Protein 4KTP (pdb70)

Organism: Bacillus selenitireducens (strain ATCC 700615 / DSM 15326 / MLS10) (NCBI:txid439292)

Solvent-accessible surface area: 53627 Å² total; per-residue (Å²): 159,92,113,16,16,94,77,7,32,0,66,89,1,68,18,1,19,5,57,116,53,48,58,106,45,29,44,30,12,1,4,5,2,5,0,3,0,0,0,0,0,6,1,0,8,11,2,33,27,22,99,142,22,82,9,7,2,0,0,6,3,0,13,0,85,37,69,59,67,26,20,2,2,0,6,1,3,12,0,0,20,0,56,6,59,1,87,64,38,57,9,122,19,43,94,147,22,83,66,18,34,17,26,0,34,0,22,19,4,9,5,29,1,106,2,20,16,173,10,182,50,17,0,34,0,38,1,81,4,27,6,0,2,0,15,113,44,39,29,0,0,4,0,52,3,27,0,55,0,92,64,100,13,94,3,50,0,24,0,0,2,25,22,65,22,28,21,50,36,34,97,5,15,78,62,66,112,69,22,76,26,143,71,13,9,0,1,18,2,92,0,54,47,119,112,26,24,2,0,1,0,0,18,23,68,30,100,26,157,34,92,84,131,93,61,78,74,130,86,6,0,0,14,40,16,77,12,96,5,88,52,49,114,67,15,26,0,48,5,4,0,0,0,18,0,44,52,37,42,138,82,9,58,93,54,0,47,94,29,11,158,112,32,98,53,5,84,96,1,42,57,12,0,104,113,43,1,66,80,17,17,51,47,6,24,0,35,10,58,124,29,50,43,0,12,0,0,0,16,2,4,0,0,4,2,3,4,6,5,13,62,62,54,45,11,5,5,3,2,16,3,8,1,2,3,8,40,3,4,0,0,16,6,10,1,2,10,6,5,4,12,2,5,1,5,0,38,31,98,28,0,43,64,11,0,74,2,0,33,98,0,2,77,0,0,64,123,4,0,138,149,48,43,38,58,10,0,0,3,1,9,0,1,0,75,68,2,49,31,24,5,16,67,57,14,12,87,35,30,38,23,46,46,48,7,39,0,22,5,9,18,31,1,0,0,0,0,1,0,0,2,32,0,0,68,50,6,56,54,4,24,35,28,84,36,0,11,109,78,55,0,0,6,0,4,0,6,0,0,26,0,0,2,7,9,2,6,51,6,32,65,82,37,73,10,1,0,23,40,0,0,1,0,1,21,2,8,13,28,11,18,0,1,0,0,0,0,10,1,0,25,52,4,0,84,5,0,22,87,21,20,130,92,35,76,136,172,18,22,48,65,10,50,147,136,18,52,14,48,108,120,21,14,70,20,2,100,60,0,55,80,55,19,64,42,4,155,30,57,187,120,13,13,0,42,1,12,65,30,0,75,126,41,80,70,10,77,80,3,106,98,0,48,139,108,34,93,98,145,49,10,14,21,1,26,20,21,12,12,0,25,72,4,6,0,1,26,8,1,1,1,0,2,0,2,21,7,24,53,161,52,52,88,75,120,14,5,17,51,0,12,99,42,1,28,50,25,6,9,19,40,16,4,14,0,4,1,2,0,1,7,1,0,1,45,14,35,66,2,68,44,0,30,106,0,0,81,87,1,2,10,8,13,10,66,84,82,38,84,49,73,4,0,49,26,53,14,5,9,5,15,2,2,1,1,2,1,0,2,11,2,0,0,20,0,1,0,13,6,27,2,89,37,117,38,2,71,2,26,0,21,6,0,103,38,5,81,0,0,30,3,33,2,34,4,112,52,0,26,3,66,5,55,0,43,119,145,79,1,20,1,36,4,115,41,123,42,124,120,81,13,34,0,43,10,56,73,118,127,13,76,1,71,66,129,149,28,53,74,96,12,137,73,48,42,75,175,166,77,105,11,17,94,65,7,45,0,105,86,1,62,14,1,25,2,68,113,32,36,54,98,45,19,65,29,10,0,8,5,2,3,0,3,0,0,0,0,0,7,3,1,8,11,2,34,27,19,102,138,32,78,8,7,3,0,0,5,4,0,12,0,88,36,70,59,71,28,21,2,1,0,6,1,4,12,0,0,22,0,64,6,59,1,94,64,38,59,9,118,23,44,94,155,18,82,61,18,44,9,23,1,34,0,34,25,4,10,4,30,2,104,1,19,18,175,9,179,54,24,0,37,0,33,1,70,3,30,4,0,2,0,16,155,52,35,29,0,0,3,0,42,3,20,1,62,1,85,69,101,16,94,5,54,1,24,1,0,2,22,21,57,28,33,21,48,38,34,101,4,16,77,61,67,110,68,23,75,28,136,70,11,6,0,1,21,2,85,0,52,46,120,101,26,34,2,0,0,0,0,18,20,71,29,101,33,153,36,95,79,120,87,69,89,74,130,88,6,0,0,18,26,22,65,9,86,4,102,48,41,118,71,15,28,1,44,4,4,0,0,0,14,0,43,53,31,45,132,94,9,57,89,67,0,53,95,32,6,146,108,25,88,54,4,91,98,5,43,38,35,0,113,113,49,1,83,78,14,15,68,57,3,31,1,50,10,79,114,28,46,14,0,12,0,0,0,19,2,4,0,0,2,1,3,4,4,4,13,64,60,56,46,11,4,5,3,4,18,0,7,0,7,3,8,38,3,4,0,0,16,6,10,2,1,7,7,4,0,1,2,3,0,4,4,33,33,101,24,0,52,61,12,0,66,2,0,33,99,0,2,76,0,0,62,119,3,0,149,150,50,43,39,80,9,0,0,2,0,8,0,1,0,78,70,2,51,32,25,6,17,63,58,14,12,90,36,26,38,22,47,47,47,6,38,0,24,8,11,18,23,1,0,0,0,0,1,0,0,2,25,0,0,51,44,6,56,41,1,28,35,35,77,38,0,9,105,92,54,0,0,6,0,3,0,6,0,0,25,0,0,1,7,10,0,3,52,15,37,60,93,36,72,10,8,0,22,36,0,0,1,0,1,23,9,8,13,25,13,25,0,1,0,0,0,0,11,1,0,24,45,4,1,66,6,0,27,78,19,21,129,98,25,76,147,169,21,24,62,60,12,53,150,135,18,56,15,50,108,119,23,14,69,21,3,105,60,0,57,80,57,16,64,42,5,148,43,57,198,130,12,13,0,43,1,10,61,30,0,73,128,40,78,73,4,82,79,2,119,114,0,38,149,107,39,91,98,166,55,9,14,20,1,24,19,22,14,14,0,24,72,4,4,0,0,33,9,1,1,1,0,3,0,7,22,10,24,63,122,76,41,94,164,104,18,10,34,59,0,3,79,44,1,38,43,22,9,2,27,38,17,6,13,0,8,1,1,0,1,18,7,0,0,44,14,98,46,23,78,49,0,29,139,7,0,71,100,1,2,10,7,13,6,63,71,98,48,94,50,68,23,0,53,28,84,21,9,23,3,13,0,2,1,1,1,1,0,2,11,1,0,0,29,0,1,0,9,5,17,18,131,31,113,51,2,39,1,21,8,50,40,0,116,39,1,48,0,1,35,3,53,0,33,0,69,55,8,32,1,54,1,42,3,47,137,113,76,6,38,0,31,2,88,46,182,108,100,128,93,19,39,0,23,0,61,65,99,137,38,86,2,88,29,90,184,33,66,51,52,177

InterPro domains:
  IPR005194 Glycoside hydrolase family 65, C-terminal [PF03633] (689-751)
  IPR005195 Glycoside hydrolase, family 65, central catalytic [PF03632] (299-680)
  IPR005196 Glycoside hydrolase, family 65, N-terminal [PF03636] (19-246)
  IPR008928 Six-hairpin glycosidase superfamily [SSF48208] (260-748)
  IPR011013 Galactose mutarotase-like domain superfamily [SSF74650] (10-248)
  IPR012341 Six-hairpin glycosidase-like superfamily [G3DSA:1.50.10.10] (293-682)
  IPR017045 Maltose phosphorylase/glycosyl hydrolase/vacuolar acid trehalase [PIRSF036289] (9-755)
  IPR037018 Glycoside hydrolase family 65, N-terminal domain [G3DSA:2.70.98.40] (1-250)

Nearest PDB structures (foldseek):
  4ktp-assembly1_B  TM=1.001E+00  e=0.000E+00  [Bacillus] selenitireducens MLS10
  4ktr-assembly1_A  TM=9.987E-01  e=0.000E+00  [Bacillus] selenitireducens MLS10
  6w0p-assembly2_C  TM=8.755E-01  e=6.938E-53  gut metagenome
  6w0p-assembly2_D  TM=8.639E-01  e=4.257E-47  gut metagenome
  7fe3-assembly1_A  TM=8.331E-01  e=1.708E-42  Flavobacterium johnsoniae UW101

Structure (mmCIF, N/CA/C/O backbone):
data_4KTP
#
_entry.id   4KTP
#
_cell.length_a   206.076
_cell.length_b   76.959
_cell.length_c   145.766
_cell.angle_alpha   90.00
_cell.angle_beta   128.39
_cell.angle_gamma   90.00
#
_symmetry.space_group_name_H-M   'C 1 2 1'
#
loop_
_entity.id
_entity.type
_entity.pdbx_description
1 polymer 'Glycoside hydrolase family 65 central catalytic'
2 non-polymer beta-D-glucopyranose
3 non-polymer 'PENTAETHYLENE GLYCOL'
4 non-polymer 'TETRAETHYLENE GLYCOL'
5 non-polymer 'CALCIUM ION'
6 water water
#
loop_
_atom_site.group_PDB
_atom_site.id
_atom_site.type_symbol
_atom_site.label_atom_id
_atom_site.label_alt_id
_atom_site.label_comp_id
_atom_site.label_asym_id
_atom_site.label_entity_id
_atom_site.label_seq_id
_atom_site.pdbx_PDB_ins_code
_atom_site.Cartn_x
_atom_site.Cartn_y
_atom_site.Cartn_z
_atom_site.occupancy
_atom_site.B_iso_or_equiv
_atom_site.auth_seq_id
_atom_site.auth_comp_id
_atom_site.auth_asym_id
_atom_site.auth_atom_id
_atom_site.pdbx_PDB_model_num
ATOM 1 N N . MET A 1 1 ? 99.621 65.532 28.867 1.00 71.80 1 MET A N 1
ATOM 2 C CA . MET A 1 1 ? 99.224 64.159 29.193 1.00 64.67 1 MET A CA 1
ATOM 3 C C . MET A 1 1 ? 98.574 64.145 30.555 1.00 68.81 1 MET A C 1
ATOM 4 O O . MET A 1 1 ? 99.028 63.394 31.419 1.00 82.85 1 MET A O 1
ATOM 9 N N . HIS A 1 2 ? 97.526 64.969 30.752 1.00 67.03 2 HIS A N 1
ATOM 10 C CA . HIS A 1 2 ? 96.907 65.183 32.083 1.00 47.93 2 HIS A CA 1
ATOM 11 C C . HIS A 1 2 ? 95.379 65.519 32.067 1.00 51.86 2 HIS A C 1
ATOM 12 O O . HIS A 1 2 ? 94.589 64.641 32.408 1.00 35.78 2 HIS A O 1
ATOM 19 N N . GLU A 1 3 ? 94.920 66.728 31.697 1.00 43.53 3 GLU A N 1
ATOM 20 C CA . GLU A 1 3 ? 93.559 67.207 32.118 1.00 43.21 3 GLU A CA 1
ATOM 21 C C . GLU A 1 3 ? 92.323 66.722 31.312 1.00 44.03 3 GLU A C 1
ATOM 22 O O . GLU A 1 3 ? 92.225 66.943 30.091 1.00 38.58 3 GLU A O 1
ATOM 28 N N . ILE A 1 4 ? 91.341 66.127 31.977 1.00 31.54 4 ILE A N 1
ATOM 29 C CA . ILE A 1 4 ? 90.132 65.618 31.287 1.00 34.27 4 ILE A CA 1
ATOM 30 C C . ILE A 1 4 ? 89.002 66.627 31.531 1.00 38.85 4 ILE A C 1
ATOM 31 O O . ILE A 1 4 ? 88.125 66.885 30.679 1.00 37.22 4 ILE A O 1
ATOM 36 N N . GLY A 1 5 ? 88.969 67.154 32.739 1.00 37.02 5 GLY A N 1
ATOM 37 C CA . GLY A 1 5 ? 87.907 68.060 33.089 1.00 43.94 5 GLY A CA 1
ATOM 38 C C . GLY A 1 5 ? 88.099 68.458 34.510 1.00 45.47 5 GLY A C 1
ATOM 39 O O . GLY A 1 5 ? 89.264 68.487 35.034 1.00 42.80 5 GLY A O 1
ATOM 40 N N . GLU A 1 6 ? 86.952 68.770 35.111 1.00 55.62 6 GLU A N 1
ATOM 41 C CA . GLU A 1 6 ? 86.877 69.205 36.482 1.00 63.06 6 GLU A CA 1
ATOM 42 C C . GLU A 1 6 ? 88.289 69.300 37.005 1.00 57.85 6 GLU A C 1
ATOM 43 O O . GLU A 1 6 ? 89.097 70.137 36.584 1.00 69.25 6 GLU A O 1
ATOM 49 N N . HIS A 1 7 ? 88.555 68.413 37.935 1.00 49.62 7 HIS A N 1
ATOM 50 C CA . HIS A 1 7 ? 89.873 68.279 38.565 1.00 46.17 7 HIS A CA 1
ATOM 51 C C . HIS A 1 7 ? 90.163 66.808 38.298 1.00 41.95 7 HIS A C 1
ATOM 52 O O . HIS A 1 7 ? 90.513 66.025 39.201 1.00 32.38 7 HIS A O 1
ATOM 59 N N . LEU A 1 8 ? 89.957 66.412 37.032 1.00 36.46 8 LEU A N 1
ATOM 60 C CA . LEU A 1 8 ? 90.166 65.020 36.640 1.00 34.93 8 LEU A CA 1
ATOM 61 C C . LEU A 1 8 ? 91.313 64.913 35.679 1.00 31.56 8 LEU A C 1
ATOM 62 O O . LEU A 1 8 ? 91.403 65.678 34.677 1.00 33.46 8 LEU A O 1
ATOM 67 N N . THR A 1 9 ? 92.214 63.989 35.926 1.00 29.59 9 THR A N 1
ATOM 68 C CA . THR A 1 9 ? 93.375 63.885 35.051 1.00 27.57 9 THR A CA 1
ATOM 69 C C . THR A 1 9 ? 93.681 62.427 34.757 1.00 28.51 9 THR A C 1
ATOM 70 O O . THR A 1 9 ? 93.065 61.501 35.360 1.00 24.91 9 THR A O 1
ATOM 74 N N . THR A 1 10 ? 94.604 62.190 33.827 1.00 24.02 10 THR A N 1
ATOM 75 C CA . THR A 1 10 ? 95.198 60.839 33.663 1.00 26.85 10 THR A CA 1
ATOM 76 C C . THR A 1 10 ? 96.673 61.087 33.622 1.00 29.41 10 THR A C 1
ATOM 77 O O . THR A 1 10 ? 97.093 62.149 33.128 1.00 26.91 10 THR A O 1
ATOM 81 N N . ASN A 1 11 ? 97.447 60.136 34.095 1.00 26.38 11 ASN A N 1
ATOM 82 C CA . ASN A 1 11 ? 98.918 60.171 34.044 1.00 36.13 11 ASN A CA 1
ATOM 83 C C . ASN A 1 11 ? 99.422 59.313 32.884 1.00 40.68 11 ASN A C 1
ATOM 84 O O . ASN A 1 11 ? 100.245 59.791 32.097 1.00 40.28 11 ASN A O 1
ATOM 89 N N . THR A 1 12 ? 98.887 58.087 32.746 1.00 38.80 12 THR A N 1
ATOM 90 C CA . THR A 1 12 ? 99.371 57.114 31.735 1.00 35.22 12 THR A CA 1
ATOM 91 C C . THR A 1 12 ? 98.390 56.669 30.630 1.00 32.24 12 THR A C 1
ATOM 92 O O . THR A 1 12 ? 98.738 55.781 29.854 1.00 37.95 12 THR A O 1
ATOM 96 N N . GLY A 1 13 ? 97.158 57.196 30.627 1.00 26.56 13 GLY A N 1
ATOM 97 C CA . GLY A 1 13 ? 96.077 56.747 29.734 1.00 24.53 13 GLY A CA 1
ATOM 98 C C . GLY A 1 13 ? 95.440 55.474 30.231 1.00 23.57 13 GLY A C 1
ATOM 99 O O . GLY A 1 13 ? 94.556 54.938 29.545 1.00 23.31 13 GLY A O 1
ATOM 100 N N . TRP A 1 14 ? 95.865 54.953 31.399 1.00 21.99 14 TRP A N 1
ATOM 101 C CA . TRP A 1 14 ? 95.230 53.733 31.962 1.00 23.93 14 TRP A CA 1
ATOM 102 C C . TRP A 1 14 ? 94.583 54.085 33.289 1.00 27.39 14 TRP A C 1
ATOM 103 O O . TRP A 1 14 ? 94.010 53.195 33.952 1.00 22.64 14 TRP A O 1
ATOM 114 N N . ASP A 1 15 ? 94.640 55.347 33.670 1.00 24.07 15 ASP A N 1
ATOM 115 C CA . ASP A 1 15 ? 94.131 55.696 35.031 1.00 25.88 15 ASP A CA 1
ATOM 116 C C . ASP A 1 15 ? 93.382 56.967 35.016 1.00 22.85 15 ASP A C 1
ATOM 117 O O . ASP A 1 15 ? 93.726 57.833 34.241 1.00 24.94 15 ASP A O 1
ATOM 122 N N . ILE A 1 16 ? 92.391 57.149 35.912 1.00 23.04 16 ILE A N 1
ATOM 123 C CA . ILE A 1 16 ? 91.693 58.420 35.934 1.00 22.74 16 ILE A CA 1
ATOM 124 C C . ILE A 1 16 ? 91.854 58.834 37.424 1.00 26.97 16 ILE A C 1
ATOM 125 O O . ILE A 1 16 ? 91.737 57.992 38.307 1.00 22.64 16 ILE A O 1
ATOM 130 N N . ILE A 1 17 ? 92.139 60.100 37.647 1.00 23.85 17 ILE A N 1
ATOM 131 C CA . ILE A 1 17 ? 92.502 60.586 39.037 1.00 26.31 17 ILE A CA 1
ATOM 132 C C . ILE A 1 17 ? 91.706 61.849 39.242 1.00 27.54 17 ILE A C 1
ATOM 133 O O . ILE A 1 17 ? 91.722 62.785 38.404 1.00 25.39 17 ILE A O 1
ATOM 138 N N . LYS A 1 18 ? 91.100 61.960 40.414 1.00 25.77 18 LYS A N 1
ATOM 139 C CA . LYS A 1 18 ? 90.411 63.187 40.777 1.00 30.91 18 LYS A CA 1
ATOM 140 C C . LYS A 1 18 ? 91.109 63.724 42.018 1.00 34.51 18 LYS A C 1
ATOM 141 O O . LYS A 1 18 ? 91.377 62.981 42.949 1.00 27.91 18 LYS A O 1
ATOM 147 N N . ASN A 1 19 ? 91.580 64.963 41.965 1.00 30.94 19 ASN A N 1
ATOM 148 C CA . ASN A 1 19 ? 92.391 65.358 43.085 1.00 35.49 19 ASN A CA 1
ATOM 149 C C . ASN A 1 19 ? 91.699 66.421 43.947 1.00 33.13 19 ASN A C 1
ATOM 150 O O . ASN A 1 19 ? 92.396 67.168 44.569 1.00 33.98 19 ASN A O 1
ATOM 155 N N . ARG A 1 20 ? 90.370 66.481 43.949 1.00 35.39 20 ARG A N 1
ATOM 156 C CA . ARG A 1 20 ? 89.625 67.273 44.886 1.00 34.32 20 ARG A CA 1
ATOM 157 C C . ARG A 1 20 ? 88.473 66.533 45.383 1.00 35.99 20 ARG A C 1
ATOM 158 O O . ARG A 1 20 ? 87.731 65.962 44.606 1.00 33.89 20 ARG A O 1
ATOM 166 N N . TYR A 1 21 ? 88.214 66.644 46.696 1.00 35.92 21 TYR A N 1
ATOM 167 C CA . TYR A 1 21 ? 87.084 65.968 47.248 1.00 35.32 21 TYR A CA 1
ATOM 168 C C . TYR A 1 21 ? 85.866 66.905 47.184 1.00 37.28 21 TYR A C 1
ATOM 169 O O . TYR A 1 21 ? 85.931 68.001 47.710 1.00 40.23 21 TYR A O 1
ATOM 178 N N . GLU A 1 22 ? 84.753 66.494 46.602 1.00 33.58 22 GLU A N 1
ATOM 179 C CA . GLU A 1 22 ? 83.568 67.339 46.576 1.00 42.87 22 GLU A CA 1
ATOM 180 C C . GLU A 1 22 ? 82.392 66.515 47.090 1.00 49.46 22 GLU A C 1
ATOM 181 O O . GLU A 1 22 ? 82.029 65.509 46.427 1.00 40.10 22 GLU A O 1
ATOM 187 N N . ALA A 1 23 ? 81.803 66.870 48.254 1.00 35.61 23 ALA A N 1
ATOM 188 C CA . ALA A 1 23 ? 80.775 65.971 48.771 1.00 40.67 23 ALA A CA 1
ATOM 189 C C . ALA A 1 23 ? 79.534 65.923 47.828 1.00 39.33 23 ALA A C 1
ATOM 190 O O . ALA A 1 23 ? 78.844 64.890 47.721 1.00 40.92 23 ALA A O 1
ATOM 192 N N . ALA A 1 24 ? 79.291 67.001 47.096 1.00 37.62 24 ALA A N 1
ATOM 193 C CA . ALA A 1 24 ? 78.115 67.036 46.195 1.00 48.88 24 ALA A CA 1
ATOM 194 C C . ALA A 1 24 ? 78.250 66.043 45.018 1.00 47.81 24 ALA A C 1
ATOM 195 O O . ALA A 1 24 ? 77.239 65.637 44.454 1.00 43.16 24 ALA A O 1
ATOM 197 N N . GLN A 1 25 ? 79.493 65.691 44.639 1.00 45.85 25 GLN A N 1
ATOM 198 C CA . GLN A 1 25 ? 79.726 64.755 43.484 1.00 48.98 25 GLN A CA 1
ATOM 199 C C . GLN A 1 25 ? 79.573 63.247 43.811 1.00 49.22 25 GLN A C 1
ATOM 200 O O . GLN A 1 25 ? 79.984 62.382 42.981 1.00 37.41 25 GLN A O 1
ATOM 206 N N . ALA A 1 26 ? 79.095 62.897 45.003 1.00 37.28 26 ALA A N 1
ATOM 207 C CA . ALA A 1 26 ? 79.191 61.505 45.425 1.00 35.33 26 ALA A CA 1
ATOM 208 C C . ALA A 1 26 ? 78.435 60.533 44.530 1.00 35.23 26 ALA A C 1
ATOM 209 O O . ALA A 1 26 ? 78.951 59.433 44.284 1.00 35.66 26 ALA A O 1
ATOM 211 N N . ILE A 1 27 ? 77.201 60.863 44.092 1.00 29.43 27 ILE A N 1
ATOM 212 C CA . ILE A 1 27 ? 76.537 59.892 43.272 1.00 30.22 27 ILE A CA 1
ATOM 213 C C . ILE A 1 27 ? 77.421 59.649 41.963 1.00 32.22 27 ILE A C 1
ATOM 214 O O . ILE A 1 27 ? 77.677 58.525 41.565 1.00 26.80 27 ILE A O 1
ATOM 219 N N . THR A 1 28 ? 77.891 60.714 41.336 1.00 31.09 28 THR A N 1
ATOM 220 C CA . THR A 1 28 ? 78.698 60.596 40.102 1.00 29.29 28 THR A CA 1
ATOM 221 C C . THR A 1 28 ? 80.007 59.922 40.371 1.00 27.25 28 THR A C 1
ATOM 222 O O . THR A 1 28 ? 80.376 58.994 39.645 1.00 23.70 28 THR A O 1
ATOM 226 N N . GLU A 1 29 ? 80.755 60.421 41.343 1.00 26.18 29 GLU A N 1
ATOM 227 C CA . GLU A 1 29 ? 82.035 59.773 41.697 1.00 27.68 29 GLU A CA 1
ATOM 228 C C . GLU A 1 29 ? 81.924 58.292 42.051 1.00 23.10 29 GLU A C 1
ATOM 229 O O . GLU A 1 29 ? 82.803 57.516 41.639 1.00 23.40 29 GLU A O 1
ATOM 235 N N . GLY A 1 30 ? 80.926 57.923 42.859 1.00 23.57 30 GLY A N 1
ATOM 236 C CA . GLY A 1 30 ? 80.799 56.486 43.243 1.00 21.82 30 GLY A CA 1
ATOM 237 C C . GLY A 1 30 ? 80.449 55.603 42.019 1.00 23.11 30 GLY A C 1
ATOM 238 O O . GLY A 1 30 ? 80.805 54.435 42.027 1.00 23.00 30 GLY A O 1
ATOM 239 N N . SER A 1 31 ? 79.769 56.149 40.986 1.00 20.76 31 SER A N 1
ATOM 240 C CA . SER A 1 31 ? 79.500 55.348 39.754 1.00 23.54 31 SER A CA 1
ATOM 241 C C . SER A 1 31 ? 80.804 55.287 38.965 1.00 21.77 31 SER A C 1
ATOM 242 O O . SER A 1 31 ? 81.221 54.220 38.549 1.00 20.84 31 SER A O 1
ATOM 245 N N . ASN A 1 32 ? 81.415 56.444 38.701 1.00 21.98 32 ASN A N 1
ATOM 246 C CA . ASN A 1 32 ? 82.566 56.469 37.792 1.00 20.23 32 ASN A CA 1
ATOM 247 C C . ASN A 1 32 ? 83.712 55.681 38.289 1.00 19.95 32 ASN A C 1
ATOM 248 O O . ASN A 1 32 ? 84.500 55.063 37.487 1.00 21.55 32 ASN A O 1
ATOM 253 N N . PHE A 1 33 ? 83.876 55.683 39.630 1.00 20.22 33 PHE A N 1
ATOM 254 C CA . PHE A 1 33 ? 85.109 55.072 40.200 1.00 17.35 33 PHE A CA 1
ATOM 255 C C . PHE A 1 33 ? 84.822 53.698 40.728 1.00 18.38 33 PHE A C 1
ATOM 256 O O . PHE A 1 33 ? 85.590 53.144 41.524 1.00 20.57 33 PHE A O 1
ATOM 264 N N . MET A 1 34 ? 83.692 53.131 40.300 1.00 18.80 34 MET A N 1
ATOM 265 C CA . MET A 1 34 ? 83.322 51.789 40.825 1.00 18.77 34 MET A CA 1
ATOM 266 C C . MET A 1 34 ? 84.236 50.640 40.338 1.00 20.52 34 MET A C 1
ATOM 267 O O . MET A 1 34 ? 85.003 50.793 39.338 1.00 19.80 34 MET A O 1
ATOM 272 N N . ILE A 1 35 ? 84.087 49.490 41.010 1.00 17.88 35 ILE A N 1
ATOM 273 C CA . ILE A 1 35 ? 84.690 48.200 40.649 1.00 18.38 35 ILE A CA 1
ATOM 274 C C . ILE A 1 35 ? 83.659 47.122 40.419 1.00 16.36 35 ILE A C 1
ATOM 275 O O . ILE A 1 35 ? 82.472 47.232 40.876 1.00 16.92 35 ILE A O 1
ATOM 280 N N . GLY A 1 36 ? 83.990 46.050 39.687 1.00 14.56 36 GLY A N 1
ATOM 281 C CA . GLY A 1 36 ? 82.931 45.068 39.489 1.00 15.42 36 GLY A CA 1
ATOM 282 C C . GLY A 1 36 ? 83.491 43.977 38.602 1.00 16.62 36 GLY A C 1
ATOM 283 O O . GLY A 1 36 ? 84.640 44.073 38.179 1.00 19.07 36 GLY A O 1
ATOM 284 N N . ASN A 1 37 ? 82.674 42.974 38.307 1.00 16.62 37 ASN A N 1
ATOM 285 C CA . ASN A 1 37 ? 83.199 41.791 37.639 1.00 19.54 37 ASN A CA 1
ATOM 286 C C . ASN A 1 37 ? 82.082 41.026 36.908 1.00 18.71 37 ASN A C 1
ATOM 287 O O . ASN A 1 37 ? 82.200 39.825 36.680 1.00 18.53 37 ASN A O 1
ATOM 292 N N . GLY A 1 38 ? 80.948 41.689 36.680 1.00 17.30 38 GLY A N 1
ATOM 293 C CA . GLY A 1 38 ? 79.776 41.054 35.967 1.00 20.54 38 GLY A CA 1
ATOM 294 C C . GLY A 1 38 ? 78.862 40.306 36.957 1.00 21.09 38 GLY A C 1
ATOM 295 O O . GLY A 1 38 ? 77.710 39.993 36.645 1.00 20.30 38 GLY A O 1
ATOM 296 N N . PHE A 1 39 ? 79.419 39.928 38.111 1.00 19.52 39 PHE A N 1
ATOM 297 C CA . PHE A 1 39 ? 78.613 39.285 39.165 1.00 18.36 39 PHE A CA 1
ATOM 298 C C . PHE A 1 39 ? 78.150 40.363 40.158 1.00 18.59 39 PHE A C 1
ATOM 299 O O . PHE A 1 39 ? 76.963 40.341 40.582 1.00 20.55 39 PHE A O 1
ATOM 307 N N . MET A 1 40 ? 79.014 41.311 40.529 1.00 15.85 40 MET A N 1
ATOM 308 C CA . MET A 1 40 ? 78.529 42.383 41.350 1.00 19.87 40 MET A CA 1
ATOM 309 C C . MET A 1 40 ? 79.111 43.664 40.889 1.00 20.64 40 MET A C 1
ATOM 310 O O . MET A 1 40 ? 80.008 43.680 40.021 1.00 21.02 40 MET A O 1
ATOM 315 N N . GLY A 1 41 ? 78.563 44.735 41.447 1.00 20.71 41 GLY A N 1
ATOM 316 C CA . GLY A 1 41 ? 79.100 46.102 41.275 1.00 18.77 41 GLY A CA 1
ATOM 317 C C . GLY A 1 41 ? 79.294 46.625 42.673 1.00 21.93 41 GLY A C 1
ATOM 318 O O . GLY A 1 41 ? 78.456 46.345 43.522 1.00 23.90 41 GLY A O 1
ATOM 319 N N . TYR A 1 42 ? 80.433 47.278 42.949 1.00 21.83 42 TYR A N 1
ATOM 320 C CA . TYR A 1 42 ? 80.672 47.809 44.289 1.00 20.19 42 TYR A CA 1
ATOM 321 C C . TYR A 1 42 ? 81.025 49.284 44.024 1.00 18.09 42 TYR A C 1
ATOM 322 O O . TYR A 1 42 ? 82.053 49.582 43.341 1.00 17.95 42 TYR A O 1
ATOM 331 N N . ARG A 1 43 ? 80.154 50.202 44.471 1.00 18.64 43 ARG A N 1
ATOM 332 C CA . ARG A 1 43 ? 80.393 51.629 44.190 1.00 19.58 43 ARG A CA 1
ATOM 333 C C . ARG A 1 43 ? 81.721 52.153 44.713 1.00 22.12 43 ARG A C 1
ATOM 334 O O . ARG A 1 43 ? 82.209 51.661 45.747 1.00 19.81 43 ARG A O 1
ATOM 342 N N . GLY A 1 44 ? 82.324 53.154 44.013 1.00 19.06 44 GLY A N 1
ATOM 343 C CA . GLY A 1 44 ? 83.679 53.586 44.392 1.00 18.89 44 GLY A CA 1
ATOM 344 C C . GLY A 1 44 ? 83.617 54.593 45.601 1.00 23.41 44 GLY A C 1
ATOM 345 O O . GLY A 1 44 ? 84.060 55.753 45.541 1.00 26.27 44 GLY A O 1
ATOM 346 N N . THR A 1 45 ? 83.014 54.168 46.686 1.00 23.39 45 THR A N 1
ATOM 347 C CA . THR A 1 45 ? 83.023 54.984 47.920 1.00 19.61 45 THR A CA 1
ATOM 348 C C . THR A 1 45 ? 84.291 54.658 48.703 1.00 23.76 45 THR A C 1
ATOM 349 O O . THR A 1 45 ? 85.105 53.792 48.308 1.00 24.11 45 THR A O 1
ATOM 353 N N . PHE A 1 46 ? 84.489 55.352 49.831 1.00 21.61 46 PHE A N 1
ATOM 354 C CA . PHE A 1 46 ? 85.645 55.098 50.685 1.00 23.18 46 PHE A CA 1
ATOM 355 C C . PHE A 1 46 ? 85.116 54.246 51.913 1.00 23.68 46 PHE A C 1
ATOM 356 O O . PHE A 1 46 ? 83.889 54.176 52.163 1.00 21.55 46 PHE A O 1
ATOM 364 N N . ALA A 1 47 ? 86.049 53.690 52.657 1.00 24.11 47 ALA A N 1
ATOM 365 C CA . ALA A 1 47 ? 85.768 52.524 53.526 1.00 19.33 47 ALA A CA 1
ATOM 366 C C . ALA A 1 47 ? 84.862 53.048 54.669 1.00 24.20 47 ALA A C 1
ATOM 367 O O . ALA A 1 47 ? 84.078 52.289 55.197 1.00 21.06 47 ALA A O 1
ATOM 369 N N . GLU A 1 48 ? 84.909 54.350 54.992 1.00 21.96 48 GLU A N 1
ATOM 370 C CA . GLU A 1 48 ? 83.981 54.858 56.078 1.00 23.38 48 GLU A CA 1
ATOM 371 C C . GLU A 1 48 ? 82.558 55.202 55.596 1.00 24.75 48 GLU A C 1
ATOM 372 O O . GLU A 1 48 ? 81.727 55.635 56.369 1.00 24.05 48 GLU A O 1
ATOM 378 N N . ASP A 1 49 ? 82.263 55.069 54.291 1.00 21.69 49 ASP A N 1
ATOM 379 C CA . ASP A 1 49 ? 80.991 55.555 53.757 1.00 24.33 49 ASP A CA 1
ATOM 380 C C . ASP A 1 49 ? 79.813 54.615 53.993 1.00 23.82 49 ASP A C 1
ATOM 381 O O . ASP A 1 49 ? 79.935 53.406 53.852 1.00 23.65 49 ASP A O 1
ATOM 386 N N . GLY A 1 50 ? 78.648 55.171 54.194 1.00 26.27 50 GLY A N 1
ATOM 387 C CA . GLY A 1 50 ? 77.455 54.302 54.177 1.00 26.74 50 GLY A CA 1
ATOM 388 C C . GLY A 1 50 ? 76.344 54.891 53.332 1.00 26.30 50 GLY A C 1
ATOM 389 O O . GLY A 1 50 ? 76.570 55.479 52.276 1.00 22.56 50 GLY A O 1
ATOM 390 N N . LYS A 1 51 ? 75.147 54.847 53.874 1.00 24.27 51 LYS A N 1
ATOM 391 C CA . LYS A 1 51 ? 73.908 55.157 53.183 1.00 28.62 51 LYS A CA 1
ATOM 392 C C . LYS A 1 51 ? 73.910 56.616 52.707 1.00 29.64 51 LYS A C 1
ATOM 393 O O . LYS A 1 51 ? 73.488 56.939 51.545 1.00 27.16 51 LYS A O 1
ATOM 399 N N . ASP A 1 52 ? 74.475 57.507 53.542 1.00 27.78 52 ASP A N 1
ATOM 400 C CA . ASP A 1 52 ? 74.462 58.959 53.244 1.00 28.25 52 ASP A CA 1
ATOM 401 C C . ASP A 1 52 ? 75.394 59.291 52.104 1.00 27.85 52 ASP A C 1
ATOM 402 O O . ASP A 1 52 ? 75.247 60.315 51.520 1.00 30.55 52 ASP A O 1
ATOM 407 N N . ALA A 1 53 ? 76.406 58.463 51.854 1.00 28.00 53 ALA A N 1
ATOM 408 C CA . ALA A 1 53 ? 77.307 58.678 50.697 1.00 24.79 53 ALA A CA 1
ATOM 409 C C . ALA A 1 53 ? 76.964 57.790 49.480 1.00 21.13 53 ALA A C 1
ATOM 410 O O . ALA A 1 53 ? 77.771 57.706 48.522 1.00 20.57 53 ALA A O 1
ATOM 412 N N . TYR A 1 54 ? 75.788 57.167 49.537 1.00 20.45 54 TYR A N 1
ATOM 413 C CA . TYR A 1 54 ? 75.299 56.276 48.471 1.00 23.38 54 TYR A CA 1
ATOM 414 C C . TYR A 1 54 ? 76.295 55.100 48.177 1.00 25.27 54 TYR A C 1
ATOM 415 O O . TYR A 1 54 ? 76.481 54.708 46.999 1.00 22.55 54 TYR A O 1
ATOM 424 N N . ALA A 1 55 ? 76.927 54.565 49.245 1.00 23.64 55 ALA A N 1
ATOM 425 C CA . ALA A 1 55 ? 77.689 53.279 49.120 1.00 23.34 55 ALA A CA 1
ATOM 426 C C . ALA A 1 55 ? 76.725 52.179 48.647 1.00 23.13 55 ALA A C 1
ATOM 427 O O . ALA A 1 55 ? 75.528 52.140 49.061 1.00 21.98 55 ALA A O 1
ATOM 429 N N . ALA A 1 56 ? 77.195 51.262 47.794 1.00 19.71 56 ALA A N 1
ATOM 430 C CA . ALA A 1 56 ? 76.366 50.079 47.511 1.00 20.16 56 ALA A CA 1
ATOM 431 C C . ALA A 1 56 ? 77.171 48.984 46.859 1.00 18.92 56 ALA A C 1
ATOM 432 O O . ALA A 1 56 ? 78.124 49.278 46.089 1.00 18.52 56 ALA A O 1
ATOM 434 N N . CYS A 1 57 ? 76.812 47.769 47.223 1.00 19.94 57 CYS A N 1
ATOM 435 C CA . CYS A 1 57 ? 77.198 46.559 46.526 1.00 22.57 57 CYS A CA 1
ATOM 436 C C . CYS A 1 57 ? 75.942 45.952 45.964 1.00 21.78 57 CYS A C 1
ATOM 437 O O . CYS A 1 57 ? 75.000 45.518 46.695 1.00 20.54 57 CYS A O 1
ATOM 440 N N . ILE A 1 58 ? 75.905 45.900 44.637 1.00 20.20 58 ILE A N 1
ATOM 441 C CA . ILE A 1 58 ? 74.690 45.449 43.883 1.00 19.81 58 ILE A CA 1
ATOM 442 C C . ILE A 1 58 ? 75.042 44.075 43.316 1.00 20.87 58 ILE A C 1
ATOM 443 O O . ILE A 1 58 ? 76.060 43.922 42.640 1.00 21.95 58 ILE A O 1
ATOM 448 N N . VAL A 1 59 ? 74.217 43.062 43.597 1.00 20.79 59 VAL A N 1
ATOM 449 C CA . VAL A 1 59 ? 74.533 41.677 43.263 1.00 20.11 59 VAL A CA 1
ATOM 450 C C . VAL A 1 59 ? 73.559 41.117 42.216 1.00 20.33 59 VAL A C 1
ATOM 451 O O . VAL A 1 59 ? 72.341 41.229 42.356 1.00 20.40 59 VAL A O 1
ATOM 455 N N . THR A 1 60 ? 74.098 40.563 41.150 1.00 19.24 60 THR A N 1
ATOM 456 C CA . THR A 1 60 ? 73.261 39.918 40.135 1.00 20.10 60 THR A CA 1
ATOM 457 C C . THR A 1 60 ? 72.354 38.789 40.666 1.00 20.22 60 THR A C 1
ATOM 458 O O . THR A 1 60 ? 72.678 38.098 41.647 1.00 21.27 60 THR A O 1
ATOM 462 N N . ASP A 1 61 ? 71.166 38.702 40.073 1.00 20.46 61 ASP A N 1
ATOM 463 C CA . ASP A 1 61 ? 70.253 37.569 40.323 1.00 22.80 61 ASP A CA 1
ATOM 464 C C . ASP A 1 61 ? 69.769 37.620 41.797 1.00 21.09 61 ASP A C 1
ATOM 465 O O . ASP A 1 61 ? 69.680 36.591 42.462 1.00 22.61 61 ASP A O 1
ATOM 470 N N . THR A 1 62 ? 69.530 38.827 42.308 1.00 19.02 62 THR A N 1
ATOM 471 C CA . THR A 1 62 ? 68.870 38.980 43.623 1.00 19.97 62 THR A CA 1
ATOM 472 C C . THR A 1 62 ? 67.655 39.933 43.403 1.00 22.21 62 THR A C 1
ATOM 473 O O . THR A 1 62 ? 67.300 40.809 44.256 1.00 20.95 62 THR A O 1
ATOM 477 N N . TRP A 1 63 ? 66.997 39.794 42.252 1.00 25.11 63 TRP A N 1
ATOM 478 C CA . TRP A 1 63 ? 65.806 40.641 41.991 1.00 22.57 63 TRP A CA 1
ATOM 479 C C . TRP A 1 63 ? 64.737 40.581 43.086 1.00 23.63 63 TRP A C 1
ATOM 480 O O . TRP A 1 63 ? 64.417 39.494 43.574 1.00 22.00 63 TRP A O 1
ATOM 491 N N . ASP A 1 64 ? 64.174 41.738 43.455 1.00 21.32 64 ASP A N 1
ATOM 492 C CA . ASP A 1 64 ? 63.170 41.725 44.491 1.00 25.64 64 ASP A CA 1
ATOM 493 C C . ASP A 1 64 ? 62.207 42.839 44.195 1.00 25.02 64 ASP A C 1
ATOM 494 O O . ASP A 1 64 ? 62.617 43.853 43.629 1.00 25.59 64 ASP A O 1
ATOM 499 N N . LYS A 1 65 ? 60.934 42.691 44.605 1.00 22.43 65 LYS A N 1
ATOM 500 C CA . LYS A 1 65 ? 59.951 43.745 44.334 1.00 23.68 65 LYS A CA 1
ATOM 501 C C . LYS A 1 65 ? 59.209 44.037 45.623 1.00 27.69 65 LYS A C 1
ATOM 502 O O . LYS A 1 65 ? 57.979 44.043 45.675 1.00 28.63 65 LYS A O 1
ATOM 508 N N . ALA A 1 66 ? 59.977 44.324 46.656 1.00 31.32 66 ALA A N 1
ATOM 509 C CA . ALA A 1 66 ? 59.474 44.751 47.976 1.00 30.09 66 ALA A CA 1
ATOM 510 C C . ALA A 1 66 ? 58.419 45.857 47.922 1.00 33.20 66 ALA A C 1
ATOM 511 O O . ALA A 1 66 ? 57.454 45.798 48.663 1.00 32.67 66 ALA A O 1
ATOM 513 N N . ASP A 1 67 ? 58.613 46.917 47.118 1.00 27.07 67 ASP A N 1
ATOM 514 C CA . ASP A 1 67 ? 57.621 47.968 47.098 1.00 28.20 67 ASP A CA 1
ATOM 515 C C . ASP A 1 67 ? 56.379 47.664 46.264 1.00 27.78 67 ASP A C 1
ATOM 516 O O . ASP A 1 67 ? 55.536 48.520 46.155 1.00 31.41 67 ASP A O 1
ATOM 521 N N . GLY A 1 68 ? 56.256 46.472 45.678 1.00 26.71 68 GLY A N 1
ATOM 522 C CA . GLY A 1 68 ? 55.099 46.111 44.853 1.00 30.28 68 GLY A CA 1
ATOM 523 C C . GLY A 1 68 ? 55.078 46.706 43.448 1.00 29.27 68 GLY A C 1
ATOM 524 O O . GLY A 1 68 ? 54.140 46.449 42.704 1.00 30.82 68 GLY A O 1
ATOM 525 N N . LYS A 1 69 ? 56.065 47.522 43.097 1.00 25.95 69 LYS A N 1
ATOM 526 C CA . LYS A 1 69 ? 56.187 48.107 41.766 1.00 25.14 69 LYS A CA 1
ATOM 527 C C . LYS A 1 69 ? 57.516 47.886 41.024 1.00 24.59 69 LYS A C 1
ATOM 528 O O . LYS A 1 69 ? 57.499 47.467 39.872 1.00 21.58 69 LYS A O 1
ATOM 534 N N . TRP A 1 70 ? 58.641 48.277 41.621 1.00 20.89 70 TRP A N 1
ATOM 535 C CA . TRP A 1 70 ? 59.929 48.174 40.930 1.00 22.45 70 TRP A CA 1
ATOM 536 C C . TRP A 1 70 ? 60.624 46.913 41.347 1.00 25.64 70 TRP A C 1
ATOM 537 O O . TRP A 1 70 ? 60.908 46.741 42.514 1.00 23.47 70 TRP A O 1
ATOM 548 N N . GLU A 1 71 ? 60.735 45.944 40.432 1.00 21.40 71 GLU A N 1
ATOM 549 C CA . GLU A 1 71 ? 61.529 44.802 40.656 1.00 20.91 71 GLU A CA 1
ATOM 550 C C . GLU A 1 71 ? 63.016 45.188 40.252 1.00 20.73 71 GLU A C 1
ATOM 551 O O . GLU A 1 71 ? 63.299 45.330 39.071 1.00 20.86 71 GLU A O 1
ATOM 557 N N . GLU A 1 72 ? 63.938 45.193 41.207 1.00 19.81 72 GLU A N 1
ATOM 558 C CA . GLU A 1 72 ? 65.362 45.661 41.029 1.00 21.29 72 GLU A CA 1
ATOM 559 C C . GLU A 1 72 ? 66.274 44.705 41.792 1.00 22.90 72 GLU A C 1
ATOM 560 O O . GLU A 1 72 ? 65.799 43.883 42.576 1.00 20.62 72 GLU A O 1
ATOM 566 N N . LEU A 1 73 ? 67.586 44.756 41.515 1.00 19.08 73 LEU A N 1
ATOM 567 C CA . LEU A 1 73 ? 68.514 43.918 42.207 1.00 18.44 73 LEU A CA 1
ATOM 568 C C . LEU A 1 73 ? 68.609 44.406 43.670 1.00 21.21 73 LEU A C 1
ATOM 569 O O . LEU A 1 73 ? 68.366 45.557 44.002 1.00 22.21 73 LEU A O 1
ATOM 574 N N . SER A 1 74 ? 69.057 43.528 44.522 1.00 22.83 74 SER A N 1
ATOM 575 C CA . SER A 1 74 ? 69.268 43.911 45.944 1.00 22.68 74 SER A CA 1
ATOM 576 C C . SER A 1 74 ? 70.647 44.539 46.146 1.00 22.04 74 SER A C 1
ATOM 577 O O . SER A 1 74 ? 71.657 44.198 45.445 1.00 19.71 74 SER A O 1
ATOM 580 N N . THR A 1 75 ? 70.689 45.496 47.074 1.00 21.42 75 THR A N 1
ATOM 581 C CA . THR A 1 75 ? 71.962 45.984 47.623 1.00 23.21 75 THR A CA 1
ATOM 582 C C . THR A 1 75 ? 72.162 45.204 48.908 1.00 23.71 75 THR A C 1
ATOM 583 O O . THR A 1 75 ? 71.192 44.936 49.665 1.00 25.54 75 THR A O 1
ATOM 587 N N . VAL A 1 76 ? 73.366 44.776 49.153 1.00 23.46 76 VAL A N 1
ATOM 588 C CA . VAL A 1 76 ? 73.598 43.773 50.197 1.00 20.39 76 VAL A CA 1
ATOM 589 C C . VAL A 1 76 ? 74.443 44.415 51.337 1.00 19.12 76 VAL A C 1
ATOM 590 O O . VAL A 1 76 ? 75.095 45.467 51.135 1.00 19.58 76 VAL A O 1
ATOM 594 N N . PRO A 1 77 ? 74.533 43.718 52.498 1.00 22.36 77 PRO A N 1
ATOM 595 C CA . PRO A 1 77 ? 75.315 44.262 53.626 1.00 20.89 77 PRO A CA 1
ATOM 596 C C . PRO A 1 77 ? 76.771 44.502 53.201 1.00 20.01 77 PRO A C 1
ATOM 597 O O . PRO A 1 77 ? 77.332 43.664 52.464 1.00 23.41 77 PRO A O 1
ATOM 601 N N . ASN A 1 78 ? 77.366 45.607 53.653 1.00 19.56 78 ASN A N 1
ATOM 602 C CA . ASN A 1 78 ? 78.723 45.998 53.260 1.00 17.11 78 ASN A CA 1
ATOM 603 C C . ASN A 1 78 ? 79.798 45.558 54.272 1.00 22.27 78 ASN A C 1
ATOM 604 O O . ASN A 1 78 ? 79.877 46.122 55.331 1.00 22.85 78 ASN A O 1
ATOM 609 N N . ALA A 1 79 ? 80.576 44.508 53.942 1.00 22.32 79 ALA A N 1
ATOM 610 C CA . ALA A 1 79 ? 81.552 43.868 54.810 1.00 21.18 79 ALA A CA 1
ATOM 611 C C . ALA A 1 79 ? 82.910 44.635 54.761 1.00 24.59 79 ALA A C 1
ATOM 612 O O . ALA A 1 79 ? 83.899 44.252 55.385 1.00 21.98 79 ALA A O 1
ATOM 614 N N . LEU A 1 80 ? 82.972 45.759 54.008 1.00 23.39 80 LEU A N 1
ATOM 615 C CA . LEU A 1 80 ? 84.163 46.582 53.974 1.00 21.26 80 LEU A CA 1
ATOM 616 C C . LEU A 1 80 ? 84.082 47.859 54.848 1.00 26.86 80 LEU A C 1
ATOM 617 O O . LEU A 1 80 ? 85.064 48.574 54.916 1.00 26.20 80 LEU A O 1
ATOM 622 N N . LEU A 1 81 ? 83.001 48.075 55.616 1.00 21.88 81 LEU A N 1
ATOM 623 C CA . LEU A 1 81 ? 82.865 49.299 56.401 1.00 24.51 81 LEU A CA 1
ATOM 624 C C . LEU A 1 81 ? 84.060 49.397 57.360 1.00 24.54 81 LEU A C 1
ATOM 625 O O . LEU A 1 81 ? 84.388 48.402 58.025 1.00 25.79 81 LEU A O 1
ATOM 630 N N . THR A 1 82 ? 84.750 50.547 57.378 1.00 24.30 82 THR A N 1
ATOM 631 C CA . THR A 1 82 ? 85.942 50.705 58.198 1.00 21.73 82 THR A CA 1
ATOM 632 C C . THR A 1 82 ? 85.951 52.173 58.628 1.00 28.29 82 THR A C 1
ATOM 633 O O . THR A 1 82 ? 86.016 53.030 57.778 1.00 23.86 82 THR A O 1
ATOM 637 N N . LEU A 1 83 ? 85.909 52.460 59.947 1.00 22.70 83 LEU A N 1
ATOM 638 C CA . LEU A 1 83 ? 85.790 53.844 60.461 1.00 25.71 83 LEU A CA 1
ATOM 639 C C . LEU A 1 83 ? 86.974 54.071 61.369 1.00 25.93 83 LEU A C 1
ATOM 640 O O . LEU A 1 83 ? 87.289 53.206 62.216 1.00 25.59 83 LEU A O 1
ATOM 645 N N . LEU A 1 84 ? 87.597 55.237 61.227 1.00 21.91 84 LEU A N 1
ATOM 646 C CA . LEU A 1 84 ? 88.803 55.589 61.997 1.00 23.54 84 LEU A CA 1
ATOM 647 C C . LEU A 1 84 ? 88.479 56.787 62.878 1.00 22.99 84 LEU A C 1
ATOM 648 O O . LEU A 1 84 ? 87.811 57.744 62.440 1.00 27.45 84 LEU A O 1
ATOM 653 N N . HIS A 1 85 ? 88.939 56.735 64.136 1.00 26.07 85 HIS A N 1
ATOM 654 C CA . HIS A 1 85 ? 88.936 57.908 65.021 1.00 25.20 85 HIS A CA 1
ATOM 655 C C . HIS A 1 85 ? 90.381 58.079 65.414 1.00 22.25 85 HIS A C 1
ATOM 656 O O . HIS A 1 85 ? 91.121 57.105 65.497 1.00 22.70 85 HIS A O 1
ATOM 663 N N . VAL A 1 86 ? 90.775 59.345 65.635 1.00 23.56 86 VAL A N 1
ATOM 664 C CA . VAL A 1 86 ? 92.140 59.650 66.039 1.00 25.87 86 VAL A CA 1
ATOM 665 C C . VAL A 1 86 ? 91.998 60.558 67.295 1.00 25.87 86 VAL A C 1
ATOM 666 O O . VAL A 1 86 ? 91.371 61.651 67.276 1.00 24.53 86 VAL A O 1
ATOM 670 N N . ASP A 1 87 ? 92.500 60.024 68.386 1.00 26.02 87 ASP A N 1
ATOM 671 C CA . ASP A 1 87 ? 92.248 60.639 69.747 1.00 32.00 87 ASP A CA 1
ATOM 672 C C . ASP A 1 87 ? 90.760 61.043 69.950 1.00 30.37 87 ASP A C 1
ATOM 673 O O . ASP A 1 87 ? 90.396 62.230 70.273 1.00 30.07 87 ASP A O 1
ATOM 678 N N . GLY A 1 88 ? 89.891 60.115 69.572 1.00 28.10 88 GLY A N 1
ATOM 679 C CA . GLY A 1 88 ? 88.441 60.256 69.715 1.00 23.20 88 GLY A CA 1
ATOM 680 C C . GLY A 1 88 ? 87.805 61.062 68.656 1.00 27.38 88 GLY A C 1
ATOM 681 O O . GLY A 1 88 ? 86.605 61.148 68.667 1.00 26.69 88 GLY A O 1
ATOM 682 N N . GLU A 1 89 ? 88.577 61.576 67.668 1.00 26.85 89 GLU A N 1
ATOM 683 C CA . GLU A 1 89 ? 87.968 62.432 66.644 1.00 26.29 89 GLU A CA 1
ATOM 684 C C . GLU A 1 89 ? 87.796 61.622 65.335 1.00 23.73 89 GLU A C 1
ATOM 685 O O . GLU A 1 89 ? 88.728 60.937 64.925 1.00 24.75 89 GLU A O 1
ATOM 691 N N . PRO A 1 90 ? 86.605 61.650 64.761 1.00 27.97 90 PRO A N 1
ATOM 692 C CA . PRO A 1 90 ? 86.353 60.790 63.613 1.00 27.85 90 PRO A CA 1
ATOM 693 C C . PRO A 1 90 ? 87.075 61.374 62.404 1.00 30.01 90 PRO A C 1
ATOM 694 O O . PRO A 1 90 ? 87.153 62.625 62.290 1.00 27.22 90 PRO A O 1
ATOM 698 N N . PHE A 1 91 ? 87.536 60.498 61.511 1.00 29.76 91 PHE A N 1
ATOM 699 C CA . PHE A 1 91 ? 88.218 60.935 60.271 1.00 30.84 91 PHE A CA 1
ATOM 700 C C . PHE A 1 91 ? 87.065 61.155 59.248 1.00 34.18 91 PHE A C 1
ATOM 701 O O . PHE A 1 91 ? 86.396 60.218 58.844 1.00 33.50 91 PHE A O 1
ATOM 709 N N . ILE A 1 92 ? 86.801 62.412 58.922 1.00 31.96 92 ILE A N 1
ATOM 710 C CA . ILE A 1 92 ? 85.747 62.745 57.976 1.00 33.70 92 ILE A CA 1
ATOM 711 C C . ILE A 1 92 ? 86.429 63.517 56.790 1.00 32.62 92 ILE A C 1
ATOM 712 O O . ILE A 1 92 ? 87.187 64.456 57.036 1.00 31.20 92 ILE A O 1
ATOM 717 N N . MET A 1 93 ? 86.175 63.106 55.545 1.00 30.17 93 MET A N 1
ATOM 718 C CA . MET A 1 93 ? 86.840 63.742 54.414 1.00 31.67 93 MET A CA 1
ATOM 719 C C . MET A 1 93 ? 86.560 65.232 54.508 1.00 35.25 93 MET A C 1
ATOM 720 O O . MET A 1 93 ? 85.433 65.603 54.753 1.00 31.20 93 MET A O 1
ATOM 725 N N . SER A 1 94 ? 87.562 66.086 54.341 1.00 36.53 94 SER A N 1
ATOM 726 C CA . SER A 1 94 ? 87.272 67.532 54.203 1.00 39.29 94 SER A CA 1
ATOM 727 C C . SER A 1 94 ? 87.510 67.978 52.746 1.00 33.96 94 SER A C 1
ATOM 728 O O . SER A 1 94 ? 88.494 67.538 52.088 1.00 42.89 94 SER A O 1
ATOM 731 N N . GLU A 1 95 ? 86.646 68.831 52.227 1.00 37.10 95 GLU A N 1
ATOM 732 C CA . GLU A 1 95 ? 86.904 69.419 50.889 1.00 41.74 95 GLU A CA 1
ATOM 733 C C . GLU A 1 95 ? 88.191 70.217 50.839 1.00 42.52 95 GLU A C 1
ATOM 734 O O . GLU A 1 95 ? 88.602 70.676 49.769 1.00 46.69 95 GLU A O 1
ATOM 740 N N . GLU A 1 96 ? 88.841 70.385 51.983 1.00 39.27 96 GLU A N 1
ATOM 741 C CA . GLU A 1 96 ? 90.088 71.110 52.004 1.00 43.54 96 GLU A CA 1
ATOM 742 C C . GLU A 1 96 ? 91.191 70.288 52.587 1.00 41.70 96 GLU A C 1
ATOM 743 O O . GLU A 1 96 ? 92.035 70.831 53.276 1.00 45.05 96 GLU A O 1
ATOM 749 N N . ALA A 1 97 ? 91.194 68.972 52.354 1.00 39.51 97 ALA A N 1
ATOM 750 C CA . ALA A 1 97 ? 92.203 68.079 52.937 1.00 37.35 97 ALA A CA 1
ATOM 751 C C . ALA A 1 97 ? 93.589 68.495 52.536 1.00 42.39 97 ALA A C 1
ATOM 752 O O . ALA A 1 97 ? 93.780 68.901 51.400 1.00 40.85 97 ALA A O 1
ATOM 754 N N . ALA A 1 98 ? 94.578 68.291 53.406 1.00 41.23 98 ALA A N 1
ATOM 755 C CA . ALA A 1 98 ? 95.993 68.581 53.090 1.00 37.87 98 ALA A CA 1
ATOM 756 C C . ALA A 1 98 ? 96.414 68.032 51.730 1.00 43.02 98 ALA A C 1
ATOM 757 O O . ALA A 1 98 ? 96.999 68.756 50.906 1.00 34.96 98 ALA A O 1
ATOM 759 N N . SER A 1 99 ? 96.057 66.765 51.495 1.00 36.77 99 SER A N 1
ATOM 760 C CA . SER A 1 99 ? 96.274 66.137 50.214 1.00 33.29 99 SER A CA 1
ATOM 761 C C . SER A 1 99 ? 95.147 65.101 49.946 1.00 34.00 99 SER A C 1
ATOM 762 O O . SER A 1 99 ? 94.767 64.362 50.853 1.00 30.12 99 SER A O 1
ATOM 765 N N . PHE A 1 100 ? 94.623 65.034 48.710 1.00 27.14 100 PHE A N 1
ATOM 766 C CA . PHE A 1 100 ? 93.596 64.014 48.413 1.00 27.38 100 PHE A CA 1
ATOM 767 C C . PHE A 1 100 ? 93.742 63.624 46.962 1.00 28.24 100 PHE A C 1
ATOM 768 O O . PHE A 1 100 ? 93.902 64.506 46.080 1.00 25.34 100 PHE A O 1
ATOM 776 N N . GLU A 1 101 ? 93.724 62.326 46.713 1.00 27.39 101 GLU A N 1
ATOM 777 C CA . GLU A 1 101 ? 93.324 61.924 45.364 1.00 29.79 101 GLU A CA 1
ATOM 778 C C . GLU A 1 101 ? 92.530 60.625 45.460 1.00 27.44 101 GLU A C 1
ATOM 779 O O . GLU A 1 101 ? 92.823 59.808 46.323 1.00 27.15 101 GLU A O 1
ATOM 785 N N . ARG A 1 102 ? 91.572 60.449 44.533 1.00 24.73 102 ARG A N 1
ATOM 786 C CA . ARG A 1 102 ? 91.005 59.084 44.258 1.00 22.89 102 ARG A CA 1
ATOM 787 C C . ARG A 1 102 ? 91.510 58.695 42.797 1.00 21.87 102 ARG A C 1
ATOM 788 O O . ARG A 1 102 ? 91.699 59.620 41.934 1.00 23.32 102 ARG A O 1
ATOM 796 N N . THR A 1 103 ? 91.748 57.405 42.578 1.00 20.69 103 THR A N 1
ATOM 797 C CA . THR A 1 103 ? 92.307 56.899 41.326 1.00 23.47 103 THR A CA 1
ATOM 798 C C . THR A 1 103 ? 91.510 55.645 40.956 1.00 24.47 103 THR A C 1
ATOM 799 O O . THR A 1 103 ? 91.214 54.828 41.837 1.00 22.24 103 THR A O 1
ATOM 803 N N . LEU A 1 104 ? 91.169 55.503 39.649 1.00 20.97 104 LEU A N 1
ATOM 804 C CA . LEU A 1 104 ? 90.662 54.223 39.147 1.00 20.00 104 LEU A CA 1
ATOM 805 C C . LEU A 1 104 ? 91.683 53.710 38.150 1.00 19.58 104 LEU A C 1
ATOM 806 O O . LEU A 1 104 ? 91.984 54.441 37.229 1.00 17.12 104 LEU A O 1
ATOM 811 N N . ASP A 1 105 ? 92.238 52.529 38.432 1.00 19.36 105 ASP A N 1
ATOM 812 C CA . ASP A 1 105 ? 93.277 52.023 37.622 1.00 23.82 105 ASP A CA 1
ATOM 813 C C . ASP A 1 105 ? 92.542 51.135 36.617 1.00 21.97 105 ASP A C 1
ATOM 814 O O . ASP A 1 105 ? 92.133 50.053 36.969 1.00 21.33 105 ASP A O 1
ATOM 819 N N . LEU A 1 106 ? 92.405 51.588 35.391 1.00 21.57 106 LEU A N 1
ATOM 820 C CA . LEU A 1 106 ? 91.543 50.811 34.452 1.00 20.78 106 LEU A CA 1
ATOM 821 C C . LEU A 1 106 ? 92.213 49.528 33.949 1.00 22.01 106 LEU A C 1
ATOM 822 O O . LEU A 1 106 ? 91.513 48.640 33.396 1.00 20.23 106 LEU A O 1
ATOM 827 N N . SER A 1 107 ? 93.524 49.422 34.142 1.00 22.65 107 SER A N 1
ATOM 828 C CA . SER A 1 107 ? 94.245 48.226 33.717 1.00 20.93 107 SER A CA 1
ATOM 829 C C . SER A 1 107 ? 93.843 46.971 34.534 1.00 23.64 107 SER A C 1
ATOM 830 O O . SER A 1 107 ? 93.975 45.806 34.080 1.00 19.35 107 SER A O 1
ATOM 833 N N . GLN A 1 108 ? 93.264 47.173 35.724 1.00 20.60 108 GLN A N 1
ATOM 834 C CA . GLN A 1 108 ? 92.956 46.010 36.501 1.00 20.63 108 GLN A CA 1
ATOM 835 C C . GLN A 1 108 ? 91.747 46.215 37.452 1.00 20.36 108 GLN A C 1
ATOM 836 O O . GLN A 1 108 ? 91.537 45.374 38.366 1.00 21.13 108 GLN A O 1
ATOM 842 N N . GLY A 1 109 ? 90.974 47.281 37.280 1.00 20.77 109 GLY A N 1
ATOM 843 C CA . GLY A 1 109 ? 89.714 47.406 38.081 1.00 18.49 109 GLY A CA 1
ATOM 844 C C . GLY A 1 109 ? 90.088 47.649 39.544 1.00 22.46 109 GLY A C 1
ATOM 845 O O . GLY A 1 109 ? 89.401 47.117 40.433 1.00 22.80 109 GLY A O 1
ATOM 846 N N . VAL A 1 110 ? 91.143 48.422 39.809 1.00 19.41 110 VAL A N 1
ATOM 847 C CA . VAL A 1 110 ? 91.449 48.721 41.231 1.00 19.41 110 VAL A CA 1
ATOM 848 C C . VAL A 1 110 ? 91.128 50.189 41.438 1.00 20.50 110 VAL A C 1
ATOM 849 O O . VAL A 1 110 ? 91.622 51.018 40.722 1.00 19.83 110 VAL A O 1
ATOM 853 N N . THR A 1 111 ? 90.295 50.509 42.469 1.00 17.37 111 THR A N 1
ATOM 854 C CA . THR A 1 111 ? 89.910 51.888 42.724 1.00 19.13 111 THR A CA 1
ATOM 855 C C . THR A 1 111 ? 90.547 52.204 44.106 1.00 20.49 111 THR A C 1
ATOM 856 O O . THR A 1 111 ? 90.616 51.281 44.982 1.00 18.59 111 THR A O 1
ATOM 860 N N . SER A 1 112 ? 91.034 53.424 44.293 1.00 22.65 112 SER A N 1
ATOM 861 C CA . SER A 1 112 ? 91.925 53.695 45.474 1.00 22.50 112 SER A CA 1
ATOM 862 C C . SER A 1 112 ? 91.689 55.157 45.902 1.00 23.18 112 SER A C 1
ATOM 863 O O . SER A 1 112 ? 91.086 55.979 45.164 1.00 22.70 112 SER A O 1
ATOM 866 N N . ARG A 1 113 ? 92.122 55.471 47.138 1.00 20.28 113 ARG A N 1
ATOM 867 C CA . ARG A 1 113 ? 92.145 56.835 47.606 1.00 20.80 113 ARG A CA 1
ATOM 868 C C . ARG A 1 113 ? 93.512 56.937 48.363 1.00 24.16 113 ARG A C 1
ATOM 869 O O . ARG A 1 113 ? 93.967 55.930 48.974 1.00 21.83 113 ARG A O 1
ATOM 877 N N . LYS A 1 114 ? 94.150 58.116 48.307 1.00 22.20 114 LYS A N 1
ATOM 878 C CA . LYS A 1 114 ? 95.255 58.463 49.268 1.00 22.86 114 LYS A CA 1
ATOM 879 C C . LYS A 1 114 ? 94.874 59.821 49.795 1.00 23.85 114 LYS A C 1
ATOM 880 O O . LYS A 1 114 ? 94.570 60.743 48.987 1.00 24.73 114 LYS A O 1
ATOM 886 N N . VAL A 1 115 ? 94.793 59.963 51.132 1.00 21.85 115 VAL A N 1
ATOM 887 C CA . VAL A 1 115 ? 94.316 61.201 51.652 1.00 25.88 115 VAL A CA 1
ATOM 888 C C . VAL A 1 115 ? 95.169 61.457 52.920 1.00 27.75 115 VAL A C 1
ATOM 889 O O . VAL A 1 115 ? 95.537 60.475 53.660 1.00 24.06 115 VAL A O 1
ATOM 893 N N . SER A 1 116 ? 95.492 62.748 53.116 1.00 27.96 116 SER A N 1
ATOM 894 C CA . SER A 1 116 ? 96.223 63.218 54.378 1.00 30.31 116 SER A CA 1
ATOM 895 C C . SER A 1 116 ? 95.406 64.367 54.960 1.00 31.30 116 SER A C 1
ATOM 896 O O . SER A 1 116 ? 95.002 65.264 54.208 1.00 28.90 116 SER A O 1
ATOM 899 N N . GLN A 1 117 ? 95.087 64.325 56.277 1.00 29.23 117 GLN A N 1
ATOM 900 C CA . GLN A 1 117 ? 94.263 65.365 56.873 1.00 28.41 117 GLN A CA 1
ATOM 901 C C . GLN A 1 117 ? 94.832 65.592 58.304 1.00 29.15 117 GLN A C 1
ATOM 902 O O . GLN A 1 117 ? 95.275 64.653 58.986 1.00 24.32 117 GLN A O 1
ATOM 908 N N . ARG A 1 118 ? 94.872 66.849 58.704 1.00 30.72 118 ARG A N 1
ATOM 909 C CA . ARG A 1 118 ? 95.494 67.139 60.019 1.00 34.07 118 ARG A CA 1
ATOM 910 C C . ARG A 1 118 ? 94.341 66.995 61.020 1.00 30.95 118 ARG A C 1
ATOM 911 O O . ARG A 1 118 ? 93.244 67.480 60.765 1.00 31.76 118 ARG A O 1
ATOM 919 N N . MET A 1 119 ? 94.586 66.316 62.119 1.00 31.69 119 MET A N 1
ATOM 920 C CA . MET A 1 119 ? 93.523 66.113 63.135 1.00 29.80 119 MET A CA 1
ATOM 921 C C . MET A 1 119 ? 93.623 67.199 64.278 1.00 35.96 119 MET A C 1
ATOM 922 O O . MET A 1 119 ? 94.624 67.915 64.357 1.00 32.71 119 MET A O 1
ATOM 927 N N . LYS A 1 120 ? 92.569 67.344 65.099 1.00 36.21 120 LYS A N 1
ATOM 928 C CA . LYS A 1 120 ? 92.572 68.257 66.275 1.00 33.21 120 LYS A CA 1
ATOM 929 C C . LYS A 1 120 ? 93.736 68.127 67.243 1.00 34.91 120 LYS A C 1
ATOM 930 O O . LYS A 1 120 ? 94.183 69.108 67.802 1.00 33.17 120 LYS A O 1
ATOM 936 N N . ASN A 1 121 ? 94.257 66.944 67.453 1.00 27.67 121 ASN A N 1
ATOM 937 C CA . ASN A 1 121 ? 95.446 66.793 68.259 1.00 28.78 121 ASN A CA 1
ATOM 938 C C . ASN A 1 121 ? 96.746 67.105 67.524 1.00 33.64 121 ASN A C 1
ATOM 939 O O . ASN A 1 121 ? 97.829 66.862 68.056 1.00 32.74 121 ASN A O 1
ATOM 944 N N . GLY A 1 122 ? 96.657 67.610 66.291 1.00 34.28 122 GLY A N 1
ATOM 945 C CA . GLY A 1 122 ? 97.880 67.974 65.551 1.00 36.56 122 GLY A CA 1
ATOM 946 C C . GLY A 1 122 ? 98.485 66.865 64.679 1.00 36.24 122 GLY A C 1
ATOM 947 O O . GLY A 1 122 ? 99.426 67.115 63.935 1.00 33.27 122 GLY A O 1
ATOM 948 N N . ALA A 1 123 ? 98.032 65.620 64.839 1.00 27.81 123 ALA A N 1
ATOM 949 C CA . ALA A 1 123 ? 98.593 64.552 64.045 1.00 30.40 123 ALA A CA 1
ATOM 950 C C . ALA A 1 123 ? 98.051 64.747 62.583 1.00 28.88 123 ALA A C 1
ATOM 951 O O . ALA A 1 123 ? 96.851 65.033 62.382 1.00 31.63 123 ALA A O 1
ATOM 953 N N . THR A 1 124 ? 98.940 64.570 61.614 1.00 28.64 124 THR A N 1
ATOM 954 C CA . THR A 1 124 ? 98.527 64.389 60.204 1.00 27.01 124 THR A CA 1
ATOM 955 C C . THR A 1 124 ? 98.448 62.884 59.886 1.00 23.45 124 THR A C 1
ATOM 956 O O . THR A 1 124 ? 99.435 62.149 59.902 1.00 27.11 124 THR A O 1
ATOM 960 N N . ILE A 1 125 ? 97.215 62.454 59.644 1.00 26.92 125 ILE A N 1
ATOM 961 C CA . ILE A 1 125 ? 96.908 61.065 59.361 1.00 25.76 125 ILE A CA 1
ATOM 962 C C . ILE A 1 125 ? 96.786 60.881 57.799 1.00 23.87 125 ILE A C 1
ATOM 963 O O . ILE A 1 125 ? 96.114 61.688 57.122 1.00 26.21 125 ILE A O 1
ATOM 968 N N . THR A 1 126 ? 97.423 59.839 57.325 1.00 26.66 126 THR A N 1
ATOM 969 C CA . THR A 1 126 ? 97.418 59.496 55.858 1.00 26.74 126 THR A CA 1
ATOM 970 C C . THR A 1 126 ? 96.703 58.147 55.765 1.00 28.34 126 THR A C 1
ATOM 971 O O . THR A 1 126 ? 97.142 57.132 56.442 1.00 25.63 126 THR A O 1
ATOM 975 N N . ILE A 1 127 ? 95.664 58.076 54.892 1.00 24.38 127 ILE A N 1
ATOM 976 C CA . ILE A 1 127 ? 95.028 56.747 54.664 1.00 22.35 127 ILE A CA 1
ATOM 977 C C . ILE A 1 127 ? 95.353 56.352 53.208 1.00 24.80 127 ILE A C 1
ATOM 978 O O . ILE A 1 127 ? 95.238 57.228 52.350 1.00 27.66 127 ILE A O 1
ATOM 983 N N . HIS A 1 128 ? 95.759 55.121 52.958 1.00 22.90 128 HIS A N 1
ATOM 984 C CA . HIS A 1 128 ? 95.878 54.620 51.578 1.00 28.44 128 HIS A CA 1
ATOM 985 C C . HIS A 1 128 ? 94.922 53.414 51.547 1.00 28.21 128 HIS A C 1
ATOM 986 O O . HIS A 1 128 ? 95.082 52.492 52.334 1.00 26.69 128 HIS A O 1
ATOM 993 N N . GLU A 1 129 ? 93.990 53.386 50.602 1.00 23.13 129 GLU A N 1
ATOM 994 C CA . GLU A 1 129 ? 93.004 52.321 50.578 1.00 22.33 129 GLU A CA 1
ATOM 995 C C . GLU A 1 129 ? 92.834 51.963 49.073 1.00 21.42 129 GLU A C 1
ATOM 996 O O . GLU A 1 129 ? 92.947 52.847 48.187 1.00 20.60 129 GLU A O 1
ATOM 1002 N N . GLU A 1 130 ? 92.698 50.674 48.812 1.00 20.01 130 GLU A N 1
ATOM 1003 C CA . GLU A 1 130 ? 92.413 50.247 47.419 1.00 20.35 130 GLU A CA 1
ATOM 1004 C C . GLU A 1 130 ? 91.464 49.075 47.569 1.00 22.35 130 GLU A C 1
ATOM 1005 O O . GLU A 1 130 ? 91.530 48.315 48.575 1.00 20.42 130 GLU A O 1
ATOM 1011 N N . LYS A 1 131 ? 90.623 48.904 46.534 1.00 20.48 131 LYS A N 1
ATOM 1012 C CA . LYS A 1 131 ? 89.705 47.752 46.490 1.00 19.78 131 LYS A CA 1
ATOM 1013 C C . LYS A 1 131 ? 89.589 47.307 45.040 1.00 20.15 131 LYS A C 1
ATOM 1014 O O . LYS A 1 131 ? 89.765 48.141 44.118 1.00 18.35 131 LYS A O 1
ATOM 1020 N N . PHE A 1 132 ? 89.256 46.051 44.879 1.00 19.85 132 PHE A N 1
ATOM 1021 C CA . PHE A 1 132 ? 88.954 45.481 43.558 1.00 20.70 132 PHE A CA 1
ATOM 1022 C C . PHE A 1 132 ? 87.927 44.370 43.735 1.00 21.12 132 PHE A C 1
ATOM 1023 O O . PHE A 1 132 ? 87.922 43.700 44.767 1.00 19.62 132 PHE A O 1
ATOM 1031 N N . ALA A 1 133 ? 87.055 44.171 42.739 1.00 20.64 133 ALA A N 1
ATOM 1032 C CA . ALA A 1 133 ? 86.192 42.979 42.749 1.00 20.72 133 ALA A CA 1
ATOM 1033 C C . ALA A 1 133 ? 86.922 41.922 41.949 1.00 23.53 133 ALA A C 1
ATOM 1034 O O . ALA A 1 133 ? 87.321 42.175 40.779 1.00 20.81 133 ALA A O 1
ATOM 1036 N N . SER A 1 134 ? 87.195 40.771 42.542 1.00 20.52 134 SER A N 1
ATOM 1037 C CA . SER A 1 134 ? 88.058 39.822 41.809 1.00 21.86 134 SER A CA 1
ATOM 1038 C C . SER A 1 134 ? 87.396 39.331 40.513 1.00 20.39 134 SER A C 1
ATOM 1039 O O . SER A 1 134 ? 86.242 38.856 40.533 1.00 18.86 134 SER A O 1
ATOM 1042 N N . TYR A 1 135 ? 88.130 39.388 39.401 1.00 17.10 135 TYR A N 1
ATOM 1043 C CA . TYR A 1 135 ? 87.590 38.764 38.165 1.00 21.09 135 TYR A CA 1
ATOM 1044 C C . TYR A 1 135 ? 87.890 37.244 38.205 1.00 18.59 135 TYR A C 1
ATOM 1045 O O . TYR A 1 135 ? 87.257 36.435 37.503 1.00 21.62 135 TYR A O 1
ATOM 1054 N N . ARG A 1 136 ? 88.854 36.846 39.027 1.00 20.69 136 ARG A N 1
ATOM 1055 C CA . ARG A 1 136 ? 89.155 35.402 39.160 1.00 21.49 136 ARG A CA 1
ATOM 1056 C C . ARG A 1 136 ? 88.090 34.691 40.053 1.00 25.44 136 ARG A C 1
ATOM 1057 O O . ARG A 1 136 ? 87.633 33.599 39.742 1.00 23.09 136 ARG A O 1
ATOM 1065 N N . LYS A 1 137 ? 87.834 35.245 41.240 1.00 22.32 137 LYS A N 1
ATOM 1066 C CA . LYS A 1 137 ? 86.828 34.681 42.174 1.00 19.79 137 LYS A CA 1
ATOM 1067 C C . LYS A 1 137 ? 85.700 35.714 42.203 1.00 22.36 137 LYS A C 1
ATOM 1068 O O . LYS A 1 137 ? 85.784 36.697 42.951 1.00 24.87 137 LYS A O 1
ATOM 1074 N N . LYS A 1 138 ? 84.678 35.525 41.340 1.00 21.53 138 LYS A N 1
ATOM 1075 C CA . LYS A 1 138 ? 83.703 36.590 41.057 1.00 21.55 138 LYS A CA 1
ATOM 1076 C C . LYS A 1 138 ? 82.836 36.902 42.321 1.00 20.93 138 LYS A C 1
ATOM 1077 O O . LYS A 1 138 ? 82.282 37.983 42.416 1.00 22.59 138 LYS A O 1
ATOM 1083 N N . HIS A 1 139 ? 82.807 35.986 43.288 1.00 21.42 139 HIS A N 1
ATOM 1084 C CA . HIS A 1 139 ? 82.037 36.276 44.515 1.00 23.04 139 HIS A CA 1
ATOM 1085 C C . HIS A 1 139 ? 82.739 37.095 45.571 1.00 23.53 139 HIS A C 1
ATOM 1086 O O . HIS A 1 139 ? 82.171 37.319 46.635 1.00 22.43 139 HIS A O 1
ATOM 1093 N N . ALA A 1 140 ? 83.946 37.557 45.297 1.00 22.26 140 ALA A N 1
ATOM 1094 C CA . ALA A 1 140 ? 84.782 38.272 46.275 1.00 20.54 140 ALA A CA 1
ATOM 1095 C C . ALA A 1 140 ? 85.150 39.690 45.880 1.00 24.34 140 ALA A C 1
ATOM 1096 O O . ALA A 1 140 ? 85.617 39.942 44.714 1.00 22.46 140 ALA A O 1
ATOM 1098 N N . VAL A 1 141 ? 85.025 40.609 46.829 1.00 19.77 141 VAL A N 1
ATOM 1099 C CA . VAL A 1 141 ? 85.557 41.952 46.628 1.00 20.18 141 VAL A CA 1
ATOM 1100 C C . VAL A 1 141 ? 86.574 42.222 47.748 1.00 23.86 141 VAL A C 1
ATOM 1101 O O . VAL A 1 141 ? 86.348 41.778 48.934 1.00 23.42 141 VAL A O 1
ATOM 1105 N N . LEU A 1 142 ? 87.767 42.741 47.424 1.00 20.06 142 LEU A N 1
ATOM 1106 C CA . LEU A 1 142 ? 88.868 42.795 48.438 1.00 21.98 142 LEU A CA 1
ATOM 1107 C C . LEU A 1 142 ? 89.293 44.202 48.724 1.00 25.12 142 LEU A C 1
ATOM 1108 O O . LEU A 1 142 ? 89.194 45.039 47.816 1.00 22.34 142 LEU A O 1
ATOM 1113 N N . MET A 1 143 ? 89.855 44.470 49.918 1.00 20.30 143 MET A N 1
ATOM 1114 C CA . MET A 1 143 ? 90.306 45.843 50.208 1.00 20.10 143 MET A CA 1
ATOM 1115 C C . MET A 1 143 ? 91.619 45.763 50.979 1.00 20.73 143 MET A C 1
ATOM 1116 O O . MET A 1 143 ? 91.729 44.903 51.823 1.00 22.70 143 MET A O 1
ATOM 1121 N N . LYS A 1 144 ? 92.521 46.705 50.766 1.00 21.63 144 LYS A N 1
ATOM 1122 C CA . LYS A 1 144 ? 93.701 46.881 51.609 1.00 20.64 144 LYS A CA 1
ATOM 1123 C C . LYS A 1 144 ? 93.622 48.318 52.054 1.00 23.48 144 LYS A C 1
ATOM 1124 O O . LYS A 1 144 ? 93.508 49.205 51.264 1.00 20.92 144 LYS A O 1
ATOM 1130 N N . TYR A 1 145 ? 93.742 48.556 53.357 1.00 21.18 145 TYR A N 1
ATOM 1131 C CA . TYR A 1 145 ? 93.501 49.887 53.919 1.00 21.27 145 TYR A CA 1
ATOM 1132 C C . TYR A 1 145 ? 94.670 50.103 54.912 1.00 22.20 145 TYR A C 1
ATOM 1133 O O . TYR A 1 145 ? 94.898 49.240 55.782 1.00 25.62 145 TYR A O 1
ATOM 1142 N N . THR A 1 146 ? 95.385 51.232 54.769 1.00 23.19 146 THR A N 1
ATOM 1143 C CA . THR A 1 146 ? 96.640 51.431 55.498 1.00 27.81 146 THR A CA 1
ATOM 1144 C C . THR A 1 146 ? 96.479 52.774 56.133 1.00 25.98 146 THR A C 1
ATOM 1145 O O . THR A 1 146 ? 96.052 53.718 55.458 1.00 28.49 146 THR A O 1
ATOM 1149 N N . VAL A 1 147 ? 96.847 52.893 57.424 1.00 26.12 147 VAL A N 1
ATOM 1150 C CA . VAL A 1 147 ? 96.751 54.177 58.084 1.00 23.55 147 VAL A CA 1
ATOM 1151 C C . VAL A 1 147 ? 98.138 54.463 58.695 1.00 22.48 147 VAL A C 1
ATOM 1152 O O . VAL A 1 147 ? 98.815 53.560 59.207 1.00 25.62 147 VAL A O 1
ATOM 1156 N N . GLU A 1 148 ? 98.523 55.720 58.657 1.00 25.16 148 GLU A N 1
ATOM 1157 C CA . GLU A 1 148 ? 99.768 56.079 59.281 1.00 25.95 148 GLU A CA 1
ATOM 1158 C C . GLU A 1 148 ? 99.633 57.495 59.814 1.00 28.08 148 GLU A C 1
ATOM 1159 O O . GLU A 1 148 ? 98.938 58.327 59.234 1.00 30.04 148 GLU A O 1
ATOM 1165 N N . SER A 1 149 ? 100.321 57.799 60.924 1.00 28.14 149 SER A N 1
ATOM 1166 C CA . SER A 1 149 ? 100.289 59.121 61.508 1.00 25.34 149 SER A CA 1
ATOM 1167 C C . SER A 1 149 ? 101.745 59.663 61.541 1.00 22.49 149 SER A C 1
ATOM 1168 O O . SER A 1 149 ? 102.654 58.862 61.672 1.00 27.75 149 SER A O 1
ATOM 1171 N N . ASP A 1 150 ? 101.944 60.986 61.391 1.00 24.91 150 ASP A N 1
ATOM 1172 C CA . ASP A 1 150 ? 103.301 61.551 61.508 1.00 29.03 150 ASP A CA 1
ATOM 1173 C C . ASP A 1 150 ? 103.540 61.822 63.016 1.00 34.63 150 ASP A C 1
ATOM 1174 O O . ASP A 1 150 ? 104.632 62.249 63.399 1.00 31.90 150 ASP A O 1
ATOM 1179 N N . GLN A 1 151 ? 102.550 61.493 63.875 1.00 33.43 151 GLN A N 1
ATOM 1180 C CA . GLN A 1 151 ? 102.601 61.853 65.336 1.00 36.94 151 GLN A CA 1
ATOM 1181 C C . GLN A 1 151 ? 102.023 60.698 66.161 1.00 37.89 151 GLN A C 1
ATOM 1182 O O . GLN A 1 151 ? 100.939 60.200 65.787 1.00 32.95 151 GLN A O 1
ATOM 1188 N N . ASP A 1 152 ? 102.720 60.261 67.221 1.00 28.00 152 ASP A N 1
ATOM 1189 C CA . ASP A 1 152 ? 102.199 59.173 68.066 1.00 33.55 152 ASP A CA 1
ATOM 1190 C C . ASP A 1 152 ? 100.842 59.555 68.496 1.00 28.00 152 ASP A C 1
ATOM 1191 O O . ASP A 1 152 ? 100.664 60.713 68.886 1.00 27.73 152 ASP A O 1
ATOM 1196 N N . THR A 1 153 ? 99.883 58.626 68.466 1.00 28.63 153 THR A N 1
ATOM 1197 C CA . THR A 1 153 ? 98.506 58.982 68.830 1.00 28.01 153 THR A CA 1
ATOM 1198 C C . THR A 1 153 ? 97.645 57.777 69.091 1.00 28.72 153 THR A C 1
ATOM 1199 O O . THR A 1 153 ? 97.954 56.705 68.604 1.00 24.13 153 THR A O 1
ATOM 1203 N N . ASP A 1 154 ? 96.659 57.898 70.017 1.00 27.58 154 ASP A N 1
ATOM 1204 C CA . ASP A 1 154 ? 95.581 56.873 70.096 1.00 28.07 154 ASP A CA 1
ATOM 1205 C C . ASP A 1 154 ? 94.763 56.927 68.795 1.00 25.12 154 ASP A C 1
ATOM 1206 O O . ASP A 1 154 ? 94.509 57.996 68.255 1.00 25.17 154 ASP A O 1
ATOM 1211 N N . ALA A 1 155 ? 94.285 55.773 68.373 1.00 24.12 155 ALA A N 1
ATOM 1212 C CA . ALA A 1 155 ? 93.310 55.719 67.299 1.00 25.87 155 ALA A CA 1
ATOM 1213 C C . ALA A 1 155 ? 92.399 54.530 67.599 1.00 22.74 155 ALA A C 1
ATOM 1214 O O . ALA A 1 155 ? 92.751 53.606 68.375 1.00 27.21 155 ALA A O 1
ATOM 1216 N N . VAL A 1 156 ? 91.210 54.568 67.044 1.00 22.25 156 VAL A N 1
ATOM 1217 C CA . VAL A 1 156 ? 90.366 53.337 67.017 1.00 20.09 156 VAL A CA 1
ATOM 1218 C C . VAL A 1 156 ? 89.982 53.076 65.533 1.00 21.11 156 VAL A C 1
ATOM 1219 O O . VAL A 1 156 ? 89.529 54.013 64.844 1.00 22.66 156 VAL A O 1
ATOM 1223 N N . LEU A 1 157 ? 90.036 51.798 65.169 1.00 23.66 157 LEU A N 1
ATOM 1224 C CA . LEU A 1 157 ? 89.596 51.308 63.844 1.00 27.40 157 LEU A CA 1
ATOM 1225 C C . LEU A 1 157 ? 88.420 50.423 64.162 1.00 27.30 157 LEU A C 1
ATOM 1226 O O . LEU A 1 157 ? 88.576 49.456 64.916 1.00 29.40 157 LEU A O 1
ATOM 1231 N N . ASP A 1 158 ? 87.239 50.788 63.672 1.00 23.61 158 ASP A N 1
ATOM 1232 C CA . ASP A 1 158 ? 86.020 49.990 63.831 1.00 24.72 158 ASP A CA 1
ATOM 1233 C C . ASP A 1 158 ? 85.804 49.412 62.424 1.00 26.23 158 ASP A C 1
ATOM 1234 O O . ASP A 1 158 ? 85.741 50.225 61.460 1.00 25.52 158 ASP A O 1
ATOM 1239 N N . THR A 1 159 ? 85.749 48.082 62.298 1.00 23.85 159 THR A N 1
ATOM 1240 C CA . THR A 1 159 ? 85.551 47.483 60.975 1.00 23.54 159 THR A CA 1
ATOM 1241 C C . THR A 1 159 ? 84.478 46.372 61.114 1.00 24.43 159 THR A C 1
ATOM 1242 O O . THR A 1 159 ? 84.327 45.775 62.148 1.00 23.61 159 THR A O 1
ATOM 1246 N N . GLY A 1 160 ? 83.692 46.089 60.088 1.00 20.91 160 GLY A N 1
ATOM 1247 C CA . GLY A 1 160 ? 82.621 45.131 60.235 1.00 20.57 160 GLY A CA 1
ATOM 1248 C C . GLY A 1 160 ? 81.733 45.109 59.020 1.00 22.50 160 GLY A C 1
ATOM 1249 O O . GLY A 1 160 ? 82.230 45.375 57.863 1.00 23.17 160 GLY A O 1
ATOM 1250 N N . ILE A 1 161 ? 80.470 44.814 59.262 1.00 21.20 161 ILE A N 1
ATOM 1251 C CA . ILE A 1 161 ? 79.450 44.584 58.210 1.00 21.59 161 ILE A CA 1
ATOM 1252 C C . ILE A 1 161 ? 78.386 45.557 58.591 1.00 25.67 161 ILE A C 1
ATOM 1253 O O . ILE A 1 161 ? 77.820 45.468 59.687 1.00 24.32 161 ILE A O 1
ATOM 1258 N N . ASP A 1 162 ? 78.105 46.520 57.662 1.00 23.12 162 ASP A N 1
ATOM 1259 C CA . ASP A 1 162 ? 77.009 47.409 57.787 1.00 22.16 162 ASP A CA 1
ATOM 1260 C C . ASP A 1 162 ? 75.772 46.773 57.118 1.00 24.82 162 ASP A C 1
ATOM 1261 O O . ASP A 1 162 ? 75.773 46.525 55.888 1.00 22.18 162 ASP A O 1
ATOM 1266 N N . TYR A 1 163 ? 74.661 46.670 57.842 1.00 19.15 163 TYR A N 1
ATOM 1267 C CA . TYR A 1 163 ? 73.473 46.165 57.194 1.00 23.50 163 TYR A CA 1
ATOM 1268 C C . TYR A 1 163 ? 72.592 47.304 56.692 1.00 21.91 163 TYR A C 1
ATOM 1269 O O . TYR A 1 163 ? 71.625 47.051 55.954 1.00 25.73 163 TYR A O 1
ATOM 1278 N N . ASP A 1 164 ? 72.828 48.543 57.145 1.00 23.55 164 ASP A N 1
ATOM 1279 C CA . ASP A 1 164 ? 71.841 49.575 56.984 1.00 25.75 164 ASP A CA 1
ATOM 1280 C C . ASP A 1 164 ? 72.150 50.279 55.627 1.00 26.18 164 ASP A C 1
ATOM 1281 O O . ASP A 1 164 ? 72.581 51.393 55.598 1.00 27.98 164 ASP A O 1
ATOM 1286 N N . VAL A 1 165 ? 71.994 49.570 54.531 1.00 27.36 165 VAL A N 1
ATOM 1287 C CA . VAL A 1 165 ? 72.545 50.047 53.245 1.00 24.22 165 VAL A CA 1
ATOM 1288 C C . VAL A 1 165 ? 71.494 50.800 52.397 1.00 25.78 165 VAL A C 1
ATOM 1289 O O . VAL A 1 165 ? 70.306 50.568 52.541 1.00 23.51 165 VAL A O 1
ATOM 1293 N N . TRP A 1 166 ? 71.946 51.737 51.551 1.00 23.24 166 TRP A N 1
ATOM 1294 C CA . TRP A 1 166 ? 71.066 52.491 50.666 1.00 22.30 166 TRP A CA 1
ATOM 1295 C C . TRP A 1 166 ? 70.364 51.515 49.728 1.00 23.81 166 TRP A C 1
ATOM 1296 O O . TRP A 1 166 ? 70.973 50.565 49.276 1.00 24.54 166 TRP A O 1
ATOM 1307 N N . SER A 1 167 ? 69.051 51.651 49.544 1.00 23.31 167 SER A N 1
ATOM 1308 C CA . SER A 1 167 ? 68.321 50.890 48.549 1.00 27.01 167 SER A CA 1
ATOM 1309 C C . SER A 1 167 ? 67.296 51.853 47.921 1.00 26.85 167 SER A C 1
ATOM 1310 O O . SER A 1 167 ? 66.616 52.602 48.603 1.00 27.94 167 SER A O 1
ATOM 1313 N N . ILE A 1 168 ? 67.159 51.857 46.616 1.00 24.36 168 ILE A N 1
ATOM 1314 C CA . ILE A 1 168 ? 66.301 52.867 46.016 1.00 26.03 168 ILE A CA 1
ATOM 1315 C C . ILE A 1 168 ? 64.807 52.647 46.266 1.00 21.71 168 ILE A C 1
ATOM 1316 O O . ILE A 1 168 ? 64.131 53.580 46.746 1.00 25.51 168 ILE A O 1
ATOM 1321 N N . ASN A 1 169 ? 64.297 51.472 45.944 1.00 24.14 169 ASN A N 1
ATOM 1322 C CA . ASN A 1 169 ? 62.829 51.244 45.993 1.00 26.97 169 ASN A CA 1
ATOM 1323 C C . ASN A 1 169 ? 62.465 50.294 47.124 1.00 26.24 169 ASN A C 1
ATOM 1324 O O . ASN A 1 169 ? 61.851 49.258 46.883 1.00 27.51 169 ASN A O 1
ATOM 1329 N N . GLY A 1 170 ? 62.956 50.623 48.342 1.00 28.22 170 GLY A N 1
ATOM 1330 C CA . GLY A 1 170 ? 62.574 49.865 49.546 1.00 30.40 170 GLY A CA 1
ATOM 1331 C C . GLY A 1 170 ? 63.659 48.874 49.938 1.00 39.75 170 GLY A C 1
ATOM 1332 O O . GLY A 1 170 ? 64.527 48.460 49.103 1.00 31.47 170 GLY A O 1
ATOM 1333 N N . ASP A 1 171 ? 63.639 48.428 51.188 1.00 29.96 171 ASP A N 1
ATOM 1334 C CA . ASP A 1 171 ? 64.699 47.466 51.551 1.00 31.79 171 ASP A CA 1
ATOM 1335 C C . ASP A 1 171 ? 64.407 46.108 50.989 1.00 29.73 171 ASP A C 1
ATOM 1336 O O . ASP A 1 171 ? 63.299 45.659 51.127 1.00 30.50 171 ASP A O 1
ATOM 1341 N N . HIS A 1 172 ? 65.407 45.412 50.421 1.00 23.64 172 HIS A N 1
ATOM 1342 C CA . HIS A 1 172 ? 65.105 44.139 49.745 1.00 25.97 172 HIS A CA 1
ATOM 1343 C C . HIS A 1 172 ? 65.413 42.912 50.551 1.00 25.78 172 HIS A C 1
ATOM 1344 O O . HIS A 1 172 ? 65.016 41.825 50.136 1.00 23.97 172 HIS A O 1
ATOM 1351 N N . LEU A 1 173 ? 66.099 43.065 51.688 1.00 22.24 173 LEU A N 1
ATOM 1352 C CA . LEU A 1 173 ? 66.573 41.877 52.497 1.00 23.10 173 LEU A CA 1
ATOM 1353 C C . LEU A 1 173 ? 65.949 42.001 53.883 1.00 29.00 173 LEU A C 1
ATOM 1354 O O . LEU A 1 173 ? 65.865 43.124 54.386 1.00 27.05 173 LEU A O 1
ATOM 1359 N N . GLN A 1 174 ? 65.561 40.883 54.475 1.00 26.95 174 GLN A N 1
ATOM 1360 C CA . GLN A 1 174 ? 64.951 40.947 55.803 1.00 29.83 174 GLN A CA 1
ATOM 1361 C C . GLN A 1 174 ? 65.444 39.695 56.539 1.00 28.36 174 GLN A C 1
ATOM 1362 O O . GLN A 1 174 ? 65.965 38.722 55.961 1.00 24.85 174 GLN A O 1
ATOM 1368 N N . GLY A 1 175 ? 65.304 39.709 57.861 1.00 28.48 175 GLY A N 1
ATOM 1369 C CA . GLY A 1 175 ? 65.598 38.426 58.548 1.00 27.84 175 GLY A CA 1
ATOM 1370 C C . GLY A 1 175 ? 67.063 38.261 58.841 1.00 26.53 175 GLY A C 1
ATOM 1371 O O . GLY A 1 175 ? 67.507 37.144 58.899 1.00 29.09 175 GLY A O 1
ATOM 1372 N N . HIS A 1 176 ? 67.821 39.358 58.987 1.00 27.55 176 HIS A N 1
ATOM 1373 C CA . HIS A 1 176 ? 69.294 39.271 58.996 1.00 25.36 176 HIS A CA 1
ATOM 1374 C C . HIS A 1 176 ? 69.712 38.513 60.171 1.00 28.81 176 HIS A C 1
ATOM 1375 O O . HIS A 1 176 ? 69.328 38.838 61.311 1.00 28.70 176 HIS A O 1
ATOM 1382 N N . HIS A 1 177 ? 70.527 37.525 59.910 1.00 23.26 177 HIS A N 1
ATOM 1383 C CA . HIS A 1 177 ? 71.069 36.615 60.917 1.00 27.21 177 HIS A CA 1
ATOM 1384 C C . HIS A 1 177 ? 72.599 36.642 60.927 1.00 28.11 177 HIS A C 1
ATOM 1385 O O . HIS A 1 177 ? 73.275 36.293 59.963 1.00 26.40 177 HIS A O 1
ATOM 1392 N N . TYR A 1 178 ? 73.156 37.023 62.073 1.00 24.75 178 TYR A N 1
ATOM 1393 C CA . TYR A 1 178 ? 74.568 37.147 62.330 1.00 24.98 178 TYR A CA 1
ATOM 1394 C C . TYR A 1 178 ? 75.225 35.791 62.544 1.00 27.70 178 TYR A C 1
ATOM 1395 O O . TYR A 1 178 ? 74.625 34.936 63.190 1.00 28.15 178 TYR A O 1
ATOM 1404 N N . PHE A 1 179 ? 76.430 35.547 62.023 1.00 27.59 179 PHE A N 1
ATOM 1405 C CA . PHE A 1 179 ? 77.185 34.330 62.452 1.00 26.19 179 PHE A CA 1
ATOM 1406 C C . PHE A 1 179 ? 78.676 34.638 62.405 1.00 30.67 179 PHE A C 1
ATOM 1407 O O . PHE A 1 179 ? 79.053 35.709 61.920 1.00 27.33 179 PHE A O 1
ATOM 1415 N N . SER A 1 180 ? 79.548 33.802 62.998 1.00 32.11 180 SER A N 1
ATOM 1416 C CA . SER A 1 180 ? 80.976 34.126 62.956 1.00 31.55 180 SER A CA 1
ATOM 1417 C C . SER A 1 180 ? 81.737 32.949 62.412 1.00 30.65 180 SER A C 1
ATOM 1418 O O . SER A 1 180 ? 81.183 31.875 62.341 1.00 32.15 180 SER A O 1
ATOM 1421 N N . HIS A 1 181 ? 82.982 33.157 61.998 1.00 29.51 181 HIS A N 1
ATOM 1422 C CA . HIS A 1 181 ? 83.789 32.119 61.370 1.00 28.54 181 HIS A CA 1
ATOM 1423 C C . HIS A 1 181 ? 85.217 32.452 61.721 1.00 28.61 181 HIS A C 1
ATOM 1424 O O . HIS A 1 181 ? 85.455 33.482 62.334 1.00 27.35 181 HIS A O 1
ATOM 1431 N N . PRO A 1 182 ? 86.201 31.594 61.393 1.00 32.22 182 PRO A N 1
ATOM 1432 C CA . PRO A 1 182 ? 87.518 31.910 61.999 1.00 33.34 182 PRO A CA 1
ATOM 1433 C C . PRO A 1 182 ? 88.163 33.250 61.609 1.00 34.48 182 PRO A C 1
ATOM 1434 O O . PRO A 1 182 ? 88.984 33.737 62.357 1.00 38.23 182 PRO A O 1
ATOM 1438 N N . THR A 1 183 ? 87.735 33.934 60.548 1.00 33.41 183 THR A N 1
ATOM 1439 C CA . THR A 1 183 ? 88.454 35.171 60.148 1.00 31.31 183 THR A CA 1
ATOM 1440 C C . THR A 1 183 ? 87.571 36.409 60.147 1.00 28.46 183 THR A C 1
ATOM 1441 O O . THR A 1 183 ? 87.984 37.496 59.700 1.00 28.75 183 THR A O 1
ATOM 1445 N N . GLY A 1 184 ? 86.397 36.310 60.755 1.00 24.67 184 GLY A N 1
ATOM 1446 C CA . GLY A 1 184 ? 85.566 37.468 60.920 1.00 26.47 184 GLY A CA 1
ATOM 1447 C C . GLY A 1 184 ? 84.090 37.071 61.066 1.00 27.81 184 GLY A C 1
ATOM 1448 O O . GLY A 1 184 ? 83.758 36.008 61.635 1.00 28.74 184 GLY A O 1
ATOM 1449 N N . ASP A 1 185 ? 83.205 37.934 60.556 1.00 24.52 185 ASP A N 1
ATOM 1450 C CA . ASP A 1 185 ? 81.761 37.814 60.732 1.00 23.96 185 ASP A CA 1
ATOM 1451 C C . ASP A 1 185 ? 81.044 37.449 59.439 1.00 22.91 185 ASP A C 1
ATOM 1452 O O . ASP A 1 185 ? 81.638 37.452 58.338 1.00 22.71 185 ASP A O 1
ATOM 1457 N N . GLY A 1 186 ? 79.770 37.169 59.548 1.00 20.60 186 GLY A N 1
ATOM 1458 C CA . GLY A 1 186 ? 78.947 36.979 58.342 1.00 23.97 186 GLY A CA 1
ATOM 1459 C C . GLY A 1 186 ? 77.518 37.336 58.672 1.00 24.74 186 GLY A C 1
ATOM 1460 O O . GLY A 1 186 ? 77.187 37.508 59.882 1.00 24.80 186 GLY A O 1
ATOM 1461 N N . VAL A 1 187 ? 76.667 37.476 57.652 1.00 21.89 187 VAL A N 1
ATOM 1462 C CA . VAL A 1 187 ? 75.212 37.655 57.829 1.00 21.07 187 VAL A CA 1
ATOM 1463 C C . VAL A 1 187 ? 74.519 36.976 56.708 1.00 27.33 187 VAL A C 1
ATOM 1464 O O . VAL A 1 187 ? 74.979 37.035 55.518 1.00 24.10 187 VAL A O 1
ATOM 1468 N N . THR A 1 188 ? 73.384 36.386 57.031 1.00 25.85 188 THR A N 1
ATOM 1469 C CA . THR A 1 188 ? 72.529 35.715 56.038 1.00 24.32 188 THR A CA 1
ATOM 1470 C C . THR A 1 188 ? 71.169 36.333 56.187 1.00 26.41 188 THR A C 1
ATOM 1471 O O . THR A 1 188 ? 70.707 36.614 57.323 1.00 25.65 188 THR A O 1
ATOM 1475 N N . ALA A 1 189 ? 70.526 36.606 55.060 1.00 24.70 189 ALA A N 1
ATOM 1476 C CA . ALA A 1 189 ? 69.251 37.276 55.046 1.00 24.14 189 ALA A CA 1
ATOM 1477 C C . ALA A 1 189 ? 68.403 36.688 53.942 1.00 24.23 189 ALA A C 1
ATOM 1478 O O . ALA A 1 189 ? 68.885 35.809 53.171 1.00 24.60 189 ALA A O 1
ATOM 1480 N N . LYS A 1 190 ? 67.133 37.079 53.907 1.00 24.11 190 LYS A N 1
ATOM 1481 C CA . LYS A 1 190 ? 66.276 36.583 52.856 1.00 28.19 190 LYS A CA 1
ATOM 1482 C C . LYS A 1 190 ? 65.647 37.755 52.108 1.00 24.25 190 LYS A C 1
ATOM 1483 O O . LYS A 1 190 ? 65.250 38.740 52.687 1.00 25.07 190 LYS A O 1
ATOM 1489 N N . THR A 1 191 ? 65.470 37.557 50.814 1.00 22.43 191 THR A N 1
ATOM 1490 C CA . THR A 1 191 ? 64.803 38.583 50.028 1.00 23.46 191 THR A CA 1
ATOM 1491 C C . THR A 1 191 ? 63.281 38.653 50.373 1.00 25.59 191 THR A C 1
ATOM 1492 O O . THR A 1 191 ? 62.660 37.654 50.775 1.00 28.75 191 THR A O 1
ATOM 1496 N N . VAL A 1 192 ? 62.689 39.842 50.210 1.00 26.54 192 VAL A N 1
ATOM 1497 C CA . VAL A 1 192 ? 61.248 40.070 50.560 1.00 29.24 192 VAL A CA 1
ATOM 1498 C C . VAL A 1 192 ? 60.223 39.315 49.666 1.00 33.11 192 VAL A C 1
ATOM 1499 O O . VAL A 1 192 ? 59.436 38.559 50.146 1.00 32.19 192 VAL A O 1
ATOM 1503 N N . SER A 1 193 ? 60.293 39.461 48.330 1.00 30.06 193 SER A N 1
ATOM 1504 C CA . SER A 1 193 ? 59.343 38.840 47.403 1.00 32.97 193 SER A CA 1
ATOM 1505 C C . SER A 1 193 ? 59.491 37.339 47.314 1.00 36.16 193 SER A C 1
ATOM 1506 O O . SER A 1 193 ? 58.505 36.614 47.396 1.00 30.03 193 SER A O 1
ATOM 1509 N N . TYR A 1 194 ? 60.711 36.858 47.094 1.00 32.75 194 TYR A N 1
ATOM 1510 C CA . TYR A 1 194 ? 60.875 35.472 46.642 1.00 31.33 194 TYR A CA 1
ATOM 1511 C C . TYR A 1 194 ? 61.492 34.599 47.724 1.00 29.30 194 TYR A C 1
ATOM 1512 O O . TYR A 1 194 ? 61.637 33.394 47.560 1.00 25.96 194 TYR A O 1
ATOM 1521 N N . GLU A 1 195 ? 61.879 35.246 48.836 1.00 26.43 195 GLU A N 1
ATOM 1522 C CA . GLU A 1 195 ? 62.547 34.578 49.939 1.00 29.00 195 GLU A CA 1
ATOM 1523 C C . GLU A 1 195 ? 63.795 33.788 49.540 1.00 28.61 195 GLU A C 1
ATOM 1524 O O . GLU A 1 195 ? 64.053 32.650 49.996 1.00 27.46 195 GLU A O 1
ATOM 1530 N N . ASP A 1 196 ? 64.610 34.409 48.684 1.00 25.36 196 ASP A N 1
ATOM 1531 C CA . ASP A 1 196 ? 65.836 33.819 48.279 1.00 25.06 196 ASP A CA 1
ATOM 1532 C C . ASP A 1 196 ? 66.870 34.129 49.389 1.00 24.55 196 ASP A C 1
ATOM 1533 O O . ASP A 1 196 ? 66.806 35.185 49.990 1.00 26.52 196 ASP A O 1
ATOM 1538 N N . THR A 1 197 ? 67.805 33.254 49.647 1.00 25.08 197 THR A N 1
ATOM 1539 C CA . THR A 1 197 ? 68.817 33.527 50.700 1.00 24.80 197 THR A CA 1
ATOM 1540 C C . THR A 1 197 ? 69.987 34.265 50.099 1.00 29.34 197 THR A C 1
ATOM 1541 O O . THR A 1 197 ? 70.420 33.924 49.001 1.00 27.39 197 THR A O 1
ATOM 1545 N N . VAL A 1 198 ? 70.460 35.299 50.783 1.00 23.92 198 VAL A N 1
ATOM 1546 C CA . VAL A 1 198 ? 71.750 35.981 50.394 1.00 23.70 198 VAL A CA 1
ATOM 1547 C C . VAL A 1 198 ? 72.623 35.980 51.660 1.00 23.66 198 VAL A C 1
ATOM 1548 O O . VAL A 1 198 ? 72.173 36.404 52.775 1.00 26.00 198 VAL A O 1
ATOM 1552 N N . THR A 1 199 ? 73.871 35.577 51.507 1.00 22.26 199 THR A N 1
ATOM 1553 C CA . THR A 1 199 ? 74.860 35.560 52.592 1.00 22.17 199 THR A CA 1
ATOM 1554 C C . THR A 1 199 ? 76.024 36.423 52.187 1.00 25.75 199 THR A C 1
ATOM 1555 O O . THR A 1 199 ? 76.562 36.294 51.019 1.00 25.19 199 THR A O 1
ATOM 1559 N N . VAL A 1 200 ? 76.430 37.280 53.119 1.00 23.13 200 VAL A N 1
ATOM 1560 C CA . VAL A 1 200 ? 77.698 38.004 52.950 1.00 22.35 200 VAL A CA 1
ATOM 1561 C C . VAL A 1 200 ? 78.680 37.562 54.025 1.00 24.07 200 VAL A C 1
ATOM 1562 O O . VAL A 1 200 ? 78.312 37.562 55.227 1.00 23.14 200 VAL A O 1
ATOM 1566 N N . VAL A 1 201 ? 79.899 37.211 53.631 1.00 19.77 201 VAL A N 1
ATOM 1567 C CA . VAL A 1 201 ? 80.935 36.825 54.587 1.00 21.63 201 VAL A CA 1
ATOM 1568 C C . VAL A 1 201 ? 82.059 37.825 54.590 1.00 25.12 201 VAL A C 1
ATOM 1569 O O . VAL A 1 201 ? 82.499 38.270 53.540 1.00 22.38 201 VAL A O 1
ATOM 1573 N N . GLU A 1 202 ? 82.581 38.152 55.782 1.00 22.49 202 GLU A N 1
ATOM 1574 C CA . GLU A 1 202 ? 83.578 39.169 55.914 1.00 23.07 202 GLU A CA 1
ATOM 1575 C C . GLU A 1 202 ? 84.816 38.452 56.342 1.00 25.46 202 GLU A C 1
ATOM 1576 O O . GLU A 1 202 ? 84.721 37.666 57.226 1.00 26.34 202 GLU A O 1
ATOM 1582 N N . THR A 1 203 ? 85.969 38.747 55.788 1.00 22.86 203 THR A N 1
ATOM 1583 C CA . THR A 1 203 ? 87.249 38.237 56.346 1.00 23.30 203 THR A CA 1
ATOM 1584 C C . THR A 1 203 ? 88.045 39.464 56.725 1.00 25.06 203 THR A C 1
ATOM 1585 O O . THR A 1 203 ? 87.878 40.550 56.159 1.00 27.42 203 THR A O 1
ATOM 1589 N N . CYS A 1 204 ? 88.910 39.364 57.746 1.00 25.88 204 CYS A N 1
ATOM 1590 C CA . CYS A 1 204 ? 89.452 40.631 58.329 1.00 29.37 204 CYS A CA 1
ATOM 1591 C C . CYS A 1 204 ? 90.813 40.250 58.908 1.00 33.07 204 CYS A C 1
ATOM 1592 O O . CYS A 1 204 ? 90.891 39.290 59.697 1.00 27.31 204 CYS A O 1
ATOM 1595 N N . SER A 1 205 ? 91.858 40.953 58.486 1.00 28.26 205 SER A N 1
ATOM 1596 C CA . SER A 1 205 ? 93.204 40.675 59.027 1.00 28.81 205 SER A CA 1
ATOM 1597 C C . SER A 1 205 ? 93.887 41.998 59.298 1.00 30.99 205 SER A C 1
ATOM 1598 O O . SER A 1 205 ? 94.031 42.790 58.368 1.00 28.03 205 SER A O 1
ATOM 1601 N N . LEU A 1 206 ? 94.322 42.268 60.543 1.00 28.37 206 LEU A N 1
ATOM 1602 C CA . LEU A 1 206 ? 94.980 43.515 60.899 1.00 27.26 206 LEU A CA 1
ATOM 1603 C C . LEU A 1 206 ? 96.424 43.188 61.320 1.00 32.31 206 LEU A C 1
ATOM 1604 O O . LEU A 1 206 ? 96.621 42.239 62.064 1.00 30.75 206 LEU A O 1
ATOM 1609 N N . ASP A 1 207 ? 97.420 43.884 60.782 1.00 31.66 207 ASP A N 1
ATOM 1610 C CA . ASP A 1 207 ? 98.824 43.472 61.019 1.00 40.49 207 ASP A CA 1
ATOM 1611 C C . ASP A 1 207 ? 99.410 44.207 62.233 1.00 43.38 207 ASP A C 1
ATOM 1612 O O . ASP A 1 207 ? 100.630 44.366 62.364 1.00 52.20 207 ASP A O 1
ATOM 1617 N N . ALA A 1 208 ? 98.556 44.702 63.097 1.00 35.48 208 ALA A N 1
ATOM 1618 C CA . ALA A 1 208 ? 99.030 45.351 64.335 1.00 42.20 208 ALA A CA 1
ATOM 1619 C C . ALA A 1 208 ? 98.587 44.428 65.421 1.00 46.84 208 ALA A C 1
ATOM 1620 O O . ALA A 1 208 ? 97.506 43.844 65.325 1.00 53.22 208 ALA A O 1
ATOM 1622 N N . ASP A 1 209 ? 99.383 44.313 66.473 1.00 56.78 209 ASP A N 1
ATOM 1623 C CA . ASP A 1 209 ? 99.172 43.272 67.462 1.00 68.09 209 ASP A CA 1
ATOM 1624 C C . ASP A 1 209 ? 98.113 43.710 68.518 1.00 68.72 209 ASP A C 1
ATOM 1625 O O . ASP A 1 209 ? 97.868 42.995 69.498 1.00 90.44 209 ASP A O 1
ATOM 1630 N N . ALA A 1 210 ? 97.447 44.844 68.271 1.00 61.45 210 ALA A N 1
ATOM 1631 C CA . ALA A 1 210 ? 96.376 45.394 69.128 1.00 49.90 210 ALA A CA 1
ATOM 1632 C C . ALA A 1 210 ? 95.153 44.476 69.374 1.00 55.62 210 ALA A C 1
ATOM 1633 O O . ALA A 1 210 ? 94.805 43.677 68.514 1.00 55.62 210 ALA A O 1
ATOM 1635 N N . SER A 1 211 ? 94.485 44.575 70.529 1.00 45.85 211 SER A N 1
ATOM 1636 C CA . SER A 1 211 ? 93.359 43.681 70.731 1.00 53.17 211 SER A CA 1
ATOM 1637 C C . SER A 1 211 ? 92.011 44.360 70.361 1.00 50.05 211 SER A C 1
ATOM 1638 O O . SER A 1 211 ? 91.989 45.500 69.895 1.00 44.08 211 SER A O 1
ATOM 1641 N N . GLU A 1 212 ? 90.905 43.667 70.583 1.00 38.83 212 GLU A N 1
ATOM 1642 C CA . GLU A 1 212 ? 89.680 43.901 69.804 1.00 34.62 212 GLU A CA 1
ATOM 1643 C C . GLU A 1 212 ? 88.478 43.677 70.706 1.00 33.18 212 GLU A C 1
ATOM 1644 O O . GLU A 1 212 ? 88.474 42.698 71.411 1.00 31.85 212 GLU A O 1
ATOM 1650 N N . GLU A 1 213 ? 87.430 44.498 70.659 1.00 26.91 213 GLU A N 1
ATOM 1651 C CA . GLU A 1 213 ? 86.132 44.041 71.187 1.00 29.93 213 GLU A CA 1
ATOM 1652 C C . GLU A 1 213 ? 85.080 43.979 70.052 1.00 30.34 213 GLU A C 1
ATOM 1653 O O . GLU A 1 213 ? 84.976 44.936 69.268 1.00 30.86 213 GLU A O 1
ATOM 1659 N N . ASP A 1 214 ? 84.313 42.893 70.027 1.00 26.22 214 ASP A N 1
ATOM 1660 C CA . ASP A 1 214 ? 83.262 42.640 69.024 1.00 28.56 214 ASP A CA 1
ATOM 1661 C C . ASP A 1 214 ? 81.869 43.254 69.344 1.00 31.21 214 ASP A C 1
ATOM 1662 O O . ASP A 1 214 ? 81.586 43.477 70.516 1.00 28.68 214 ASP A O 1
ATOM 1667 N N . TYR A 1 215 ? 81.001 43.532 68.368 1.00 26.77 215 TYR A N 1
ATOM 1668 C CA . TYR A 1 215 ? 79.604 44.007 68.622 1.00 26.31 215 TYR A CA 1
ATOM 1669 C C . TYR A 1 215 ? 78.720 43.454 67.549 1.00 30.56 215 TYR A C 1
ATOM 1670 O O . TYR A 1 215 ? 79.176 43.225 66.405 1.00 26.71 215 TYR A O 1
ATOM 1679 N N . GLN A 1 216 ? 77.487 43.162 67.896 1.00 25.83 216 GLN A N 1
ATOM 1680 C CA . GLN A 1 216 ? 76.484 42.634 66.948 1.00 32.99 216 GLN A CA 1
ATOM 1681 C C . GLN A 1 216 ? 75.234 43.397 67.279 1.00 39.07 216 GLN A C 1
ATOM 1682 O O . GLN A 1 216 ? 74.745 43.296 68.421 1.00 41.76 216 GLN A O 1
ATOM 1688 N N . ASN A 1 217 ? 74.756 44.249 66.374 1.00 31.53 217 ASN A N 1
ATOM 1689 C CA . ASN A 1 217 ? 73.527 44.981 66.618 1.00 31.86 217 ASN A CA 1
ATOM 1690 C C . ASN A 1 217 ? 72.550 44.682 65.461 1.00 34.33 217 ASN A C 1
ATOM 1691 O O . ASN A 1 217 ? 72.941 44.026 64.427 1.00 30.39 217 ASN A O 1
ATOM 1696 N N . PRO A 1 218 ? 71.307 45.199 65.588 1.00 34.38 218 PRO A N 1
ATOM 1697 C CA . PRO A 1 218 ? 70.405 44.975 64.459 1.00 35.22 218 PRO A CA 1
ATOM 1698 C C . PRO A 1 218 ? 70.811 45.675 63.143 1.00 35.59 218 PRO A C 1
ATOM 1699 O O . PRO A 1 218 ? 70.285 45.315 62.114 1.00 32.64 218 PRO A O 1
ATOM 1703 N N . ASP A 1 219 ? 71.685 46.664 63.193 1.00 28.46 219 ASP A N 1
ATOM 1704 C CA . ASP A 1 219 ? 72.158 47.384 61.978 1.00 34.65 219 ASP A CA 1
ATOM 1705 C C . ASP A 1 219 ? 73.545 46.969 61.471 1.00 31.18 219 ASP A C 1
ATOM 1706 O O . ASP A 1 219 ? 74.010 47.545 60.491 1.00 30.35 219 ASP A O 1
ATOM 1711 N N . GLY A 1 220 ? 74.184 45.989 62.103 1.00 27.12 220 GLY A N 1
ATOM 1712 C CA . GLY A 1 220 ? 75.505 45.574 61.716 1.00 27.78 220 GLY A CA 1
ATOM 1713 C C . GLY A 1 220 ? 76.237 44.874 62.843 1.00 29.71 220 GLY A C 1
ATOM 1714 O O . GLY A 1 220 ? 75.777 44.819 64.006 1.00 30.82 220 GLY A O 1
ATOM 1715 N N . SER A 1 221 ? 77.378 44.331 62.486 1.00 26.39 221 SER A N 1
ATOM 1716 C CA . SER A 1 221 ? 78.317 43.686 63.402 1.00 24.04 221 SER A CA 1
ATOM 1717 C C . SER A 1 221 ? 79.673 44.143 63.075 1.00 25.59 221 SER A C 1
ATOM 1718 O O . SER A 1 221 ? 79.932 44.646 61.934 1.00 27.52 221 SER A O 1
ATOM 1721 N N . GLY A 1 222 ? 80.602 43.962 63.987 1.00 23.01 222 GLY A N 1
ATOM 1722 C CA . GLY A 1 222 ? 82.010 44.139 63.653 1.00 24.46 222 GLY A CA 1
ATOM 1723 C C . GLY A 1 222 ? 82.854 44.121 64.949 1.00 27.77 222 GLY A C 1
ATOM 1724 O O . GLY A 1 222 ? 82.464 43.453 65.955 1.00 23.34 222 GLY A O 1
ATOM 1725 N N . ARG A 1 223 ? 83.934 44.871 64.930 1.00 24.95 223 ARG A N 1
ATOM 1726 C CA . ARG A 1 223 ? 84.838 44.894 66.090 1.00 26.18 223 ARG A CA 1
ATOM 1727 C C . ARG A 1 223 ? 85.584 46.237 66.101 1.00 27.59 223 ARG A C 1
ATOM 1728 O O . ARG A 1 223 ? 85.819 46.885 65.014 1.00 23.46 223 ARG A O 1
ATOM 1736 N N . THR A 1 224 ? 85.991 46.679 67.293 1.00 24.76 224 THR A N 1
ATOM 1737 C CA . THR A 1 224 ? 86.798 47.917 67.446 1.00 26.59 224 THR A CA 1
ATOM 1738 C C . THR A 1 224 ? 88.201 47.518 67.926 1.00 28.36 224 THR A C 1
ATOM 1739 O O . THR A 1 224 ? 88.341 46.676 68.848 1.00 28.29 224 THR A O 1
ATOM 1743 N N . PHE A 1 225 ? 89.234 48.063 67.265 1.00 25.47 225 PHE A N 1
ATOM 1744 C CA . PHE A 1 225 ? 90.660 47.900 67.626 1.00 27.71 225 PHE A CA 1
ATOM 1745 C C . PHE A 1 225 ? 91.189 49.254 68.165 1.00 29.50 225 PHE A C 1
ATOM 1746 O O . PHE A 1 225 ? 91.415 50.211 67.388 1.00 26.73 225 PHE A O 1
ATOM 1754 N N . PRO A 1 226 ? 91.360 49.363 69.498 1.00 30.05 226 PRO A N 1
ATOM 1755 C CA . PRO A 1 226 ? 91.941 50.597 70.024 1.00 29.66 226 PRO A CA 1
ATOM 1756 C C . PRO A 1 226 ? 93.439 50.490 69.735 1.00 31.68 226 PRO A C 1
ATOM 1757 O O . PRO A 1 226 ? 94.051 49.545 70.141 1.00 32.88 226 PRO A O 1
ATOM 1761 N N . LEU A 1 227 ? 93.993 51.420 68.956 1.00 26.33 227 LEU A N 1
ATOM 1762 C CA . LEU A 1 227 ? 95.415 51.352 68.618 1.00 28.10 227 LEU A CA 1
ATOM 1763 C C . LEU A 1 227 ? 96.243 52.498 69.275 1.00 26.49 227 LEU A C 1
ATOM 1764 O O . LEU A 1 227 ? 95.710 53.579 69.570 1.00 28.68 227 LEU A O 1
ATOM 1769 N N . SER A 1 228 ? 97.532 52.227 69.381 1.00 26.31 228 SER A N 1
ATOM 1770 C CA . SER A 1 228 ? 98.526 53.202 69.776 1.00 33.52 228 SER A CA 1
ATOM 1771 C C . SER A 1 228 ? 99.395 53.312 68.562 1.00 30.73 228 SER A C 1
ATOM 1772 O O . SER A 1 228 ? 100.222 52.476 68.375 1.00 33.71 228 SER A O 1
ATOM 1775 N N . LEU A 1 229 ? 99.156 54.323 67.741 1.00 32.00 229 LEU A N 1
ATOM 1776 C CA . LEU A 1 229 ? 99.924 54.524 66.475 1.00 33.93 229 LEU A CA 1
ATOM 1777 C C . LEU A 1 229 ? 101.247 55.214 66.870 1.00 33.54 229 LEU A C 1
ATOM 1778 O O . LEU A 1 229 ? 101.267 56.152 67.731 1.00 30.25 229 LEU A O 1
ATOM 1783 N N . GLU A 1 230 ? 102.284 54.764 66.183 1.00 33.67 230 GLU A N 1
ATOM 1784 C CA . GLU A 1 230 ? 103.677 55.203 66.293 1.00 34.90 230 GLU A CA 1
ATOM 1785 C C . GLU A 1 230 ? 103.954 56.092 65.090 1.00 35.94 230 GLU A C 1
ATOM 1786 O O . GLU A 1 230 ? 103.694 55.640 63.962 1.00 31.91 230 GLU A O 1
ATOM 1792 N N . ALA A 1 231 ? 104.473 57.312 65.302 1.00 31.85 231 ALA A N 1
ATOM 1793 C CA . ALA A 1 231 ? 104.779 58.250 64.201 1.00 32.43 231 ALA A CA 1
ATOM 1794 C C . ALA A 1 231 ? 105.551 57.511 63.105 1.00 33.60 231 ALA A C 1
ATOM 1795 O O . ALA A 1 231 ? 106.497 56.786 63.380 1.00 31.01 231 ALA A O 1
ATOM 1797 N N . GLY A 1 232 ? 105.084 57.609 61.854 1.00 35.90 232 GLY A N 1
ATOM 1798 C CA . GLY A 1 232 ? 105.829 56.958 60.740 1.00 31.83 232 GLY A CA 1
ATOM 1799 C C . GLY A 1 232 ? 105.660 55.448 60.562 1.00 37.36 232 GLY A C 1
ATOM 1800 O O . GLY A 1 232 ? 106.183 54.875 59.630 1.00 39.01 232 GLY A O 1
ATOM 1801 N N . LYS A 1 233 ? 104.934 54.778 61.447 1.00 34.45 233 LYS A N 1
ATOM 1802 C CA . LYS A 1 233 ? 104.764 53.319 61.372 1.00 29.34 233 LYS A CA 1
ATOM 1803 C C . LYS A 1 233 ? 103.335 52.952 60.891 1.00 32.87 233 LYS A C 1
ATOM 1804 O O . LYS A 1 233 ? 102.366 53.069 61.668 1.00 29.23 233 LYS A O 1
ATOM 1810 N N . PRO A 1 234 ? 103.169 52.542 59.596 1.00 34.83 234 PRO A N 1
ATOM 1811 C CA . PRO A 1 234 ? 101.763 52.241 59.187 1.00 31.75 234 PRO A CA 1
ATOM 1812 C C . PRO A 1 234 ? 101.184 50.932 59.766 1.00 28.53 234 PRO A C 1
ATOM 1813 O O . PRO A 1 234 ? 101.920 49.995 60.123 1.00 28.62 234 PRO A O 1
ATOM 1817 N N . VAL A 1 235 ? 99.847 50.904 59.835 1.00 26.43 235 VAL A N 1
ATOM 1818 C CA . VAL A 1 235 ? 99.053 49.769 60.202 1.00 27.81 235 VAL A CA 1
ATOM 1819 C C . VAL A 1 235 ? 98.163 49.397 58.977 1.00 26.79 235 VAL A C 1
ATOM 1820 O O . VAL A 1 235 ? 97.531 50.299 58.401 1.00 25.38 235 VAL A O 1
ATOM 1824 N N . THR A 1 236 ? 98.222 48.108 58.595 1.00 27.60 236 THR A N 1
ATOM 1825 C CA . THR A 1 236 ? 97.414 47.566 57.494 1.00 27.70 236 THR A CA 1
ATOM 1826 C C . THR A 1 236 ? 96.326 46.611 57.835 1.00 26.45 236 THR A C 1
ATOM 1827 O O . THR A 1 236 ? 96.552 45.616 58.552 1.00 31.15 236 THR A O 1
ATOM 1831 N N . LEU A 1 237 ? 95.137 46.881 57.268 1.00 25.59 237 LEU A N 1
ATOM 1832 C CA . LEU A 1 237 ? 93.995 46.100 57.404 1.00 23.03 237 LEU A CA 1
ATOM 1833 C C . LEU A 1 237 ? 93.711 45.494 55.991 1.00 25.19 237 LEU A C 1
ATOM 1834 O O . LEU A 1 237 ? 93.680 46.292 55.018 1.00 23.04 237 LEU A O 1
ATOM 1839 N N . GLU A 1 238 ? 93.583 44.146 55.872 1.00 20.74 238 GLU A N 1
ATOM 1840 C CA . GLU A 1 238 ? 93.139 43.505 54.623 1.00 24.26 238 GLU A CA 1
ATOM 1841 C C . GLU A 1 238 ? 91.788 42.855 54.891 1.00 27.99 238 GLU A C 1
ATOM 1842 O O . GLU A 1 238 ? 91.614 42.134 55.926 1.00 28.30 238 GLU A O 1
ATOM 1848 N N . LYS A 1 239 ? 90.830 43.063 53.973 1.00 22.67 239 LYS A N 1
ATOM 1849 C CA . LYS A 1 239 ? 89.541 42.421 54.071 1.00 22.36 239 LYS A CA 1
ATOM 1850 C C . LYS A 1 239 ? 89.090 41.779 52.752 1.00 25.28 239 LYS A C 1
ATOM 1851 O O . LYS A 1 239 ? 89.470 42.268 51.663 1.00 21.32 239 LYS A O 1
ATOM 1857 N N . ALA A 1 240 ? 88.274 40.736 52.879 1.00 21.96 240 ALA A N 1
ATOM 1858 C CA . ALA A 1 240 ? 87.509 40.268 51.758 1.00 26.60 240 ALA A CA 1
ATOM 1859 C C . ALA A 1 240 ? 86.027 40.358 52.113 1.00 25.36 240 ALA A C 1
ATOM 1860 O O . ALA A 1 240 ? 85.646 40.222 53.308 1.00 23.92 240 ALA A O 1
ATOM 1862 N N . MET A 1 241 ? 85.167 40.625 51.099 1.00 21.27 241 MET A N 1
ATOM 1863 C CA . MET A 1 241 ? 83.697 40.590 51.240 1.00 17.84 241 MET A CA 1
ATOM 1864 C C . MET A 1 241 ? 83.225 39.556 50.225 1.00 22.11 241 MET A C 1
ATOM 1865 O O . MET A 1 241 ? 83.515 39.715 48.986 1.00 20.61 241 MET A O 1
ATOM 1870 N N . ILE A 1 242 ? 82.572 38.493 50.681 1.00 19.52 242 ILE A N 1
ATOM 1871 C CA . ILE A 1 242 ? 82.214 37.369 49.791 1.00 19.73 242 ILE A CA 1
ATOM 1872 C C . ILE A 1 242 ? 80.708 37.263 49.810 1.00 20.22 242 ILE A C 1
ATOM 1873 O O . ILE A 1 242 ? 80.098 37.243 50.932 1.00 19.72 242 ILE A O 1
ATOM 1878 N N . ILE A 1 243 ? 80.091 37.145 48.644 1.00 19.40 243 ILE A N 1
ATOM 1879 C CA . ILE A 1 243 ? 78.665 37.103 48.561 1.00 20.60 243 ILE A CA 1
ATOM 1880 C C . ILE A 1 243 ? 78.145 35.877 47.734 1.00 21.36 243 ILE A C 1
ATOM 1881 O O . ILE A 1 243 ? 78.562 35.697 46.603 1.00 24.24 243 ILE A O 1
ATOM 1886 N N . TYR A 1 244 ? 77.156 35.153 48.251 1.00 20.14 244 TYR A N 1
ATOM 1887 C CA . TYR A 1 244 ? 76.477 34.039 47.553 1.00 22.19 244 TYR A CA 1
ATOM 1888 C C . TYR A 1 244 ? 75.001 34.161 47.781 1.00 27.21 244 TYR A C 1
ATOM 1889 O O . TYR A 1 244 ? 74.570 34.601 48.876 1.00 25.66 244 TYR A O 1
ATOM 1898 N N . SER A 1 245 ? 74.210 33.844 46.737 1.00 23.59 245 SER A N 1
ATOM 1899 C CA . SER A 1 245 ? 72.738 33.709 46.935 1.00 23.26 245 SER A CA 1
ATOM 1900 C C . SER A 1 245 ? 72.316 32.299 46.566 1.00 22.63 245 SER A C 1
ATOM 1901 O O . SER A 1 245 ? 73.094 31.495 45.895 1.00 26.17 245 SER A O 1
ATOM 1904 N N . SER A 1 246 ? 71.081 31.967 46.995 1.00 22.41 246 SER A N 1
ATOM 1905 C CA . SER A 1 246 ? 70.505 30.648 46.675 1.00 25.11 246 SER A CA 1
ATOM 1906 C C . SER A 1 246 ? 70.068 30.642 45.218 1.00 25.49 246 SER A C 1
ATOM 1907 O O . SER A 1 246 ? 69.693 29.609 44.711 1.00 26.43 246 SER A O 1
ATOM 1910 N N . ASN A 1 247 ? 70.161 31.751 44.483 1.00 25.29 247 ASN A N 1
ATOM 1911 C CA . ASN A 1 247 ? 70.067 31.642 42.993 1.00 26.83 247 ASN A CA 1
ATOM 1912 C C . ASN A 1 247 ? 71.378 31.290 42.320 1.00 27.35 247 ASN A C 1
ATOM 1913 O O . ASN A 1 247 ? 71.396 30.997 41.126 1.00 27.30 247 ASN A O 1
ATOM 1918 N N . ASP A 1 248 ? 72.468 31.309 43.054 1.00 24.72 248 ASP A N 1
ATOM 1919 C CA . ASP A 1 248 ? 73.766 30.909 42.499 1.00 29.03 248 ASP A CA 1
ATOM 1920 C C . ASP A 1 248 ? 74.092 29.454 42.867 1.00 32.16 248 ASP A C 1
ATOM 1921 O O . ASP A 1 248 ? 74.660 28.736 42.067 1.00 28.18 248 ASP A O 1
ATOM 1926 N N . VAL A 1 249 ? 73.833 29.081 44.120 1.00 28.88 249 VAL A N 1
ATOM 1927 C CA . VAL A 1 249 ? 74.217 27.741 44.638 1.00 30.10 249 VAL A CA 1
ATOM 1928 C C . VAL A 1 249 ? 73.092 27.252 45.563 1.00 32.17 249 VAL A C 1
ATOM 1929 O O . VAL A 1 249 ? 72.286 28.078 46.059 1.00 31.92 249 VAL A O 1
ATOM 1933 N N . ASP A 1 250 ? 73.081 25.952 45.875 1.00 33.33 250 ASP A N 1
ATOM 1934 C CA . ASP A 1 250 ? 72.041 25.445 46.800 1.00 35.30 250 ASP A CA 1
ATOM 1935 C C . ASP A 1 250 ? 72.263 25.874 48.270 1.00 35.72 250 ASP A C 1
ATOM 1936 O O . ASP A 1 250 ? 71.302 25.994 49.006 1.00 35.60 250 ASP A O 1
ATOM 1941 N N . ASN A 1 251 ? 73.513 25.967 48.718 1.00 36.33 251 ASN A N 1
ATOM 1942 C CA . ASN A 1 251 ? 73.849 26.305 50.126 1.00 31.36 251 ASN A CA 1
ATOM 1943 C C . ASN A 1 251 ? 74.749 27.576 50.180 1.00 27.21 251 ASN A C 1
ATOM 1944 O O . ASN A 1 251 ? 75.982 27.447 50.325 1.00 25.69 251 ASN A O 1
ATOM 1949 N N . PRO A 1 252 ? 74.137 28.811 50.024 1.00 28.76 252 PRO A N 1
ATOM 1950 C CA . PRO A 1 252 ? 75.004 29.986 49.907 1.00 26.46 252 PRO A CA 1
ATOM 1951 C C . PRO A 1 252 ? 75.811 30.220 51.178 1.00 27.24 252 PRO A C 1
ATOM 1952 O O . PRO A 1 252 ? 76.963 30.628 51.069 1.00 24.57 252 PRO A O 1
ATOM 1956 N N . GLN A 1 253 ? 75.271 29.925 52.371 1.00 26.17 253 GLN A N 1
ATOM 1957 C CA . GLN A 1 253 ? 76.104 30.197 53.551 1.00 25.98 253 GLN A CA 1
ATOM 1958 C C . GLN A 1 253 ? 77.316 29.280 53.587 1.00 27.60 253 GLN A C 1
ATOM 1959 O O . GLN A 1 253 ? 78.473 29.749 53.746 1.00 29.43 253 GLN A O 1
ATOM 1965 N N . ASP A 1 254 ? 77.091 27.963 53.433 1.00 26.10 254 ASP A N 1
ATOM 1966 C CA . ASP A 1 254 ? 78.267 27.052 53.335 1.00 29.74 254 ASP A CA 1
ATOM 1967 C C . ASP A 1 254 ? 79.251 27.495 52.222 1.00 28.36 254 ASP A C 1
ATOM 1968 O O . ASP A 1 254 ? 80.459 27.417 52.403 1.00 27.12 254 ASP A O 1
ATOM 1973 N N . GLU A 1 255 ? 78.743 27.841 51.035 1.00 26.92 255 GLU A N 1
ATOM 1974 C CA . GLU A 1 255 ? 79.702 28.126 49.930 1.00 27.16 255 GLU A CA 1
ATOM 1975 C C . GLU A 1 255 ? 80.510 29.398 50.229 1.00 23.93 255 GLU A C 1
ATOM 1976 O O . GLU A 1 255 ? 81.709 29.451 49.947 1.00 25.16 255 GLU A O 1
ATOM 1982 N N . ALA A 1 256 ? 79.826 30.429 50.740 1.00 26.28 256 ALA A N 1
ATOM 1983 C CA . ALA A 1 256 ? 80.542 31.651 51.174 1.00 25.97 256 ALA A CA 1
ATOM 1984 C C . ALA A 1 256 ? 81.622 31.352 52.207 1.00 26.52 256 ALA A C 1
ATOM 1985 O O . ALA A 1 256 ? 82.777 31.868 52.169 1.00 25.98 256 ALA A O 1
ATOM 1987 N N . LEU A 1 257 ? 81.300 30.448 53.155 1.00 26.66 257 LEU A N 1
ATOM 1988 C CA . LEU A 1 257 ? 82.349 30.111 54.144 1.00 28.47 257 LEU A CA 1
ATOM 1989 C C . LEU A 1 257 ? 83.466 29.273 53.535 1.00 24.34 257 LEU A C 1
ATOM 1990 O O . LEU A 1 257 ? 84.609 29.368 53.954 1.00 27.81 257 LEU A O 1
ATOM 1995 N N . LEU A 1 258 ? 83.150 28.392 52.566 1.00 28.28 258 LEU A N 1
ATOM 1996 C CA . LEU A 1 258 ? 84.197 27.595 51.857 1.00 27.28 258 LEU A CA 1
ATOM 1997 C C . LEU A 1 258 ? 85.096 28.555 51.036 1.00 28.01 258 LEU A C 1
ATOM 1998 O O . LEU A 1 258 ? 86.309 28.467 51.019 1.00 28.53 258 LEU A O 1
ATOM 2003 N N . GLU A 1 259 ? 84.479 29.519 50.372 1.00 28.60 259 GLU A N 1
ATOM 2004 C CA . GLU A 1 259 ? 85.243 30.544 49.660 1.00 27.04 259 GLU A CA 1
ATOM 2005 C C . GLU A 1 259 ? 86.163 31.271 50.637 1.00 22.79 259 GLU A C 1
ATOM 2006 O O . GLU A 1 259 ? 87.347 31.408 50.351 1.00 22.92 259 GLU A O 1
ATOM 2012 N N . ALA A 1 260 ? 85.608 31.749 51.758 1.00 24.55 260 ALA A N 1
ATOM 2013 C CA . ALA A 1 260 ? 86.422 32.432 52.799 1.00 27.01 260 ALA A CA 1
ATOM 2014 C C . ALA A 1 260 ? 87.636 31.615 53.213 1.00 28.93 260 ALA A C 1
ATOM 2015 O O . ALA A 1 260 ? 88.752 32.112 53.334 1.00 26.67 260 ALA A O 1
ATOM 2017 N N . LYS A 1 261 ? 87.386 30.332 53.451 1.00 32.65 261 LYS A N 1
ATOM 2018 C CA . LYS A 1 261 ? 88.428 29.423 53.907 1.00 33.99 261 LYS A CA 1
ATOM 2019 C C . LYS A 1 261 ? 89.586 29.328 52.894 1.00 34.72 261 LYS A C 1
ATOM 2020 O O . LYS A 1 261 ? 90.707 29.196 53.298 1.00 36.05 261 LYS A O 1
ATOM 2026 N N . HIS A 1 262 ? 89.309 29.395 51.581 1.00 31.57 262 HIS A N 1
ATOM 2027 C CA . HIS A 1 262 ? 90.349 29.220 50.573 1.00 29.58 262 HIS A CA 1
ATOM 2028 C C . HIS A 1 262 ? 90.865 30.472 49.958 1.00 31.25 262 HIS A C 1
ATOM 2029 O O . HIS A 1 262 ? 91.591 30.413 48.976 1.00 35.58 262 HIS A O 1
ATOM 2036 N N . MET A 1 263 ? 90.485 31.616 50.504 1.00 28.72 263 MET A N 1
ATOM 2037 C CA . MET A 1 263 ? 91.049 32.897 50.078 1.00 30.40 263 MET A CA 1
ATOM 2038 C C . MET A 1 263 ? 92.585 32.972 50.275 1.00 36.98 263 MET A C 1
ATOM 2039 O O . MET A 1 263 ? 93.105 32.493 51.260 1.00 31.62 263 MET A O 1
ATOM 2044 N N . GLN A 1 264 ? 93.341 33.593 49.354 1.00 31.94 264 GLN A N 1
ATOM 2045 C CA . GLN A 1 264 ? 94.753 33.826 49.628 1.00 29.77 264 GLN A CA 1
ATOM 2046 C C . GLN A 1 264 ? 94.960 35.234 50.098 1.00 28.08 264 GLN A C 1
ATOM 2047 O O . GLN A 1 264 ? 94.016 35.922 50.383 1.00 30.11 264 GLN A O 1
ATOM 2053 N N . SER A 1 265 ? 96.184 35.707 50.200 1.00 29.03 265 SER A N 1
ATOM 2054 C CA . SER A 1 265 ? 96.352 37.070 50.750 1.00 33.56 265 SER A CA 1
ATOM 2055 C C . SER A 1 265 ? 95.802 38.083 49.745 1.00 26.14 265 SER A C 1
ATOM 2056 O O . SER A 1 265 ? 95.610 37.738 48.513 1.00 26.64 265 SER A O 1
ATOM 2059 N N . TYR A 1 266 ? 95.640 39.311 50.220 1.00 24.90 266 TYR A N 1
ATOM 2060 C CA . TYR A 1 266 ? 95.221 40.434 49.389 1.00 29.30 266 TYR A CA 1
ATOM 2061 C C . TYR A 1 266 ? 96.135 40.521 48.163 1.00 28.26 266 TYR A C 1
ATOM 2062 O O . TYR A 1 266 ? 95.652 40.557 47.045 1.00 25.15 266 TYR A O 1
ATOM 2071 N N . GLU A 1 267 ? 97.450 40.486 48.380 1.00 27.80 267 GLU A N 1
ATOM 2072 C CA . GLU A 1 267 ? 98.400 40.619 47.270 1.00 30.34 267 GLU A CA 1
ATOM 2073 C C . GLU A 1 267 ? 98.382 39.444 46.296 1.00 25.27 267 GLU A C 1
ATOM 2074 O O . GLU A 1 267 ? 98.495 39.687 45.065 1.00 25.91 267 GLU A O 1
ATOM 2080 N N . GLU A 1 268 ? 98.206 38.203 46.771 1.00 22.55 268 GLU A N 1
ATOM 2081 C CA . GLU A 1 268 ? 98.066 37.075 45.879 1.00 23.33 268 GLU A CA 1
ATOM 2082 C C . GLU A 1 268 ? 96.746 37.193 45.091 1.00 25.83 268 GLU A C 1
ATOM 2083 O O . GLU A 1 268 ? 96.708 36.919 43.871 1.00 24.65 268 GLU A O 1
ATOM 2089 N N . GLU A 1 269 ? 95.650 37.562 45.778 1.00 22.12 269 GLU A N 1
ATOM 2090 C CA . GLU A 1 269 ? 94.353 37.707 45.055 1.00 23.49 269 GLU A CA 1
ATOM 2091 C C . GLU A 1 269 ? 94.420 38.802 43.957 1.00 21.73 269 GLU A C 1
ATOM 2092 O O . GLU A 1 269 ? 93.837 38.620 42.903 1.00 23.03 269 GLU A O 1
ATOM 2098 N N . LYS A 1 270 ? 95.055 39.920 44.283 1.00 21.04 270 LYS A N 1
ATOM 2099 C CA . LYS A 1 270 ? 95.278 41.052 43.389 1.00 24.08 270 LYS A CA 1
ATOM 2100 C C . LYS A 1 270 ? 96.088 40.591 42.181 1.00 25.30 270 LYS A C 1
ATOM 2101 O O . LYS A 1 270 ? 95.773 40.908 41.069 1.00 22.02 270 LYS A O 1
ATOM 2107 N N . ALA A 1 271 ? 97.132 39.808 42.400 1.00 25.30 271 ALA A N 1
ATOM 2108 C CA . ALA A 1 271 ? 97.931 39.330 41.262 1.00 26.60 271 ALA A CA 1
ATOM 2109 C C . ALA A 1 271 ? 97.116 38.426 40.322 1.00 25.28 271 ALA A C 1
ATOM 2110 O O . ALA A 1 271 ? 97.271 38.495 39.049 1.00 22.45 271 ALA A O 1
ATOM 2112 N N . ALA A 1 272 ? 96.274 37.537 40.882 1.00 23.06 272 ALA A N 1
ATOM 2113 C CA . ALA A 1 272 ? 95.359 36.715 40.047 1.00 22.09 272 ALA A CA 1
ATOM 2114 C C . ALA A 1 272 ? 94.346 37.598 39.285 1.00 24.06 272 ALA A C 1
ATOM 2115 O O . ALA A 1 272 ? 94.023 37.317 38.149 1.00 22.22 272 ALA A O 1
ATOM 2117 N N . ASN A 1 273 ? 93.801 38.600 39.953 1.00 22.01 273 ASN A N 1
ATOM 2118 C CA . ASN A 1 273 ? 92.930 39.594 39.247 1.00 22.18 273 ASN A CA 1
ATOM 2119 C C . ASN A 1 273 ? 93.637 40.294 38.070 1.00 23.41 273 ASN A C 1
ATOM 2120 O O . ASN A 1 273 ? 93.041 40.443 36.975 1.00 19.51 273 ASN A O 1
ATOM 2125 N N . ARG A 1 274 ? 94.899 40.671 38.307 1.00 21.34 274 ARG A N 1
ATOM 2126 C CA . ARG A 1 274 ? 95.737 41.324 37.299 1.00 22.04 274 ARG A CA 1
ATOM 2127 C C . ARG A 1 274 ? 95.803 40.429 36.062 1.00 23.13 274 ARG A C 1
ATOM 2128 O O . ARG A 1 274 ? 95.715 40.933 34.909 1.00 20.37 274 ARG A O 1
ATOM 2136 N N . LEU A 1 275 ? 95.967 39.129 36.253 1.00 22.32 275 LEU A N 1
ATOM 2137 C CA . LEU A 1 275 ? 96.126 38.228 35.112 1.00 26.71 275 LEU A CA 1
ATOM 2138 C C . LEU A 1 275 ? 94.866 38.132 34.282 1.00 25.35 275 LEU A C 1
ATOM 2139 O O . LEU A 1 275 ? 94.884 38.079 33.037 1.00 22.56 275 LEU A O 1
ATOM 2144 N N . GLU A 1 276 ? 93.766 38.068 34.973 1.00 21.54 276 GLU A N 1
ATOM 2145 C CA . GLU A 1 276 ? 92.437 38.060 34.285 1.00 21.32 276 GLU A CA 1
ATOM 2146 C C . GLU A 1 276 ? 92.243 39.342 33.525 1.00 19.68 276 GLU A C 1
ATOM 2147 O O . GLU A 1 276 ? 91.694 39.320 32.356 1.00 22.22 276 GLU A O 1
ATOM 2153 N N . TRP A 1 277 ? 92.607 40.446 34.123 1.00 17.53 277 TRP A N 1
ATOM 2154 C CA . TRP A 1 277 ? 92.429 41.762 33.403 1.00 18.86 277 TRP A CA 1
ATOM 2155 C C . TRP A 1 277 ? 93.369 41.886 32.215 1.00 19.47 277 TRP A C 1
ATOM 2156 O O . TRP A 1 277 ? 93.031 42.539 31.190 1.00 19.78 277 TRP A O 1
ATOM 2167 N N . ASP A 1 278 ? 94.576 41.335 32.318 1.00 20.91 278 ASP A N 1
ATOM 2168 C CA . ASP A 1 278 ? 95.477 41.355 31.108 1.00 22.99 278 ASP A CA 1
ATOM 2169 C C . ASP A 1 278 ? 94.812 40.589 29.988 1.00 22.95 278 ASP A C 1
ATOM 2170 O O . ASP A 1 278 ? 94.905 40.986 28.827 1.00 21.91 278 ASP A O 1
ATOM 2175 N N . ASN A 1 279 ? 94.160 39.482 30.324 1.00 21.82 279 ASN A N 1
ATOM 2176 C CA . ASN A 1 279 ? 93.495 38.733 29.287 1.00 24.10 279 ASN A CA 1
ATOM 2177 C C . ASN A 1 279 ? 92.307 39.555 28.686 1.00 24.89 279 ASN A C 1
ATOM 2178 O O . ASN A 1 279 ? 92.065 39.576 27.464 1.00 20.99 279 ASN A O 1
ATOM 2183 N N . LEU A 1 280 ? 91.519 40.187 29.553 1.00 19.16 280 LEU A N 1
ATOM 2184 C CA . LEU A 1 280 ? 90.422 40.965 29.063 1.00 18.26 280 LEU A CA 1
ATOM 2185 C C . LEU A 1 280 ? 90.890 42.102 28.144 1.00 18.96 280 LEU A C 1
ATOM 2186 O O . LEU A 1 280 ? 90.297 42.285 27.046 1.00 20.66 280 LEU A O 1
ATOM 2191 N N . TRP A 1 281 ? 91.924 42.850 28.561 1.00 17.72 281 TRP A N 1
ATOM 2192 C CA . TRP A 1 281 ? 92.423 43.967 27.695 1.00 18.66 281 TRP A CA 1
ATOM 2193 C C . TRP A 1 281 ? 93.069 43.406 26.439 1.00 20.90 281 TRP A C 1
ATOM 2194 O O . TRP A 1 281 ? 93.046 44.055 25.365 1.00 19.06 281 TRP A O 1
ATOM 2205 N N . SER A 1 282 ? 93.510 42.165 26.494 1.00 19.14 282 SER A N 1
ATOM 2206 C CA . SER A 1 282 ? 94.090 41.657 25.256 1.00 21.98 282 SER A CA 1
ATOM 2207 C C . SER A 1 282 ? 92.969 41.396 24.210 1.00 22.64 282 SER A C 1
ATOM 2208 O O . SER A 1 282 ? 93.280 41.365 22.985 1.00 20.14 282 SER A O 1
ATOM 2211 N N . HIS A 1 283 ? 91.713 41.153 24.633 1.00 18.03 283 HIS A N 1
ATOM 2212 C CA . HIS A 1 283 ? 90.590 41.079 23.665 1.00 23.55 283 HIS A CA 1
ATOM 2213 C C . HIS A 1 283 ? 90.028 42.414 23.227 1.00 23.60 283 HIS A C 1
ATOM 2214 O O . HIS A 1 283 ? 89.726 42.596 22.058 1.00 22.17 283 HIS A O 1
ATOM 2221 N N . TYR A 1 284 ? 89.920 43.359 24.160 1.00 19.64 284 TYR A N 1
ATOM 2222 C CA . TYR A 1 284 ? 89.075 44.541 23.950 1.00 18.92 284 TYR A CA 1
ATOM 2223 C C . TYR A 1 284 ? 89.787 45.858 23.818 1.00 18.51 284 TYR A C 1
ATOM 2224 O O . TYR A 1 284 ? 89.109 46.848 23.420 1.00 20.00 284 TYR A O 1
ATOM 2233 N N . ASP A 1 285 ? 91.074 45.928 24.122 1.00 18.70 285 ASP A N 1
ATOM 2234 C CA . ASP A 1 285 ? 91.740 47.271 24.178 1.00 20.04 285 ASP A CA 1
ATOM 2235 C C . ASP A 1 285 ? 91.759 47.867 22.802 1.00 21.80 285 ASP A C 1
ATOM 2236 O O . ASP A 1 285 ? 92.051 47.183 21.817 1.00 20.57 285 ASP A O 1
ATOM 2241 N N . VAL A 1 286 ? 91.474 49.174 22.724 1.00 20.37 286 VAL A N 1
ATOM 2242 C CA . VAL A 1 286 ? 91.576 49.914 21.452 1.00 20.08 286 VAL A CA 1
ATOM 2243 C C . VAL A 1 286 ? 92.491 51.079 21.807 1.00 21.45 286 VAL A C 1
ATOM 2244 O O . VAL A 1 286 ? 92.312 51.778 22.820 1.00 21.30 286 VAL A O 1
ATOM 2248 N N . THR A 1 287 ? 93.550 51.238 21.060 1.00 18.49 287 THR A N 1
ATOM 2249 C CA . THR A 1 287 ? 94.474 52.285 21.382 1.00 19.01 287 THR A CA 1
ATOM 2250 C C . THR A 1 287 ? 94.298 53.470 20.439 1.00 19.24 287 THR A C 1
ATOM 2251 O O . THR A 1 287 ? 93.885 53.310 19.294 1.00 22.10 287 THR A O 1
ATOM 2255 N N . ILE A 1 288 ? 94.612 54.651 20.926 1.00 19.45 288 ILE A N 1
ATOM 2256 C CA . ILE A 1 288 ? 94.595 55.903 20.152 1.00 19.53 288 ILE A CA 1
ATOM 2257 C C . ILE A 1 288 ? 95.973 56.586 20.353 1.00 20.88 288 ILE A C 1
ATOM 2258 O O . ILE A 1 288 ? 96.456 56.719 21.472 1.00 18.99 288 ILE A O 1
ATOM 2263 N N . GLN A 1 289 ? 96.645 56.922 19.237 1.00 19.55 289 GLN A N 1
ATOM 2264 C CA . GLN A 1 289 ? 97.994 57.529 19.241 1.00 21.22 289 GLN A CA 1
ATOM 2265 C C . GLN A 1 289 ? 97.891 59.065 19.340 1.00 22.68 289 GLN A C 1
ATOM 2266 O O . GLN A 1 289 ? 97.280 59.725 18.480 1.00 20.85 289 GLN A O 1
ATOM 2272 N N . ASN A 1 290 ? 98.495 59.616 20.389 1.00 20.24 290 ASN A N 1
ATOM 2273 C CA . ASN A 1 290 ? 98.683 61.038 20.575 1.00 21.42 290 ASN A CA 1
ATOM 2274 C C . ASN A 1 290 ? 97.373 61.753 20.847 1.00 22.85 290 ASN A C 1
ATOM 2275 O O . ASN A 1 290 ? 97.173 62.943 20.429 1.00 21.29 290 ASN A O 1
ATOM 2280 N N . ASN A 1 291 ? 96.495 61.096 21.637 1.00 19.23 291 ASN A N 1
ATOM 2281 C CA . ASN A 1 291 ? 95.419 61.832 22.203 1.00 18.64 291 ASN A CA 1
ATOM 2282 C C . ASN A 1 291 ? 95.048 61.127 23.505 1.00 20.87 291 ASN A C 1
ATOM 2283 O O . ASN A 1 291 ? 94.158 60.273 23.544 1.00 19.45 291 ASN A O 1
ATOM 2288 N N . ILE A 1 292 ? 95.781 61.458 24.541 1.00 20.45 292 ILE A N 1
ATOM 2289 C CA . ILE A 1 292 ? 95.727 60.578 25.748 1.00 22.14 292 ILE A CA 1
ATOM 2290 C C . ILE A 1 292 ? 94.395 60.835 26.431 1.00 22.36 292 ILE A C 1
ATOM 2291 O O . ILE A 1 292 ? 93.877 59.957 27.147 1.00 20.35 292 ILE A O 1
ATOM 2296 N N . ILE A 1 293 ? 93.810 62.032 26.294 1.00 17.99 293 ILE A N 1
ATOM 2297 C CA . ILE A 1 293 ? 92.395 62.165 26.813 1.00 20.44 293 ILE A CA 1
ATOM 2298 C C . ILE A 1 293 ? 91.375 61.252 26.115 1.00 19.51 293 ILE A C 1
ATOM 2299 O O . ILE A 1 293 ? 90.520 60.631 26.760 1.00 18.02 293 ILE A O 1
ATOM 2304 N N . ASP A 1 294 ? 91.418 61.147 24.779 1.00 17.68 294 ASP A N 1
ATOM 2305 C CA . ASP A 1 294 ? 90.458 60.263 24.123 1.00 19.17 294 ASP A CA 1
ATOM 2306 C C . ASP A 1 294 ? 90.813 58.878 24.430 1.00 17.47 294 ASP A C 1
ATOM 2307 O O . ASP A 1 294 ? 89.932 58.021 24.589 1.00 19.31 294 ASP A O 1
ATOM 2312 N N . GLN A 1 295 ? 92.108 58.570 24.546 1.00 17.41 295 GLN A N 1
ATOM 2313 C CA . GLN A 1 295 ? 92.492 57.174 24.842 1.00 15.68 295 GLN A CA 1
ATOM 2314 C C . GLN A 1 295 ? 91.947 56.716 26.217 1.00 17.55 295 GLN A C 1
ATOM 2315 O O . GLN A 1 295 ? 91.516 55.527 26.426 1.00 16.94 295 GLN A O 1
ATOM 2321 N N . VAL A 1 296 ? 92.124 57.562 27.217 1.00 17.06 296 VAL A N 1
ATOM 2322 C CA . VAL A 1 296 ? 91.651 57.162 28.588 1.00 16.19 296 VAL A CA 1
ATOM 2323 C C . VAL A 1 296 ? 90.098 57.121 28.675 1.00 16.63 296 VAL A C 1
ATOM 2324 O O . VAL A 1 296 ? 89.546 56.248 29.302 1.00 18.21 296 VAL A O 1
ATOM 2328 N N . ALA A 1 297 ? 89.413 58.027 27.955 1.00 17.32 297 ALA A N 1
ATOM 2329 C CA . ALA A 1 297 ? 87.941 58.096 28.049 1.00 18.38 297 ALA A CA 1
ATOM 2330 C C . ALA A 1 297 ? 87.468 56.825 27.358 1.00 17.87 297 ALA A C 1
ATOM 2331 O O . ALA A 1 297 ? 86.477 56.252 27.753 1.00 16.29 297 ALA A O 1
ATOM 2333 N N . LEU A 1 298 ? 88.144 56.394 26.278 1.00 17.07 298 LEU A N 1
ATOM 2334 C CA . LEU A 1 298 ? 87.762 55.137 25.580 1.00 15.99 298 LEU A CA 1
ATOM 2335 C C . LEU A 1 298 ? 87.942 53.915 26.471 1.00 18.30 298 LEU A C 1
ATOM 2336 O O . LEU A 1 298 ? 87.045 53.048 26.526 1.00 18.44 298 LEU A O 1
ATOM 2341 N N . ARG A 1 299 ? 89.095 53.792 27.141 1.00 17.08 299 ARG A N 1
ATOM 2342 C CA . ARG A 1 299 ? 89.288 52.683 28.060 1.00 17.32 299 ARG A CA 1
ATOM 2343 C C . ARG A 1 299 ? 88.323 52.767 29.245 1.00 17.95 299 ARG A C 1
ATOM 2344 O O . ARG A 1 299 ? 87.915 51.759 29.766 1.00 16.28 299 ARG A O 1
ATOM 2352 N N . PHE A 1 300 ? 88.029 53.982 29.688 1.00 15.95 300 PHE A N 1
ATOM 2353 C CA . PHE A 1 300 ? 87.099 54.121 30.899 1.00 14.39 300 PHE A CA 1
ATOM 2354 C C . PHE A 1 300 ? 85.742 53.497 30.459 1.00 17.81 300 PHE A C 1
ATOM 2355 O O . PHE A 1 300 ? 85.047 52.758 31.190 1.00 17.16 300 PHE A O 1
ATOM 2363 N N . ASN A 1 301 ? 85.327 53.848 29.220 1.00 16.91 301 ASN A N 1
ATOM 2364 C CA . ASN A 1 301 ? 84.029 53.317 28.729 1.00 18.47 301 ASN A CA 1
ATOM 2365 C C . ASN A 1 301 ? 84.037 51.818 28.578 1.00 18.34 301 ASN A C 1
ATOM 2366 O O . ASN A 1 301 ? 83.114 51.132 28.990 1.00 18.23 301 ASN A O 1
ATOM 2371 N N . ILE A 1 302 ? 85.058 51.285 27.907 1.00 17.47 302 ILE A N 1
ATOM 2372 C CA . ILE A 1 302 ? 85.183 49.840 27.763 1.00 16.51 302 ILE A CA 1
ATOM 2373 C C . ILE A 1 302 ? 85.241 49.114 29.059 1.00 17.91 302 ILE A C 1
ATOM 2374 O O . ILE A 1 302 ? 84.607 48.061 29.256 1.00 17.13 302 ILE A O 1
ATOM 2379 N N . TYR A 1 303 ? 86.053 49.632 29.951 1.00 17.77 303 TYR A N 1
ATOM 2380 C CA . TYR A 1 303 ? 86.063 49.091 31.299 1.00 18.49 303 TYR A CA 1
ATOM 2381 C C . TYR A 1 303 ? 84.650 48.932 31.928 1.00 17.26 303 TYR A C 1
ATOM 2382 O O . TYR A 1 303 ? 84.403 47.929 32.523 1.00 19.08 303 TYR A O 1
ATOM 2391 N N . HIS A 1 304 ? 83.841 49.983 31.926 1.00 17.06 304 HIS A N 1
ATOM 2392 C CA . HIS A 1 304 ? 82.476 49.941 32.489 1.00 17.16 304 HIS A CA 1
ATOM 2393 C C . HIS A 1 304 ? 81.628 48.938 31.806 1.00 16.92 304 HIS A C 1
ATOM 2394 O O . HIS A 1 304 ? 80.929 48.230 32.429 1.00 17.10 304 HIS A O 1
ATOM 2401 N N . ALA A 1 305 ? 81.745 48.797 30.477 1.00 16.17 305 ALA A N 1
ATOM 2402 C CA . ALA A 1 305 ? 81.018 47.798 29.697 1.00 18.65 305 ALA A CA 1
ATOM 2403 C C . ALA A 1 305 ? 81.396 46.392 30.153 1.00 19.81 305 ALA A C 1
ATOM 2404 O O . ALA A 1 305 ? 80.530 45.557 30.408 1.00 19.32 305 ALA A O 1
ATOM 2406 N N . ILE A 1 306 ? 82.682 46.188 30.388 1.00 17.99 306 ILE A N 1
ATOM 2407 C CA . ILE A 1 306 ? 83.183 44.844 30.791 1.00 17.27 306 ILE A CA 1
ATOM 2408 C C . ILE A 1 306 ? 82.613 44.564 32.175 1.00 18.25 306 ILE A C 1
ATOM 2409 O O . ILE A 1 306 ? 82.127 43.448 32.428 1.00 20.88 306 ILE A O 1
ATOM 2414 N N . ILE A 1 307 ? 82.755 45.490 33.125 1.00 16.92 307 ILE A N 1
ATOM 2415 C CA . ILE A 1 307 ? 82.344 45.040 34.487 1.00 17.49 307 ILE A CA 1
ATOM 2416 C C . ILE A 1 307 ? 80.807 44.966 34.644 1.00 19.19 307 ILE A C 1
ATOM 2417 O O . ILE A 1 307 ? 80.298 44.377 35.585 1.00 18.56 307 ILE A O 1
ATOM 2422 N N . ALA A 1 308 ? 80.061 45.561 33.714 1.00 16.40 308 ALA A N 1
ATOM 2423 C CA . ALA A 1 308 ? 78.610 45.380 33.720 1.00 16.50 308 ALA A CA 1
ATOM 2424 C C . ALA A 1 308 ? 78.164 44.044 33.132 1.00 19.12 308 ALA A C 1
ATOM 2425 O O . ALA A 1 308 ? 76.956 43.742 33.256 1.00 19.02 308 ALA A O 1
ATOM 2427 N N . THR A 1 309 ? 79.084 43.326 32.427 1.00 16.45 309 THR A N 1
ATOM 2428 C CA . THR A 1 309 ? 78.664 42.101 31.642 1.00 18.20 309 THR A CA 1
ATOM 2429 C C . THR A 1 309 ? 78.784 40.794 32.432 1.00 17.64 309 THR A C 1
ATOM 2430 O O . THR A 1 309 ? 79.919 40.377 32.726 1.00 19.48 309 THR A O 1
ATOM 2434 N N . PRO A 1 310 ? 77.656 40.161 32.823 1.00 20.43 310 PRO A N 1
ATOM 2435 C CA . PRO A 1 310 ? 77.724 38.842 33.518 1.00 20.50 310 PRO A CA 1
ATOM 2436 C C . PRO A 1 310 ? 78.218 37.769 32.577 1.00 25.04 310 PRO A C 1
ATOM 2437 O O . PRO A 1 310 ? 77.647 37.604 31.491 1.00 22.37 310 PRO A O 1
ATOM 2441 N N . VAL A 1 311 ? 79.323 37.130 32.922 1.00 21.13 311 VAL A N 1
ATOM 2442 C CA . VAL A 1 311 ? 79.866 36.041 32.118 1.00 23.76 311 VAL A CA 1
ATOM 2443 C C . VAL A 1 311 ? 79.711 34.712 32.950 1.00 27.21 311 VAL A C 1
ATOM 2444 O O . VAL A 1 311 ? 80.093 33.683 32.476 1.00 25.16 311 VAL A O 1
ATOM 2448 N N . HIS A 1 312 ? 79.234 34.780 34.200 1.00 25.60 312 HIS A N 1
ATOM 2449 C CA . HIS A 1 312 ? 79.256 33.583 35.067 1.00 29.14 312 HIS A CA 1
ATOM 2450 C C . HIS A 1 312 ? 77.962 32.797 34.915 1.00 28.31 312 HIS A C 1
ATOM 2451 O O . HIS A 1 312 ? 77.871 31.680 35.346 1.00 26.49 312 HIS A O 1
ATOM 2458 N N . LYS A 1 313 ? 76.926 33.362 34.310 1.00 23.82 313 LYS A N 1
ATOM 2459 C CA . LYS A 1 313 ? 75.627 32.708 34.283 1.00 27.25 313 LYS A CA 1
ATOM 2460 C C . LYS A 1 313 ? 74.826 33.478 33.256 1.00 28.53 313 LYS A C 1
ATOM 2461 O O . LYS A 1 313 ? 75.198 34.623 32.979 1.00 27.99 313 LYS A O 1
ATOM 2467 N N . SER A 1 314 ? 73.711 32.923 32.793 1.00 24.33 314 SER A N 1
ATOM 2468 C CA . SER A 1 314 ? 72.889 33.536 31.688 1.00 23.77 314 SER A CA 1
ATOM 2469 C C . SER A 1 314 ? 71.987 34.640 32.197 1.00 25.73 314 SER A C 1
ATOM 2470 O O . SER A 1 314 ? 70.909 34.397 32.782 1.00 24.05 314 SER A O 1
ATOM 2473 N N . LEU A 1 315 ? 72.470 35.872 32.061 1.00 21.41 315 LEU A N 1
ATOM 2474 C CA . LEU A 1 315 ? 71.871 37.028 32.782 1.00 23.24 315 LEU A CA 1
ATOM 2475 C C . LEU A 1 315 ? 72.006 38.261 31.924 1.00 23.74 315 LEU A C 1
ATOM 2476 O O . LEU A 1 315 ? 72.933 38.317 31.076 1.00 23.89 315 LEU A O 1
ATOM 2481 N N . PRO A 1 316 ? 71.128 39.245 32.130 1.00 23.43 316 PRO A N 1
ATOM 2482 C CA . PRO A 1 316 ? 71.252 40.389 31.223 1.00 22.04 316 PRO A CA 1
ATOM 2483 C C . PRO A 1 316 ? 72.351 41.321 31.639 1.00 21.16 316 PRO A C 1
ATOM 2484 O O . PRO A 1 316 ? 72.752 41.374 32.830 1.00 20.20 316 PRO A O 1
ATOM 2488 N N . ILE A 1 317 ? 72.812 42.151 30.682 1.00 20.23 317 ILE A N 1
ATOM 2489 C CA . ILE A 1 317 ? 73.629 43.319 30.994 1.00 18.40 317 ILE A CA 1
ATOM 2490 C C . ILE A 1 317 ? 72.636 44.423 31.327 1.00 20.79 317 ILE A C 1
ATOM 2491 O O . ILE A 1 317 ? 71.734 44.699 30.539 1.00 19.87 317 ILE A O 1
ATOM 2496 N N . GLY A 1 318 ? 72.781 45.103 32.461 1.00 19.63 318 GLY A N 1
ATOM 2497 C CA . GLY A 1 318 ? 71.788 46.096 32.858 1.00 19.58 318 GLY A CA 1
ATOM 2498 C C . GLY A 1 318 ? 72.068 47.415 32.164 1.00 20.18 318 GLY A C 1
ATOM 2499 O O . GLY A 1 318 ? 73.198 47.726 31.789 1.00 22.77 318 GLY A O 1
ATOM 2500 N N . ALA A 1 319 ? 71.044 48.220 31.980 1.00 19.49 319 ALA A N 1
ATOM 2501 C CA . ALA A 1 319 ? 71.228 49.517 31.320 1.00 18.08 319 ALA A CA 1
ATOM 2502 C C . ALA A 1 319 ? 71.959 50.586 32.147 1.00 18.49 319 ALA A C 1
ATOM 2503 O O . ALA A 1 319 ? 72.361 51.641 31.617 1.00 17.68 319 ALA A O 1
ATOM 2505 N N . ARG A 1 320 ? 72.093 50.317 33.455 1.00 19.33 320 ARG A N 1
ATOM 2506 C CA . ARG A 1 320 ? 73.039 51.081 34.277 1.00 19.31 320 ARG A CA 1
ATOM 2507 C C . ARG A 1 320 ? 74.001 50.119 34.945 1.00 19.71 320 ARG A C 1
ATOM 2508 O O . ARG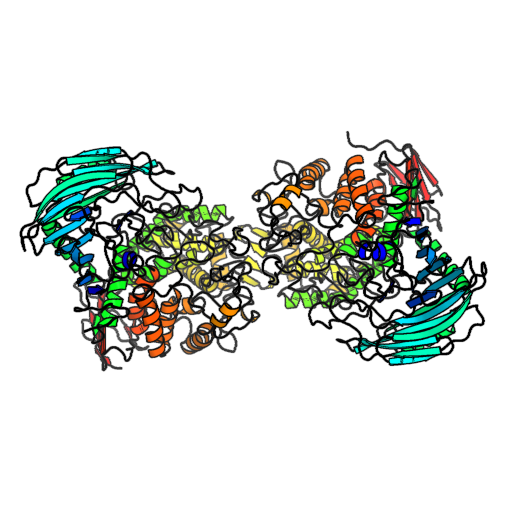 A 1 320 ? 74.575 50.384 35.997 1.00 20.23 320 ARG A O 1
ATOM 2516 N N . GLY A 1 321 ? 74.155 48.956 34.312 1.00 19.36 321 GLY A N 1
ATOM 2517 C CA . GLY A 1 321 ? 75.068 47.890 34.720 1.00 18.40 321 GLY A CA 1
ATOM 2518 C C . GLY A 1 321 ? 74.684 47.495 36.149 1.00 23.42 321 GLY A C 1
ATOM 2519 O O . GLY A 1 321 ? 73.483 47.362 36.463 1.00 21.25 321 GLY A O 1
ATOM 2520 N N . LEU A 1 322 ? 75.713 47.416 36.994 1.00 19.42 322 LEU A N 1
ATOM 2521 C CA . LEU A 1 322 ? 75.566 47.155 38.429 1.00 20.05 322 LEU A CA 1
ATOM 2522 C C . LEU A 1 322 ? 75.998 48.370 39.232 1.00 19.64 322 LEU A C 1
ATOM 2523 O O . LEU A 1 322 ? 76.460 48.228 40.391 1.00 18.43 322 LEU A O 1
ATOM 2528 N N . SER A 1 323 ? 75.906 49.585 38.626 1.00 18.44 323 SER A N 1
ATOM 2529 C CA . SER A 1 323 ? 76.445 50.824 39.286 1.00 19.10 323 SER A CA 1
ATOM 2530 C C . SER A 1 323 ? 75.497 51.311 40.381 1.00 20.57 323 SER A C 1
ATOM 2531 O O . SER A 1 323 ? 75.879 52.097 41.234 1.00 23.39 323 SER A O 1
ATOM 2534 N N . CYS A 1 324 ? 74.249 50.910 40.269 1.00 19.23 324 CYS A N 1
ATOM 2535 C CA . CYS A 1 324 ? 73.182 51.266 41.204 1.00 23.58 324 CYS A CA 1
ATOM 2536 C C . CYS A 1 324 ? 71.934 50.532 40.796 1.00 26.33 324 CYS A C 1
ATOM 2537 O O . CYS A 1 324 ? 71.958 49.706 39.858 1.00 22.91 324 CYS A O 1
ATOM 2540 N N . GLN A 1 325 ? 70.820 50.741 41.514 1.00 24.50 325 GLN A N 1
ATOM 2541 C CA . GLN A 1 325 ? 69.607 49.929 41.208 1.00 21.30 325 GLN A CA 1
ATOM 2542 C C . GLN A 1 325 ? 68.810 50.451 40.041 1.00 20.69 325 GLN A C 1
ATOM 2543 O O . GLN A 1 325 ? 67.913 49.731 39.544 1.00 20.48 325 GLN A O 1
ATOM 2549 N N . ALA A 1 326 ? 69.109 51.704 39.646 1.00 20.76 326 ALA A N 1
ATOM 2550 C CA . ALA A 1 326 ? 68.304 52.307 38.536 1.00 23.47 326 ALA A CA 1
ATOM 2551 C C . ALA A 1 326 ? 68.384 51.382 37.278 1.00 22.35 326 ALA A C 1
ATOM 2552 O O . ALA A 1 326 ? 69.437 50.778 37.024 1.00 21.99 326 ALA A O 1
ATOM 2554 N N . TYR A 1 327 ? 67.262 51.310 36.568 1.00 19.24 327 TYR A N 1
ATOM 2555 C CA . TYR A 1 327 ? 67.040 50.534 35.330 1.00 21.32 327 TYR A CA 1
ATOM 2556 C C . TYR A 1 327 ? 67.135 49.046 35.623 1.00 20.09 327 TYR A C 1
ATOM 2557 O O . TYR A 1 327 ? 67.244 48.230 34.705 1.00 21.50 327 TYR A O 1
ATOM 2566 N N . GLN A 1 328 ? 67.092 48.713 36.934 1.00 19.54 328 GLN A N 1
ATOM 2567 C CA . GLN A 1 328 ? 66.613 47.336 37.357 1.00 21.76 328 GLN A CA 1
ATOM 2568 C C . GLN A 1 328 ? 67.560 46.190 37.079 1.00 20.05 328 GLN A C 1
ATOM 2569 O O . GLN A 1 328 ? 67.208 44.994 37.172 1.00 22.00 328 GLN A O 1
ATOM 2575 N N . GLY A 1 329 ? 68.795 46.565 36.814 1.00 23.13 329 GLY A N 1
ATOM 2576 C CA . GLY A 1 329 ? 69.867 45.593 36.489 1.00 21.13 329 GLY A CA 1
ATOM 2577 C C . GLY A 1 329 ? 69.469 44.764 35.268 1.00 21.47 329 GLY A C 1
ATOM 2578 O O . GLY A 1 329 ? 69.906 43.625 35.143 1.00 19.85 329 GLY A O 1
ATOM 2579 N N . ALA A 1 330 ? 68.626 45.293 34.402 1.00 18.56 330 ALA A N 1
ATOM 2580 C CA . ALA A 1 330 ? 67.914 44.451 33.383 1.00 18.34 330 ALA A CA 1
ATOM 2581 C C . ALA A 1 330 ? 68.356 44.839 31.971 1.00 18.48 330 ALA A C 1
ATOM 2582 O O . ALA A 1 330 ? 68.794 45.982 31.750 1.00 20.20 330 ALA A O 1
ATOM 2584 N N . ALA A 1 331 ? 68.073 43.960 31.012 1.00 15.41 331 ALA A N 1
ATOM 2585 C CA . ALA A 1 331 ? 68.414 44.172 29.612 1.00 17.96 331 ALA A CA 1
ATOM 2586 C C . ALA A 1 331 ? 67.334 45.030 28.965 1.00 19.90 331 ALA A C 1
ATOM 2587 O O . ALA A 1 331 ? 66.160 44.682 29.085 1.00 21.08 331 ALA A O 1
ATOM 2589 N N . PHE A 1 332 ? 67.778 46.024 28.185 1.00 18.39 332 PHE A N 1
ATOM 2590 C CA . PHE A 1 332 ? 66.937 46.796 27.253 1.00 18.24 332 PHE A CA 1
ATOM 2591 C C . PHE A 1 332 ? 67.481 46.482 25.859 1.00 17.92 332 PHE A C 1
ATOM 2592 O O . PHE A 1 332 ? 68.438 45.718 25.776 1.00 17.91 332 PHE A O 1
ATOM 2600 N N . TRP A 1 333 ? 66.902 47.071 24.807 1.00 18.59 333 TRP A N 1
ATOM 2601 C CA . TRP A 1 333 ? 67.477 46.870 23.457 1.00 18.76 333 TRP A CA 1
ATOM 2602 C C . TRP A 1 333 ? 68.961 47.276 23.419 1.00 19.91 333 TRP A C 1
ATOM 2603 O O . TRP A 1 333 ? 69.738 46.859 22.513 1.00 21.52 333 TRP A O 1
ATOM 2614 N N . ASP A 1 334 ? 69.359 48.136 24.371 1.00 21.81 334 ASP A N 1
ATOM 2615 C CA . ASP A 1 334 ? 70.762 48.575 24.616 1.00 22.28 334 ASP A CA 1
ATOM 2616 C C . ASP A 1 334 ? 71.697 47.356 24.527 1.00 19.82 334 ASP A C 1
ATOM 2617 O O . ASP A 1 334 ? 72.761 47.393 23.948 1.00 20.43 334 ASP A O 1
ATOM 2622 N N . GLN A 1 335 ? 71.262 46.295 25.121 1.00 18.37 335 GLN A N 1
ATOM 2623 C CA . GLN A 1 335 ? 72.099 45.102 25.344 1.00 19.65 335 GLN A CA 1
ATOM 2624 C C . GLN A 1 335 ? 72.538 44.597 23.907 1.00 21.13 335 GLN A C 1
ATOM 2625 O O . GLN A 1 335 ? 73.748 44.378 23.683 1.00 20.01 335 GLN A O 1
ATOM 2631 N N . GLU A 1 336 ? 71.563 44.403 23.000 1.00 18.95 336 GLU A N 1
ATOM 2632 C CA . GLU A 1 336 ? 71.927 43.838 21.650 1.00 21.74 336 GLU A CA 1
ATOM 2633 C C . GLU A 1 336 ? 72.503 44.900 20.748 1.00 22.33 336 GLU A C 1
ATOM 2634 O O . GLU A 1 336 ? 73.419 44.662 19.918 1.00 21.58 336 GLU A O 1
ATOM 2640 N N . ILE A 1 337 ? 71.950 46.104 20.841 1.00 18.18 337 ILE A N 1
ATOM 2641 C CA . ILE A 1 337 ? 72.317 47.094 19.767 1.00 20.67 337 ILE A CA 1
ATOM 2642 C C . ILE A 1 337 ? 73.567 47.908 20.135 1.00 23.95 337 ILE A C 1
ATOM 2643 O O . ILE A 1 337 ? 74.366 48.325 19.251 1.00 24.22 337 ILE A O 1
ATOM 2648 N N . TYR A 1 338 ? 73.734 48.143 21.459 1.00 19.27 338 TYR A N 1
ATOM 2649 C CA . TYR A 1 338 ? 74.851 48.942 21.941 1.00 18.48 338 TYR A CA 1
ATOM 2650 C C . TYR A 1 338 ? 75.951 48.111 22.561 1.00 19.27 338 TYR A C 1
ATOM 2651 O O . TYR A 1 338 ? 77.154 48.380 22.285 1.00 18.70 338 TYR A O 1
ATOM 2660 N N . ASN A 1 339 ? 75.603 47.089 23.340 1.00 18.96 339 ASN A N 1
ATOM 2661 C CA . ASN A 1 339 ? 76.698 46.357 24.051 1.00 19.12 339 ASN A CA 1
ATOM 2662 C C . ASN A 1 339 ? 77.235 45.117 23.314 1.00 18.22 339 ASN A C 1
ATOM 2663 O O . ASN A 1 339 ? 78.408 44.749 23.394 1.00 20.69 339 ASN A O 1
ATOM 2668 N N . MET A 1 340 ? 76.373 44.482 22.550 1.00 17.29 340 MET A N 1
ATOM 2669 C CA . MET A 1 340 ? 76.775 43.282 21.852 1.00 20.23 340 MET A CA 1
ATOM 2670 C C . MET A 1 340 ? 77.927 43.440 20.813 1.00 20.06 340 MET A C 1
ATOM 2671 O O . MET A 1 340 ? 78.738 42.529 20.734 1.00 21.65 340 MET A O 1
ATOM 2676 N N . PRO A 1 341 ? 77.961 44.511 20.024 1.00 20.22 341 PRO A N 1
ATOM 2677 C CA . PRO A 1 341 ? 78.945 44.613 18.910 1.00 19.92 341 PRO A CA 1
ATOM 2678 C C . PRO A 1 341 ? 80.388 44.442 19.341 1.00 20.69 341 PRO A C 1
ATOM 2679 O O . PRO A 1 341 ? 81.073 43.615 18.741 1.00 21.07 341 PRO A O 1
ATOM 2683 N N . MET A 1 342 ? 80.845 45.046 20.468 1.00 17.96 342 MET A N 1
ATOM 2684 C CA . MET A 1 342 ? 82.257 44.816 20.809 1.00 18.69 342 MET A CA 1
ATOM 2685 C C . MET A 1 342 ? 82.506 43.316 20.992 1.00 17.55 342 MET A C 1
ATOM 2686 O O . MET A 1 342 ? 83.504 42.765 20.602 1.00 18.52 342 MET A O 1
ATOM 2691 N N . TYR A 1 343 ? 81.603 42.640 21.673 1.00 16.17 343 TYR A N 1
ATOM 2692 C CA . TYR A 1 343 ? 81.761 41.179 21.844 1.00 17.75 343 TYR A CA 1
ATOM 2693 C C . TYR A 1 343 ? 81.655 40.356 20.536 1.00 19.34 343 TYR A C 1
ATOM 2694 O O . TYR A 1 343 ? 82.476 39.480 20.312 1.00 21.44 343 TYR A O 1
ATOM 2703 N N . LEU A 1 344 ? 80.746 40.739 19.677 1.00 19.37 344 LEU A N 1
ATOM 2704 C CA . LEU A 1 344 ? 80.570 40.095 18.457 1.00 20.76 344 LEU A CA 1
ATOM 2705 C C . LEU A 1 344 ? 81.884 39.995 17.637 1.00 21.53 344 LEU A C 1
ATOM 2706 O O . LEU A 1 344 ? 82.196 38.919 17.045 1.00 23.83 344 LEU A O 1
ATOM 2711 N N . TYR A 1 345 ? 82.586 41.113 17.541 1.00 18.32 345 TYR A N 1
ATOM 2712 C CA . TYR A 1 345 ? 83.842 41.221 16.743 1.00 22.35 345 TYR A CA 1
ATOM 2713 C C . TYR A 1 345 ? 85.109 40.862 17.511 1.00 22.80 345 TYR A C 1
ATOM 2714 O O . TYR A 1 345 ? 86.085 40.502 16.903 1.00 22.94 345 TYR A O 1
ATOM 2723 N N . SER A 1 346 ? 85.077 40.921 18.836 1.00 21.37 346 SER A N 1
ATOM 2724 C CA . SER A 1 346 ? 86.264 40.740 19.680 1.00 25.12 346 SER A CA 1
ATOM 2725 C C . SER A 1 346 ? 86.296 39.447 20.441 1.00 26.68 346 SER A C 1
ATOM 2726 O O . SER A 1 346 ? 87.392 39.043 20.823 1.00 29.57 346 SER A O 1
ATOM 2729 N N . ASN A 1 347 ? 85.133 38.843 20.751 1.00 25.09 347 ASN A N 1
ATOM 2730 C CA . ASN A 1 347 ? 85.044 37.590 21.610 1.00 24.31 347 ASN A CA 1
ATOM 2731 C C . ASN A 1 347 ? 83.643 36.972 21.424 1.00 24.43 347 ASN A C 1
ATOM 2732 O O . ASN A 1 347 ? 82.787 37.062 22.263 1.00 22.45 347 ASN A O 1
ATOM 2737 N N . PRO A 1 348 ? 83.373 36.460 20.231 1.00 26.60 348 PRO A N 1
ATOM 2738 C CA . PRO A 1 348 ? 81.994 36.237 19.884 1.00 22.83 348 PRO A CA 1
ATOM 2739 C C . PRO A 1 348 ? 81.250 35.217 20.723 1.00 24.54 348 PRO A C 1
ATOM 2740 O O . PRO A 1 348 ? 80.009 35.175 20.672 1.00 23.79 348 PRO A O 1
ATOM 2744 N N . GLU A 1 349 ? 81.944 34.381 21.499 1.00 23.61 349 GLU A N 1
ATOM 2745 C CA . GLU A 1 349 ? 81.174 33.471 22.369 1.00 25.88 349 GLU A CA 1
ATOM 2746 C C . GLU A 1 349 ? 80.332 34.326 23.336 1.00 22.99 349 GLU A C 1
ATOM 2747 O O . GLU A 1 349 ? 79.281 33.888 23.820 1.00 22.65 349 GLU A O 1
ATOM 2753 N N . ILE A 1 350 ? 80.850 35.475 23.747 1.00 22.18 350 ILE A N 1
ATOM 2754 C CA . ILE A 1 350 ? 80.056 36.322 24.697 1.00 21.26 350 ILE A CA 1
ATOM 2755 C C . ILE A 1 350 ? 78.782 36.808 23.952 1.00 23.45 350 ILE A C 1
ATOM 2756 O O . ILE A 1 350 ? 77.684 36.901 24.536 1.00 20.83 350 ILE A O 1
ATOM 2761 N N . ALA A 1 351 ? 78.910 37.171 22.662 1.00 19.77 351 ALA A N 1
ATOM 2762 C CA . ALA A 1 351 ? 77.715 37.647 21.934 1.00 20.35 351 ALA A CA 1
ATOM 2763 C C . ALA A 1 351 ? 76.773 36.489 21.811 1.00 21.95 351 ALA A C 1
ATOM 2764 O O . ALA A 1 351 ? 75.542 36.638 21.893 1.00 20.60 351 ALA A O 1
ATOM 2766 N N . ARG A 1 352 ? 77.323 35.307 21.529 1.00 20.69 352 ARG A N 1
ATOM 2767 C CA . ARG A 1 352 ? 76.412 34.128 21.395 1.00 20.63 352 ARG A CA 1
ATOM 2768 C C . ARG A 1 352 ? 75.576 33.922 22.678 1.00 18.98 352 ARG A C 1
ATOM 2769 O O . ARG A 1 352 ? 74.377 33.611 22.632 1.00 18.99 352 ARG A O 1
ATOM 2777 N N . ASN A 1 353 ? 76.229 34.064 23.796 1.00 18.07 353 ASN A N 1
ATOM 2778 C CA . ASN A 1 353 ? 75.532 33.948 25.120 1.00 21.16 353 ASN A CA 1
ATOM 2779 C C . ASN A 1 353 ? 74.508 35.063 25.423 1.00 19.48 353 ASN A C 1
ATOM 2780 O O . ASN A 1 353 ? 73.539 34.837 26.120 1.00 22.15 353 ASN A O 1
ATOM 2785 N N . ILE A 1 354 ? 74.773 36.251 24.925 1.00 20.98 354 ILE A N 1
ATOM 2786 C CA . ILE A 1 354 ? 73.787 37.318 24.993 1.00 22.04 354 ILE A CA 1
ATOM 2787 C C . ILE A 1 354 ? 72.526 36.881 24.226 1.00 22.54 354 ILE A C 1
ATOM 2788 O O . ILE A 1 354 ? 71.359 36.951 24.741 1.00 19.50 354 ILE A O 1
ATOM 2793 N N . LEU A 1 355 ? 72.740 36.299 23.068 1.00 20.21 355 LEU A N 1
ATOM 2794 C CA . LEU A 1 355 ? 71.590 35.856 22.324 1.00 19.53 355 LEU A CA 1
ATOM 2795 C C . LEU A 1 355 ? 70.915 34.604 22.907 1.00 18.90 355 LEU A C 1
ATOM 2796 O O . LEU A 1 355 ? 69.664 34.411 22.783 1.00 19.46 355 LEU A O 1
ATOM 2801 N N . LYS A 1 356 ? 71.694 33.726 23.535 1.00 17.74 356 LYS A N 1
ATOM 2802 C CA . LYS A 1 356 ? 71.087 32.566 24.152 1.00 20.95 356 LYS A CA 1
ATOM 2803 C C . LYS A 1 356 ? 70.245 33.020 25.377 1.00 21.73 356 LYS A C 1
ATOM 2804 O O . LYS A 1 356 ? 69.346 32.314 25.780 1.00 21.65 356 LYS A O 1
ATOM 2810 N N . TYR A 1 357 ? 70.654 34.124 26.013 1.00 19.28 357 TYR A N 1
ATOM 2811 C CA . TYR A 1 357 ? 69.835 34.701 27.147 1.00 18.58 357 TYR A CA 1
ATOM 2812 C C . TYR A 1 357 ? 68.405 35.081 26.558 1.00 19.05 357 TYR A C 1
ATOM 2813 O O . TYR A 1 357 ? 67.321 34.839 27.166 1.00 18.73 357 TYR A O 1
ATOM 2822 N N . ARG A 1 358 ? 68.403 35.657 25.356 1.00 18.13 358 ARG A N 1
ATOM 2823 C CA . ARG A 1 358 ? 67.128 36.025 24.700 1.00 18.26 358 ARG A CA 1
ATOM 2824 C C . ARG A 1 358 ? 66.367 34.786 24.252 1.00 18.98 358 ARG A C 1
ATOM 2825 O O . ARG A 1 358 ? 65.130 34.724 24.304 1.00 20.17 358 ARG A O 1
ATOM 2833 N N . HIS A 1 359 ? 67.086 33.749 23.861 1.00 20.85 359 HIS A N 1
ATOM 2834 C CA . HIS A 1 359 ? 66.375 32.469 23.623 1.00 18.44 359 HIS A CA 1
ATOM 2835 C C . HIS A 1 359 ? 65.757 31.861 24.863 1.00 20.39 359 HIS A C 1
ATOM 2836 O O . HIS A 1 359 ? 64.585 31.395 24.810 1.00 20.34 359 HIS A O 1
ATOM 2843 N N . ARG A 1 360 ? 66.508 31.878 25.991 1.00 20.69 360 ARG A N 1
ATOM 2844 C CA . ARG A 1 360 ? 66.083 31.296 27.254 1.00 23.32 360 ARG A CA 1
ATOM 2845 C C . ARG A 1 360 ? 64.845 32.000 27.774 1.00 23.81 360 ARG A C 1
ATOM 2846 O O . ARG A 1 360 ? 64.044 31.408 28.496 1.00 24.30 360 ARG A O 1
ATOM 2854 N N . THR A 1 361 ? 64.708 33.270 27.441 1.00 21.09 361 THR A N 1
ATOM 2855 C CA . THR A 1 361 ? 63.633 34.133 27.925 1.00 21.44 361 THR A CA 1
ATOM 2856 C C . THR A 1 361 ? 62.529 34.310 26.895 1.00 20.89 361 THR A C 1
ATOM 2857 O O . THR A 1 361 ? 61.600 35.119 27.151 1.00 20.58 361 THR A O 1
ATOM 2861 N N . LEU A 1 362 ? 62.540 33.489 25.838 1.00 21.43 362 LEU A N 1
ATOM 2862 C CA . LEU A 1 362 ? 61.474 33.587 24.817 1.00 20.78 362 LEU A CA 1
ATOM 2863 C C . LEU A 1 362 ? 60.107 33.305 25.496 1.00 22.36 362 LEU A C 1
ATOM 2864 O O . LEU A 1 362 ? 59.146 33.858 25.088 1.00 20.63 362 LEU A O 1
ATOM 2869 N N . ASP A 1 363 ? 59.979 32.381 26.458 1.00 20.87 363 ASP A N 1
ATOM 2870 C CA . ASP A 1 363 ? 58.674 32.228 27.091 1.00 23.79 363 ASP A CA 1
ATOM 2871 C C . ASP A 1 363 ? 58.131 33.446 27.770 1.00 21.13 363 ASP A C 1
ATOM 2872 O O . ASP A 1 363 ? 56.919 33.612 27.823 1.00 20.26 363 ASP A O 1
ATOM 2877 N N . GLY A 1 364 ? 58.978 34.275 28.359 1.00 18.86 364 GLY A N 1
ATOM 2878 C CA . GLY A 1 364 ? 58.498 35.563 28.937 1.00 18.81 364 GLY A CA 1
ATOM 2879 C C . GLY A 1 364 ? 58.013 36.500 27.808 1.00 19.72 364 GLY A C 1
ATOM 2880 O O . GLY A 1 364 ? 56.954 37.121 27.922 1.00 17.87 364 GLY A O 1
ATOM 2881 N N . ALA A 1 365 ? 58.772 36.594 26.708 1.00 16.62 365 ALA A N 1
ATOM 2882 C CA . ALA A 1 365 ? 58.279 37.331 25.514 1.00 19.29 365 ALA A CA 1
ATOM 2883 C C . ALA A 1 365 ? 56.882 36.789 24.962 1.00 16.87 365 ALA A C 1
ATOM 2884 O O . ALA A 1 365 ? 55.997 37.548 24.526 1.00 17.42 365 ALA A O 1
ATOM 2886 N N . ARG A 1 366 ? 56.662 35.479 24.924 1.00 16.84 366 ARG A N 1
ATOM 2887 C CA . ARG A 1 366 ? 55.413 34.935 24.458 1.00 17.63 366 ARG A CA 1
ATOM 2888 C C . ARG A 1 366 ? 54.306 35.260 25.473 1.00 17.79 366 ARG A C 1
ATOM 2889 O O . ARG A 1 366 ? 53.172 35.475 25.046 1.00 19.23 366 ARG A O 1
ATOM 2897 N N . ARG A 1 367 ? 54.595 35.236 26.780 1.00 17.93 367 ARG A N 1
ATOM 2898 C CA . ARG A 1 367 ? 53.531 35.563 27.726 1.00 17.14 367 ARG A CA 1
ATOM 2899 C C . ARG A 1 367 ? 53.209 37.060 27.627 1.00 17.36 367 ARG A C 1
ATOM 2900 O O . ARG A 1 367 ? 52.016 37.423 27.669 1.00 19.63 367 ARG A O 1
ATOM 2908 N N . LYS A 1 368 ? 54.206 37.909 27.397 1.00 17.47 368 LYS A N 1
ATOM 2909 C CA . LYS A 1 368 ? 53.921 39.358 27.239 1.00 16.73 368 LYS A CA 1
ATOM 2910 C C . LYS A 1 368 ? 53.022 39.570 25.969 1.00 18.27 368 LYS A C 1
ATOM 2911 O O . LYS A 1 368 ? 52.017 40.327 26.021 1.00 18.23 368 LYS A O 1
ATOM 2917 N N . ALA A 1 369 ? 53.375 38.972 24.811 1.00 18.96 369 ALA A N 1
ATOM 2918 C CA . ALA A 1 369 ? 52.554 39.154 23.648 1.00 20.24 369 ALA A CA 1
ATOM 2919 C C . ALA A 1 369 ? 51.070 38.672 23.926 1.00 19.65 369 ALA A C 1
ATOM 2920 O O . ALA A 1 369 ? 50.110 39.392 23.597 1.00 17.46 369 ALA A O 1
ATOM 2922 N N . LYS A 1 370 ? 50.915 37.460 24.446 1.00 19.11 370 LYS A N 1
ATOM 2923 C CA . LYS A 1 370 ? 49.569 36.990 24.777 1.00 22.70 370 LYS A CA 1
ATOM 2924 C C . LYS A 1 370 ? 48.775 37.927 25.730 1.00 22.07 370 LYS A C 1
ATOM 2925 O O . LYS A 1 370 ? 47.601 38.213 25.488 1.00 20.20 370 LYS A O 1
ATOM 2931 N N . ARG A 1 371 ? 49.421 38.405 26.803 1.00 23.36 371 ARG A N 1
ATOM 2932 C CA . ARG A 1 371 ? 48.793 39.287 27.760 1.00 23.34 371 ARG A CA 1
ATOM 2933 C C . ARG A 1 371 ? 48.319 40.507 27.037 1.00 24.58 371 ARG A C 1
ATOM 2934 O O . ARG A 1 371 ? 47.278 41.057 27.381 1.00 24.13 371 ARG A O 1
ATOM 2942 N N . LEU A 1 372 ? 49.017 40.963 26.011 1.00 20.97 372 LEU A N 1
ATOM 2943 C CA . LEU A 1 372 ? 48.632 42.248 25.346 1.00 20.58 372 LEU A CA 1
ATOM 2944 C C . LEU A 1 372 ? 47.719 42.031 24.108 1.00 23.64 372 LEU A C 1
ATOM 2945 O O . LEU A 1 372 ? 47.395 42.985 23.458 1.00 22.91 372 LEU A O 1
ATOM 2950 N N . GLY A 1 373 ? 47.400 40.781 23.797 1.00 18.51 373 GLY A N 1
ATOM 2951 C CA . GLY A 1 373 ? 46.361 40.410 22.819 1.00 19.68 373 GLY A CA 1
ATOM 2952 C C . GLY A 1 373 ? 47.041 40.059 21.505 1.00 19.24 373 GLY A C 1
ATOM 2953 O O . GLY A 1 373 ? 46.395 40.021 20.444 1.00 21.26 373 GLY A O 1
ATOM 2954 N N . TYR A 1 374 ? 48.360 39.811 21.551 1.00 18.09 374 TYR A N 1
ATOM 2955 C CA . TYR A 1 374 ? 49.113 39.542 20.250 1.00 18.11 374 TYR A CA 1
ATOM 2956 C C . TYR A 1 374 ? 49.551 38.074 20.229 1.00 19.58 374 TYR A C 1
ATOM 2957 O O . TYR A 1 374 ? 49.124 37.261 21.059 1.00 21.53 374 TYR A O 1
ATOM 2966 N N . GLU A 1 375 ? 50.419 37.698 19.293 1.00 18.13 375 GLU A N 1
ATOM 2967 C CA . GLU A 1 375 ? 50.882 36.262 19.241 1.00 22.40 375 GLU A CA 1
ATOM 2968 C C . GLU A 1 375 ? 52.407 36.339 19.141 1.00 19.98 375 GLU A C 1
ATOM 2969 O O . GLU A 1 375 ? 52.953 37.425 19.004 1.00 19.20 375 GLU A O 1
ATOM 2975 N N . GLY A 1 376 ? 53.092 35.202 19.141 1.00 17.43 376 GLY A N 1
ATOM 2976 C CA . GLY A 1 376 ? 54.578 35.237 18.968 1.00 17.84 376 GLY A CA 1
ATOM 2977 C C . GLY A 1 376 ? 55.287 35.850 20.147 1.00 20.08 376 GLY A C 1
ATOM 2978 O O . GLY A 1 376 ? 54.847 35.788 21.283 1.00 18.50 376 GLY A O 1
ATOM 2979 N N . ALA A 1 377 ? 56.415 36.457 19.855 1.00 18.86 377 ALA A N 1
ATOM 2980 C CA . ALA A 1 377 ? 57.309 36.949 20.916 1.00 19.90 377 ALA A CA 1
ATOM 2981 C C . ALA A 1 377 ? 57.314 38.453 20.866 1.00 16.73 377 ALA A C 1
ATOM 2982 O O . ALA A 1 377 ? 57.900 39.056 19.962 1.00 18.52 377 ALA A O 1
ATOM 2984 N N . TYR A 1 378 ? 56.779 39.089 21.921 1.00 17.18 378 TYR A N 1
ATOM 2985 C CA . TYR A 1 378 ? 56.921 40.596 22.063 1.00 18.07 378 TYR A CA 1
ATOM 2986 C C . TYR A 1 378 ? 57.880 40.686 23.252 1.00 20.51 378 TYR A C 1
ATOM 2987 O O . TYR A 1 378 ? 57.434 40.557 24.393 1.00 18.85 378 TYR A O 1
ATOM 2996 N N . TYR A 1 379 ? 59.171 40.908 22.995 1.00 15.91 379 TYR A N 1
ATOM 2997 C CA . TYR A 1 379 ? 60.115 40.846 24.069 1.00 18.23 379 TYR A CA 1
ATOM 2998 C C . TYR A 1 379 ? 59.791 41.948 25.135 1.00 18.48 379 TYR A C 1
ATOM 2999 O O . TYR A 1 379 ? 59.262 43.062 24.808 1.00 18.82 379 TYR A O 1
ATOM 3008 N N . ALA A 1 380 ? 60.202 41.693 26.368 1.00 18.39 380 ALA A N 1
ATOM 3009 C CA . ALA A 1 380 ? 60.129 42.716 27.428 1.00 18.01 380 ALA A CA 1
ATOM 3010 C C . ALA A 1 380 ? 60.955 43.957 27.076 1.00 19.71 380 ALA A C 1
ATOM 3011 O O . ALA A 1 380 ? 62.078 43.854 26.540 1.00 16.54 380 ALA A O 1
ATOM 3013 N N . TRP A 1 381 ? 60.396 45.145 27.384 1.00 18.19 381 TRP A N 1
ATOM 3014 C CA . TRP A 1 381 ? 61.169 46.368 27.305 1.00 17.76 381 TRP A CA 1
ATOM 3015 C C . TRP A 1 381 ? 62.334 46.297 28.305 1.00 17.29 381 TRP A C 1
ATOM 3016 O O . TRP A 1 381 ? 63.487 46.689 28.008 1.00 18.84 381 TRP A O 1
ATOM 3027 N N . ILE A 1 382 ? 62.036 45.754 29.499 1.00 19.00 382 ILE A N 1
ATOM 3028 C CA . ILE A 1 382 ? 63.017 45.638 30.620 1.00 16.53 382 ILE A CA 1
ATOM 3029 C C . ILE A 1 382 ? 62.986 44.204 31.053 1.00 16.91 382 ILE A C 1
ATOM 3030 O O . ILE A 1 382 ? 62.010 43.733 31.712 1.00 19.30 382 ILE A O 1
ATOM 3035 N N . SER A 1 383 ? 64.053 43.489 30.723 1.00 16.10 383 SER A N 1
ATOM 3036 C CA . SER A 1 383 ? 64.056 42.044 30.922 1.00 17.23 383 SER A CA 1
ATOM 3037 C C . SER A 1 383 ? 65.019 41.625 32.049 1.00 18.77 383 SER A C 1
ATOM 3038 O O . SER A 1 383 ? 66.240 41.925 31.989 1.00 17.75 383 SER A O 1
ATOM 3041 N N . GLY A 1 384 ? 64.543 40.784 32.991 1.00 21.37 384 GLY A N 1
ATOM 3042 C CA . GLY A 1 384 ? 65.402 40.299 34.092 1.00 22.87 384 GLY A CA 1
ATOM 3043 C C . GLY A 1 384 ? 65.607 38.819 33.990 1.00 22.93 384 GLY A C 1
ATOM 3044 O O . GLY A 1 384 ? 66.122 38.349 33.037 1.00 20.02 384 GLY A O 1
ATOM 3045 N N . LYS A 1 385 ? 65.181 38.097 34.993 1.00 20.50 385 LYS A N 1
ATOM 3046 C CA . LYS A 1 385 ? 65.511 36.664 35.063 1.00 24.64 385 LYS A CA 1
ATOM 3047 C C . LYS A 1 385 ? 64.775 35.810 34.004 1.00 20.57 385 LYS A C 1
ATOM 3048 O O . LYS A 1 385 ? 65.355 34.918 33.373 1.00 23.49 385 LYS A O 1
ATOM 3054 N N . THR A 1 386 ? 63.461 36.026 33.909 1.00 22.59 386 THR A N 1
ATOM 3055 C CA . THR A 1 386 ? 62.583 35.211 33.088 1.00 23.15 386 THR A CA 1
ATOM 3056 C C . THR A 1 386 ? 62.183 35.753 31.697 1.00 22.47 386 THR A C 1
ATOM 3057 O O . THR A 1 386 ? 61.690 34.984 30.866 1.00 20.26 386 THR A O 1
ATOM 3061 N N . GLY A 1 387 ? 62.369 37.043 31.423 1.00 19.99 387 GLY A N 1
ATOM 3062 C CA . GLY A 1 387 ? 61.780 37.594 30.221 1.00 18.13 387 GLY A CA 1
ATOM 3063 C C . GLY A 1 387 ? 60.414 38.224 30.390 1.00 21.22 387 GLY A C 1
ATOM 3064 O O . GLY A 1 387 ? 59.934 38.851 29.454 1.00 20.66 387 GLY A O 1
ATOM 3065 N N . ASP A 1 388 ? 59.759 38.049 31.568 1.00 18.82 388 ASP A N 1
ATOM 3066 C CA . ASP A 1 388 ? 58.483 38.725 31.774 1.00 22.95 388 ASP A CA 1
ATOM 3067 C C . ASP A 1 388 ? 58.815 40.218 31.906 1.00 21.34 388 ASP A C 1
ATOM 3068 O O . ASP A 1 388 ? 59.938 40.595 32.288 1.00 21.74 388 ASP A O 1
ATOM 3073 N N . GLU A 1 389 ? 57.838 41.049 31.553 1.00 18.28 389 GLU A N 1
ATOM 3074 C CA . GLU A 1 389 ? 58.046 42.480 31.522 1.00 18.91 389 GLU A CA 1
ATOM 3075 C C . GLU A 1 389 ? 58.352 43.044 32.925 1.00 19.39 389 GLU A C 1
ATOM 3076 O O . GLU A 1 389 ? 57.537 42.845 33.791 1.00 20.03 389 GLU A O 1
ATOM 3082 N N . LEU A 1 390 ? 59.478 43.753 33.144 1.00 18.32 390 LEU A N 1
ATOM 3083 C CA . LEU A 1 390 ? 59.727 44.344 34.487 1.00 20.54 390 LEU A CA 1
ATOM 3084 C C . LEU A 1 390 ? 59.357 45.824 34.488 1.00 20.23 390 LEU A C 1
ATOM 3085 O O . LEU A 1 390 ? 59.281 46.461 35.574 1.00 19.86 390 LEU A O 1
ATOM 3090 N N . CYS A 1 391 ? 59.180 46.415 33.297 1.00 18.30 391 CYS A N 1
ATOM 3091 C CA . CYS A 1 391 ? 58.957 47.908 33.176 1.00 17.21 391 CYS A CA 1
ATOM 3092 C C . CYS A 1 391 ? 57.567 48.237 33.692 1.00 20.12 391 CYS A C 1
ATOM 3093 O O . CYS A 1 391 ? 56.620 47.680 33.174 1.00 18.82 391 CYS A O 1
ATOM 3096 N N . PRO A 1 392 ? 57.430 49.117 34.723 1.00 19.71 392 PRO A N 1
ATOM 3097 C CA . PRO A 1 392 ? 56.086 49.437 35.196 1.00 23.21 392 PRO A CA 1
ATOM 3098 C C . PRO A 1 392 ? 55.295 50.196 34.152 1.00 26.47 392 PRO A C 1
ATOM 3099 O O . PRO A 1 392 ? 55.874 50.877 33.275 1.00 22.30 392 PRO A O 1
ATOM 3103 N N . ASP A 1 393 ? 53.965 50.122 34.268 1.00 21.88 393 ASP A N 1
ATOM 3104 C CA . ASP A 1 393 ? 53.112 50.991 33.409 1.00 24.06 393 ASP A CA 1
ATOM 3105 C C . ASP A 1 393 ? 53.322 52.456 33.760 1.00 24.29 393 ASP A C 1
ATOM 3106 O O . ASP A 1 393 ? 53.286 53.380 32.867 1.00 25.55 393 ASP A O 1
ATOM 3111 N N . PHE A 1 394 ? 53.582 52.701 35.066 1.00 22.27 394 PHE A N 1
ATOM 3112 C CA . PHE A 1 394 ? 53.770 54.061 35.553 1.00 20.68 394 PHE A CA 1
ATOM 3113 C C . PHE A 1 394 ? 55.202 54.315 35.868 1.00 20.71 394 PHE A C 1
ATOM 3114 O O . PHE A 1 394 ? 55.661 54.147 37.024 1.00 23.63 394 PHE A O 1
ATOM 3122 N N . PHE A 1 395 ? 55.976 54.689 34.857 1.00 19.50 395 PHE A N 1
ATOM 3123 C CA . PHE A 1 395 ? 57.380 54.767 35.069 1.00 19.58 395 PHE A CA 1
ATOM 3124 C C . PHE A 1 395 ? 57.673 56.099 35.766 1.00 20.11 395 PHE A C 1
ATOM 3125 O O . PHE A 1 395 ? 58.602 56.193 36.632 1.00 23.07 395 PHE A O 1
ATOM 3133 N N . PHE A 1 396 ? 57.046 57.162 35.254 1.00 18.93 396 PHE A N 1
ATOM 3134 C CA . PHE A 1 396 ? 57.318 58.535 35.687 1.00 19.56 396 PHE A CA 1
ATOM 3135 C C . PHE A 1 396 ? 56.075 59.205 36.309 1.00 23.91 396 PHE A C 1
ATOM 3136 O O . PHE A 1 396 ? 54.960 58.648 36.233 1.00 22.03 396 PHE A O 1
ATOM 3144 N N . LYS A 1 397 ? 56.269 60.393 36.918 1.00 23.50 397 LYS A N 1
ATOM 3145 C CA . LYS A 1 397 ? 55.125 61.180 37.464 1.00 25.22 397 LYS A CA 1
ATOM 3146 C C . LYS A 1 397 ? 55.133 62.478 36.727 1.00 30.70 397 LYS A C 1
ATOM 3147 O O . LYS A 1 397 ? 56.188 62.884 36.196 1.00 28.53 397 LYS A O 1
ATOM 3153 N N . ASP A 1 398 ? 53.950 63.122 36.666 1.00 24.87 398 ASP A N 1
ATOM 3154 C CA . ASP A 1 398 ? 53.804 64.509 36.176 1.00 25.22 398 ASP A CA 1
ATOM 3155 C C . ASP A 1 398 ? 54.181 65.365 37.398 1.00 26.47 398 ASP A C 1
ATOM 3156 O O . ASP A 1 398 ? 53.432 65.372 38.418 1.00 31.43 398 ASP A O 1
ATOM 3161 N N . VAL A 1 399 ? 55.349 65.981 37.376 1.00 29.06 399 VAL A N 1
ATOM 3162 C CA . VAL A 1 399 ? 55.840 66.673 38.638 1.00 30.13 399 VAL A CA 1
ATOM 3163 C C . VAL A 1 399 ? 55.039 67.949 38.916 1.00 30.45 399 VAL A C 1
ATOM 3164 O O . VAL A 1 399 ? 55.147 68.561 39.993 1.00 29.78 399 VAL A O 1
ATOM 3168 N N . LEU A 1 400 ? 54.225 68.371 37.961 1.00 27.86 400 LEU A N 1
ATOM 3169 C CA . LEU A 1 400 ? 53.329 69.511 38.254 1.00 31.00 400 LEU A CA 1
ATOM 3170 C C . LEU A 1 400 ? 52.120 69.115 39.130 1.00 40.75 400 LEU A C 1
ATOM 3171 O O . LEU A 1 400 ? 51.553 69.953 39.771 1.00 42.91 400 LEU A O 1
ATOM 3176 N N . SER A 1 401 ? 51.721 67.852 39.162 1.00 33.34 401 SER A N 1
ATOM 3177 C CA . SER A 1 401 ? 50.455 67.500 39.756 1.00 34.98 401 SER A CA 1
ATOM 3178 C C . SER A 1 401 ? 50.721 66.438 40.824 1.00 38.06 401 SER A C 1
ATOM 3179 O O . SER A 1 401 ? 49.893 66.168 41.717 1.00 37.19 401 SER A O 1
ATOM 3182 N N . GLY A 1 402 ? 51.890 65.815 40.725 1.00 29.43 402 GLY A N 1
ATOM 3183 C CA . GLY A 1 402 ? 52.196 64.621 41.537 1.00 31.62 402 GLY A CA 1
ATOM 3184 C C . GLY A 1 402 ? 51.514 63.365 41.072 1.00 29.76 402 GLY A C 1
ATOM 3185 O O . GLY A 1 402 ? 51.714 62.342 41.652 1.00 30.51 402 GLY A O 1
ATOM 3186 N N . ARG A 1 403 ? 50.787 63.384 39.946 1.00 24.98 403 ARG A N 1
ATOM 3187 C CA . ARG A 1 403 ? 50.115 62.166 39.543 1.00 26.95 403 ARG A CA 1
ATOM 3188 C C . ARG A 1 403 ? 51.029 61.280 38.676 1.00 26.14 403 ARG A C 1
ATOM 3189 O O . ARG A 1 403 ? 51.861 61.821 37.948 1.00 27.44 403 ARG A O 1
ATOM 3197 N N . ASP A 1 404 ? 50.787 59.965 38.705 1.00 25.70 404 ASP A N 1
ATOM 3198 C CA . ASP A 1 404 ? 51.505 59.043 37.841 1.00 28.06 404 ASP A CA 1
ATOM 3199 C C . ASP A 1 404 ? 51.132 59.349 36.392 1.00 27.68 404 ASP A C 1
ATOM 3200 O O . ASP A 1 404 ? 49.987 59.748 36.106 1.00 25.55 404 ASP A O 1
ATOM 3205 N N . ILE A 1 405 ? 52.095 59.217 35.497 1.00 24.38 405 ILE A N 1
ATOM 3206 C CA . ILE A 1 405 ? 51.718 59.275 34.064 1.00 24.58 405 ILE A CA 1
ATOM 3207 C C . ILE A 1 405 ? 51.876 57.903 33.468 1.00 21.74 405 ILE A C 1
ATOM 3208 O O . ILE A 1 405 ? 52.734 57.143 33.879 1.00 22.35 405 ILE A O 1
ATOM 3213 N N . ARG A 1 406 ? 51.040 57.534 32.493 1.00 22.02 406 ARG A N 1
ATOM 3214 C CA . ARG A 1 406 ? 51.137 56.209 31.878 1.00 23.89 406 ARG A CA 1
ATOM 3215 C C . ARG A 1 406 ? 52.013 56.414 30.605 1.00 23.08 406 ARG A C 1
ATOM 3216 O O . ARG A 1 406 ? 51.562 57.056 29.661 1.00 27.16 406 ARG A O 1
ATOM 3224 N N . ASN A 1 407 ? 53.277 55.993 30.617 1.00 18.93 407 ASN A N 1
ATOM 3225 C CA . ASN A 1 407 ? 54.031 56.001 29.382 1.00 17.57 407 ASN A CA 1
ATOM 3226 C C . ASN A 1 407 ? 54.034 54.614 28.836 1.00 20.11 407 ASN A C 1
ATOM 3227 O O . ASN A 1 407 ? 54.071 53.650 29.616 1.00 23.09 407 ASN A O 1
ATOM 3232 N N . HIS A 1 408 ? 54.042 54.447 27.501 1.00 20.52 408 HIS A N 1
ATOM 3233 C CA . HIS A 1 408 ? 53.880 53.094 26.972 1.00 17.44 408 HIS A CA 1
ATOM 3234 C C . HIS A 1 408 ? 55.152 52.454 26.536 1.00 19.14 408 HIS A C 1
ATOM 3235 O O . HIS A 1 408 ? 55.179 51.738 25.539 1.00 18.53 408 HIS A O 1
ATOM 3242 N N . PHE A 1 409 ? 56.232 52.601 27.324 1.00 18.53 409 PHE A N 1
ATOM 3243 C CA . PHE A 1 409 ? 57.476 51.979 26.971 1.00 17.04 409 PHE A CA 1
ATOM 3244 C C . PHE A 1 409 ? 57.230 50.493 26.896 1.00 17.38 409 PHE A C 1
ATOM 3245 O O . PHE A 1 409 ? 57.814 49.809 26.093 1.00 18.18 409 PHE A O 1
ATOM 3253 N N . ASN A 1 410 ? 56.393 49.975 27.803 1.00 15.22 410 ASN A N 1
ATOM 3254 C CA . ASN A 1 410 ? 56.305 48.529 27.967 1.00 17.86 410 ASN A CA 1
ATOM 3255 C C . ASN A 1 410 ? 55.313 47.865 27.032 1.00 17.49 410 ASN A C 1
ATOM 3256 O O . ASN A 1 410 ? 55.248 46.643 26.960 1.00 19.77 410 ASN A O 1
ATOM 3261 N N . ASP A 1 411 ? 54.557 48.623 26.252 1.00 18.92 411 ASP A N 1
ATOM 3262 C CA . ASP A 1 411 ? 53.571 47.969 25.364 1.00 18.98 411 ASP A CA 1
ATOM 3263 C C . ASP A 1 411 ? 53.332 48.640 24.032 1.00 19.61 411 ASP A C 1
ATOM 3264 O O . ASP A 1 411 ? 52.626 48.073 23.236 1.00 20.35 411 ASP A O 1
ATOM 3269 N N . TRP A 1 412 ? 53.830 49.866 23.792 1.00 16.58 412 TRP A N 1
ATOM 3270 C CA . TRP A 1 412 ? 53.847 50.400 22.410 1.00 16.01 412 TRP A CA 1
ATOM 3271 C C . TRP A 1 412 ? 55.240 50.460 21.781 1.00 17.08 412 TRP A C 1
ATOM 3272 O O . TRP A 1 412 ? 55.309 50.678 20.551 1.00 16.71 412 TRP A O 1
ATOM 3283 N N . GLN A 1 413 ? 56.320 50.233 22.552 1.00 16.81 413 GLN A N 1
ATOM 3284 C CA . GLN A 1 413 ? 57.691 50.404 21.978 1.00 15.55 413 GLN A CA 1
ATOM 3285 C C . GLN A 1 413 ? 58.069 49.041 21.486 1.00 15.72 413 GLN A C 1
ATOM 3286 O O . GLN A 1 413 ? 58.831 48.298 22.092 1.00 17.90 413 GLN A O 1
ATOM 3292 N N . ILE A 1 414 ? 57.483 48.702 20.320 1.00 14.40 414 ILE A N 1
ATOM 3293 C CA . ILE A 1 414 ? 57.552 47.318 19.858 1.00 16.83 414 ILE A CA 1
ATOM 3294 C C . ILE A 1 414 ? 58.898 46.949 19.180 1.00 16.31 414 ILE A C 1
ATOM 3295 O O . ILE A 1 414 ? 59.162 45.714 19.031 1.00 18.96 414 ILE A O 1
ATOM 3300 N N . HIS A 1 415 ? 59.747 47.932 18.861 1.00 18.90 415 HIS A N 1
ATOM 3301 C CA . HIS A 1 415 ? 60.980 47.632 18.048 1.00 16.98 415 HIS A CA 1
ATOM 3302 C C . HIS A 1 415 ? 61.913 46.705 18.759 1.00 17.63 415 HIS A C 1
ATOM 3303 O O . HIS A 1 415 ? 62.761 46.149 18.144 1.00 17.76 415 HIS A O 1
ATOM 3310 N N . ILE A 1 416 ? 61.836 46.632 20.096 1.00 16.11 416 ILE A N 1
ATOM 3311 C CA . ILE A 1 416 ? 62.619 45.685 20.824 1.00 17.05 416 ILE A CA 1
ATOM 3312 C C . ILE A 1 416 ? 62.586 44.278 20.167 1.00 17.81 416 ILE A C 1
ATOM 3313 O O . ILE A 1 416 ? 63.674 43.622 20.088 1.00 16.54 416 ILE A O 1
ATOM 3318 N N . SER A 1 417 ? 61.400 43.768 19.726 1.00 16.14 417 SER A N 1
ATOM 3319 C CA . SER A 1 417 ? 61.374 42.408 19.153 1.00 16.29 417 SER A CA 1
ATOM 3320 C C . SER A 1 417 ? 62.181 42.335 17.792 1.00 15.57 417 SER A C 1
ATOM 3321 O O . SER A 1 417 ? 63.163 41.610 17.746 1.00 16.75 417 SER A O 1
ATOM 3324 N N . PRO A 1 418 ? 61.871 43.181 16.788 1.00 15.18 418 PRO A N 1
ATOM 3325 C CA . PRO A 1 418 ? 62.756 43.084 15.618 1.00 17.54 418 PRO A CA 1
ATOM 3326 C C . PRO A 1 418 ? 64.256 43.522 15.832 1.00 18.96 418 PRO A C 1
ATOM 3327 O O . PRO A 1 418 ? 65.083 43.144 14.993 1.00 18.48 418 PRO A O 1
ATOM 3331 N N . ASP A 1 419 ? 64.575 44.352 16.876 1.00 17.77 419 ASP A N 1
ATOM 3332 C CA . ASP A 1 419 ? 65.987 44.636 17.228 1.00 18.21 419 ASP A CA 1
ATOM 3333 C C . ASP A 1 419 ? 66.677 43.316 17.570 1.00 18.14 419 ASP A C 1
ATOM 3334 O O . ASP A 1 419 ? 67.841 43.140 17.257 1.00 20.86 419 ASP A O 1
ATOM 3339 N N . ILE A 1 420 ? 66.019 42.464 18.324 1.00 18.40 420 ILE A N 1
ATOM 3340 C CA . ILE A 1 420 ? 66.636 41.148 18.747 1.00 16.46 420 ILE A CA 1
ATOM 3341 C C . ILE A 1 420 ? 66.773 40.249 17.488 1.00 16.90 420 ILE A C 1
ATOM 3342 O O . ILE A 1 420 ? 67.838 39.592 17.354 1.00 16.75 420 ILE A O 1
ATOM 3347 N N . ALA A 1 421 ? 65.722 40.216 16.611 1.00 17.47 421 ALA A N 1
ATOM 3348 C CA . ALA A 1 421 ? 65.843 39.448 15.313 1.00 18.88 421 ALA A CA 1
ATOM 3349 C C . ALA A 1 421 ? 67.095 39.974 14.486 1.00 18.69 421 ALA A C 1
ATOM 3350 O O . ALA A 1 421 ? 67.870 39.181 13.916 1.00 16.73 421 ALA A O 1
ATOM 3352 N N . TYR A 1 422 ? 67.234 41.321 14.413 1.00 19.62 422 TYR A N 1
ATOM 3353 C CA . TYR A 1 422 ? 68.381 41.951 13.782 1.00 18.87 422 TYR A CA 1
ATOM 3354 C C . TYR A 1 422 ? 69.737 41.467 14.365 1.00 17.31 422 TYR A C 1
ATOM 3355 O O . TYR A 1 422 ? 70.640 41.183 13.605 1.00 18.75 422 TYR A O 1
ATOM 3364 N N . ALA A 1 423 ? 69.852 41.404 15.679 1.00 15.94 423 ALA A N 1
ATOM 3365 C CA . ALA A 1 423 ? 71.097 41.024 16.361 1.00 18.41 423 ALA A CA 1
ATOM 3366 C C . ALA A 1 423 ? 71.380 39.518 16.087 1.00 19.46 423 ALA A C 1
ATOM 3367 O O . ALA A 1 423 ? 72.537 39.129 15.945 1.00 17.10 423 ALA A O 1
ATOM 3369 N N . VAL A 1 424 ? 70.308 38.705 15.990 1.00 17.40 424 VAL A N 1
ATOM 3370 C CA . VAL A 1 424 ? 70.464 37.264 15.665 1.00 18.27 424 VAL A CA 1
ATOM 3371 C C . VAL A 1 424 ? 71.070 37.123 14.199 1.00 19.91 424 VAL A C 1
ATOM 3372 O O . VAL A 1 424 ? 72.106 36.407 13.943 1.00 16.50 424 VAL A O 1
ATOM 3376 N N . LYS A 1 425 ? 70.539 37.913 13.312 1.00 17.85 425 LYS A N 1
ATOM 3377 C CA . LYS A 1 425 ? 71.003 37.838 11.892 1.00 22.74 425 LYS A CA 1
ATOM 3378 C C . LYS A 1 425 ? 72.459 38.378 11.781 1.00 25.16 425 LYS A C 1
ATOM 3379 O O . LYS A 1 425 ? 73.293 37.767 11.079 1.00 21.65 425 LYS A O 1
ATOM 3385 N N . LYS A 1 426 ? 72.731 39.504 12.465 1.00 23.58 426 LYS A N 1
ATOM 3386 C CA . LYS A 1 426 ? 74.077 40.126 12.515 1.00 22.95 426 LYS A CA 1
ATOM 3387 C C . LYS A 1 426 ? 75.107 39.118 13.079 1.00 21.55 426 LYS A C 1
ATOM 3388 O O . LYS A 1 426 ? 76.225 38.903 12.520 1.00 21.47 426 LYS A O 1
ATOM 3394 N N . TYR A 1 427 ? 74.726 38.468 14.180 1.00 19.86 427 TYR A N 1
ATOM 3395 C CA . TYR A 1 427 ? 75.596 37.459 14.823 1.00 21.20 427 TYR A CA 1
ATOM 3396 C C . TYR A 1 427 ? 75.932 36.337 13.830 1.00 22.88 427 TYR A C 1
ATOM 3397 O O . TYR A 1 427 ? 77.098 35.955 13.653 1.00 21.01 427 TYR A O 1
ATOM 3406 N N . HIS A 1 428 ? 74.902 35.880 13.142 1.00 19.55 428 HIS A N 1
ATOM 3407 C CA . HIS A 1 428 ? 75.129 34.883 12.129 1.00 24.47 428 HIS A CA 1
ATOM 3408 C C . HIS A 1 428 ? 75.985 35.320 10.932 1.00 24.64 428 HIS A C 1
ATOM 3409 O O . HIS A 1 428 ? 76.854 34.555 10.428 1.00 22.47 428 HIS A O 1
ATOM 3416 N N . GLN A 1 429 ? 75.804 36.560 10.471 1.00 21.48 429 GLN A N 1
ATOM 3417 C CA . GLN A 1 429 ? 76.635 37.083 9.363 1.00 24.36 429 GLN A CA 1
ATOM 3418 C C . GLN A 1 429 ? 78.055 37.193 9.741 1.00 23.97 429 GLN A C 1
ATOM 3419 O O . GLN A 1 429 ? 78.932 36.912 8.922 1.00 26.90 429 GLN A O 1
ATOM 3425 N N . VAL A 1 430 ? 78.327 37.650 10.969 1.00 20.75 430 VAL A N 1
ATOM 3426 C CA . VAL A 1 430 ? 79.698 37.854 11.358 1.00 20.54 430 VAL A CA 1
ATOM 3427 C C . VAL A 1 430 ? 80.397 36.518 11.629 1.00 26.22 430 VAL A C 1
ATOM 3428 O O . VAL A 1 430 ? 81.594 36.312 11.251 1.00 23.58 430 VAL A O 1
ATOM 3432 N N . THR A 1 431 ? 79.671 35.610 12.270 1.00 22.41 431 THR A N 1
ATOM 3433 C CA . THR A 1 431 ? 80.336 34.360 12.734 1.00 24.73 431 THR A CA 1
ATOM 3434 C C . THR A 1 431 ? 80.161 33.110 11.839 1.00 26.18 431 THR A C 1
ATOM 3435 O O . THR A 1 431 ? 80.984 32.172 11.912 1.00 23.77 431 THR A O 1
ATOM 3439 N N . GLY A 1 432 ? 79.189 33.120 10.948 1.00 24.66 432 GLY A N 1
ATOM 3440 C CA . GLY A 1 432 ? 78.823 31.888 10.180 1.00 27.62 432 GLY A CA 1
ATOM 3441 C C . GLY A 1 432 ? 78.356 30.741 11.125 1.00 28.34 432 GLY A C 1
ATOM 3442 O O . GLY A 1 432 ? 78.436 29.572 10.770 1.00 28.11 432 GLY A O 1
ATOM 3443 N N . ASP A 1 433 ? 77.881 31.071 12.347 1.00 25.57 433 ASP A N 1
ATOM 3444 C CA . ASP A 1 433 ? 77.423 30.059 13.304 1.00 28.25 433 ASP A CA 1
ATOM 3445 C C . ASP A 1 433 ? 76.044 29.476 12.942 1.00 30.57 433 ASP A C 1
ATOM 3446 O O . ASP A 1 433 ? 75.017 29.806 13.576 1.00 27.05 433 ASP A O 1
ATOM 3451 N N . ASP A 1 434 ? 76.020 28.578 11.940 1.00 28.34 434 ASP A N 1
ATOM 3452 C CA . ASP A 1 434 ? 74.773 27.866 11.553 1.00 30.69 434 ASP A CA 1
ATOM 3453 C C . ASP A 1 434 ? 74.104 27.092 12.643 1.00 29.20 434 ASP A C 1
ATOM 3454 O O . ASP A 1 434 ? 72.858 26.980 12.641 1.00 26.22 434 ASP A O 1
ATOM 3459 N N . ALA A 1 435 ? 74.917 26.442 13.475 1.00 23.94 435 ALA A N 1
ATOM 3460 C CA . ALA A 1 435 ? 74.398 25.728 14.613 1.00 25.51 435 ALA A CA 1
ATOM 3461 C C . ALA A 1 435 ? 73.482 26.654 15.523 1.00 24.81 435 ALA A C 1
ATOM 3462 O O . ALA A 1 435 ? 72.434 26.213 16.003 1.00 21.04 435 ALA A O 1
ATOM 3464 N N . PHE A 1 436 ? 73.937 27.881 15.822 1.00 20.96 436 PHE A N 1
ATOM 3465 C CA . PHE A 1 436 ? 73.094 28.812 16.604 1.00 20.67 436 PHE A CA 1
ATOM 3466 C C . PHE A 1 436 ? 71.753 29.039 15.892 1.00 20.30 436 PHE A C 1
ATOM 3467 O O . PHE A 1 436 ? 70.667 28.961 16.525 1.00 21.13 436 PHE A O 1
ATOM 3475 N N . ILE A 1 437 ? 71.781 29.236 14.552 1.00 18.58 437 ILE A N 1
ATOM 3476 C CA . ILE A 1 437 ? 70.513 29.437 13.855 1.00 20.72 437 ILE A CA 1
ATOM 3477 C C . ILE A 1 437 ? 69.582 28.178 13.897 1.00 24.20 437 ILE A C 1
ATOM 3478 O O . ILE A 1 437 ? 68.381 28.257 14.141 1.00 21.38 437 ILE A O 1
ATOM 3483 N N . ARG A 1 438 ? 70.174 26.996 13.707 1.00 21.38 438 ARG A N 1
ATOM 3484 C CA . ARG A 1 438 ? 69.421 25.759 13.867 1.00 23.51 438 ARG A CA 1
ATOM 3485 C C . ARG A 1 438 ? 68.814 25.580 15.241 1.00 20.58 438 ARG A C 1
ATOM 3486 O O . ARG A 1 438 ? 67.608 25.236 15.346 1.00 23.61 438 ARG A O 1
ATOM 3494 N N . ASP A 1 439 ? 69.592 25.745 16.276 1.00 20.33 439 ASP A N 1
ATOM 3495 C CA . ASP A 1 439 ? 69.164 25.387 17.577 1.00 25.23 439 ASP A CA 1
ATOM 3496 C C . ASP A 1 439 ? 68.339 26.442 18.291 1.00 29.34 439 ASP A C 1
ATOM 3497 O O . ASP A 1 439 ? 67.514 26.111 19.168 1.00 23.35 439 ASP A O 1
ATOM 3502 N N . TYR A 1 440 ? 68.523 27.704 17.904 1.00 23.82 440 TYR A N 1
ATOM 3503 C CA . TYR A 1 440 ? 67.947 28.819 18.716 1.00 20.88 440 TYR A CA 1
ATOM 3504 C C . TYR A 1 440 ? 67.430 29.924 17.814 1.00 20.94 440 TYR A C 1
ATOM 3505 O O . TYR A 1 440 ? 66.284 30.410 18.026 1.00 19.94 440 TYR A O 1
ATOM 3514 N N . GLY A 1 441 ? 68.239 30.339 16.814 1.00 18.15 441 GLY A N 1
ATOM 3515 C CA . GLY A 1 441 ? 67.970 31.691 16.259 1.00 18.55 441 GLY A CA 1
ATOM 3516 C C . GLY A 1 441 ? 66.763 31.604 15.303 1.00 22.79 441 GLY A C 1
ATOM 3517 O O . GLY A 1 441 ? 66.010 32.577 15.145 1.00 18.39 441 GLY A O 1
ATOM 3518 N N . ALA A 1 442 ? 66.560 30.469 14.587 1.00 20.22 442 ALA A N 1
ATOM 3519 C CA . ALA A 1 442 ? 65.431 30.523 13.645 1.00 20.17 442 ALA A CA 1
ATOM 3520 C C . ALA A 1 442 ? 64.079 30.578 14.465 1.00 22.73 442 ALA A C 1
ATOM 3521 O O . ALA A 1 442 ? 63.094 31.212 14.054 1.00 21.83 442 ALA A O 1
ATOM 3523 N N . GLU A 1 443 ? 64.053 29.865 15.562 1.00 19.86 443 GLU A N 1
ATOM 3524 C CA . GLU A 1 443 ? 62.864 29.917 16.423 1.00 21.64 443 GLU A CA 1
ATOM 3525 C C . GLU A 1 443 ? 62.596 31.345 16.875 1.00 20.23 443 GLU A C 1
ATOM 3526 O O . GLU A 1 443 ? 61.439 31.750 16.877 1.00 20.11 443 GLU A O 1
ATOM 3532 N N . MET A 1 444 ? 63.635 32.090 17.268 1.00 19.20 444 MET A N 1
ATOM 3533 C CA . MET A 1 444 ? 63.476 33.468 17.732 1.00 19.64 444 MET A CA 1
ATOM 3534 C C . MET A 1 444 ? 62.988 34.318 16.624 1.00 21.86 444 MET A C 1
ATOM 3535 O O . MET A 1 444 ? 62.039 35.064 16.785 1.00 19.04 444 MET A O 1
ATOM 3540 N N . ILE A 1 445 ? 63.591 34.168 15.448 1.00 16.87 445 ILE A N 1
ATOM 3541 C CA . ILE A 1 445 ? 63.198 35.066 14.332 1.00 17.60 445 ILE A CA 1
ATOM 3542 C C . ILE A 1 445 ? 61.768 34.760 13.952 1.00 16.99 445 ILE A C 1
ATOM 3543 O O . ILE A 1 445 ? 60.961 35.669 13.686 1.00 15.77 445 ILE A O 1
ATOM 3548 N N . PHE A 1 446 ? 61.391 33.485 13.859 1.00 17.06 446 PHE A N 1
ATOM 3549 C CA . PHE A 1 446 ? 59.983 33.217 13.471 1.00 16.06 446 PHE A CA 1
ATOM 3550 C C . PHE A 1 446 ? 58.947 33.704 14.543 1.00 18.00 446 PHE A C 1
ATOM 3551 O O . PHE A 1 446 ? 57.849 34.107 14.183 1.00 17.48 446 PHE A O 1
ATOM 3559 N N . GLU A 1 447 ? 59.265 33.598 15.811 1.00 16.68 447 GLU A N 1
ATOM 3560 C CA . GLU A 1 447 ? 58.295 34.076 16.829 1.00 17.32 447 GLU A CA 1
ATOM 3561 C C . GLU A 1 447 ? 58.179 35.590 16.802 1.00 17.33 447 GLU A C 1
ATOM 3562 O O . GLU A 1 447 ? 57.110 36.167 17.072 1.00 15.69 447 GLU A O 1
ATOM 3568 N N . ILE A 1 448 ? 59.290 36.202 16.500 1.00 16.52 448 ILE A N 1
ATOM 3569 C CA . ILE A 1 448 ? 59.279 37.695 16.359 1.00 16.08 448 ILE A CA 1
ATOM 3570 C C . ILE A 1 448 ? 58.520 38.098 15.095 1.00 18.02 448 ILE A C 1
ATOM 3571 O O . ILE A 1 448 ? 57.717 39.004 15.166 1.00 16.56 448 ILE A O 1
ATOM 3576 N N . ALA A 1 449 ? 58.719 37.387 13.963 1.00 16.07 449 ALA A N 1
ATOM 3577 C CA . ALA A 1 449 ? 57.899 37.654 12.756 1.00 18.21 449 ALA A CA 1
ATOM 3578 C C . ALA A 1 449 ? 56.398 37.412 13.056 1.00 18.75 449 ALA A C 1
ATOM 3579 O O . ALA A 1 449 ? 55.502 38.219 12.615 1.00 16.64 449 ALA A O 1
ATOM 3581 N N . ARG A 1 450 ? 56.113 36.365 13.854 1.00 18.47 450 ARG A N 1
ATOM 3582 C CA . ARG A 1 450 ? 54.701 36.075 14.183 1.00 18.92 450 ARG A CA 1
ATOM 3583 C C . ARG A 1 450 ? 54.108 37.233 15.010 1.00 21.02 450 ARG A C 1
ATOM 3584 O O . ARG A 1 450 ? 52.949 37.682 14.800 1.00 19.51 450 ARG A O 1
ATOM 3592 N N . PHE A 1 451 ? 54.896 37.746 15.953 1.00 17.62 451 PHE A N 1
ATOM 3593 C CA . PHE A 1 451 ? 54.441 38.889 16.696 1.00 16.80 451 PHE A CA 1
ATOM 3594 C C . PHE A 1 451 ? 54.193 40.079 15.814 1.00 16.47 451 PHE A C 1
ATOM 3595 O O . PHE A 1 451 ? 53.120 40.735 15.915 1.00 18.90 451 PHE A O 1
ATOM 3603 N N . LEU A 1 452 ? 55.128 40.388 14.927 1.00 16.41 452 LEU A N 1
ATOM 3604 C CA . LEU A 1 452 ? 54.927 41.571 14.054 1.00 16.99 452 LEU A CA 1
ATOM 3605 C C . LEU A 1 452 ? 53.652 41.425 13.176 1.00 20.58 452 LEU A C 1
ATOM 3606 O O . LEU A 1 452 ? 52.908 42.395 12.944 1.00 16.58 452 LEU A O 1
ATOM 3611 N N . ALA A 1 453 ? 53.421 40.222 12.668 1.00 16.57 453 ALA A N 1
ATOM 3612 C CA . ALA A 1 453 ? 52.237 39.971 11.852 1.00 19.17 453 ALA A CA 1
ATOM 3613 C C . ALA A 1 453 ? 50.975 40.137 12.689 1.00 20.69 453 ALA A C 1
ATOM 3614 O O . ALA A 1 453 ? 49.924 40.425 12.093 1.00 19.72 453 ALA A O 1
ATOM 3616 N N . SER A 1 454 ? 51.071 39.897 13.995 1.00 16.85 454 SER A N 1
ATOM 3617 C CA . SER A 1 454 ? 49.930 39.986 14.849 1.00 18.33 454 SER A CA 1
ATOM 3618 C C . SER A 1 454 ? 49.681 41.474 15.197 1.00 20.12 454 SER A C 1
ATOM 3619 O O . SER A 1 454 ? 48.549 41.867 15.494 1.00 19.62 454 SER A O 1
ATOM 3622 N N . HIS A 1 455 ? 50.722 42.267 15.221 1.00 16.70 455 HIS A N 1
ATOM 3623 C CA . HIS A 1 455 ? 50.575 43.679 15.570 1.00 19.26 455 HIS A CA 1
ATOM 3624 C C . HIS A 1 455 ? 50.085 44.565 14.462 1.00 19.50 455 HIS A C 1
ATOM 3625 O O . HIS A 1 455 ? 49.309 45.509 14.681 1.00 19.55 455 HIS A O 1
ATOM 3632 N N . ALA A 1 456 ? 50.544 44.294 13.226 1.00 19.13 456 ALA A N 1
ATOM 3633 C CA . ALA A 1 456 ? 50.222 45.080 12.104 1.00 17.04 456 ALA A CA 1
ATOM 3634 C C . ALA A 1 456 ? 48.731 45.149 11.876 1.00 17.65 456 ALA A C 1
ATOM 3635 O O . ALA A 1 456 ? 47.971 44.221 12.256 1.00 19.22 456 ALA A O 1
ATOM 3637 N N . VAL A 1 457 ? 48.313 46.201 11.168 1.00 16.43 457 VAL A N 1
ATOM 3638 C CA . VAL A 1 457 ? 46.909 46.286 10.721 1.00 16.85 457 VAL A CA 1
ATOM 3639 C C . VAL A 1 457 ? 46.955 46.316 9.198 1.00 20.30 457 VAL A C 1
ATOM 3640 O O . VAL A 1 457 ? 47.892 46.911 8.584 1.00 20.56 457 VAL A O 1
ATOM 3644 N N . TYR A 1 458 ? 45.896 45.794 8.613 1.00 16.15 458 TYR A N 1
ATOM 3645 C CA . TYR A 1 458 ? 45.765 45.889 7.146 1.00 17.73 458 TYR A CA 1
ATOM 3646 C C . TYR A 1 458 ? 44.695 46.958 6.902 1.00 17.06 458 TYR A C 1
ATOM 3647 O O . TYR A 1 458 ? 43.617 46.927 7.563 1.00 19.81 458 TYR A O 1
ATOM 3656 N N . LYS A 1 459 ? 45.003 47.866 5.999 1.00 20.43 459 LYS A N 1
ATOM 3657 C CA . LYS A 1 459 ? 44.117 48.967 5.493 1.00 20.93 459 LYS A CA 1
ATOM 3658 C C . LYS A 1 459 ? 43.578 48.623 4.062 1.00 22.22 459 LYS A C 1
ATOM 3659 O O . LYS A 1 459 ? 44.285 48.795 3.073 1.00 20.16 459 LYS A O 1
ATOM 3665 N N . PRO A 1 460 ? 42.357 48.024 3.979 1.00 22.64 460 PRO A N 1
ATOM 3666 C CA . PRO A 1 460 ? 41.994 47.421 2.710 1.00 24.52 460 PRO A CA 1
ATOM 3667 C C . PRO A 1 460 ? 41.792 48.474 1.631 1.00 24.74 460 PRO A C 1
ATOM 3668 O O . PRO A 1 460 ? 42.155 48.206 0.496 1.00 25.48 460 PRO A O 1
ATOM 3672 N N . MET A 1 461 ? 41.401 49.698 1.998 1.00 23.34 461 MET A N 1
ATOM 3673 C CA . MET A 1 461 ? 41.224 50.722 0.934 1.00 25.57 461 MET A CA 1
ATOM 3674 C C . MET A 1 461 ? 42.535 51.336 0.489 1.00 27.89 461 MET A C 1
ATOM 3675 O O . MET A 1 461 ? 42.609 52.020 -0.518 1.00 23.54 461 MET A O 1
ATOM 3680 N N . ARG A 1 462 ? 43.563 51.127 1.285 1.00 23.88 462 ARG A N 1
ATOM 3681 C CA . ARG A 1 462 ? 44.895 51.581 0.916 1.00 22.91 462 ARG A CA 1
ATOM 3682 C C . ARG A 1 462 ? 45.670 50.441 0.316 1.00 23.52 462 ARG A C 1
ATOM 3683 O O . ARG A 1 462 ? 46.802 50.692 -0.218 1.00 26.63 462 ARG A O 1
ATOM 3691 N N . GLY A 1 463 ? 45.125 49.234 0.373 1.00 24.03 463 GLY A N 1
ATOM 3692 C CA . GLY A 1 463 ? 45.845 48.008 -0.095 1.00 25.20 463 GLY A CA 1
ATOM 3693 C C . GLY A 1 463 ? 47.203 47.745 0.578 1.00 23.45 463 GLY A C 1
ATOM 3694 O O . GLY A 1 463 ? 48.149 47.232 -0.055 1.00 22.17 463 GLY A O 1
ATOM 3695 N N . ARG A 1 464 ? 47.357 48.069 1.873 1.00 19.11 464 ARG A N 1
ATOM 3696 C CA . ARG A 1 464 ? 48.709 47.917 2.478 1.00 20.21 464 ARG A CA 1
ATOM 3697 C C . ARG A 1 464 ? 48.604 47.710 3.971 1.00 19.09 464 ARG A C 1
ATOM 3698 O O . ARG A 1 464 ? 47.570 48.016 4.566 1.00 18.05 464 ARG A O 1
ATOM 3706 N N . TYR A 1 465 ? 49.633 47.107 4.552 1.00 18.64 465 TYR A N 1
ATOM 3707 C CA . TYR A 1 465 ? 49.769 46.966 6.013 1.00 17.36 465 TYR A CA 1
ATOM 3708 C C . TYR A 1 465 ? 50.465 48.180 6.621 1.00 18.58 465 TYR A C 1
ATOM 3709 O O . TYR A 1 465 ? 51.328 48.790 6.008 1.00 17.56 465 TYR A O 1
ATOM 3718 N N . GLU A 1 466 ? 50.205 48.441 7.902 1.00 17.16 466 GLU A N 1
ATOM 3719 C CA . GLU A 1 466 ? 50.813 49.620 8.531 1.00 20.03 466 GLU A CA 1
ATOM 3720 C C . GLU A 1 466 ? 51.033 49.205 9.977 1.00 18.69 466 GLU A C 1
ATOM 3721 O O . GLU A 1 466 ? 50.421 48.247 10.424 1.00 19.08 466 GLU A O 1
ATOM 3727 N N . PHE A 1 467 ? 51.918 49.936 10.676 1.00 19.01 467 PHE A N 1
ATOM 3728 C CA . PHE A 1 467 ? 52.158 49.644 12.098 1.00 17.99 467 PHE A CA 1
ATOM 3729 C C . PHE A 1 467 ? 51.698 50.870 12.864 1.00 20.38 467 PHE A C 1
ATOM 3730 O O . PHE A 1 467 ? 52.339 51.893 12.786 1.00 21.61 467 PHE A O 1
ATOM 3738 N N . MET A 1 468 ? 50.541 50.771 13.553 1.00 19.27 468 MET A N 1
ATOM 3739 C CA . MET A 1 468 ? 49.958 52.002 14.104 1.00 18.96 468 MET A CA 1
ATOM 3740 C C . MET A 1 468 ? 50.104 52.000 15.615 1.00 17.42 468 MET A C 1
ATOM 3741 O O . MET A 1 468 ? 50.274 50.950 16.171 1.00 18.71 468 MET A O 1
ATOM 3746 N N . ARG A 1 469 ? 50.062 53.176 16.203 1.00 15.61 469 ARG A N 1
ATOM 3747 C CA . ARG A 1 469 ? 50.077 53.406 17.703 1.00 17.90 469 ARG A CA 1
ATOM 3748 C C . ARG A 1 469 ? 51.318 52.712 18.300 1.00 17.71 469 ARG A C 1
ATOM 3749 O O . ARG A 1 469 ? 51.224 51.759 19.097 1.00 19.95 469 ARG A O 1
ATOM 3757 N N . VAL A 1 470 ? 52.506 53.163 17.871 1.00 15.62 470 VAL A N 1
ATOM 3758 C CA . VAL A 1 470 ? 53.757 52.671 18.446 1.00 15.78 470 VAL A CA 1
ATOM 3759 C C . VAL A 1 470 ? 54.513 53.838 19.100 1.00 18.46 470 VAL A C 1
ATOM 3760 O O . VAL A 1 470 ? 54.013 54.992 19.144 1.00 18.71 470 VAL A O 1
ATOM 3764 N N . GLN A 1 471 ? 55.684 53.549 19.687 1.00 18.20 471 GLN A N 1
ATOM 3765 C CA . GLN A 1 471 ? 56.596 54.586 20.139 1.00 19.22 471 GLN A CA 1
ATOM 3766 C C . GLN A 1 471 ? 57.941 54.060 19.543 1.00 20.60 471 GLN A C 1
ATOM 3767 O O . GLN A 1 471 ? 58.207 52.821 19.643 1.00 17.26 471 GLN A O 1
ATOM 3773 N N . GLY A 1 472 ? 58.650 54.919 18.806 1.00 18.61 472 GLY A N 1
ATOM 3774 C CA . GLY A 1 472 ? 60.009 54.633 18.255 1.00 18.51 472 GLY A CA 1
ATOM 3775 C C . GLY A 1 472 ? 61.103 54.864 19.279 1.00 17.87 472 GLY A C 1
ATOM 3776 O O . GLY A 1 472 ? 60.831 55.244 20.477 1.00 16.78 472 GLY A O 1
ATOM 3777 N N . PRO A 1 473 ? 62.367 54.709 18.843 1.00 19.18 473 PRO A N 1
ATOM 3778 C CA . PRO A 1 473 ? 63.485 55.038 19.705 1.00 17.95 473 PRO A CA 1
ATOM 3779 C C . PRO A 1 473 ? 63.390 56.471 20.344 1.00 18.65 473 PRO A C 1
ATOM 3780 O O . PRO A 1 473 ? 63.805 56.648 21.492 1.00 16.98 473 PRO A O 1
ATOM 3784 N N . ASP A 1 474 ? 62.947 57.487 19.585 1.00 16.00 474 ASP A N 1
ATOM 3785 C CA . ASP A 1 474 ? 62.623 58.786 20.203 1.00 18.35 474 ASP A CA 1
ATOM 3786 C C . ASP A 1 474 ? 61.403 58.588 21.156 1.00 16.41 474 ASP A C 1
ATOM 3787 O O . ASP A 1 474 ? 60.234 58.695 20.724 1.00 19.01 474 ASP A O 1
ATOM 3792 N N . GLU A 1 475 ? 61.661 58.397 22.447 1.00 19.54 475 GLU A N 1
ATOM 3793 C CA . GLU A 1 475 ? 60.601 57.950 23.336 1.00 20.39 475 GLU A CA 1
ATOM 3794 C C . GLU A 1 475 ? 59.606 59.084 23.556 1.00 20.42 475 GLU A C 1
ATOM 3795 O O . GLU A 1 475 ? 58.518 58.836 24.044 1.00 20.10 475 GLU A O 1
ATOM 3801 N N . TYR A 1 476 ? 59.996 60.322 23.301 1.00 18.08 476 TYR A N 1
ATOM 3802 C CA . TYR A 1 476 ? 59.115 61.446 23.676 1.00 17.90 476 TYR A CA 1
ATOM 3803 C C . TYR A 1 476 ? 57.764 61.453 22.902 1.00 21.99 476 TYR A C 1
ATOM 3804 O O . TYR A 1 476 ? 56.800 62.070 23.384 1.00 22.69 476 TYR A O 1
ATOM 3813 N N . HIS A 1 477 ? 57.717 60.855 21.696 1.00 18.68 477 HIS A N 1
ATOM 3814 C CA . HIS A 1 477 ? 56.518 60.848 20.868 1.00 19.25 477 HIS A CA 1
ATOM 3815 C C . HIS A 1 477 ? 55.883 59.485 20.863 1.00 22.16 477 HIS A C 1
ATOM 3816 O O . HIS A 1 477 ? 56.420 58.478 20.274 1.00 23.24 477 HIS A O 1
ATOM 3823 N N . GLU A 1 478 ? 54.733 59.415 21.534 1.00 19.40 478 GLU A N 1
ATOM 3824 C CA . GLU A 1 478 ? 54.027 58.108 21.736 1.00 18.35 478 GLU A CA 1
ATOM 3825 C C . GLU A 1 478 ? 52.742 58.170 20.927 1.00 19.38 478 GLU A C 1
ATOM 3826 O O . GLU A 1 478 ? 52.321 59.237 20.531 1.00 20.38 478 GLU A O 1
ATOM 3832 N N . ASN A 1 479 ? 52.162 57.020 20.623 1.00 16.94 479 ASN A N 1
ATOM 3833 C CA . ASN A 1 479 ? 50.961 56.935 19.806 1.00 19.93 479 ASN A CA 1
ATOM 3834 C C . ASN A 1 479 ? 51.229 57.488 18.416 1.00 20.91 479 ASN A C 1
ATOM 3835 O O . ASN A 1 479 ? 50.506 58.375 17.940 1.00 21.36 479 ASN A O 1
ATOM 3840 N N . VAL A 1 480 ? 52.314 57.055 17.798 1.00 17.76 480 VAL A N 1
ATOM 3841 C CA . VAL A 1 480 ? 52.657 57.533 16.443 1.00 18.96 480 VAL A CA 1
ATOM 3842 C C . VAL A 1 480 ? 52.444 56.339 15.486 1.00 17.30 480 VAL A C 1
ATOM 3843 O O . VAL A 1 480 ? 52.434 55.176 15.934 1.00 19.30 480 VAL A O 1
ATOM 3847 N N . ASP A 1 481 ? 52.267 56.628 14.208 1.00 19.70 481 ASP A N 1
ATOM 3848 C CA . ASP A 1 481 ? 52.015 55.552 13.306 1.00 20.54 481 ASP A CA 1
ATOM 3849 C C . ASP A 1 481 ? 53.193 55.527 12.307 1.00 19.33 481 ASP A C 1
ATOM 3850 O O . ASP A 1 481 ? 53.660 56.574 11.857 1.00 15.06 481 ASP A O 1
ATOM 3855 N N . ASN A 1 482 ? 53.482 54.307 11.831 1.00 16.58 482 ASN A N 1
ATOM 3856 C CA . ASN A 1 482 ? 54.542 54.109 10.808 1.00 17.10 482 ASN A CA 1
ATOM 3857 C C . ASN A 1 482 ? 55.816 54.814 11.155 1.00 18.44 482 ASN A C 1
ATOM 3858 O O . ASN A 1 482 ? 56.372 55.565 10.312 1.00 18.28 482 ASN A O 1
ATOM 3863 N N . ASN A 1 483 ? 56.252 54.635 12.410 1.00 17.26 483 ASN A N 1
ATOM 3864 C CA . ASN A 1 483 ? 57.589 55.096 12.737 1.00 18.15 483 ASN A CA 1
ATOM 3865 C C . ASN A 1 483 ? 58.598 54.456 11.719 1.00 17.48 483 ASN A C 1
ATOM 3866 O O . ASN A 1 483 ? 58.578 53.250 11.523 1.00 18.20 483 ASN A O 1
ATOM 3871 N N . ALA A 1 484 ? 59.475 55.236 11.065 1.00 16.77 484 ALA A N 1
ATOM 3872 C CA . ALA A 1 484 ? 60.283 54.687 10.018 1.00 18.29 484 ALA A CA 1
ATOM 3873 C C . ALA A 1 484 ? 61.242 53.608 10.528 1.00 19.25 484 ALA A C 1
ATOM 3874 O O . ALA A 1 484 ? 61.452 52.598 9.816 1.00 16.88 484 ALA A O 1
ATOM 3876 N N . PHE A 1 485 ? 61.846 53.830 11.714 1.00 16.54 485 PHE A N 1
ATOM 3877 C CA . PHE A 1 485 ? 62.778 52.881 12.235 1.00 16.14 485 PHE A CA 1
ATOM 3878 C C . PHE A 1 485 ? 61.993 51.557 12.394 1.00 19.20 485 PHE A C 1
ATOM 3879 O O . PHE A 1 485 ? 62.449 50.465 11.950 1.00 18.74 485 PHE A O 1
ATOM 3887 N N . THR A 1 486 ? 60.818 51.608 13.073 1.00 17.51 486 THR A N 1
ATOM 3888 C CA . THR A 1 486 ? 60.035 50.375 13.330 1.00 17.37 486 THR A CA 1
ATOM 3889 C C . THR A 1 486 ? 59.587 49.638 12.071 1.00 19.38 486 THR A C 1
ATOM 3890 O O . THR A 1 486 ? 59.738 48.378 12.001 1.00 18.18 486 THR A O 1
ATOM 3894 N N . ASN A 1 487 ? 59.012 50.383 11.125 1.00 17.25 487 ASN A N 1
ATOM 3895 C CA . ASN A 1 487 ? 58.515 49.784 9.882 1.00 18.03 487 ASN A CA 1
ATOM 3896 C C . ASN A 1 487 ? 59.659 49.137 9.061 1.00 17.43 487 ASN A C 1
ATOM 3897 O O . ASN A 1 487 ? 59.496 47.951 8.647 1.00 17.37 487 ASN A O 1
ATOM 3902 N N . HIS A 1 488 ? 60.791 49.840 8.938 1.00 17.56 488 HIS A N 1
ATOM 3903 C CA . HIS A 1 488 ? 61.948 49.130 8.268 1.00 18.94 488 HIS A CA 1
ATOM 3904 C C . HIS A 1 488 ? 62.442 47.930 9.012 1.00 20.49 488 HIS A C 1
ATOM 3905 O O . HIS A 1 488 ? 62.696 46.865 8.444 1.00 18.41 488 HIS A O 1
ATOM 3912 N N . GLN A 1 489 ? 62.591 48.048 10.342 1.00 18.63 489 GLN A N 1
ATOM 3913 C CA . GLN A 1 489 ? 63.080 46.883 11.114 1.00 20.02 489 GLN A CA 1
ATOM 3914 C C . GLN A 1 489 ? 62.081 45.727 10.987 1.00 18.91 489 GLN A C 1
ATOM 3915 O O . GLN A 1 489 ? 62.509 44.549 10.957 1.00 18.56 489 GLN A O 1
ATOM 3921 N N . ALA A 1 490 ? 60.746 46.004 11.033 1.00 19.77 490 ALA A N 1
ATOM 3922 C CA . ALA A 1 490 ? 59.773 44.903 10.872 1.00 18.96 490 ALA A CA 1
ATOM 3923 C C . ALA A 1 490 ? 59.984 44.187 9.510 1.00 19.37 490 ALA A C 1
ATOM 3924 O O . ALA A 1 490 ? 59.895 42.984 9.462 1.00 18.84 490 ALA A O 1
ATOM 3926 N N . MET A 1 491 ? 60.201 44.953 8.455 1.00 17.93 491 MET A N 1
ATOM 3927 C CA . MET A 1 491 ? 60.393 44.370 7.111 1.00 21.15 491 MET A CA 1
ATOM 3928 C C . MET A 1 491 ? 61.717 43.636 7.010 1.00 20.27 491 MET A C 1
ATOM 3929 O O . MET A 1 491 ? 61.748 42.529 6.446 1.00 17.74 491 MET A O 1
ATOM 3934 N N . PHE A 1 492 ? 62.785 44.136 7.651 1.00 20.76 492 PHE A N 1
ATOM 3935 C CA . PHE A 1 492 ? 63.994 43.284 7.727 1.00 20.54 492 PHE A CA 1
ATOM 3936 C C . PHE A 1 492 ? 63.778 41.966 8.416 1.00 23.95 492 PHE A C 1
ATOM 3937 O O . PHE A 1 492 ? 64.284 40.920 7.922 1.00 19.18 492 PHE A O 1
ATOM 3945 N N . THR A 1 493 ? 63.004 41.947 9.531 1.00 16.92 493 THR A N 1
ATOM 3946 C CA . THR A 1 493 ? 62.759 40.673 10.214 1.00 18.66 493 THR A CA 1
ATOM 3947 C C . THR A 1 493 ? 61.939 39.731 9.340 1.00 18.42 493 THR A C 1
ATOM 3948 O O . THR A 1 493 ? 62.209 38.497 9.333 1.00 19.30 493 THR A O 1
ATOM 3952 N N . LEU A 1 494 ? 60.904 40.255 8.723 1.00 17.04 494 LEU A N 1
ATOM 3953 C CA . LEU A 1 494 ? 60.060 39.317 7.901 1.00 21.83 494 LEU A CA 1
ATOM 3954 C C . LEU A 1 494 ? 60.918 38.833 6.717 1.00 20.08 494 LEU A C 1
ATOM 3955 O O . LEU A 1 494 ? 60.789 37.669 6.256 1.00 19.61 494 LEU A O 1
ATOM 3960 N N . GLN A 1 495 ? 61.708 39.748 6.152 1.00 16.66 495 GLN A N 1
ATOM 3961 C CA . GLN A 1 495 ? 62.654 39.305 5.112 1.00 21.31 495 GLN A CA 1
ATOM 3962 C C . GLN A 1 495 ? 63.617 38.185 5.574 1.00 23.44 495 GLN A C 1
ATOM 3963 O O . GLN A 1 495 ? 63.886 37.215 4.819 1.00 20.31 495 GLN A O 1
ATOM 3969 N N . ALA A 1 496 ? 64.138 38.292 6.801 1.00 21.17 496 ALA A N 1
ATOM 3970 C CA . ALA A 1 496 ? 65.019 37.283 7.340 1.00 21.30 496 ALA A CA 1
ATOM 3971 C C . ALA A 1 496 ? 64.248 35.972 7.549 1.00 23.50 496 ALA A C 1
ATOM 3972 O O . ALA A 1 496 ? 64.800 34.882 7.332 1.00 18.65 496 ALA A O 1
ATOM 3974 N N . ALA A 1 497 ? 63.000 36.040 8.014 1.00 20.16 497 ALA A N 1
ATOM 3975 C CA . ALA A 1 497 ? 62.252 34.829 8.295 1.00 17.99 497 ALA A CA 1
ATOM 3976 C C . ALA A 1 497 ? 61.980 34.148 6.949 1.00 20.53 497 ALA A C 1
ATOM 3977 O O . ALA A 1 497 ? 62.001 32.919 6.845 1.00 20.25 497 ALA A O 1
ATOM 3979 N N . ASP A 1 498 ? 61.591 34.949 5.989 1.00 20.85 498 ASP A N 1
ATOM 3980 C CA . ASP A 1 498 ? 61.293 34.455 4.622 1.00 22.23 498 ASP A CA 1
ATOM 3981 C C . ASP A 1 498 ? 62.561 33.766 4.029 1.00 22.45 498 ASP A C 1
ATOM 3982 O O . ASP A 1 498 ? 62.473 32.643 3.437 1.00 26.59 498 ASP A O 1
ATOM 3987 N N . GLU A 1 499 ? 63.686 34.438 4.156 1.00 22.70 499 GLU A N 1
ATOM 3988 C CA . GLU A 1 499 ? 64.988 33.822 3.711 1.00 28.85 499 GLU A CA 1
ATOM 3989 C C . GLU A 1 499 ? 65.226 32.463 4.392 1.00 25.54 499 GLU A C 1
ATOM 3990 O O . GLU A 1 499 ? 65.630 31.470 3.712 1.00 25.37 499 GLU A O 1
ATOM 3996 N N . LEU A 1 500 ? 65.034 32.357 5.732 1.00 19.42 500 LEU A N 1
ATOM 3997 C CA . LEU A 1 500 ? 65.151 31.061 6.420 1.00 21.03 500 LEU A CA 1
ATOM 3998 C C . LEU A 1 500 ? 64.145 30.013 5.888 1.00 25.65 500 LEU A C 1
ATOM 3999 O O . LEU A 1 500 ? 64.500 28.840 5.802 1.00 25.05 500 LEU A O 1
ATOM 4004 N N . LEU A 1 501 ? 62.886 30.396 5.659 1.00 19.50 501 LEU A N 1
ATOM 4005 C CA . LEU A 1 501 ? 61.922 29.424 5.176 1.00 20.56 501 LEU A CA 1
ATOM 4006 C C . LEU A 1 501 ? 62.321 28.929 3.784 1.00 27.10 501 LEU A C 1
ATOM 4007 O O . LEU A 1 501 ? 62.107 27.727 3.464 1.00 24.93 501 LEU A O 1
ATOM 4012 N N . GLN A 1 502 ? 62.812 29.851 2.960 1.00 22.53 502 GLN A N 1
ATOM 4013 C CA . GLN A 1 502 ? 63.236 29.422 1.550 1.00 25.70 502 GLN A CA 1
ATOM 4014 C C . GLN A 1 502 ? 64.586 28.682 1.426 1.00 32.21 502 GLN A C 1
ATOM 4015 O O . GLN A 1 502 ? 64.843 28.070 0.352 1.00 34.94 502 GLN A O 1
ATOM 4021 N N . THR A 1 503 ? 65.422 28.775 2.469 1.00 28.91 503 THR A N 1
ATOM 4022 C CA . THR A 1 503 ? 66.806 28.351 2.482 1.00 32.64 503 THR A CA 1
ATOM 4023 C C . THR A 1 503 ? 67.206 27.182 3.440 1.00 35.18 503 THR A C 1
ATOM 4024 O O . THR A 1 503 ? 68.056 26.360 3.104 1.00 35.96 503 THR A O 1
ATOM 4028 N N . LEU A 1 504 ? 66.621 27.081 4.627 1.00 26.99 504 LEU A N 1
ATOM 4029 C CA . LEU A 1 504 ? 67.090 26.173 5.629 1.00 30.46 504 LEU A CA 1
ATOM 4030 C C . LEU A 1 504 ? 66.750 24.749 5.127 1.00 29.30 504 LEU A C 1
ATOM 4031 O O . LEU A 1 504 ? 65.827 24.579 4.298 1.00 28.54 504 LEU A O 1
ATOM 4036 N N . ASP A 1 505 ? 67.477 23.747 5.612 1.00 38.19 505 ASP A N 1
ATOM 4037 C CA . ASP A 1 505 ? 67.247 22.377 5.093 1.00 40.69 505 ASP A CA 1
ATOM 4038 C C . ASP A 1 505 ? 65.941 21.842 5.691 1.00 36.88 505 ASP A C 1
ATOM 4039 O O . ASP A 1 505 ? 65.552 22.271 6.805 1.00 33.72 505 ASP A O 1
ATOM 4044 N N . GLU A 1 506 ? 65.308 20.917 4.985 1.00 32.39 506 GLU A N 1
ATOM 4045 C CA . GLU A 1 506 ? 63.989 20.449 5.398 1.00 38.41 506 GLU A CA 1
ATOM 4046 C C . GLU A 1 506 ? 63.970 19.891 6.843 1.00 35.00 506 GLU A C 1
ATOM 4047 O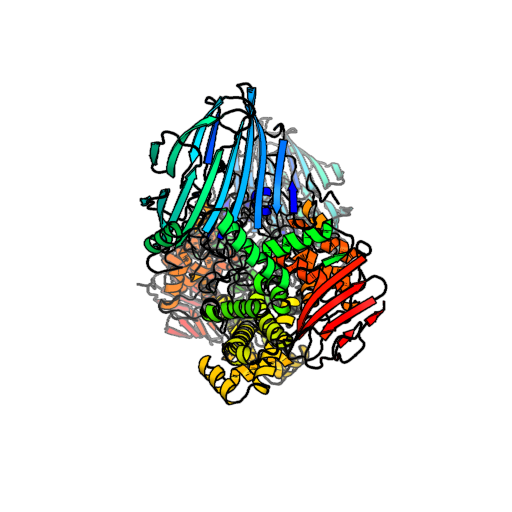 O . GLU A 1 506 ? 63.010 20.110 7.591 1.00 31.35 506 GLU A O 1
ATOM 4053 N N . LYS A 1 507 ? 65.027 19.223 7.266 1.00 35.69 507 LYS A N 1
ATOM 4054 C CA . LYS A 1 507 ? 65.090 18.675 8.607 1.00 36.60 507 LYS A CA 1
ATOM 4055 C C . LYS A 1 507 ? 65.062 19.740 9.726 1.00 38.73 507 LYS A C 1
ATOM 4056 O O . LYS A 1 507 ? 64.291 19.646 10.695 1.00 32.85 507 LYS A O 1
ATOM 4062 N N . THR A 1 508 ? 65.907 20.763 9.593 1.00 36.81 508 THR A N 1
ATOM 4063 C CA . THR A 1 508 ? 66.001 21.810 10.621 1.00 33.54 508 THR A CA 1
ATOM 4064 C C . THR A 1 508 ? 64.630 22.570 10.600 1.00 28.13 508 THR A C 1
ATOM 4065 O O . THR A 1 508 ? 64.060 22.886 11.626 1.00 27.65 508 THR A O 1
ATOM 4069 N N . LEU A 1 509 ? 64.120 22.838 9.390 1.00 28.06 509 LEU A N 1
ATOM 4070 C CA . LEU A 1 509 ? 62.938 23.714 9.168 1.00 26.37 509 LEU A CA 1
ATOM 4071 C C . LEU A 1 509 ? 61.704 23.020 9.704 1.00 30.30 509 LEU A C 1
ATOM 4072 O O . LEU A 1 509 ? 61.013 23.624 10.501 1.00 23.92 509 LEU A O 1
ATOM 4077 N N . SER A 1 510 ? 61.496 21.710 9.430 1.00 24.43 510 SER A N 1
ATOM 4078 C CA . SER A 1 510 ? 60.390 20.967 10.030 1.00 29.47 510 SER A CA 1
ATOM 4079 C C . SER A 1 510 ? 60.446 20.952 11.536 1.00 25.99 510 SER A C 1
ATOM 4080 O O . SER A 1 510 ? 59.399 21.058 12.147 1.00 27.28 510 SER A O 1
ATOM 4083 N N . ALA A 1 511 ? 61.622 20.765 12.144 1.00 26.02 511 ALA A N 1
ATOM 4084 C CA . ALA A 1 511 ? 61.691 20.713 13.623 1.00 26.80 511 ALA A CA 1
ATOM 4085 C C . ALA A 1 511 ? 61.304 22.034 14.283 1.00 26.25 511 ALA A C 1
ATOM 4086 O O . ALA A 1 511 ? 60.543 22.051 15.256 1.00 27.43 511 ALA A O 1
ATOM 4088 N N . VAL A 1 512 ? 61.811 23.133 13.737 1.00 25.93 512 VAL A N 1
ATOM 4089 C CA . VAL A 1 512 ? 61.367 24.439 14.218 1.00 27.24 512 VAL A CA 1
ATOM 4090 C C . VAL A 1 512 ? 59.871 24.719 13.996 1.00 25.33 512 VAL A C 1
ATOM 4091 O O . VAL A 1 512 ? 59.191 25.126 14.920 1.00 27.02 512 VAL A O 1
ATOM 4095 N N . LYS A 1 513 ? 59.359 24.538 12.794 1.00 22.11 513 LYS A N 1
ATOM 4096 C CA . LYS A 1 513 ? 57.923 24.788 12.554 1.00 24.95 513 LYS A CA 1
ATOM 4097 C C . LYS A 1 513 ? 57.029 23.989 13.460 1.00 27.08 513 LYS A C 1
ATOM 4098 O O . LYS A 1 513 ? 55.958 24.471 13.879 1.00 26.02 513 LYS A O 1
ATOM 4104 N N . GLU A 1 514 ? 57.414 22.733 13.707 1.00 26.16 514 GLU A N 1
ATOM 4105 C CA . GLU A 1 514 ? 56.648 21.888 14.564 1.00 28.19 514 GLU A CA 1
ATOM 4106 C C . GLU A 1 514 ? 56.711 22.359 16.033 1.00 26.96 514 GLU A C 1
ATOM 4107 O O . GLU A 1 514 ? 55.680 22.372 16.716 1.00 25.51 514 GLU A O 1
ATOM 4113 N N . LYS A 1 515 ? 57.893 22.768 16.493 1.00 23.79 515 LYS A N 1
ATOM 4114 C CA . LYS A 1 515 ? 58.059 23.219 17.903 1.00 25.94 515 LYS A CA 1
ATOM 4115 C C . LYS A 1 515 ? 57.121 24.455 18.181 1.00 27.70 515 LYS A C 1
ATOM 4116 O O . LYS A 1 515 ? 56.520 24.583 19.266 1.00 24.26 515 LYS A O 1
ATOM 4122 N N . ILE A 1 516 ? 56.967 25.331 17.201 1.00 21.67 516 ILE A N 1
ATOM 4123 C CA . ILE A 1 516 ? 56.219 26.574 17.460 1.00 21.67 516 ILE A CA 1
ATOM 4124 C C . ILE A 1 516 ? 54.851 26.589 16.786 1.00 26.14 516 ILE A C 1
ATOM 4125 O O . ILE A 1 516 ? 54.130 27.590 16.939 1.00 25.46 516 ILE A O 1
ATOM 4130 N N . GLY A 1 517 ? 54.492 25.495 16.054 1.00 25.76 517 GLY A N 1
ATOM 4131 C CA . GLY A 1 517 ? 53.211 25.388 15.369 1.00 24.49 517 GLY A CA 1
ATOM 4132 C C . GLY A 1 517 ? 53.101 26.445 14.267 1.00 24.69 517 GLY A C 1
ATOM 4133 O O . GLY A 1 517 ? 52.068 27.100 14.136 1.00 22.57 517 GLY A O 1
ATOM 4134 N N . LEU A 1 518 ? 54.149 26.645 13.462 1.00 24.29 518 LEU A N 1
ATOM 4135 C CA . LEU A 1 518 ? 54.086 27.647 12.402 1.00 20.93 518 LEU A CA 1
ATOM 4136 C C . LEU A 1 518 ? 53.280 27.084 11.200 1.00 26.78 518 LEU A C 1
ATOM 4137 O O . LEU A 1 518 ? 53.710 26.080 10.609 1.00 26.80 518 LEU A O 1
ATOM 4142 N N . SER A 1 519 ? 52.167 27.744 10.843 1.00 25.70 519 SER A N 1
ATOM 4143 C CA . SER A 1 519 ? 51.224 27.257 9.866 1.00 26.00 519 SER A CA 1
ATOM 4144 C C . SER A 1 519 ? 51.517 27.831 8.514 1.00 25.09 519 SER A C 1
ATOM 4145 O O . SER A 1 519 ? 52.181 28.908 8.351 1.00 22.08 519 SER A O 1
ATOM 4148 N N . ASP A 1 520 ? 51.021 27.138 7.484 1.00 24.55 520 ASP A N 1
ATOM 4149 C CA . ASP A 1 520 ? 51.134 27.705 6.145 1.00 26.23 520 ASP A CA 1
ATOM 4150 C C . ASP A 1 520 ? 50.376 29.010 6.022 1.00 25.57 520 ASP A C 1
ATOM 4151 O O . ASP A 1 520 ? 50.765 29.874 5.259 1.00 26.03 520 ASP A O 1
ATOM 4156 N N . ASP A 1 521 ? 49.254 29.121 6.710 1.00 24.89 521 ASP A N 1
ATOM 4157 C CA . ASP A 1 521 ? 48.487 30.368 6.582 1.00 25.88 521 ASP A CA 1
ATOM 4158 C C . ASP A 1 521 ? 49.356 31.524 7.155 1.00 25.13 521 ASP A C 1
ATOM 4159 O O . ASP A 1 521 ? 49.274 32.636 6.691 1.00 22.29 521 ASP A O 1
ATOM 4164 N N . GLU A 1 522 ? 50.029 31.282 8.255 1.00 21.90 522 GLU A N 1
ATOM 4165 C CA . GLU A 1 522 ? 50.939 32.314 8.770 1.00 25.19 522 GLU A CA 1
ATOM 4166 C C . GLU A 1 522 ? 51.973 32.721 7.799 1.00 23.24 522 GLU A C 1
ATOM 4167 O O . GLU A 1 522 ? 52.210 33.894 7.661 1.00 19.45 522 GLU A O 1
ATOM 4173 N N . ILE A 1 523 ? 52.650 31.755 7.186 1.00 20.59 523 ILE A N 1
ATOM 4174 C CA . ILE A 1 523 ? 53.709 32.023 6.172 1.00 20.48 523 ILE A CA 1
ATOM 4175 C C . ILE A 1 523 ? 53.159 32.856 5.002 1.00 21.20 523 ILE A C 1
ATOM 4176 O O . ILE A 1 523 ? 53.804 33.839 4.523 1.00 20.51 523 ILE A O 1
ATOM 4181 N N . SER A 1 524 ? 51.897 32.584 4.612 1.00 24.76 524 SER A N 1
ATOM 4182 C CA . SER A 1 524 ? 51.333 33.303 3.445 1.00 23.26 524 SER A CA 1
ATOM 4183 C C . SER A 1 524 ? 51.101 34.741 3.881 1.00 22.50 524 SER A C 1
ATOM 4184 O O . SER A 1 524 ? 51.233 35.596 3.055 1.00 20.90 524 SER A O 1
ATOM 4187 N N . LEU A 1 525 ? 50.696 34.958 5.164 1.00 20.50 525 LEU A N 1
ATOM 4188 C CA . LEU A 1 525 ? 50.534 36.382 5.638 1.00 20.78 525 LEU A CA 1
ATOM 4189 C C . LEU A 1 525 ? 51.866 37.089 5.619 1.00 17.75 525 LEU A C 1
ATOM 4190 O O . LEU A 1 525 ? 51.915 38.244 5.205 1.00 18.51 525 LEU A O 1
ATOM 4195 N N . TRP A 1 526 ? 52.937 36.434 6.094 1.00 18.87 526 TRP A N 1
ATOM 4196 C CA . TRP A 1 526 ? 54.253 37.139 6.093 1.00 20.57 526 TRP A CA 1
ATOM 4197 C C . TRP A 1 526 ? 54.655 37.544 4.694 1.00 22.29 526 TRP A C 1
ATOM 4198 O O . TRP A 1 526 ? 55.159 38.648 4.433 1.00 21.36 526 TRP A O 1
ATOM 4209 N N . ARG A 1 527 ? 54.386 36.661 3.759 1.00 20.44 527 ARG A N 1
ATOM 4210 C CA . ARG A 1 527 ? 54.791 36.958 2.361 1.00 22.12 527 ARG A CA 1
ATOM 4211 C C . ARG A 1 527 ? 53.912 38.071 1.729 1.00 23.02 527 ARG A C 1
ATOM 4212 O O . ARG A 1 527 ? 54.457 38.967 1.049 1.00 22.60 527 ARG A O 1
ATOM 4220 N N . ASP A 1 528 ? 52.605 38.065 2.071 1.00 22.06 528 ASP A N 1
ATOM 4221 C CA . ASP A 1 528 ? 51.735 39.199 1.706 1.00 24.58 528 ASP A CA 1
ATOM 4222 C C . ASP A 1 528 ? 52.213 40.530 2.354 1.00 24.22 528 ASP A C 1
ATOM 4223 O O . ASP A 1 528 ? 52.261 41.555 1.672 1.00 21.17 528 ASP A O 1
ATOM 4228 N N . MET A 1 529 ? 52.570 40.498 3.680 1.00 20.26 529 MET A N 1
ATOM 4229 C CA . MET A 1 529 ? 53.177 41.666 4.344 1.00 22.29 529 MET A CA 1
ATOM 4230 C C . MET A 1 529 ? 54.444 42.126 3.606 1.00 20.79 529 MET A C 1
ATOM 4231 O O . MET A 1 529 ? 54.678 43.341 3.365 1.00 22.75 529 MET A O 1
ATOM 4236 N N . LEU A 1 530 ? 55.280 41.161 3.228 1.00 21.65 530 LEU A N 1
ATOM 4237 C CA . LEU A 1 530 ? 56.539 41.594 2.554 1.00 23.98 530 LEU A CA 1
ATOM 4238 C C . LEU A 1 530 ? 56.285 42.326 1.286 1.00 24.12 530 LEU A C 1
ATOM 4239 O O . LEU A 1 530 ? 56.945 43.258 0.992 1.00 27.68 530 LEU A O 1
ATOM 4244 N N . ALA A 1 531 ? 55.264 41.934 0.563 1.00 23.26 531 ALA A N 1
ATOM 4245 C CA . ALA A 1 531 ? 54.941 42.613 -0.667 1.00 26.37 531 ALA A CA 1
ATOM 4246 C C . ALA A 1 531 ? 54.119 43.889 -0.506 1.00 25.22 531 ALA A C 1
ATOM 4247 O O . ALA A 1 531 ? 54.037 44.630 -1.414 1.00 25.04 531 ALA A O 1
ATOM 4249 N N . ASN A 1 532 ? 53.467 44.098 0.634 1.00 21.90 532 ASN A N 1
ATOM 4250 C CA . ASN A 1 532 ? 52.448 45.177 0.682 1.00 21.15 532 ASN A CA 1
ATOM 4251 C C . ASN A 1 532 ? 52.475 45.944 2.035 1.00 22.56 532 ASN A C 1
ATOM 4252 O O . ASN A 1 532 ? 51.444 46.395 2.440 1.00 23.61 532 ASN A O 1
ATOM 4257 N N . THR A 1 533 ? 53.611 46.120 2.686 1.00 21.22 533 THR A N 1
ATOM 4258 C CA . THR A 1 533 ? 53.643 46.928 3.944 1.00 21.00 533 THR A CA 1
ATOM 4259 C C . THR A 1 533 ? 54.177 48.256 3.584 1.00 22.22 533 THR A C 1
ATOM 4260 O O . THR A 1 533 ? 55.154 48.392 2.868 1.00 20.20 533 THR A O 1
ATOM 4264 N N . TYR A 1 534 ? 53.513 49.273 4.097 1.00 19.20 534 TYR A N 1
ATOM 4265 C CA . TYR A 1 534 ? 53.990 50.653 4.008 1.00 20.70 534 TYR A CA 1
ATOM 4266 C C . TYR A 1 534 ? 55.336 50.856 4.718 1.00 21.86 534 TYR A C 1
ATOM 4267 O O . TYR A 1 534 ? 55.496 50.557 5.923 1.00 19.62 534 TYR A O 1
ATOM 4276 N N . VAL A 1 535 ? 56.334 51.353 3.953 1.00 18.40 535 VAL A N 1
ATOM 4277 C CA . VAL A 1 535 ? 57.594 51.647 4.594 1.00 22.53 535 VAL A CA 1
ATOM 4278 C C . VAL A 1 535 ? 57.922 53.148 4.221 1.00 21.73 535 VAL A C 1
ATOM 4279 O O . VAL A 1 535 ? 58.012 53.489 3.049 1.00 28.29 535 VAL A O 1
ATOM 4283 N N . PRO A 1 536 ? 58.123 54.012 5.210 1.00 26.70 536 PRO A N 1
ATOM 4284 C CA . PRO A 1 536 ? 58.337 55.440 4.912 1.00 21.24 536 PRO A CA 1
ATOM 4285 C C . PRO A 1 536 ? 59.620 55.547 4.056 1.00 21.31 536 PRO A C 1
ATOM 4286 O O . PRO A 1 536 ? 60.657 54.892 4.366 1.00 27.39 536 PRO A O 1
ATOM 4290 N N . LYS A 1 537 ? 59.539 56.326 2.988 1.00 22.65 537 LYS A N 1
ATOM 4291 C CA . LYS A 1 537 ? 60.655 56.430 2.048 1.00 22.32 537 LYS A CA 1
ATOM 4292 C C . LYS A 1 537 ? 61.082 57.929 1.984 1.00 20.88 537 LYS A C 1
ATOM 4293 O O . LYS A 1 537 ? 60.339 58.836 2.373 1.00 20.98 537 LYS A O 1
ATOM 4299 N N . PRO A 1 538 ? 62.276 58.186 1.475 1.00 25.17 538 PRO A N 1
ATOM 4300 C CA . PRO A 1 538 ? 62.706 59.614 1.346 1.00 23.10 538 PRO A CA 1
ATOM 4301 C C . PRO A 1 538 ? 61.743 60.379 0.508 1.00 23.76 538 PRO A C 1
ATOM 4302 O O . PRO A 1 538 ? 61.282 59.867 -0.531 1.00 24.77 538 PRO A O 1
ATOM 4306 N N . ASP A 1 539 ? 61.517 61.634 0.844 1.00 25.47 539 ASP A N 1
ATOM 4307 C CA . ASP A 1 539 ? 60.612 62.482 0.071 1.00 28.98 539 ASP A CA 1
ATOM 4308 C C . ASP A 1 539 ? 61.391 63.260 -1.023 1.00 32.21 539 ASP A C 1
ATOM 4309 O O . ASP A 1 539 ? 62.559 62.953 -1.260 1.00 22.73 539 ASP A O 1
ATOM 4314 N N . LYS A 1 540 ? 60.748 64.216 -1.713 1.00 36.26 540 LYS A N 1
ATOM 4315 C CA . LYS A 1 540 ? 61.427 64.992 -2.766 1.00 40.82 540 LYS A CA 1
ATOM 4316 C C . LYS A 1 540 ? 62.684 65.715 -2.242 1.00 36.46 540 LYS A C 1
ATOM 4317 O O . LYS A 1 540 ? 63.513 66.058 -2.987 1.00 36.86 540 LYS A O 1
ATOM 4323 N N . HIS A 1 541 ? 62.851 65.910 -0.941 1.00 30.83 541 HIS A N 1
ATOM 4324 C CA . HIS A 1 541 ? 64.082 66.522 -0.481 1.00 28.94 541 HIS A CA 1
ATOM 4325 C C . HIS A 1 541 ? 65.039 65.513 0.129 1.00 28.48 541 HIS A C 1
ATOM 4326 O O . HIS A 1 541 ? 66.025 65.905 0.743 1.00 25.52 541 HIS A O 1
ATOM 4333 N N . GLY A 1 542 ? 64.728 64.220 0.008 1.00 25.05 542 GLY A N 1
ATOM 4334 C CA . GLY A 1 542 ? 65.655 63.217 0.447 1.00 22.48 542 GLY A CA 1
ATOM 4335 C C . GLY A 1 542 ? 65.339 62.787 1.914 1.00 20.68 542 GLY A C 1
ATOM 4336 O O . GLY A 1 542 ? 65.888 61.825 2.365 1.00 21.33 542 GLY A O 1
ATOM 4337 N N . ILE A 1 543 ? 64.345 63.407 2.558 1.00 19.86 543 ILE A N 1
ATOM 4338 C CA . ILE A 1 543 ? 64.155 63.239 4.045 1.00 19.72 543 ILE A CA 1
ATOM 4339 C C . ILE A 1 543 ? 63.116 62.134 4.269 1.00 21.14 543 ILE A C 1
ATOM 4340 O O . ILE A 1 543 ? 62.095 62.051 3.567 1.00 21.78 543 ILE A O 1
ATOM 4345 N N . ILE A 1 544 ? 63.425 61.241 5.200 1.00 21.20 544 ILE A N 1
ATOM 4346 C CA . ILE A 1 544 ? 62.498 60.190 5.619 1.00 19.63 544 ILE A CA 1
ATOM 4347 C C . ILE A 1 544 ? 61.771 60.730 6.852 1.00 15.13 544 ILE A C 1
ATOM 4348 O O . ILE A 1 544 ? 62.377 61.041 7.833 1.00 17.89 544 ILE A O 1
ATOM 4353 N N . GLU A 1 545 ? 60.442 60.731 6.802 1.00 17.36 545 GLU A N 1
ATOM 4354 C CA . GLU A 1 545 ? 59.636 61.281 7.918 1.00 17.79 545 GLU A CA 1
ATOM 4355 C C . GLU A 1 545 ? 59.704 60.369 9.111 1.00 18.50 545 GLU A C 1
ATOM 4356 O O . GLU A 1 545 ? 59.472 59.162 8.952 1.00 19.91 545 GLU A O 1
ATOM 4362 N N . GLN A 1 546 ? 59.977 60.877 10.322 1.00 17.46 546 GLN A N 1
ATOM 4363 C CA . GLN A 1 546 ? 60.210 59.969 11.445 1.00 18.30 546 GLN A CA 1
ATOM 4364 C C . GLN A 1 546 ? 58.977 59.111 11.792 1.00 18.01 546 GLN A C 1
ATOM 4365 O O . GLN A 1 546 ? 59.155 57.919 12.168 1.00 16.81 546 GLN A O 1
ATOM 4371 N N . PHE A 1 547 ? 57.761 59.686 11.650 1.00 16.51 547 PHE A N 1
ATOM 4372 C CA . PHE A 1 547 ? 56.472 58.967 11.779 1.00 17.10 547 PHE A CA 1
ATOM 4373 C C . PHE A 1 547 ? 55.398 59.807 11.120 1.00 18.19 547 PHE A C 1
ATOM 4374 O O . PHE A 1 547 ? 55.652 60.998 10.781 1.00 17.88 547 PHE A O 1
ATOM 4382 N N . ASP A 1 548 ? 54.190 59.287 10.983 1.00 18.46 548 ASP A N 1
ATOM 4383 C CA . ASP A 1 548 ? 53.165 60.021 10.181 1.00 18.06 548 ASP A CA 1
ATOM 4384 C C . ASP A 1 548 ? 52.826 61.298 10.901 1.00 20.46 548 ASP A C 1
ATOM 4385 O O . ASP A 1 548 ? 52.558 61.291 12.127 1.00 18.88 548 ASP A O 1
ATOM 4390 N N . GLY A 1 549 ? 52.904 62.404 10.190 1.00 20.94 549 GLY A N 1
ATOM 4391 C CA . GLY A 1 549 ? 52.550 63.721 10.809 1.00 21.60 549 GLY A CA 1
ATOM 4392 C C . GLY A 1 549 ? 53.665 64.428 11.571 1.00 22.01 549 GLY A C 1
ATOM 4393 O O . GLY A 1 549 ? 53.467 65.601 12.052 1.00 21.65 549 GLY A O 1
ATOM 4394 N N . TYR A 1 550 ? 54.866 63.811 11.601 1.00 20.57 550 TYR A N 1
ATOM 4395 C CA . TYR A 1 550 ? 55.997 64.465 12.236 1.00 19.53 550 TYR A CA 1
ATOM 4396 C C . TYR A 1 550 ? 56.230 65.814 11.561 1.00 19.85 550 TYR A C 1
ATOM 4397 O O . TYR A 1 550 ? 56.575 66.755 12.273 1.00 20.95 550 TYR A O 1
ATOM 4406 N N . TYR A 1 551 ? 56.158 65.906 10.220 1.00 18.08 551 TYR A N 1
ATOM 4407 C CA . TYR A 1 551 ? 56.486 67.200 9.583 1.00 18.27 551 TYR A CA 1
ATOM 4408 C C . TYR A 1 551 ? 55.490 68.307 9.952 1.00 23.94 551 TYR A C 1
ATOM 4409 O O . TYR A 1 551 ? 55.778 69.450 9.762 1.00 24.10 551 TYR A O 1
ATOM 4418 N N . ASP A 1 552 ? 54.339 67.969 10.449 1.00 25.13 552 ASP A N 1
ATOM 4419 C CA . ASP A 1 552 ? 53.383 69.007 10.849 1.00 24.30 552 ASP A CA 1
ATOM 4420 C C . ASP A 1 552 ? 53.574 69.476 12.259 1.00 25.94 552 ASP A C 1
ATOM 4421 O O . ASP A 1 552 ? 52.855 70.406 12.647 1.00 22.34 552 ASP A O 1
ATOM 4426 N N . LEU A 1 553 ? 54.482 68.889 13.056 1.00 21.50 553 LEU A N 1
ATOM 4427 C CA . LEU A 1 553 ? 54.726 69.371 14.398 1.00 19.98 553 LEU A CA 1
ATOM 4428 C C . LEU A 1 553 ? 55.628 70.655 14.336 1.00 20.55 553 LEU A C 1
ATOM 4429 O O . LEU A 1 553 ? 56.279 70.927 13.348 1.00 20.94 553 LEU A O 1
ATOM 4434 N N . GLU A 1 554 ? 55.683 71.401 15.399 1.00 19.00 554 GLU A N 1
ATOM 4435 C CA . GLU A 1 554 ? 56.484 72.659 15.462 1.00 22.44 554 GLU A CA 1
ATOM 4436 C C . GLU A 1 554 ? 58.020 72.494 15.389 1.00 24.11 554 GLU A C 1
ATOM 4437 O O . GLU A 1 554 ? 58.612 71.760 16.200 1.00 22.50 554 GLU A O 1
ATOM 4443 N N . THR A 1 555 ? 58.674 73.164 14.417 1.00 24.72 555 THR A N 1
ATOM 4444 C CA . THR A 1 555 ? 60.119 73.153 14.281 1.00 24.05 555 THR A CA 1
ATOM 4445 C C . THR A 1 555 ? 60.720 74.098 15.335 1.00 29.38 555 THR A C 1
ATOM 4446 O O . THR A 1 555 ? 60.371 75.310 15.386 1.00 26.41 555 THR A O 1
ATOM 4450 N N . ILE A 1 556 ? 61.636 73.551 16.152 1.00 23.94 556 ILE A N 1
ATOM 4451 C CA . ILE A 1 556 ? 62.411 74.402 17.076 1.00 24.22 556 ILE A CA 1
ATOM 4452 C C . ILE A 1 556 ? 63.856 74.059 16.882 1.00 24.79 556 ILE A C 1
ATOM 4453 O O . ILE A 1 556 ? 64.292 72.897 17.104 1.00 27.82 556 ILE A O 1
ATOM 4458 N N . ILE A 1 557 ? 64.582 75.022 16.361 1.00 30.25 557 ILE A N 1
ATOM 4459 C CA . ILE A 1 557 ? 66.022 74.815 16.093 1.00 32.95 557 ILE A CA 1
ATOM 4460 C C . ILE A 1 557 ? 66.780 76.048 16.605 1.00 33.98 557 ILE A C 1
ATOM 4461 O O . ILE A 1 557 ? 66.357 77.149 16.311 1.00 32.35 557 ILE A O 1
ATOM 4466 N N . PRO A 1 558 ? 67.805 75.869 17.473 1.00 33.62 558 PRO A N 1
ATOM 4467 C CA . PRO A 1 558 ? 68.311 74.592 18.039 1.00 31.93 558 PRO A CA 1
ATOM 4468 C C . PRO A 1 558 ? 67.230 74.021 18.905 1.00 29.82 558 PRO A C 1
ATOM 4469 O O . PRO A 1 558 ? 66.406 74.824 19.430 1.00 31.18 558 PRO A O 1
ATOM 4473 N N . ALA A 1 559 ? 67.215 72.689 19.053 1.00 28.20 559 ALA A N 1
ATOM 4474 C CA . ALA A 1 559 ? 66.125 72.013 19.747 1.00 26.72 559 ALA A CA 1
ATOM 4475 C C . ALA A 1 559 ? 66.106 72.440 21.226 1.00 28.30 559 ALA A C 1
ATOM 4476 O O . ALA A 1 559 ? 65.034 72.423 21.839 1.00 27.35 559 ALA A O 1
ATOM 4478 N N . LYS A 1 560 ? 67.269 72.682 21.823 1.00 28.38 560 LYS A N 1
ATOM 4479 C CA . LYS A 1 560 ? 67.338 73.064 23.288 1.00 31.10 560 LYS A CA 1
ATOM 4480 C C . LYS A 1 560 ? 66.462 74.245 23.672 1.00 29.78 560 LYS A C 1
ATOM 4481 O O . LYS A 1 560 ? 66.089 74.375 24.846 1.00 31.59 560 LYS A O 1
ATOM 4487 N N . LYS A 1 561 ? 66.115 75.113 22.719 1.00 28.62 561 LYS A N 1
ATOM 4488 C CA . LYS A 1 561 ? 65.221 76.242 23.035 1.00 32.36 561 LYS A CA 1
ATOM 4489 C C . LYS A 1 561 ? 63.895 75.789 23.628 1.00 34.31 561 LYS A C 1
ATOM 4490 O O . LYS A 1 561 ? 63.257 76.527 24.351 1.00 34.08 561 LYS A O 1
ATOM 4496 N N . VAL A 1 562 ? 63.508 74.549 23.331 1.00 30.15 562 VAL A N 1
ATOM 4497 C CA . VAL A 1 562 ? 62.291 74.022 23.863 1.00 25.72 562 VAL A CA 1
ATOM 4498 C C . VAL A 1 562 ? 62.289 73.959 25.434 1.00 23.61 562 VAL A C 1
ATOM 4499 O O . VAL A 1 562 ? 61.219 74.050 26.044 1.00 28.67 562 VAL A O 1
ATOM 4503 N N . THR A 1 563 ? 63.454 73.867 26.063 1.00 21.57 563 THR A N 1
ATOM 4504 C CA . THR A 1 563 ? 63.529 73.713 27.539 1.00 25.68 563 THR A CA 1
ATOM 4505 C C . THR A 1 563 ? 63.173 75.049 28.188 1.00 29.67 563 THR A C 1
ATOM 4506 O O . THR A 1 563 ? 62.938 75.104 29.395 1.00 25.33 563 THR A O 1
ATOM 4510 N N . GLU A 1 564 ? 63.086 76.099 27.394 1.00 30.52 564 GLU A N 1
ATOM 4511 C CA . GLU A 1 564 ? 62.612 77.379 27.959 1.00 35.09 564 GLU A CA 1
ATOM 4512 C C . GLU A 1 564 ? 61.151 77.282 28.304 1.00 34.14 564 GLU A C 1
ATOM 4513 O O . GLU A 1 564 ? 60.708 78.115 29.016 1.00 29.33 564 GLU A O 1
ATOM 4519 N N . ARG A 1 565 ? 60.410 76.255 27.851 1.00 28.12 565 ARG A N 1
ATOM 4520 C CA . ARG A 1 565 ? 58.996 76.133 28.154 1.00 28.64 565 ARG A CA 1
ATOM 4521 C C . ARG A 1 565 ? 58.736 75.366 29.457 1.00 26.44 565 ARG A C 1
ATOM 4522 O O . ARG A 1 565 ? 57.608 75.189 29.880 1.00 28.68 565 ARG A O 1
ATOM 4530 N N . LEU A 1 566 ? 59.768 74.854 30.075 1.00 23.81 566 LEU A N 1
ATOM 4531 C CA . LEU A 1 566 ? 59.604 74.020 31.201 1.00 26.01 566 LEU A CA 1
ATOM 4532 C C . LEU A 1 566 ? 59.073 74.904 32.341 1.00 31.81 566 LEU A C 1
ATOM 4533 O O . LEU A 1 566 ? 59.436 76.031 32.422 1.00 27.38 566 LEU A O 1
ATOM 4538 N N . ILE A 1 567 ? 58.223 74.342 33.180 1.00 26.61 567 ILE A N 1
ATOM 4539 C CA . ILE A 1 567 ? 57.714 75.013 34.398 1.00 31.54 567 ILE A CA 1
ATOM 4540 C C . ILE A 1 567 ? 58.498 74.526 35.597 1.00 32.64 567 ILE A C 1
ATOM 4541 O O . ILE A 1 567 ? 58.872 75.345 36.393 1.00 33.18 567 ILE A O 1
ATOM 4546 N N . LYS A 1 568 ? 58.827 73.234 35.711 1.00 30.28 568 LYS A N 1
ATOM 4547 C CA . LYS A 1 568 ? 59.863 72.760 36.688 1.00 28.23 568 LYS A CA 1
ATOM 4548 C C . LYS A 1 568 ? 61.037 72.136 35.940 1.00 37.52 568 LYS A C 1
ATOM 4549 O O . LYS A 1 568 ? 60.845 71.560 34.864 1.00 31.03 568 LYS A O 1
ATOM 4555 N N . GLU A 1 569 ? 62.261 72.233 36.465 1.00 36.31 569 GLU A N 1
ATOM 4556 C CA . GLU A 1 569 ? 63.421 71.843 35.650 1.00 36.81 569 GLU A CA 1
ATOM 4557 C C . GLU A 1 569 ? 63.440 70.319 35.448 1.00 37.62 569 GLU A C 1
ATOM 4558 O O . GLU A 1 569 ? 63.978 69.837 34.447 1.00 40.54 569 GLU A O 1
ATOM 4564 N N . ASP A 1 570 ? 62.819 69.589 36.368 1.00 33.68 570 ASP A N 1
ATOM 4565 C CA . ASP A 1 570 ? 62.828 68.078 36.284 1.00 40.86 570 ASP A CA 1
ATOM 4566 C C . ASP A 1 570 ? 61.541 67.432 35.728 1.00 33.34 570 ASP A C 1
ATOM 4567 O O . ASP A 1 570 ? 61.238 66.248 36.027 1.00 32.72 570 ASP A O 1
ATOM 4572 N N . GLU A 1 571 ? 60.768 68.200 34.954 1.00 27.81 571 GLU A N 1
ATOM 4573 C CA . GLU A 1 571 ? 59.597 67.620 34.341 1.00 29.00 571 GLU A CA 1
ATOM 4574 C C . GLU A 1 571 ? 60.046 66.570 33.349 1.00 22.13 571 GLU A C 1
ATOM 4575 O O . GLU A 1 571 ? 61.008 66.789 32.601 1.00 23.81 571 GLU A O 1
ATOM 4581 N N . TYR A 1 572 ? 59.279 65.505 33.238 1.00 25.33 572 TYR A N 1
ATOM 4582 C CA . TYR A 1 572 ? 59.395 64.646 32.026 1.00 23.22 572 TYR A CA 1
ATOM 4583 C C . TYR A 1 572 ? 59.070 65.417 30.709 1.00 22.98 572 TYR A C 1
ATOM 4584 O O . TYR A 1 572 ? 58.048 66.104 30.661 1.00 21.63 572 TYR A O 1
ATOM 4593 N N . TYR A 1 573 ? 59.956 65.391 29.654 1.00 20.48 573 TYR A N 1
ATOM 4594 C CA . TYR A 1 573 ? 59.759 66.193 28.484 1.00 21.64 573 TYR A CA 1
ATOM 4595 C C . TYR A 1 573 ? 58.698 65.599 27.556 1.00 20.30 573 TYR A C 1
ATOM 4596 O O . TYR A 1 573 ? 58.330 66.246 26.588 1.00 20.40 573 TYR A O 1
ATOM 4605 N N . GLY A 1 574 ? 58.336 64.326 27.752 1.00 18.16 574 GLY A N 1
ATOM 4606 C CA . GLY A 1 574 ? 57.537 63.655 26.692 1.00 17.64 574 GLY A CA 1
ATOM 4607 C C . GLY A 1 574 ? 56.057 63.483 26.973 1.00 23.48 574 GLY A C 1
ATOM 4608 O O . GLY A 1 574 ? 55.444 64.303 27.680 1.00 20.17 574 GLY A O 1
ATOM 4609 N N . TYR A 1 575 ? 55.513 62.375 26.497 1.00 21.20 575 TYR A N 1
ATOM 4610 C CA . TYR A 1 575 ? 54.049 62.125 26.574 1.00 19.98 575 TYR A CA 1
ATOM 4611 C C . TYR A 1 575 ? 53.573 62.085 28.025 1.00 22.83 575 TYR A C 1
ATOM 4612 O O . TYR A 1 575 ? 54.315 61.599 28.909 1.00 22.33 575 TYR A O 1
ATOM 4621 N N . PRO A 1 576 ? 52.325 62.541 28.283 1.00 20.70 576 PRO A N 1
ATOM 4622 C CA . PRO A 1 576 ? 51.300 62.885 27.282 1.00 25.39 576 PRO A CA 1
ATOM 4623 C C . PRO A 1 576 ? 51.217 64.409 26.930 1.00 24.86 576 PRO A C 1
ATOM 4624 O O . PRO A 1 576 ? 50.703 64.765 25.878 1.00 28.73 576 PRO A O 1
ATOM 4628 N N . ASN A 1 577 ? 51.778 65.259 27.741 1.00 24.66 577 ASN A N 1
ATOM 4629 C CA . ASN A 1 577 ? 51.668 66.718 27.470 1.00 29.25 577 ASN A CA 1
ATOM 4630 C C . ASN A 1 577 ? 52.972 67.434 27.869 1.00 30.46 577 ASN A C 1
ATOM 4631 O O . ASN A 1 577 ? 52.963 68.674 28.063 1.00 31.17 577 ASN A O 1
ATOM 4636 N N . GLY A 1 578 ? 54.107 66.700 27.857 1.00 24.68 578 GLY A N 1
ATOM 4637 C CA . GLY A 1 578 ? 55.434 67.379 28.006 1.00 20.90 578 GLY A CA 1
ATOM 4638 C C . GLY A 1 578 ? 55.706 68.427 26.920 1.00 20.27 578 GLY A C 1
ATOM 4639 O O . GLY A 1 578 ? 55.046 68.464 25.883 1.00 24.65 578 GLY A O 1
ATOM 4640 N N . VAL A 1 579 ? 56.736 69.256 27.132 1.00 21.84 579 VAL A N 1
ATOM 4641 C CA . VAL A 1 579 ? 57.014 70.367 26.219 1.00 21.90 579 VAL A CA 1
ATOM 4642 C C . VAL A 1 579 ? 57.429 69.945 24.813 1.00 20.82 579 VAL A C 1
ATOM 4643 O O . VAL A 1 579 ? 57.382 70.765 23.910 1.00 21.01 579 VAL A O 1
ATOM 4647 N N . THR A 1 580 ? 57.910 68.707 24.639 1.00 21.64 580 THR A N 1
ATOM 4648 C CA . THR A 1 580 ? 58.342 68.299 23.270 1.00 18.56 580 THR A CA 1
ATOM 4649 C C . THR A 1 580 ? 57.210 67.638 22.477 1.00 19.26 580 THR A C 1
ATOM 4650 O O . THR A 1 580 ? 57.391 67.400 21.222 1.00 22.27 580 THR A O 1
ATOM 4654 N N . VAL A 1 581 ? 56.052 67.332 23.125 1.00 18.36 581 VAL A N 1
ATOM 4655 C CA . VAL A 1 581 ? 55.035 66.438 22.466 1.00 19.94 581 VAL A CA 1
ATOM 4656 C C . VAL A 1 581 ? 54.556 66.925 21.123 1.00 23.66 581 VAL A C 1
ATOM 4657 O O . VAL A 1 581 ? 54.401 66.145 20.122 1.00 24.55 581 VAL A O 1
ATOM 4661 N N . ARG A 1 582 ? 54.271 68.225 21.043 1.00 22.99 582 ARG A N 1
ATOM 4662 C CA . ARG A 1 582 ? 53.828 68.681 19.708 1.00 22.00 582 ARG A CA 1
ATOM 4663 C C . ARG A 1 582 ? 54.900 69.418 18.933 1.00 23.45 582 ARG A C 1
ATOM 4664 O O . ARG A 1 582 ? 54.586 70.318 18.160 1.00 22.49 582 ARG A O 1
ATOM 4672 N N . THR A 1 583 ? 56.169 69.066 19.155 1.00 21.78 583 THR A N 1
ATOM 4673 C CA . THR A 1 583 ? 57.282 69.718 18.444 1.00 19.67 583 THR A CA 1
ATOM 4674 C C . THR A 1 583 ? 58.087 68.642 17.743 1.00 18.79 583 THR A C 1
ATOM 4675 O O . THR A 1 583 ? 57.876 67.460 18.014 1.00 17.58 583 THR A O 1
ATOM 4679 N N . GLN A 1 584 ? 58.988 69.086 16.886 1.00 21.07 584 GLN A N 1
ATOM 4680 C CA . GLN A 1 584 ? 59.938 68.179 16.193 1.00 20.07 584 GLN A CA 1
ATOM 4681 C C . GLN A 1 584 ? 61.160 67.830 17.010 1.00 20.19 584 GLN A C 1
ATOM 4682 O O . GLN A 1 584 ? 61.976 67.050 16.516 1.00 21.10 584 GLN A O 1
ATOM 4688 N N . CYS A 1 585 ? 61.274 68.340 18.251 1.00 19.10 585 CYS A N 1
ATOM 4689 C CA . CYS A 1 585 ? 62.434 67.993 19.109 1.00 18.06 585 CYS A CA 1
ATOM 4690 C C . CYS A 1 585 ? 62.344 66.496 19.454 1.00 22.98 585 CYS A C 1
ATOM 4691 O O . CYS A 1 585 ? 61.298 66.010 19.901 1.00 20.81 585 CYS A O 1
ATOM 4694 N N . ILE A 1 586 ? 63.466 65.809 19.310 1.00 18.45 586 ILE A N 1
ATOM 4695 C CA . ILE A 1 586 ? 63.465 64.314 19.504 1.00 19.02 586 ILE A CA 1
ATOM 4696 C C . ILE A 1 586 ? 64.498 64.009 20.587 1.00 16.95 586 ILE A C 1
ATOM 4697 O O . ILE A 1 586 ? 65.527 64.705 20.744 1.00 18.95 586 ILE A O 1
ATOM 4702 N N . LYS A 1 587 ? 64.185 62.996 21.374 1.00 17.60 587 LYS A N 1
ATOM 4703 C CA . LYS A 1 587 ? 65.029 62.586 22.521 1.00 17.47 587 LYS A CA 1
ATOM 4704 C C . LYS A 1 587 ? 66.410 62.056 22.063 1.00 17.47 587 LYS A C 1
ATOM 4705 O O . LYS A 1 587 ? 67.457 62.318 22.716 1.00 16.90 587 LYS A O 1
ATOM 4711 N N . GLN A 1 588 ? 66.401 61.339 20.923 1.00 18.53 588 GLN A N 1
ATOM 4712 C CA . GLN A 1 588 ? 67.601 60.530 20.517 1.00 16.51 588 GLN A CA 1
ATOM 4713 C C . GLN A 1 588 ? 67.431 60.042 19.098 1.00 20.80 588 GLN A C 1
ATOM 4714 O O . GLN A 1 588 ? 66.320 60.124 18.526 1.00 18.89 588 GLN A O 1
ATOM 4720 N N . ALA A 1 589 ? 68.511 59.523 18.514 1.00 20.00 589 ALA A N 1
ATOM 4721 C CA . ALA A 1 589 ? 68.504 59.113 17.111 1.00 20.59 589 ALA A CA 1
ATOM 4722 C C . ALA A 1 589 ? 67.316 58.151 16.872 1.00 18.97 589 ALA A C 1
ATOM 4723 O O . ALA A 1 589 ? 67.045 57.253 17.673 1.00 18.02 589 ALA A O 1
ATOM 4725 N N . ASP A 1 590 ? 66.668 58.260 15.722 1.00 18.49 590 ASP A N 1
ATOM 4726 C CA . ASP A 1 590 ? 65.468 57.486 15.476 1.00 17.60 590 ASP A CA 1
ATOM 4727 C C . ASP A 1 590 ? 65.603 57.183 13.989 1.00 18.60 590 ASP A C 1
ATOM 4728 O O . ASP A 1 590 ? 66.006 56.082 13.642 1.00 19.18 590 ASP A O 1
ATOM 4733 N N . VAL A 1 591 ? 65.283 58.093 13.101 1.00 14.99 591 VAL A N 1
ATOM 4734 C CA . VAL A 1 591 ? 65.658 57.780 11.625 1.00 17.64 591 VAL A CA 1
ATOM 4735 C C . VAL A 1 591 ? 67.193 57.494 11.504 1.00 16.95 591 VAL A C 1
ATOM 4736 O O . VAL A 1 591 ? 67.590 56.502 10.883 1.00 18.87 591 VAL A O 1
ATOM 4740 N N . ILE A 1 592 ? 68.032 58.274 12.181 1.00 16.31 592 ILE A N 1
ATOM 4741 C CA . ILE A 1 592 ? 69.525 58.086 12.143 1.00 18.35 592 ILE A CA 1
ATOM 4742 C C . ILE A 1 592 ? 69.873 56.725 12.739 1.00 18.57 592 ILE A C 1
ATOM 4743 O O . ILE A 1 592 ? 70.795 56.118 12.294 1.00 18.57 592 ILE A O 1
ATOM 4748 N N . GLN A 1 593 ? 69.134 56.250 13.740 1.00 16.75 593 GLN A N 1
ATOM 4749 C CA . GLN A 1 593 ? 69.353 54.853 14.246 1.00 17.48 593 GLN A CA 1
ATOM 4750 C C . GLN A 1 593 ? 69.185 53.794 13.198 1.00 17.03 593 GLN A C 1
ATOM 4751 O O . GLN A 1 593 ? 69.901 52.765 13.191 1.00 17.46 593 GLN A O 1
ATOM 4757 N N . LEU A 1 594 ? 68.267 53.983 12.266 1.00 16.49 594 LEU A N 1
ATOM 4758 C CA . LEU A 1 594 ? 68.156 52.983 11.200 1.00 20.59 594 LEU A CA 1
ATOM 4759 C C . LEU A 1 594 ? 69.460 52.833 10.378 1.00 21.43 594 LEU A C 1
ATOM 4760 O O . LEU A 1 594 ? 69.849 51.745 9.983 1.00 21.46 594 LEU A O 1
ATOM 4765 N N . PHE A 1 595 ? 70.120 53.961 10.078 1.00 21.22 595 PHE A N 1
ATOM 4766 C CA . PHE A 1 595 ? 71.383 53.897 9.320 1.00 19.59 595 PHE A CA 1
ATOM 4767 C C . PHE A 1 595 ? 72.532 53.326 10.152 1.00 20.41 595 PHE A C 1
ATOM 4768 O O . PHE A 1 595 ? 73.492 52.821 9.588 1.00 19.76 595 PHE A O 1
ATOM 4776 N N . VAL A 1 596 ? 72.482 53.411 11.487 1.00 19.76 596 VAL A N 1
ATOM 4777 C CA . VAL A 1 596 ? 73.492 52.715 12.333 1.00 20.34 596 VAL A CA 1
ATOM 4778 C C . VAL A 1 596 ? 73.361 51.210 12.133 1.00 22.08 596 VAL A C 1
ATOM 4779 O O . VAL A 1 596 ? 74.353 50.507 11.911 1.00 19.91 596 VAL A O 1
ATOM 4783 N N . LEU A 1 597 ? 72.114 50.715 12.147 1.00 20.03 597 LEU A N 1
ATOM 4784 C CA . LEU A 1 597 ? 71.910 49.253 12.008 1.00 20.97 597 LEU A CA 1
ATOM 4785 C C . LEU A 1 597 ? 72.103 48.831 10.559 1.00 20.23 597 LEU A C 1
ATOM 4786 O O . LEU A 1 597 ? 72.422 47.676 10.316 1.00 20.03 597 LEU A O 1
ATOM 4791 N N . HIS A 1 598 ? 71.802 49.720 9.618 1.00 19.35 598 HIS A N 1
ATOM 4792 C CA . HIS A 1 598 ? 71.765 49.338 8.165 1.00 20.71 598 HIS A CA 1
ATOM 4793 C C . HIS A 1 598 ? 72.522 50.411 7.365 1.00 20.06 598 HIS A C 1
ATOM 4794 O O . HIS A 1 598 ? 71.900 51.263 6.736 1.00 22.88 598 HIS A O 1
ATOM 4801 N N . PRO A 1 599 ? 73.849 50.381 7.434 1.00 20.90 599 PRO A N 1
ATOM 4802 C CA . PRO A 1 599 ? 74.629 51.521 6.877 1.00 27.78 599 PRO A CA 1
ATOM 4803 C C . PRO A 1 599 ? 74.460 51.670 5.351 1.00 30.47 599 PRO A C 1
ATOM 4804 O O . PRO A 1 599 ? 74.569 52.774 4.839 1.00 27.89 599 PRO A O 1
ATOM 4808 N N . HIS A 1 600 ? 74.146 50.592 4.632 1.00 34.59 600 HIS A N 1
ATOM 4809 C CA . HIS A 1 600 ? 73.868 50.791 3.189 1.00 37.75 600 HIS A CA 1
ATOM 4810 C C . HIS A 1 600 ? 72.424 50.868 2.780 1.00 35.58 600 HIS A C 1
ATOM 4811 O O . HIS A 1 600 ? 72.136 50.772 1.615 1.00 36.19 600 HIS A O 1
ATOM 4818 N N . LEU A 1 601 ? 71.491 51.003 3.716 1.00 32.35 601 LEU A N 1
ATOM 4819 C CA . LEU A 1 601 ? 70.127 51.023 3.356 1.00 32.15 601 LEU A CA 1
ATOM 4820 C C . LEU A 1 601 ? 69.936 52.179 2.349 1.00 38.78 601 LEU A C 1
ATOM 4821 O O . LEU A 1 601 ? 69.234 52.043 1.365 1.00 37.45 601 LEU A O 1
ATOM 4826 N N . TYR A 1 602 ? 70.531 53.323 2.537 1.00 29.62 602 TYR A N 1
ATOM 4827 C CA . TYR A 1 602 ? 70.216 54.297 1.441 1.00 36.64 602 TYR A CA 1
ATOM 4828 C C . TYR A 1 602 ? 71.538 54.918 1.055 1.00 34.31 602 TYR A C 1
ATOM 4829 O O . TYR A 1 602 ? 72.576 54.784 1.797 1.00 33.54 602 TYR A O 1
ATOM 4838 N N . ASP A 1 603 ? 71.523 55.582 -0.088 1.00 25.90 603 ASP A N 1
ATOM 4839 C CA . ASP A 1 603 ? 72.761 56.058 -0.676 1.00 29.44 603 ASP A CA 1
ATOM 4840 C C . ASP A 1 603 ? 73.278 57.229 0.239 1.00 26.15 603 ASP A C 1
ATOM 4841 O O . ASP A 1 603 ? 72.508 57.734 1.123 1.00 26.20 603 ASP A O 1
ATOM 4846 N N . ARG A 1 604 ? 74.548 57.621 0.050 1.00 23.70 604 ARG A N 1
ATOM 4847 C CA . ARG A 1 604 ? 75.195 58.522 0.955 1.00 23.48 604 ARG A CA 1
ATOM 4848 C C . ARG A 1 604 ? 74.507 59.912 0.984 1.00 25.88 604 ARG A C 1
ATOM 4849 O O . ARG A 1 604 ? 74.337 60.551 2.066 1.00 21.77 604 ARG A O 1
ATOM 4857 N N . LYS A 1 605 ? 74.084 60.370 -0.185 1.00 23.72 605 LYS A N 1
ATOM 4858 C CA . LYS A 1 605 ? 73.400 61.681 -0.226 1.00 28.79 605 LYS A CA 1
ATOM 4859 C C . LYS A 1 605 ? 72.103 61.667 0.631 1.00 21.05 605 LYS A C 1
ATOM 4860 O O . LYS A 1 605 ? 71.780 62.686 1.318 1.00 22.27 60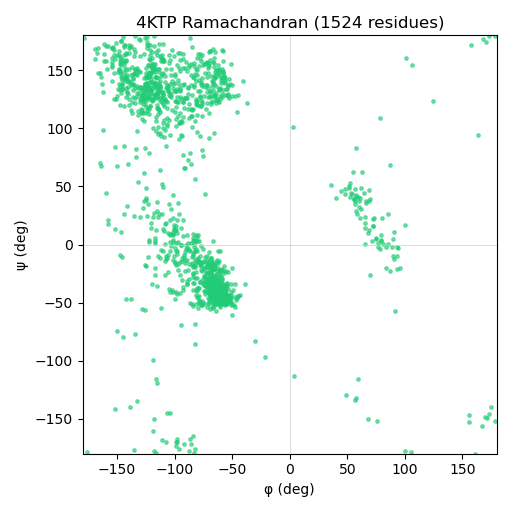5 LYS A O 1
ATOM 4866 N N . THR A 1 606 ? 71.359 60.564 0.579 1.00 20.95 606 THR A N 1
ATOM 4867 C CA . THR A 1 606 ? 70.123 60.487 1.352 1.00 20.77 606 THR A CA 1
ATOM 4868 C C . THR A 1 606 ? 70.441 60.423 2.842 1.00 19.97 606 THR A C 1
ATOM 4869 O O . THR A 1 606 ? 69.860 61.170 3.637 1.00 20.73 606 THR A O 1
ATOM 4873 N N . VAL A 1 607 ? 71.476 59.680 3.189 1.00 18.33 607 VAL A N 1
ATOM 4874 C CA . VAL A 1 607 ? 71.837 59.612 4.624 1.00 16.19 607 VAL A CA 1
ATOM 4875 C C . VAL A 1 607 ? 72.292 60.999 5.073 1.00 18.48 607 VAL A C 1
ATOM 4876 O O . VAL A 1 607 ? 71.928 61.496 6.177 1.00 19.23 607 VAL A O 1
ATOM 4880 N N . GLU A 1 608 ? 73.146 61.657 4.279 1.00 19.76 608 GLU A N 1
ATOM 4881 C CA . GLU A 1 608 ? 73.607 62.976 4.642 1.00 22.62 608 GLU A CA 1
ATOM 4882 C C . GLU A 1 608 ? 72.447 64.004 4.833 1.00 17.51 608 GLU A C 1
ATOM 4883 O O . GLU A 1 608 ? 72.493 64.851 5.749 1.00 19.60 608 GLU A O 1
ATOM 4889 N N . LEU A 1 609 ? 71.521 64.058 3.874 1.00 20.38 609 LEU A N 1
ATOM 4890 C CA . LEU A 1 609 ? 70.312 64.967 3.993 1.00 18.98 609 LEU A CA 1
ATOM 4891 C C . LEU A 1 609 ? 69.507 64.662 5.271 1.00 17.92 609 LEU A C 1
ATOM 4892 O O . LEU A 1 609 ? 69.140 65.593 6.015 1.00 17.38 609 LEU A O 1
ATOM 4897 N N . ASN A 1 610 ? 69.393 63.395 5.640 1.00 17.09 610 ASN A N 1
ATOM 4898 C CA . ASN A 1 610 ? 68.638 63.126 6.882 1.00 16.17 610 ASN A CA 1
ATOM 4899 C C . ASN A 1 610 ? 69.428 63.490 8.142 1.00 16.36 610 ASN A C 1
ATOM 4900 O O . ASN A 1 610 ? 68.864 63.892 9.201 1.00 17.39 610 ASN A O 1
ATOM 4905 N N . TYR A 1 611 ? 70.749 63.284 8.077 1.00 16.14 611 TYR A N 1
ATOM 4906 C CA . TYR A 1 611 ? 71.601 63.599 9.195 1.00 16.88 611 TYR A CA 1
ATOM 4907 C C . TYR A 1 611 ? 71.453 65.109 9.448 1.00 19.50 611 TYR A C 1
ATOM 4908 O O . TYR A 1 611 ? 71.285 65.577 10.617 1.00 19.40 611 TYR A O 1
ATOM 4917 N N . GLU A 1 612 ? 71.578 65.865 8.375 1.00 17.43 612 GLU A N 1
ATOM 4918 C CA . GLU A 1 612 ? 71.542 67.349 8.467 1.00 19.56 612 GLU A CA 1
ATOM 4919 C C . GLU A 1 612 ? 70.176 67.877 8.915 1.00 20.94 612 GLU A C 1
ATOM 4920 O O . GLU A 1 612 ? 70.102 68.902 9.575 1.00 21.65 612 GLU A O 1
ATOM 4926 N N . PHE A 1 613 ? 69.117 67.181 8.566 1.00 17.16 613 PHE A N 1
ATOM 4927 C CA . PHE A 1 613 ? 67.753 67.544 8.957 1.00 20.13 613 PHE A CA 1
ATOM 4928 C C . PHE A 1 613 ? 67.520 67.218 10.439 1.00 19.52 613 PHE A C 1
ATOM 4929 O O . PHE A 1 613 ? 66.998 68.069 11.226 1.00 18.11 613 PHE A O 1
ATOM 4937 N N . TYR A 1 614 ? 67.849 65.980 10.832 1.00 18.22 614 TYR A N 1
ATOM 4938 C CA . TYR A 1 614 ? 67.541 65.526 12.203 1.00 18.08 614 TYR A CA 1
ATOM 4939 C C . TYR A 1 614 ? 68.512 65.884 13.274 1.00 19.62 614 TYR A C 1
ATOM 4940 O O . TYR A 1 614 ? 68.076 66.077 14.463 1.00 20.61 614 TYR A O 1
ATOM 4949 N N . GLU A 1 615 ? 69.837 65.953 12.979 1.00 19.24 615 GLU A N 1
ATOM 4950 C CA . GLU A 1 615 ? 70.775 66.215 14.098 1.00 21.76 615 GLU A CA 1
ATOM 4951 C C . GLU A 1 615 ? 70.419 67.568 14.865 1.00 20.51 615 GLU A C 1
ATOM 4952 O O . GLU A 1 615 ? 70.369 67.587 16.058 1.00 20.72 615 GLU A O 1
ATOM 4958 N N . PRO A 1 616 ? 70.087 68.658 14.147 1.00 20.83 616 PRO A N 1
ATOM 4959 C CA . PRO A 1 616 ? 69.751 69.905 14.850 1.00 25.65 616 PRO A CA 1
ATOM 4960 C C . PRO A 1 616 ? 68.403 69.852 15.607 1.00 23.27 616 PRO A C 1
ATOM 4961 O O . PRO A 1 616 ? 68.182 70.635 16.493 1.00 21.90 616 PRO A O 1
ATOM 4965 N N . ARG A 1 617 ? 67.563 68.881 15.278 1.00 19.39 617 ARG A N 1
ATOM 4966 C CA . ARG A 1 617 ? 66.302 68.651 15.986 1.00 20.63 617 ARG A CA 1
ATOM 4967 C C . ARG A 1 617 ? 66.454 67.682 17.178 1.00 19.89 617 ARG A C 1
ATOM 4968 O O . ARG A 1 617 ? 65.490 67.465 17.958 1.00 21.27 617 ARG A O 1
ATOM 4976 N N . THR A 1 618 ? 67.654 67.125 17.354 1.00 19.06 618 THR A N 1
ATOM 4977 C CA . THR A 1 618 ? 67.880 66.195 18.457 1.00 20.07 618 THR A CA 1
ATOM 4978 C C . THR A 1 618 ? 68.396 66.838 19.737 1.00 21.19 618 THR A C 1
ATOM 4979 O O . THR A 1 618 ? 69.414 67.581 19.762 1.00 20.11 618 THR A O 1
ATOM 4983 N N . LEU A 1 619 ? 67.694 66.572 20.819 1.00 19.65 619 LEU A N 1
ATOM 4984 C CA . LEU A 1 619 ? 68.118 67.080 22.148 1.00 22.51 619 LEU A CA 1
ATOM 4985 C C . LEU A 1 619 ? 69.345 66.290 22.734 1.00 24.25 619 LEU A C 1
ATOM 4986 O O . LEU A 1 619 ? 70.112 66.831 23.504 1.00 29.36 619 LEU A O 1
ATOM 4991 N N . HIS A 1 620 ? 69.503 65.016 22.342 1.00 23.20 620 HIS A N 1
ATOM 4992 C CA . HIS A 1 620 ? 70.434 63.969 22.875 1.00 27.28 620 HIS A CA 1
ATOM 4993 C C . HIS A 1 620 ? 70.177 63.839 24.370 1.00 33.53 620 HIS A C 1
ATOM 4994 O O . HIS A 1 620 ? 71.161 63.676 25.151 1.00 30.64 620 HIS A O 1
ATOM 5001 N N . PHE A 1 621 ? 68.886 63.901 24.812 1.00 33.87 621 PHE A N 1
ATOM 5002 C CA . PHE A 1 621 ? 68.659 63.821 26.240 1.00 39.14 621 PHE A CA 1
ATOM 5003 C C . PHE A 1 621 ? 69.147 62.433 26.687 1.00 46.00 621 PHE A C 1
ATOM 5004 O O . PHE A 1 621 ? 69.708 62.312 27.819 1.00 47.43 621 PHE A O 1
ATOM 5012 N N . SER A 1 622 ? 69.041 61.427 25.783 1.00 30.99 622 SER A N 1
ATOM 5013 C CA . SER A 1 622 ? 69.483 60.060 26.075 1.00 29.19 622 SER A CA 1
ATOM 5014 C C . SER A 1 622 ? 71.005 59.882 25.765 1.00 32.59 622 SER A C 1
ATOM 5015 O O . SER A 1 622 ? 71.508 60.319 24.719 1.00 32.60 622 SER A O 1
ATOM 5018 N N . SER A 1 623 ? 71.707 59.200 26.664 1.00 26.71 623 SER A N 1
ATOM 5019 C CA . SER A 1 623 ? 73.113 58.830 26.402 1.00 23.64 623 SER A CA 1
ATOM 5020 C C . SER A 1 623 ? 73.272 57.883 25.170 1.00 20.53 623 SER A C 1
ATOM 5021 O O . SER A 1 623 ? 74.397 57.626 24.746 1.00 23.78 623 SER A O 1
ATOM 5024 N N . LEU A 1 624 ? 72.172 57.409 24.555 1.00 20.49 624 LEU A N 1
ATOM 5025 C CA . LEU A 1 624 ? 72.293 56.460 23.456 1.00 20.75 624 LEU A CA 1
ATOM 5026 C C . LEU A 1 624 ? 72.517 57.291 22.187 1.00 21.80 624 LEU A C 1
ATOM 5027 O O . LEU A 1 624 ? 72.812 56.744 21.092 1.00 23.51 624 LEU A O 1
ATOM 5032 N N . SER A 1 625 ? 72.217 58.586 22.293 1.00 19.57 625 SER A N 1
ATOM 5033 C CA . SER A 1 625 ? 72.081 59.322 21.016 1.00 20.21 625 SER A CA 1
ATOM 5034 C C . SER A 1 625 ? 73.407 59.748 20.348 1.00 20.77 625 SER A C 1
ATOM 5035 O O . SER A 1 625 ? 73.496 59.626 19.146 1.00 20.62 625 SER A O 1
ATOM 5038 N N . PRO A 1 626 ? 74.394 60.321 21.083 1.00 20.14 626 PRO A N 1
ATOM 5039 C CA . PRO A 1 626 ? 75.518 60.928 20.314 1.00 20.58 626 PRO A CA 1
ATOM 5040 C C . PRO A 1 626 ? 76.332 59.896 19.563 1.00 20.04 626 PRO A C 1
ATOM 5041 O O . PRO A 1 626 ? 76.779 60.141 18.394 1.00 20.18 626 PRO A O 1
ATOM 5045 N N . SER A 1 627 ? 76.451 58.746 20.145 1.00 19.45 627 SER A N 1
ATOM 5046 C CA . SER A 1 627 ? 77.229 57.707 19.414 1.00 19.66 627 SER A CA 1
ATOM 5047 C C . SER A 1 627 ? 76.584 57.286 18.089 1.00 19.36 627 SER A C 1
ATOM 5048 O O . SER A 1 627 ? 77.317 56.908 17.152 1.00 18.15 627 SER A O 1
ATOM 5051 N N . SER A 1 628 ? 75.236 57.276 18.005 1.00 15.97 628 SER A N 1
ATOM 5052 C CA . SER A 1 628 ? 74.551 56.932 16.763 1.00 18.44 628 SER A CA 1
ATOM 5053 C C . SER A 1 628 ? 74.831 57.961 1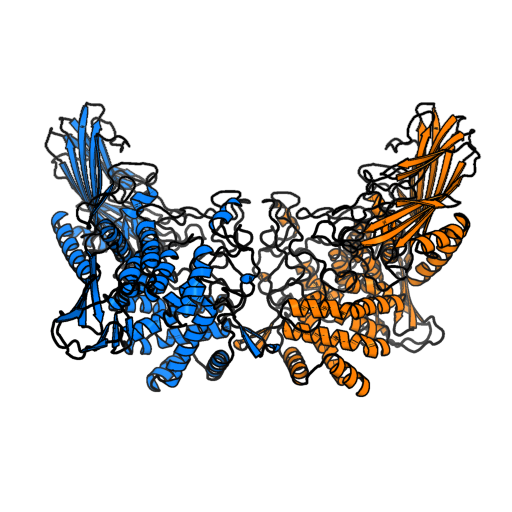5.703 1.00 16.55 628 SER A C 1
ATOM 5054 O O . SER A 1 628 ? 75.134 57.618 14.542 1.00 17.98 628 SER A O 1
ATOM 5057 N N . TYR A 1 629 ? 74.804 59.252 16.079 1.00 17.97 629 TYR A N 1
ATOM 5058 C CA . TYR A 1 629 ? 75.150 60.257 15.102 1.00 17.95 629 TYR A CA 1
ATOM 5059 C C . TYR A 1 629 ? 76.650 60.173 14.729 1.00 19.23 629 TYR A C 1
ATOM 5060 O O . TYR A 1 629 ? 76.978 60.366 13.559 1.00 16.67 629 TYR A O 1
ATOM 5069 N N . ALA A 1 630 ? 77.521 59.928 15.701 1.00 17.37 630 ALA A N 1
ATOM 5070 C CA . ALA A 1 630 ? 78.931 59.787 15.334 1.00 17.81 630 ALA A CA 1
ATOM 5071 C C . ALA A 1 630 ? 79.180 58.642 14.304 1.00 17.87 630 ALA A C 1
ATOM 5072 O O . ALA A 1 630 ? 79.986 58.800 13.361 1.00 20.04 630 ALA A O 1
ATOM 5074 N N . ILE A 1 631 ? 78.590 57.468 14.584 1.00 15.65 631 ILE A N 1
ATOM 5075 C CA . ILE A 1 631 ? 78.738 56.320 13.662 1.00 18.79 631 ILE A CA 1
ATOM 5076 C C . ILE A 1 631 ? 78.211 56.606 12.282 1.00 19.76 631 ILE A C 1
ATOM 5077 O O . ILE A 1 631 ? 78.916 56.353 11.262 1.00 18.21 631 ILE A O 1
ATOM 5082 N N . VAL A 1 632 ? 77.001 57.206 12.220 1.00 17.88 632 VAL A N 1
ATOM 5083 C CA . VAL A 1 632 ? 76.390 57.482 10.846 1.00 19.11 632 VAL A CA 1
ATOM 5084 C C . VAL A 1 632 ? 77.317 58.492 10.136 1.00 19.67 632 VAL A C 1
ATOM 5085 O O . VAL A 1 632 ? 77.610 58.329 8.938 1.00 17.88 632 VAL A O 1
ATOM 5089 N N . ALA A 1 633 ? 77.754 59.526 10.866 1.00 15.92 633 ALA A N 1
ATOM 5090 C CA . ALA A 1 633 ? 78.581 60.600 10.271 1.00 17.83 633 ALA A CA 1
ATOM 5091 C C . ALA A 1 633 ? 79.890 59.969 9.810 1.00 17.55 633 ALA A C 1
ATOM 5092 O O . ALA A 1 633 ? 80.326 60.261 8.696 1.00 18.36 633 ALA A O 1
ATOM 5094 N N . ALA A 1 634 ? 80.503 59.123 10.627 1.00 18.15 634 ALA A N 1
ATOM 5095 C CA . ALA A 1 634 ? 81.814 58.547 10.176 1.00 17.50 634 ALA A CA 1
ATOM 5096 C C . ALA A 1 634 ? 81.625 57.663 8.878 1.00 18.73 634 ALA A C 1
ATOM 5097 O O . ALA A 1 634 ? 82.492 57.631 7.992 1.00 19.99 634 ALA A O 1
ATOM 5099 N N . GLN A 1 635 ? 80.498 56.953 8.811 1.00 18.55 635 GLN A N 1
ATOM 5100 C CA . GLN A 1 635 ? 80.207 56.022 7.688 1.00 20.64 635 GLN A CA 1
ATOM 5101 C C . GLN A 1 635 ? 79.961 56.748 6.394 1.00 20.56 635 GLN A C 1
ATOM 5102 O O . GLN A 1 635 ? 80.052 56.142 5.307 1.00 19.89 635 GLN A O 1
ATOM 5108 N N . ILE A 1 636 ? 79.690 58.053 6.453 1.00 17.68 636 ILE A N 1
ATOM 5109 C CA . ILE A 1 636 ? 79.530 58.817 5.239 1.00 18.61 636 ILE A CA 1
ATOM 5110 C C . ILE A 1 636 ? 80.661 59.875 5.099 1.00 19.06 636 ILE A C 1
ATOM 5111 O O . ILE A 1 636 ? 80.480 60.869 4.381 1.00 19.59 636 ILE A O 1
ATOM 5116 N N . ASP A 1 637 ? 81.783 59.593 5.777 1.00 17.56 637 ASP A N 1
ATOM 5117 C CA . ASP A 1 637 ? 83.062 60.321 5.616 1.00 20.86 637 ASP A CA 1
ATOM 5118 C C . ASP A 1 637 ? 82.906 61.773 6.097 1.00 17.76 637 ASP A C 1
ATOM 5119 O O . ASP A 1 637 ? 83.767 62.629 5.796 1.00 19.07 637 ASP A O 1
ATOM 5124 N N . LYS A 1 638 ? 81.913 62.005 6.980 1.00 18.63 638 LYS A N 1
ATOM 5125 C CA . LYS A 1 638 ? 81.879 63.289 7.715 1.00 20.05 638 LYS A CA 1
ATOM 5126 C C . LYS A 1 638 ? 82.712 63.068 8.964 1.00 21.69 638 LYS A C 1
ATOM 5127 O O . LYS A 1 638 ? 82.165 62.920 10.097 1.00 16.40 638 LYS A O 1
ATOM 5133 N N . VAL A 1 639 ? 84.028 62.998 8.770 1.00 17.77 639 VAL A N 1
ATOM 5134 C CA . VAL A 1 639 ? 84.887 62.555 9.880 1.00 17.60 639 VAL A CA 1
ATOM 5135 C C . VAL A 1 639 ? 84.963 63.487 11.065 1.00 16.94 639 VAL A C 1
ATOM 5136 O O . VAL A 1 639 ? 84.868 63.055 12.266 1.00 17.30 639 VAL A O 1
ATOM 5140 N N . GLU A 1 640 ? 85.140 64.761 10.794 1.00 18.25 640 GLU A N 1
ATOM 5141 C CA . GLU A 1 640 ? 85.258 65.703 11.885 1.00 17.75 640 GLU A CA 1
ATOM 5142 C C . GLU A 1 640 ? 83.929 65.880 12.642 1.00 20.00 640 GLU A C 1
ATOM 5143 O O . GLU A 1 640 ? 83.919 66.044 13.881 1.00 19.16 640 GLU A O 1
ATOM 5149 N N . GLU A 1 641 ? 82.787 65.865 11.915 1.00 17.18 641 GLU A N 1
ATOM 5150 C CA . GLU A 1 641 ? 81.484 65.865 12.619 1.00 19.21 641 GLU A CA 1
ATOM 5151 C C . GLU A 1 641 ? 81.309 64.584 13.464 1.00 17.59 641 GLU A C 1
ATOM 5152 O O . GLU A 1 641 ? 80.739 64.635 14.630 1.00 18.97 641 GLU A O 1
ATOM 5158 N N . ALA A 1 642 ? 81.773 63.428 12.940 1.00 16.72 642 ALA A N 1
ATOM 5159 C CA . ALA A 1 642 ? 81.704 62.192 13.686 1.00 16.97 642 ALA A CA 1
ATOM 5160 C C . ALA A 1 642 ? 82.548 62.407 14.939 1.00 19.29 642 ALA A C 1
ATOM 5161 O O . ALA A 1 642 ? 82.132 61.999 16.056 1.00 17.25 642 ALA A O 1
ATOM 5163 N N . TYR A 1 643 ? 83.754 62.979 14.792 1.00 17.77 643 TYR A N 1
ATOM 5164 C CA . TYR A 1 643 ? 84.598 63.197 15.999 1.00 17.37 643 TYR A CA 1
ATOM 5165 C C . TYR A 1 643 ? 83.928 64.118 17.070 1.00 18.40 643 TYR A C 1
ATOM 5166 O O . TYR A 1 643 ? 84.062 63.886 18.322 1.00 18.98 643 TYR A O 1
ATOM 5175 N N . ARG A 1 644 ? 83.225 65.143 16.636 1.00 20.67 644 ARG A N 1
ATOM 5176 C CA . ARG A 1 644 ? 82.482 66.053 17.609 1.00 21.90 644 ARG A CA 1
ATOM 5177 C C . ARG A 1 644 ? 81.491 65.219 18.471 1.00 24.58 644 ARG A C 1
ATOM 5178 O O . ARG A 1 644 ? 81.455 65.338 19.720 1.00 21.91 644 ARG A O 1
ATOM 5186 N N . ASN A 1 645 ? 80.696 64.334 17.846 1.00 22.05 645 ASN A N 1
ATOM 5187 C CA . ASN A 1 645 ? 79.812 63.459 18.583 1.00 22.60 645 ASN A CA 1
ATOM 5188 C C . ASN A 1 645 ? 80.518 62.374 19.322 1.00 23.00 645 ASN A C 1
ATOM 5189 O O . ASN A 1 645 ? 80.054 61.985 20.384 1.00 22.47 645 ASN A O 1
ATOM 5194 N N . PHE A 1 646 ? 81.641 61.861 18.809 1.00 20.43 646 PHE A N 1
ATOM 5195 C CA . PHE A 1 646 ? 82.400 60.905 19.604 1.00 17.29 646 PHE A CA 1
ATOM 5196 C C . PHE A 1 646 ? 82.828 61.557 20.956 1.00 19.86 646 PHE A C 1
ATOM 5197 O O . PHE A 1 646 ? 82.686 60.930 22.043 1.00 17.79 646 PHE A O 1
ATOM 5205 N N . ARG A 1 647 ? 83.280 62.809 20.884 1.00 17.74 647 ARG A N 1
ATOM 5206 C CA . ARG A 1 647 ? 83.785 63.465 22.121 1.00 21.77 647 ARG A CA 1
ATOM 5207 C C . ARG A 1 647 ? 82.623 63.646 23.130 1.00 22.85 647 ARG A C 1
ATOM 5208 O O . ARG A 1 647 ? 82.810 63.515 24.311 1.00 26.25 647 ARG A O 1
ATOM 5216 N N . LYS A 1 648 ? 81.462 64.069 22.664 1.00 22.56 648 LYS A N 1
ATOM 5217 C CA . LYS A 1 648 ? 80.288 64.145 23.515 1.00 24.27 648 LYS A CA 1
ATOM 5218 C C . LYS A 1 648 ? 79.982 62.765 24.151 1.00 26.24 648 LYS A C 1
ATOM 5219 O O . LYS A 1 648 ? 79.769 62.677 25.357 1.00 25.22 648 LYS A O 1
ATOM 5225 N N . SER A 1 649 ? 79.938 61.704 23.359 1.00 19.94 649 SER A N 1
ATOM 5226 C CA . SER A 1 649 ? 79.523 60.408 23.852 1.00 20.95 649 SER A CA 1
ATOM 5227 C C . SER A 1 649 ? 80.495 59.827 24.861 1.00 21.28 649 SER A C 1
ATOM 5228 O O . SER A 1 649 ? 80.027 59.328 25.921 1.00 21.89 649 SER A O 1
ATOM 5231 N N . VAL A 1 650 ? 81.785 59.833 24.570 1.00 20.94 650 VAL A N 1
ATOM 5232 C CA . VAL A 1 650 ? 82.697 59.187 25.502 1.00 20.07 650 VAL A CA 1
ATOM 5233 C C . VAL A 1 650 ? 82.790 59.894 26.831 1.00 22.30 650 VAL A C 1
ATOM 5234 O O . VAL A 1 650 ? 83.203 59.262 27.783 1.00 21.39 650 VAL A O 1
ATOM 5238 N N . MET A 1 651 ? 82.411 61.176 26.911 1.00 21.15 651 MET A N 1
ATOM 5239 C CA . MET A 1 651 ? 82.558 61.966 28.187 1.00 20.63 651 MET A CA 1
ATOM 5240 C C . MET A 1 651 ? 81.286 62.017 29.019 1.00 23.20 651 MET A C 1
ATOM 5241 O O . MET A 1 651 ? 81.263 62.724 30.035 1.00 23.51 651 MET A O 1
ATOM 5246 N N . ILE A 1 652 ? 80.211 61.352 28.610 1.00 20.35 652 ILE A N 1
ATOM 5247 C CA . ILE A 1 652 ? 78.914 61.513 29.282 1.00 21.26 652 ILE A CA 1
ATOM 5248 C C . ILE A 1 652 ? 79.013 61.266 30.808 1.00 24.80 652 ILE A C 1
ATOM 5249 O O . ILE A 1 652 ? 78.605 62.082 31.578 1.00 23.13 652 ILE A O 1
ATOM 5254 N N . ASP A 1 653 ? 79.621 60.156 31.205 1.00 20.40 653 ASP A N 1
ATOM 5255 C CA . ASP A 1 653 ? 79.795 59.894 32.670 1.00 24.54 653 ASP A CA 1
ATOM 5256 C C . ASP A 1 653 ? 80.947 60.697 33.309 1.00 23.03 653 ASP A C 1
ATOM 5257 O O . ASP A 1 653 ? 80.774 61.259 34.365 1.00 21.73 653 ASP A O 1
ATOM 5262 N N . LEU A 1 654 ? 82.127 60.683 32.677 1.00 21.92 654 LEU A N 1
ATOM 5263 C CA . LEU A 1 654 ? 83.325 61.372 33.218 1.00 24.17 654 LEU A CA 1
ATOM 5264 C C . LEU A 1 654 ? 83.044 62.841 33.511 1.00 30.37 654 LEU A C 1
ATOM 5265 O O . LEU A 1 654 ? 83.463 63.370 34.561 1.00 26.74 654 LEU A O 1
ATOM 5270 N N . LEU A 1 655 ? 82.232 63.479 32.692 1.00 26.25 655 LEU A N 1
ATOM 5271 C CA . LEU A 1 655 ? 82.000 64.946 32.878 1.00 29.58 655 LEU A CA 1
ATOM 5272 C C . LEU A 1 655 ? 80.564 65.153 33.374 1.00 35.86 655 LEU A C 1
ATOM 5273 O O . LEU A 1 655 ? 79.996 66.269 33.307 1.00 32.86 655 LEU A O 1
ATOM 5278 N N . ASN A 1 656 ? 79.928 64.069 33.791 1.00 29.88 656 ASN A N 1
ATOM 5279 C CA . ASN A 1 656 ? 78.625 64.197 34.375 1.00 37.19 656 ASN A CA 1
ATOM 5280 C C . ASN A 1 656 ? 77.618 65.012 33.506 1.00 41.55 656 ASN A C 1
ATOM 5281 O O . ASN A 1 656 ? 76.997 65.946 34.039 1.00 37.93 656 ASN A O 1
ATOM 5286 N N . THR A 1 657 ? 77.468 64.741 32.187 1.00 35.30 657 THR A N 1
ATOM 5287 C CA . THR A 1 657 ? 76.785 65.735 31.320 1.00 39.28 657 THR A CA 1
ATOM 5288 C C . THR A 1 657 ? 75.216 65.560 31.269 1.00 47.75 657 THR A C 1
ATOM 5289 O O . THR A 1 657 ? 74.489 66.471 30.821 1.00 43.49 657 THR A O 1
ATOM 5293 N N . ASN A 1 658 ? 74.713 64.388 31.695 1.00 42.04 658 ASN A N 1
ATOM 5294 C CA . ASN A 1 658 ? 73.275 64.018 31.536 1.00 42.65 658 ASN A CA 1
ATOM 5295 C C . ASN A 1 658 ? 72.463 64.119 32.873 1.00 48.22 658 ASN A C 1
ATOM 5296 O O . ASN A 1 658 ? 73.043 64.044 33.964 1.00 42.27 658 ASN A O 1
ATOM 5301 N N . GLU A 1 659 ? 71.146 64.291 32.766 1.00 49.72 659 GLU A N 1
ATOM 5302 C CA . GLU A 1 659 ? 70.267 64.527 33.933 1.00 55.57 659 GLU A CA 1
ATOM 5303 C C . GLU A 1 659 ? 70.118 63.224 34.772 1.00 53.45 659 GLU A C 1
ATOM 5304 O O . GLU A 1 659 ? 69.973 62.157 34.180 1.00 53.49 659 GLU A O 1
ATOM 5310 N N . ALA A 1 660 ? 70.180 63.323 36.113 1.00 40.71 660 ALA A N 1
ATOM 5311 C CA . ALA A 1 660 ? 70.107 62.169 37.067 1.00 43.11 660 ALA A CA 1
ATOM 5312 C C . ALA A 1 660 ? 68.643 61.844 37.537 1.00 40.38 660 ALA A C 1
ATOM 5313 O O . ALA A 1 660 ? 68.353 60.734 38.027 1.00 36.52 660 ALA A O 1
ATOM 5315 N N . VAL A 1 661 ? 67.763 62.851 37.452 1.00 39.49 661 VAL A N 1
ATOM 5316 C CA . VAL A 1 661 ? 66.323 62.730 37.896 1.00 39.97 661 VAL A CA 1
ATOM 5317 C C . VAL A 1 661 ? 65.387 63.268 36.802 1.00 41.80 661 VAL A C 1
ATOM 5318 O O . VAL A 1 661 ? 65.653 64.372 36.196 1.00 38.26 661 VAL A O 1
ATOM 5322 N N . SER A 1 662 ? 64.322 62.502 36.532 1.00 32.62 662 SER A N 1
ATOM 5323 C CA . SER A 1 662 ? 63.323 62.959 35.576 1.00 33.74 662 SER A CA 1
ATOM 5324 C C . SER A 1 662 ? 61.984 62.415 36.028 1.00 32.45 662 SER A C 1
ATOM 5325 O O . SER A 1 662 ? 61.877 61.233 36.457 1.00 27.21 662 SER A O 1
ATOM 5328 N N . GLY A 1 663 ? 60.980 63.298 36.036 1.00 27.65 663 GLY A N 1
ATOM 5329 C CA . GLY A 1 663 ? 59.618 62.830 36.227 1.00 29.97 663 GLY A CA 1
ATOM 5330 C C . GLY A 1 663 ? 59.518 62.139 37.577 1.00 30.60 663 GLY A C 1
ATOM 5331 O O . GLY A 1 663 ? 58.797 61.153 37.746 1.00 27.30 663 GLY A O 1
ATOM 5332 N N . GLY A 1 664 ? 60.309 62.612 38.525 1.00 31.84 664 GLY A N 1
ATOM 5333 C CA . GLY A 1 664 ? 60.295 62.026 39.874 1.00 30.67 664 GLY A CA 1
ATOM 5334 C C . GLY A 1 664 ? 61.000 60.668 40.003 1.00 35.44 664 GLY A C 1
ATOM 5335 O O . GLY A 1 664 ? 60.948 60.100 41.072 1.00 35.13 664 GLY A O 1
ATOM 5336 N N . THR A 1 665 ? 61.670 60.131 38.963 1.00 28.66 665 THR A N 1
ATOM 5337 C CA . THR A 1 665 ? 62.298 58.739 39.040 1.00 27.18 665 THR A CA 1
ATOM 5338 C C . THR A 1 665 ? 63.832 58.939 38.867 1.00 27.59 665 THR A C 1
ATOM 5339 O O . THR A 1 665 ? 64.293 59.743 38.000 1.00 29.70 665 THR A O 1
ATOM 5343 N N . PHE A 1 666 ? 64.629 58.240 39.675 1.00 25.59 666 PHE A N 1
ATOM 5344 C CA . PHE A 1 666 ? 66.103 58.344 39.517 1.00 28.60 666 PHE A CA 1
ATOM 5345 C C . PHE A 1 666 ? 66.543 57.527 38.276 1.00 27.99 666 PHE A C 1
ATOM 5346 O O . PHE A 1 666 ? 66.243 56.335 38.178 1.00 29.48 666 PHE A O 1
ATOM 5354 N N . ILE A 1 667 ? 67.204 58.203 37.334 1.00 27.32 667 ILE A N 1
ATOM 5355 C CA . ILE A 1 667 ? 67.706 57.576 36.065 1.00 28.05 667 ILE A CA 1
ATOM 5356 C C . ILE A 1 667 ? 69.243 57.694 35.918 1.00 30.04 667 ILE A C 1
ATOM 5357 O O . ILE A 1 667 ? 69.774 57.539 34.779 1.00 31.48 667 ILE A O 1
ATOM 5362 N N . GLY A 1 668 ? 69.951 57.952 37.050 1.00 28.70 668 GLY A N 1
ATOM 5363 C CA . GLY A 1 668 ? 71.422 58.179 37.073 1.00 29.39 668 GLY A CA 1
ATOM 5364 C C . GLY A 1 668 ? 72.162 56.842 37.111 1.00 28.30 668 GLY A C 1
ATOM 5365 O O . GLY A 1 668 ? 71.523 55.808 36.803 1.00 29.12 668 GLY A O 1
ATOM 5366 N N . GLY A 1 669 ? 73.476 56.825 37.442 1.00 24.18 669 GLY A N 1
ATOM 5367 C CA . GLY A 1 669 ? 74.244 55.529 37.368 1.00 20.86 669 GLY A CA 1
ATOM 5368 C C . GLY A 1 669 ? 75.130 55.653 36.084 1.00 24.23 669 GLY A C 1
ATOM 5369 O O . GLY A 1 669 ? 75.053 56.676 35.356 1.00 23.63 669 GLY A O 1
ATOM 5370 N N . ILE A 1 670 ? 75.885 54.613 35.785 1.00 17.47 670 ILE A N 1
ATOM 5371 C CA . ILE A 1 670 ? 76.801 54.632 34.678 1.00 20.89 670 ILE A CA 1
ATOM 5372 C C . ILE A 1 670 ? 75.933 54.263 33.431 1.00 19.57 670 ILE A C 1
ATOM 5373 O O . ILE A 1 670 ? 75.092 53.384 33.491 1.00 19.97 670 ILE A O 1
ATOM 5378 N N . HIS A 1 671 ? 76.215 54.846 32.283 1.00 22.32 671 HIS A N 1
ATOM 5379 C CA . HIS A 1 671 ? 75.385 54.702 31.110 1.00 19.74 671 HIS A CA 1
ATOM 5380 C C . HIS A 1 671 ? 75.963 53.614 30.270 1.00 19.94 671 HIS A C 1
ATOM 5381 O O . HIS A 1 671 ? 76.828 53.856 29.375 1.00 18.32 671 HIS A O 1
ATOM 5388 N N . THR A 1 672 ? 75.495 52.411 30.507 1.00 16.94 672 THR A N 1
ATOM 5389 C CA . THR A 1 672 ? 76.136 51.211 29.959 1.00 17.34 672 THR A CA 1
ATOM 5390 C C . THR A 1 672 ? 76.121 51.146 28.411 1.00 18.24 672 THR A C 1
ATOM 5391 O O . THR A 1 672 ? 77.056 50.721 27.808 1.00 17.53 672 THR A O 1
ATOM 5395 N N . ALA A 1 673 ? 74.998 51.493 27.813 1.00 17.98 673 ALA A N 1
ATOM 5396 C CA . ALA A 1 673 ? 74.914 51.536 26.312 1.00 16.62 673 ALA A CA 1
ATOM 5397 C C . ALA A 1 673 ? 75.933 52.472 25.696 1.00 16.77 673 ALA A C 1
ATOM 5398 O O . ALA A 1 673 ? 76.669 52.065 24.791 1.00 18.31 673 ALA A O 1
ATOM 5400 N N . ALA A 1 674 ? 76.109 53.669 26.278 1.00 17.57 674 ALA A N 1
ATOM 5401 C CA . ALA A 1 674 ? 77.112 54.576 25.802 1.00 19.91 674 ALA A CA 1
ATOM 5402 C C . ALA A 1 674 ? 78.496 54.004 26.030 1.00 21.43 674 ALA A C 1
ATOM 5403 O O . ALA A 1 674 ? 79.410 54.148 25.153 1.00 19.96 674 ALA A O 1
ATOM 5405 N N . ASN A 1 675 ? 78.710 53.353 27.185 1.00 22.00 675 ASN A N 1
ATOM 5406 C CA . ASN A 1 675 ? 80.014 52.687 27.380 1.00 24.15 675 ASN A CA 1
ATOM 5407 C C . ASN A 1 675 ? 80.287 51.667 26.307 1.00 21.55 675 ASN A C 1
ATOM 5408 O O . ASN A 1 675 ? 81.408 51.579 25.844 1.00 23.74 675 ASN A O 1
ATOM 5413 N N . GLY A 1 676 ? 79.279 50.863 25.906 1.00 21.66 676 GLY A N 1
ATOM 5414 C CA . GLY A 1 676 ? 79.472 49.855 24.873 1.00 23.62 676 GLY A CA 1
ATOM 5415 C C . GLY A 1 676 ? 79.683 50.507 23.535 1.00 27.02 676 GLY A C 1
ATOM 5416 O O . GLY A 1 676 ? 80.537 50.058 22.704 1.00 25.69 676 GLY A O 1
ATOM 5417 N N . ALA A 1 677 ? 78.976 51.616 23.318 1.00 20.48 677 ALA A N 1
ATOM 5418 C CA . ALA A 1 677 ? 79.115 52.277 22.033 1.00 22.37 677 ALA A CA 1
ATOM 5419 C C . ALA A 1 677 ? 80.442 52.922 21.751 1.00 20.82 677 ALA A C 1
ATOM 5420 O O . ALA A 1 677 ? 80.800 53.083 20.566 1.00 17.49 677 ALA A O 1
ATOM 5422 N N . SER A 1 678 ? 81.237 53.223 22.776 1.00 19.51 678 SER A N 1
ATOM 5423 C CA . SER A 1 678 ? 82.592 53.815 22.552 1.00 21.91 678 SER A CA 1
ATOM 5424 C C . SER A 1 678 ? 83.434 52.979 21.596 1.00 21.39 678 SER A C 1
ATOM 5425 O O . SER A 1 678 ? 84.103 53.491 20.688 1.00 20.35 678 SER A O 1
ATOM 5428 N N . TRP A 1 679 ? 83.391 51.660 21.796 1.00 19.72 679 TRP A N 1
ATOM 5429 C CA . TRP A 1 679 ? 84.178 50.739 20.989 1.00 18.70 679 TRP A CA 1
ATOM 5430 C C . TRP A 1 679 ? 83.671 50.720 19.554 1.00 19.24 679 TRP A C 1
ATOM 5431 O O . TRP A 1 679 ? 84.492 50.793 18.571 1.00 17.41 679 TRP A O 1
ATOM 5442 N N . GLN A 1 680 ? 82.342 50.675 19.376 1.00 17.14 680 GLN A N 1
ATOM 5443 C CA . GLN A 1 680 ? 81.813 50.688 17.952 1.00 19.37 680 GLN A CA 1
ATOM 5444 C C . GLN A 1 680 ? 82.147 51.957 17.205 1.00 19.39 680 GLN A C 1
ATOM 5445 O O . GLN A 1 680 ? 82.326 51.890 16.006 1.00 18.79 680 GLN A O 1
ATOM 5451 N N . MET A 1 681 ? 82.088 53.125 17.859 1.00 17.25 681 MET A N 1
ATOM 5452 C CA . MET A 1 681 ? 82.339 54.363 17.164 1.00 18.66 681 MET A CA 1
ATOM 5453 C C . MET A 1 681 ? 83.760 54.304 16.548 1.00 18.95 681 MET A C 1
ATOM 5454 O O . MET A 1 681 ? 83.985 54.824 15.448 1.00 19.21 681 MET A O 1
ATOM 5459 N N . VAL A 1 682 ? 84.732 53.761 17.306 1.00 17.08 682 VAL A N 1
ATOM 5460 C CA . VAL A 1 682 ? 86.102 53.695 16.726 1.00 16.55 682 VAL A CA 1
ATOM 5461 C C . VAL A 1 682 ? 86.180 52.605 15.708 1.00 18.54 682 VAL A C 1
ATOM 5462 O O . VAL A 1 682 ? 86.717 52.826 14.635 1.00 18.45 682 VAL A O 1
ATOM 5466 N N . VAL A 1 683 ? 85.744 51.402 16.064 1.00 16.90 683 VAL A N 1
ATOM 5467 C CA . VAL A 1 683 ? 86.046 50.228 15.214 1.00 18.92 683 VAL A CA 1
ATOM 5468 C C . VAL A 1 683 ? 85.067 50.102 14.003 1.00 20.75 683 VAL A C 1
ATOM 5469 O O . VAL A 1 683 ? 85.492 49.880 12.875 1.00 19.65 683 VAL A O 1
ATOM 5473 N N . ASN A 1 684 ? 83.776 50.148 14.267 1.00 19.39 684 ASN A N 1
ATOM 5474 C CA . ASN A 1 684 ? 82.784 50.077 13.161 1.00 19.67 684 ASN A CA 1
ATOM 5475 C C . ASN A 1 684 ? 82.600 51.430 12.556 1.00 21.61 684 ASN A C 1
ATOM 5476 O O . ASN A 1 684 ? 82.298 51.500 11.371 1.00 22.52 684 ASN A O 1
ATOM 5481 N N . GLY A 1 685 ? 82.704 52.516 13.330 1.00 19.69 685 GLY A N 1
ATOM 5482 C CA . GLY A 1 685 ? 82.463 53.882 12.707 1.00 18.03 685 GLY A CA 1
ATOM 5483 C C . GLY A 1 685 ? 83.704 54.390 11.999 1.00 20.84 685 GLY A C 1
ATOM 5484 O O . GLY A 1 685 ? 83.733 54.436 10.751 1.00 18.79 685 GLY A O 1
ATOM 5485 N N . PHE A 1 686 ? 84.773 54.731 12.752 1.00 19.07 686 PHE A N 1
ATOM 5486 C CA . PHE A 1 686 ? 86.001 55.239 12.072 1.00 19.10 686 PHE A CA 1
ATOM 5487 C C . PHE A 1 686 ? 86.688 54.118 11.231 1.00 19.04 686 PHE A C 1
ATOM 5488 O O . PHE A 1 686 ? 87.063 54.347 10.114 1.00 19.36 686 PHE A O 1
ATOM 5496 N N . GLY A 1 687 ? 86.761 52.901 11.773 1.00 17.73 687 GLY A N 1
ATOM 5497 C CA . GLY A 1 687 ? 87.453 51.788 11.145 1.00 17.94 687 GLY A CA 1
ATOM 5498 C C . GLY A 1 687 ? 86.709 51.273 9.952 1.00 19.62 687 GLY A C 1
ATOM 5499 O O . GLY A 1 687 ? 87.301 50.759 9.001 1.00 19.28 687 GLY A O 1
ATOM 5500 N N . GLY A 1 688 ? 85.380 51.405 10.000 1.00 18.43 688 GLY A N 1
ATOM 5501 C CA . GLY A 1 688 ? 84.523 50.921 8.991 1.00 20.69 688 GLY A CA 1
ATOM 5502 C C . GLY A 1 688 ? 84.482 49.390 9.106 1.00 24.53 688 GLY A C 1
ATOM 5503 O O . GLY A 1 688 ? 84.223 48.750 8.146 1.00 23.14 688 GLY A O 1
ATOM 5504 N N . LEU A 1 689 ? 84.769 48.769 10.225 1.00 20.32 689 LEU A N 1
ATOM 5505 C CA . LEU A 1 689 ? 84.909 47.254 10.152 1.00 19.42 689 LEU A CA 1
ATOM 5506 C C . LEU A 1 689 ? 83.541 46.656 9.888 1.00 24.02 689 LEU A C 1
ATOM 5507 O O . LEU A 1 689 ? 82.542 46.972 10.624 1.00 24.47 689 LEU A O 1
ATOM 5512 N N . SER A 1 690 ? 83.409 45.813 8.852 1.00 23.12 690 SER A N 1
ATOM 5513 C CA . SER A 1 690 ? 82.229 44.884 8.892 1.00 24.57 690 SER A CA 1
ATOM 5514 C C . SER A 1 690 ? 82.617 43.524 8.343 1.00 30.28 690 SER A C 1
ATOM 5515 O O . SER A 1 690 ? 83.587 43.411 7.627 1.00 27.10 690 SER A O 1
ATOM 5518 N N . VAL A 1 691 ? 81.859 42.498 8.711 1.00 31.36 691 VAL A N 1
ATOM 5519 C CA . VAL A 1 691 ? 82.228 41.067 8.381 1.00 30.69 691 VAL A CA 1
ATOM 5520 C C . VAL A 1 691 ? 80.952 40.411 7.856 1.00 36.32 691 VAL A C 1
ATOM 5521 O O . VAL A 1 691 ? 79.909 40.425 8.539 1.00 34.38 691 VAL A O 1
ATOM 5525 N N . HIS A 1 692 ? 80.993 39.884 6.619 1.00 43.85 692 HIS A N 1
ATOM 5526 C CA . HIS A 1 692 ? 79.813 39.253 5.969 1.00 51.76 692 HIS A CA 1
ATOM 5527 C C . HIS A 1 692 ? 80.209 37.939 5.368 1.00 61.28 692 HIS A C 1
ATOM 5528 O O . HIS A 1 692 ? 80.757 37.918 4.246 1.00 58.95 692 HIS A O 1
ATOM 5535 N N . GLY A 1 693 ? 79.944 36.845 6.100 1.00 64.91 693 GLY A N 1
ATOM 5536 C CA . GLY A 1 693 ? 80.457 35.510 5.754 1.00 58.00 693 GLY A CA 1
ATOM 5537 C C . GLY A 1 693 ? 81.993 35.524 5.732 1.00 70.74 693 GLY A C 1
ATOM 5538 O O . GLY A 1 693 ? 82.635 35.751 6.786 1.00 63.91 693 GLY A O 1
ATOM 5539 N N . ASP A 1 694 ? 82.551 35.279 4.526 1.00 69.76 694 ASP A N 1
ATOM 5540 C CA . ASP A 1 694 ? 84.022 35.243 4.223 1.00 75.66 694 ASP A CA 1
ATOM 5541 C C . ASP A 1 694 ? 84.716 36.632 4.165 1.00 69.40 694 ASP A C 1
ATOM 5542 O O . ASP A 1 694 ? 85.897 36.752 4.510 1.00 70.27 694 ASP A O 1
ATOM 5547 N N . ASP A 1 695 ? 83.966 37.646 3.711 1.00 60.29 695 ASP A N 1
ATOM 5548 C CA . ASP A 1 695 ? 84.470 38.981 3.453 1.00 53.94 695 ASP A CA 1
ATOM 5549 C C . ASP A 1 695 ? 84.603 39.836 4.706 1.00 48.80 695 ASP A C 1
ATOM 5550 O O . ASP A 1 695 ? 83.605 40.076 5.428 1.00 40.90 695 ASP A O 1
ATOM 5555 N N . ILE A 1 696 ? 85.821 40.325 4.926 1.00 42.57 696 ILE A N 1
ATOM 5556 C CA . ILE A 1 696 ? 86.028 41.348 5.907 1.00 38.56 696 ILE A CA 1
ATOM 5557 C C . ILE A 1 696 ? 86.251 42.724 5.243 1.00 35.00 696 ILE A C 1
ATOM 5558 O O . ILE A 1 696 ? 86.973 42.831 4.258 1.00 35.57 696 ILE A O 1
ATOM 5563 N N . HIS A 1 697 ? 85.543 43.758 5.699 1.00 26.43 697 HIS A N 1
ATOM 5564 C CA . HIS A 1 697 ? 85.681 45.086 5.051 1.00 25.53 697 HIS A CA 1
ATOM 5565 C C . HIS A 1 697 ? 86.247 46.015 6.081 1.00 24.87 697 HIS A C 1
ATOM 5566 O O . HIS A 1 697 ? 85.872 45.925 7.256 1.00 21.19 697 HIS A O 1
ATOM 5573 N N . LEU A 1 698 ? 87.099 46.945 5.650 1.00 21.28 698 LEU A N 1
ATOM 5574 C CA . LEU A 1 698 ? 87.526 48.052 6.469 1.00 22.14 698 LEU A CA 1
ATOM 5575 C C . LEU A 1 698 ? 87.421 49.240 5.586 1.00 19.81 698 LEU A C 1
ATOM 5576 O O . LEU A 1 698 ? 87.674 49.150 4.330 1.00 21.75 698 LEU A O 1
ATOM 5581 N N . SER A 1 699 ? 87.099 50.392 6.186 1.00 18.68 699 SER A N 1
ATOM 5582 C CA . SER A 1 699 ? 87.135 51.685 5.445 1.00 18.71 699 SER A CA 1
ATOM 5583 C C . SER A 1 699 ? 87.701 52.727 6.426 1.00 21.37 699 SER A C 1
ATOM 5584 O O . SER A 1 699 ? 86.932 53.639 6.883 1.00 18.26 699 SER A O 1
ATOM 5587 N N . PRO A 1 700 ? 88.997 52.599 6.762 1.00 20.39 700 PRO A N 1
ATOM 5588 C CA . PRO A 1 700 ? 89.507 53.347 7.949 1.00 21.86 700 PRO A CA 1
ATOM 5589 C C . PRO A 1 700 ? 89.639 54.878 7.667 1.00 19.77 700 PRO A C 1
ATOM 5590 O O . PRO A 1 700 ? 90.475 55.329 6.840 1.00 21.22 700 PRO A O 1
ATOM 5594 N N . ARG A 1 701 ? 88.844 55.646 8.416 1.00 18.80 701 ARG A N 1
ATOM 5595 C CA . ARG A 1 701 ? 88.939 57.119 8.455 1.00 19.64 701 ARG A CA 1
ATOM 5596 C C . ARG A 1 701 ? 89.725 57.499 9.751 1.00 20.71 701 ARG A C 1
ATOM 5597 O O . ARG A 1 701 ? 89.767 56.650 10.717 1.00 19.09 701 ARG A O 1
ATOM 5605 N N . LEU A 1 702 ? 90.247 58.726 9.837 1.00 19.26 702 LEU A N 1
ATOM 5606 C CA . LEU A 1 702 ? 91.098 59.110 10.994 1.00 15.98 702 LEU A CA 1
ATOM 5607 C C . LEU A 1 702 ? 90.777 60.560 11.283 1.00 17.25 702 LEU A C 1
ATOM 5608 O O . LEU A 1 702 ? 91.002 61.466 10.462 1.00 17.49 702 LEU A O 1
ATOM 5613 N N . PRO A 1 703 ? 90.276 60.845 12.490 1.00 16.93 703 PRO A N 1
ATOM 5614 C CA . PRO A 1 703 ? 89.968 62.266 12.870 1.00 17.21 703 PRO A CA 1
ATOM 5615 C C . PRO A 1 703 ? 91.293 62.974 12.923 1.00 18.24 703 PRO A C 1
ATOM 5616 O O . PRO A 1 703 ? 92.302 62.361 13.389 1.00 18.38 703 PRO A O 1
ATOM 5620 N N . ASP A 1 704 ? 91.272 64.301 12.749 1.00 17.66 704 ASP A N 1
ATOM 5621 C CA . ASP A 1 704 ? 92.469 65.074 12.792 1.00 22.33 704 ASP A CA 1
ATOM 5622 C C . ASP A 1 704 ? 93.108 65.145 14.155 1.00 23.49 704 ASP A C 1
ATOM 5623 O O . ASP A 1 704 ? 94.296 65.407 14.276 1.00 22.77 704 ASP A O 1
ATOM 5628 N N . ALA A 1 705 ? 92.284 64.928 15.169 1.00 19.34 705 ALA A N 1
ATOM 5629 C CA . ALA A 1 705 ? 92.765 64.892 16.564 1.00 21.00 705 ALA A CA 1
ATOM 5630 C C . ALA A 1 705 ? 93.680 63.713 16.929 1.00 22.83 705 ALA A C 1
ATOM 5631 O O . ALA A 1 705 ? 94.217 63.729 18.033 1.00 18.67 705 ALA A O 1
ATOM 5633 N N . TRP A 1 706 ? 93.771 62.644 16.086 1.00 17.75 706 TRP A N 1
ATOM 5634 C CA . TRP A 1 706 ? 94.532 61.447 16.422 1.00 18.09 706 TRP A CA 1
ATOM 5635 C C . TRP A 1 706 ? 95.621 61.226 15.427 1.00 21.66 706 TRP A C 1
ATOM 5636 O O . TRP A 1 706 ? 95.405 61.542 14.235 1.00 23.09 706 TRP A O 1
ATOM 5647 N N . ASP A 1 707 ? 96.723 60.593 15.828 1.00 18.42 707 ASP A N 1
ATOM 5648 C CA . ASP A 1 707 ? 97.682 60.242 14.777 1.00 23.26 707 ASP A CA 1
ATOM 5649 C C . ASP A 1 707 ? 97.553 58.795 14.354 1.00 23.38 707 ASP A C 1
ATOM 5650 O O . ASP A 1 707 ? 98.172 58.346 13.408 1.00 19.95 707 ASP A O 1
ATOM 5655 N N . GLY A 1 708 ? 96.668 58.077 15.014 1.00 19.77 708 GLY A N 1
ATOM 5656 C CA . GLY A 1 708 ? 96.448 56.681 14.632 1.00 20.61 708 GLY A CA 1
ATOM 5657 C C . GLY A 1 708 ? 95.579 55.982 15.639 1.00 19.56 708 GLY A C 1
ATOM 5658 O O . GLY A 1 708 ? 95.234 56.563 16.696 1.00 18.11 708 GLY A O 1
ATOM 5659 N N . TYR A 1 709 ? 95.196 54.734 15.353 1.00 19.32 709 TYR A N 1
ATOM 5660 C CA . TYR A 1 709 ? 94.448 53.949 16.390 1.00 17.19 709 TYR A CA 1
ATOM 5661 C C . TYR A 1 709 ? 94.620 52.510 15.978 1.00 19.99 709 TYR A C 1
ATOM 5662 O O . TYR A 1 709 ? 94.989 52.204 14.826 1.00 17.88 709 TYR A O 1
ATOM 5671 N N . THR A 1 710 ? 94.446 51.637 16.934 1.00 19.58 710 THR A N 1
ATOM 5672 C CA . THR A 1 710 ? 94.639 50.222 16.635 1.00 19.15 710 THR A CA 1
ATOM 5673 C C . THR A 1 710 ? 93.525 49.491 17.299 1.00 22.75 710 THR A C 1
ATOM 5674 O O . THR A 1 710 ? 93.045 49.914 18.410 1.00 22.25 710 THR A O 1
ATOM 5678 N N . PHE A 1 711 ? 93.156 48.345 16.758 1.00 19.48 711 PHE A N 1
ATOM 5679 C CA . PHE A 1 711 ? 92.117 47.552 17.452 1.00 20.59 711 PHE A CA 1
ATOM 5680 C C . PHE A 1 711 ? 92.327 46.052 17.033 1.00 24.41 711 PHE A C 1
ATOM 5681 O O . PHE A 1 711 ? 93.006 45.773 16.066 1.00 21.36 711 PHE A O 1
ATOM 5689 N N . LYS A 1 712 ? 91.650 45.146 17.705 1.00 22.47 712 LYS A N 1
ATOM 5690 C CA . LYS A 1 712 ? 91.789 43.689 17.408 1.00 27.72 712 LYS A CA 1
ATOM 5691 C C . LYS A 1 712 ? 90.452 43.207 16.991 1.00 26.02 712 LYS A C 1
ATOM 5692 O O . LYS A 1 712 ? 89.443 43.768 17.428 1.00 30.45 712 LYS A O 1
ATOM 5698 N N . ALA A 1 713 ? 90.369 42.149 16.165 1.00 25.52 713 ALA A N 1
ATOM 5699 C CA . ALA A 1 713 ? 89.059 41.544 15.962 1.00 26.19 713 ALA A CA 1
ATOM 5700 C C . ALA A 1 713 ? 89.330 40.054 15.832 1.00 36.79 713 ALA A C 1
ATOM 5701 O O . ALA A 1 713 ? 90.496 39.681 15.617 1.00 35.39 713 ALA A O 1
ATOM 5703 N N . ILE A 1 714 ? 88.329 39.219 16.099 1.00 35.75 714 ILE A N 1
ATOM 5704 C CA . ILE A 1 714 ? 88.513 37.752 16.012 1.00 41.52 714 ILE A CA 1
ATOM 5705 C C . ILE A 1 714 ? 87.525 37.366 14.946 1.00 49.32 714 ILE A C 1
ATOM 5706 O O . ILE A 1 714 ? 86.342 37.308 15.257 1.00 52.83 714 ILE A O 1
ATOM 5711 N N . VAL A 1 715 ? 87.977 37.153 13.697 1.00 39.04 715 VAL A N 1
ATOM 5712 C CA . VAL A 1 715 ? 87.064 36.796 12.580 1.00 47.67 715 VAL A CA 1
ATOM 5713 C C . VAL A 1 715 ? 87.239 35.318 12.176 1.00 47.45 715 VAL A C 1
ATOM 5714 O O . VAL A 1 715 ? 88.348 34.863 11.851 1.00 37.96 715 VAL A O 1
ATOM 5718 N N . LYS A 1 716 ? 86.132 34.589 12.224 1.00 48.02 716 LYS A N 1
ATOM 5719 C CA . LYS A 1 716 ? 86.118 33.146 12.078 1.00 45.87 716 LYS A CA 1
ATOM 5720 C C . LYS A 1 716 ? 87.345 32.465 12.717 1.00 42.64 716 LYS A C 1
ATOM 5721 O O . LYS A 1 716 ? 88.052 31.748 12.068 1.00 42.77 716 LYS A O 1
ATOM 5727 N N . GLY A 1 717 ? 87.606 32.790 13.978 1.00 36.33 717 GLY A N 1
ATOM 5728 C CA . GLY A 1 717 ? 88.694 32.238 14.761 1.00 34.41 717 GLY A CA 1
ATOM 5729 C C . GLY A 1 717 ? 90.093 32.768 14.480 1.00 34.40 717 GLY A C 1
ATOM 5730 O O . GLY A 1 717 ? 91.048 32.333 15.095 1.00 37.40 717 GLY A O 1
ATOM 5731 N N . GLN A 1 718 ? 90.241 33.708 13.560 1.00 36.24 718 GLN A N 1
ATOM 5732 C CA . GLN A 1 718 ? 91.577 34.280 13.333 1.00 37.42 718 GLN A CA 1
ATOM 5733 C C . GLN A 1 718 ? 91.648 35.631 14.046 1.00 32.71 718 GLN A C 1
ATOM 5734 O O . GLN A 1 718 ? 90.759 36.458 13.816 1.00 29.37 718 GLN A O 1
ATOM 5740 N N . THR A 1 719 ? 92.725 35.855 14.814 1.00 30.04 719 THR A N 1
ATOM 5741 C CA . THR A 1 719 ? 92.934 37.121 15.483 1.00 32.08 719 THR A CA 1
ATOM 5742 C C . THR A 1 719 ? 93.674 38.066 14.570 1.00 34.40 719 THR A C 1
ATOM 5743 O O . THR A 1 719 ? 94.844 37.827 14.193 1.00 31.85 719 THR A O 1
ATOM 5747 N N . LEU A 1 720 ? 92.992 39.156 14.233 1.00 30.79 720 LEU A N 1
ATOM 5748 C CA . LEU A 1 720 ? 93.530 40.185 13.367 1.00 27.12 720 LEU A CA 1
ATOM 5749 C C . LEU A 1 720 ? 93.804 41.386 14.230 1.00 26.06 720 LEU A C 1
ATOM 5750 O O . LEU A 1 720 ? 93.063 41.619 15.210 1.00 27.91 720 LEU A O 1
ATOM 5755 N N . GLU A 1 721 ? 94.866 42.109 13.900 1.00 21.82 721 GLU A N 1
ATOM 5756 C CA . GLU A 1 721 ? 95.120 43.382 14.566 1.00 22.22 721 GLU A CA 1
ATOM 5757 C C . GLU A 1 721 ? 95.222 44.421 13.492 1.00 22.52 721 GLU A C 1
ATOM 5758 O O . GLU A 1 721 ? 95.691 44.128 12.377 1.00 25.93 721 GLU A O 1
ATOM 5764 N N . VAL A 1 722 ? 94.651 45.594 13.726 1.00 22.68 722 VAL A N 1
ATOM 5765 C CA . VAL A 1 722 ? 94.614 46.616 12.635 1.00 22.25 722 VAL A CA 1
ATOM 5766 C C . VAL A 1 722 ? 95.235 47.888 13.224 1.00 26.66 722 VAL A C 1
ATOM 5767 O O . VAL A 1 722 ? 94.897 48.270 14.376 1.00 25.17 722 VAL A O 1
ATOM 5771 N N . ASP A 1 723 ? 96.133 48.517 12.478 1.00 19.37 723 ASP A N 1
ATOM 5772 C CA . ASP A 1 723 ? 96.807 49.755 12.920 1.00 22.47 723 ASP A CA 1
ATOM 5773 C C . ASP A 1 723 ? 96.520 50.778 11.820 1.00 23.90 723 ASP A C 1
ATOM 5774 O O . ASP A 1 723 ? 97.011 50.665 10.672 1.00 24.35 723 ASP A O 1
ATOM 5779 N N . VAL A 1 724 ? 95.776 51.830 12.129 1.00 21.78 724 VAL A N 1
ATOM 5780 C CA . VAL A 1 724 ? 95.476 52.854 11.130 1.00 20.68 724 VAL A CA 1
ATOM 5781 C C . VAL A 1 724 ? 96.310 54.088 11.449 1.00 20.73 724 VAL A C 1
ATOM 5782 O O . VAL A 1 724 ? 96.357 54.469 12.655 1.00 18.94 724 VAL A O 1
ATOM 5786 N N . THR A 1 725 ? 96.983 54.739 10.459 1.00 18.76 725 THR A N 1
ATOM 5787 C CA . THR A 1 725 ? 97.614 56.074 10.730 1.00 18.86 725 THR A CA 1
ATOM 5788 C C . THR A 1 725 ? 97.235 56.919 9.553 1.00 18.38 725 THR A C 1
ATOM 5789 O O . THR A 1 725 ? 96.533 56.406 8.652 1.00 19.65 725 THR A O 1
ATOM 5793 N N . LYS A 1 726 ? 97.649 58.201 9.514 1.00 20.43 726 LYS A N 1
ATOM 5794 C CA . LYS A 1 726 ? 97.204 59.054 8.444 1.00 22.82 726 LYS A CA 1
ATOM 5795 C C . LYS A 1 726 ? 97.626 58.476 7.062 1.00 24.45 726 LYS A C 1
ATOM 5796 O O . LYS A 1 726 ? 96.855 58.538 6.088 1.00 25.63 726 LYS A O 1
ATOM 5802 N N . GLU A 1 727 ? 98.818 57.856 6.980 1.00 22.11 727 GLU A N 1
ATOM 5803 C CA . GLU A 1 727 ? 99.419 57.583 5.698 1.00 26.76 727 GLU A CA 1
ATOM 5804 C C . GLU A 1 727 ? 99.333 56.087 5.353 1.00 23.91 727 GLU A C 1
ATOM 5805 O O . GLU A 1 727 ? 99.615 55.662 4.226 1.00 24.77 727 GLU A O 1
ATOM 5811 N N . GLN A 1 728 ? 98.974 55.242 6.294 1.00 22.57 728 GLN A N 1
ATOM 5812 C CA . GLN A 1 728 ? 98.951 53.795 6.014 1.00 25.04 728 GLN A CA 1
ATOM 5813 C C . GLN A 1 728 ? 97.992 52.993 6.878 1.00 27.05 728 GLN A C 1
ATOM 5814 O O . GLN A 1 728 ? 97.472 53.546 7.844 1.00 25.24 728 GLN A O 1
ATOM 5820 N N . ILE A 1 729 ? 97.754 51.712 6.518 1.00 20.46 729 ILE A N 1
ATOM 5821 C CA . ILE A 1 729 ? 97.047 50.778 7.377 1.00 24.11 729 ILE A CA 1
ATOM 5822 C C . ILE A 1 729 ? 97.815 49.508 7.328 1.00 26.70 729 ILE A C 1
ATOM 5823 O O . ILE A 1 729 ? 98.260 49.134 6.258 1.00 25.45 729 ILE A O 1
ATOM 5828 N N . THR A 1 730 ? 97.994 48.884 8.491 1.00 22.46 730 THR A N 1
ATOM 5829 C CA . THR A 1 730 ? 98.600 47.532 8.602 1.00 23.26 730 THR A CA 1
ATOM 5830 C C . THR A 1 730 ? 97.623 46.613 9.171 1.00 25.75 730 THR A C 1
ATOM 5831 O O . THR A 1 730 ? 97.008 46.895 10.230 1.00 26.81 730 THR A O 1
ATOM 5835 N N . ILE A 1 731 ? 97.581 45.410 8.637 1.00 23.55 731 ILE A N 1
ATOM 5836 C CA . ILE A 1 731 ? 96.761 44.374 9.254 1.00 22.74 731 ILE A CA 1
ATOM 5837 C C . ILE A 1 731 ? 97.645 43.129 9.461 1.00 26.47 731 ILE A C 1
ATOM 5838 O O . ILE A 1 731 ? 98.354 42.726 8.553 1.00 26.40 731 ILE A O 1
ATOM 5843 N N . THR A 1 732 ? 97.667 42.613 10.675 1.00 26.31 732 THR A N 1
ATOM 5844 C CA . THR A 1 732 ? 98.339 41.340 10.943 1.00 29.39 732 THR A CA 1
ATOM 5845 C C . THR A 1 732 ? 97.388 40.269 11.356 1.00 36.90 732 THR A C 1
ATOM 5846 O O . THR A 1 732 ? 96.318 40.531 11.960 1.00 39.72 732 THR A O 1
ATOM 5850 N N . ASN A 1 733 ? 97.761 39.040 11.038 1.00 30.25 733 ASN A N 1
ATOM 5851 C CA . ASN A 1 733 ? 97.002 37.926 11.495 1.00 37.25 733 ASN A CA 1
ATOM 5852 C C . ASN A 1 733 ? 97.942 37.201 12.461 1.00 49.06 733 ASN A C 1
ATOM 5853 O O . ASN A 1 733 ? 99.038 36.820 12.067 1.00 45.42 733 ASN A O 1
ATOM 5858 N N . LYS A 1 734 ? 97.565 37.149 13.740 1.00 55.08 734 LYS A N 1
ATOM 5859 C CA . LYS A 1 734 ? 98.508 36.776 14.782 1.00 62.59 734 LYS A CA 1
ATOM 5860 C C . LYS A 1 734 ? 98.102 35.492 15.440 1.00 59.77 734 LYS A C 1
ATOM 5861 O O . LYS A 1 734 ? 98.304 35.351 16.635 1.00 65.22 734 LYS A O 1
ATOM 5867 N N . SER A 1 735 ? 97.555 34.547 14.672 1.00 63.61 735 SER A N 1
ATOM 5868 C CA . SER A 1 735 ? 96.896 33.366 15.288 1.00 73.73 735 SER A CA 1
ATOM 5869 C C . SER A 1 735 ? 97.552 32.030 14.947 1.00 83.94 735 SER A C 1
ATOM 5870 O O . SER A 1 735 ? 98.770 31.984 14.753 1.00 79.66 735 SER A O 1
ATOM 5873 N N . GLU A 1 736 ? 96.727 30.964 14.910 1.00 103.15 736 GLU A N 1
ATOM 5874 C CA . GLU A 1 736 ? 97.056 29.585 14.420 1.00 98.04 736 GLU A CA 1
ATOM 5875 C C . GLU A 1 736 ? 97.272 29.481 12.893 1.00 94.86 736 GLU A C 1
ATOM 5876 O O . GLU A 1 736 ? 97.954 28.569 12.430 1.00 92.18 736 GLU A O 1
ATOM 5882 N N . ASP A 1 737 ? 96.591 30.366 12.150 1.00 93.82 737 ASP A N 1
ATOM 5883 C CA . ASP A 1 737 ? 96.937 30.870 10.791 1.00 85.86 737 ASP A CA 1
ATOM 5884 C C . ASP A 1 737 ? 96.472 30.102 9.551 1.00 83.49 737 ASP A C 1
ATOM 5885 O O . ASP A 1 737 ? 97.260 29.534 8.786 1.00 74.67 737 ASP A O 1
ATOM 5890 N N . ARG A 1 738 ? 95.166 30.121 9.352 1.00 91.42 738 ARG A N 1
ATOM 5891 C CA . ARG A 1 738 ? 94.574 29.541 8.162 1.00 98.96 738 ARG A CA 1
ATOM 5892 C C . ARG A 1 738 ? 94.527 30.609 7.067 1.00 100.82 738 ARG A C 1
ATOM 5893 O O . ARG A 1 738 ? 94.045 31.745 7.255 1.00 87.05 738 ARG A O 1
ATOM 5901 N N . LYS A 1 739 ? 95.030 30.223 5.902 1.00 114.22 739 LYS A N 1
ATOM 5902 C CA . LYS A 1 739 ? 95.304 31.180 4.834 1.00 110.13 739 LYS A CA 1
ATOM 5903 C C . LYS A 1 739 ? 94.036 31.841 4.202 1.00 99.05 739 LYS A C 1
ATOM 5904 O O . LYS A 1 739 ? 94.161 32.881 3.549 1.00 86.91 739 LYS A O 1
ATOM 5910 N N . PRO A 1 740 ? 92.817 31.273 4.434 1.00 96.49 740 PRO A N 1
ATOM 5911 C CA . PRO A 1 740 ? 91.711 31.683 3.570 1.00 86.39 740 PRO A CA 1
ATOM 5912 C C . PRO A 1 740 ? 91.223 33.144 3.671 1.00 85.58 740 PRO A C 1
ATOM 5913 O O . PRO A 1 740 ? 90.259 33.493 2.940 1.00 69.66 740 PRO A O 1
ATOM 5917 N N . LEU A 1 741 ? 91.870 33.994 4.496 1.00 69.98 741 LEU A N 1
ATOM 5918 C CA . LEU A 1 741 ? 91.319 35.367 4.747 1.00 62.31 741 LEU A CA 1
ATOM 5919 C C . LEU A 1 741 ? 91.311 36.494 3.647 1.00 48.10 741 LEU A C 1
ATOM 5920 O O . LEU A 1 741 ? 92.374 37.028 3.263 1.00 50.35 741 LEU A O 1
ATOM 5925 N N . THR A 1 742 ? 90.090 36.851 3.225 1.00 38.54 742 THR A N 1
ATOM 5926 C CA . THR A 1 742 ? 89.778 37.927 2.226 1.00 42.53 742 THR A CA 1
ATOM 5927 C C . THR A 1 742 ? 89.342 39.275 2.838 1.00 35.44 742 THR A C 1
ATOM 5928 O O . THR A 1 742 ? 88.331 39.343 3.552 1.00 39.53 742 THR A O 1
ATOM 5932 N N . LEU A 1 743 ? 90.070 40.325 2.472 1.00 35.30 743 LEU A N 1
ATOM 5933 C CA . LEU A 1 743 ? 89.916 41.690 3.032 1.00 33.73 743 LEU A CA 1
ATOM 5934 C C . LEU A 1 743 ? 89.616 42.624 1.933 1.00 31.87 743 LEU A C 1
ATOM 5935 O O . LEU A 1 743 ? 90.238 42.539 0.827 1.00 29.04 743 LEU A O 1
ATOM 5940 N N . HIS A 1 744 ? 88.718 43.560 2.187 1.00 25.49 744 HIS A N 1
ATOM 5941 C CA . HIS A 1 744 ? 88.528 44.649 1.253 1.00 27.87 744 HIS A CA 1
ATOM 5942 C C . HIS A 1 744 ? 88.843 45.877 2.042 1.00 27.20 744 HIS A C 1
ATOM 5943 O O . HIS A 1 744 ? 88.222 46.124 3.045 1.00 30.42 744 HIS A O 1
ATOM 5950 N N . ILE A 1 745 ? 89.785 46.666 1.583 1.00 25.21 745 ILE A N 1
ATOM 5951 C CA . ILE A 1 745 ? 90.142 47.884 2.281 1.00 25.11 745 ILE A CA 1
ATOM 5952 C C . ILE A 1 745 ? 89.740 49.001 1.339 1.00 23.90 745 ILE A C 1
ATOM 5953 O O . ILE A 1 745 ? 90.285 49.129 0.235 1.00 24.46 745 ILE A O 1
ATOM 5958 N N . PHE A 1 746 ? 88.722 49.787 1.735 1.00 23.21 746 PHE A N 1
ATOM 5959 C CA . PHE A 1 746 ? 88.010 50.613 0.788 1.00 25.08 746 PHE A CA 1
ATOM 5960 C C . PHE A 1 746 ? 87.645 49.693 -0.400 1.00 31.07 746 PHE A C 1
ATOM 5961 O O . PHE A 1 746 ? 87.083 48.570 -0.187 1.00 27.45 746 PHE A O 1
ATOM 5969 N N . GLY A 1 747 ? 87.953 50.102 -1.616 1.00 29.63 747 GLY A N 1
ATOM 5970 C CA . GLY A 1 747 ? 87.607 49.135 -2.738 1.00 40.61 747 GLY A CA 1
ATOM 5971 C C . GLY A 1 747 ? 88.549 47.983 -3.055 1.00 41.06 747 GLY A C 1
ATOM 5972 O O . GLY A 1 747 ? 88.263 47.138 -3.887 1.00 43.39 747 GLY A O 1
ATOM 5973 N N . GLU A 1 748 ? 89.684 47.932 -2.408 1.00 33.99 748 GLU A N 1
ATOM 5974 C CA . GLU A 1 748 ? 90.753 47.051 -2.869 1.00 33.47 748 GLU A CA 1
ATOM 5975 C C . GLU A 1 748 ? 90.800 45.730 -2.113 1.00 29.34 748 GLU A C 1
ATOM 5976 O O . GLU A 1 748 ? 90.928 45.700 -0.866 1.00 24.57 748 GLU A O 1
ATOM 5982 N N . LYS A 1 749 ? 90.788 44.622 -2.852 1.00 27.99 749 LYS A N 1
ATOM 5983 C CA . LYS A 1 749 ? 90.889 43.298 -2.269 1.00 29.58 749 LYS A CA 1
ATOM 5984 C C . LYS A 1 749 ? 92.316 42.936 -1.854 1.00 34.25 749 LYS A C 1
ATOM 5985 O O . LYS A 1 749 ? 93.222 43.112 -2.627 1.00 36.29 749 LYS A O 1
ATOM 5991 N N . SER A 1 750 ? 92.488 42.311 -0.698 1.00 30.11 750 SER A N 1
ATOM 5992 C CA . SER A 1 750 ? 93.797 41.632 -0.363 1.00 37.14 750 SER A CA 1
ATOM 5993 C C . SER A 1 750 ? 93.450 40.248 0.180 1.00 42.60 750 SER A C 1
ATOM 5994 O O . SER A 1 750 ? 92.360 40.043 0.796 1.00 42.56 750 SER A O 1
ATOM 5997 N N . VAL A 1 751 ? 94.338 39.273 -0.028 1.00 37.62 751 VAL A N 1
ATOM 5998 C CA . VAL A 1 751 ? 94.080 37.989 0.576 1.00 42.37 751 VAL A CA 1
ATOM 5999 C C . VAL A 1 751 ? 95.068 38.093 1.734 1.00 47.14 751 VAL A C 1
ATOM 6000 O O . VAL A 1 751 ? 96.228 38.433 1.507 1.00 51.37 751 VAL A O 1
ATOM 6004 N N . LEU A 1 752 ? 94.624 37.874 2.964 1.00 42.21 752 LEU A N 1
ATOM 6005 C CA . LEU A 1 752 ? 95.577 37.918 4.059 1.00 49.41 752 LEU A CA 1
ATOM 6006 C C . LEU A 1 752 ? 96.052 36.474 4.282 1.00 44.64 752 LEU A C 1
ATOM 6007 O O . LEU A 1 752 ? 95.415 35.713 4.996 1.00 45.86 752 LEU A O 1
ATOM 6012 N N . ASP A 1 753 ? 97.157 36.117 3.639 1.00 56.32 753 ASP A N 1
ATOM 6013 C CA . ASP A 1 753 ? 97.728 34.774 3.781 1.00 65.21 753 ASP A CA 1
ATOM 6014 C C . ASP A 1 753 ? 99.127 34.773 4.403 1.00 67.43 753 ASP A C 1
ATOM 6015 O O . ASP A 1 753 ? 99.546 33.731 4.914 1.00 67.97 753 ASP A O 1
ATOM 6020 N N . SER A 1 754 ? 99.833 35.918 4.365 1.00 64.04 754 SER A N 1
ATOM 6021 C CA . SER A 1 754 ? 101.007 36.134 5.255 1.00 65.75 754 SER A CA 1
ATOM 6022 C C . SER A 1 754 ? 100.615 36.685 6.663 1.00 57.26 754 SER A C 1
ATOM 6023 O O . SER A 1 754 ? 99.434 36.757 7.030 1.00 56.16 754 SER A O 1
ATOM 6026 N N . GLU A 1 755 ? 101.611 37.058 7.454 1.00 51.51 755 GLU A N 1
ATOM 6027 C CA . GLU A 1 755 ? 101.328 37.465 8.838 1.00 49.28 755 GLU A CA 1
ATOM 6028 C C . GLU A 1 755 ? 101.081 38.982 8.892 1.00 41.24 755 GLU A C 1
ATOM 6029 O O . GLU A 1 755 ? 100.546 39.452 9.906 1.00 36.75 755 GLU A O 1
ATOM 6035 N N . ARG A 1 756 ? 101.463 39.744 7.834 1.00 35.68 756 ARG A N 1
ATOM 6036 C CA . ARG A 1 756 ? 101.255 41.244 7.867 1.00 33.34 756 ARG A CA 1
ATOM 6037 C C . ARG A 1 756 ? 101.033 41.824 6.499 1.00 41.95 756 ARG A C 1
ATOM 6038 O O . ARG A 1 756 ? 101.822 41.578 5.602 1.00 38.70 756 ARG A O 1
ATOM 6046 N N . ILE A 1 757 ? 99.965 42.590 6.311 1.00 34.17 757 ILE A N 1
ATOM 6047 C CA . ILE A 1 757 ? 99.840 43.360 5.078 1.00 38.06 757 ILE A CA 1
ATOM 6048 C C . ILE A 1 757 ? 99.833 44.834 5.435 1.00 37.36 757 ILE A C 1
ATOM 6049 O O . ILE A 1 757 ? 99.258 45.216 6.485 1.00 27.78 757 ILE A O 1
ATOM 6054 N N . THR A 1 758 ? 100.509 45.635 4.623 1.00 27.94 758 THR A N 1
ATOM 6055 C CA . THR A 1 758 ? 100.614 47.107 4.824 1.00 27.91 758 THR A CA 1
ATOM 6056 C C . THR A 1 758 ? 100.206 47.851 3.534 1.00 31.31 758 THR A C 1
ATOM 6057 O O . THR A 1 758 ? 100.725 47.553 2.476 1.00 30.72 758 THR A O 1
ATOM 6061 N N . LYS A 1 759 ? 99.263 48.769 3.607 1.00 24.93 759 LYS A N 1
ATOM 6062 C CA . LYS A 1 759 ? 98.802 49.466 2.370 1.00 28.22 759 LYS A CA 1
ATOM 6063 C C . LYS A 1 759 ? 98.846 50.900 2.676 1.00 28.44 759 LYS A C 1
ATOM 6064 O O . LYS A 1 759 ? 98.627 51.359 3.824 1.00 24.66 759 LYS A O 1
ATOM 6070 N N . SER A 1 760 ? 99.102 51.679 1.679 1.00 23.76 760 SER A N 1
ATOM 6071 C CA . SER A 1 760 ? 99.002 53.103 1.947 1.00 26.76 760 SER A CA 1
ATOM 6072 C C . SER A 1 760 ? 97.487 53.525 2.046 1.00 28.32 760 SER A C 1
ATOM 6073 O O . SER A 1 760 ? 96.590 52.808 1.560 1.00 25.72 760 SER A O 1
ATOM 6076 N N . ARG A 1 761 ? 97.218 54.621 2.768 1.00 23.66 761 ARG A N 1
ATOM 6077 C CA . ARG A 1 761 ? 95.853 55.033 3.066 1.00 25.08 761 ARG A CA 1
ATOM 6078 C C . ARG A 1 761 ? 95.784 56.501 2.678 1.00 28.46 761 ARG A C 1
ATOM 6079 O O . ARG A 1 761 ? 96.672 57.249 2.979 1.00 25.33 761 ARG A O 1
ATOM 6087 N N . LEU A 1 762 ? 94.719 56.903 1.997 1.00 26.67 762 LEU A N 1
ATOM 6088 C CA . LEU A 1 762 ? 94.493 58.302 1.666 1.00 25.97 762 LEU A CA 1
ATOM 6089 C C . LEU A 1 762 ? 93.408 58.804 2.611 1.00 25.33 762 LEU A C 1
ATOM 6090 O O . LEU A 1 762 ? 92.582 58.026 3.082 1.00 25.55 762 LEU A O 1
ATOM 6095 N N . GLU A 1 763 ? 93.387 60.122 2.768 1.00 22.72 763 GLU A N 1
ATOM 6096 C CA . GLU A 1 763 ? 92.427 60.893 3.597 1.00 22.75 763 GLU A CA 1
ATOM 6097 C C . GLU A 1 763 ? 91.030 60.670 3.057 1.00 21.20 763 GLU A C 1
ATOM 6098 O O . GLU A 1 763 ? 90.811 60.816 1.853 1.00 21.67 763 GLU A O 1
ATOM 6104 N N . HIS A 1 764 ? 90.050 60.386 3.918 1.00 19.80 764 HIS A N 1
ATOM 6105 C CA . HIS A 1 764 ? 88.696 60.127 3.406 1.00 18.96 764 HIS A CA 1
ATOM 6106 C C . HIS A 1 764 ? 87.761 61.114 4.147 1.00 24.81 764 HIS A C 1
ATOM 6107 O O . HIS A 1 764 ? 86.646 60.721 4.495 1.00 26.09 764 HIS A O 1
ATOM 6114 N N . HIS A 1 765 ? 88.208 62.385 4.404 1.00 20.12 765 HIS A N 1
ATOM 6115 C CA . HIS A 1 765 ? 87.262 63.429 4.763 1.00 22.66 765 HIS A CA 1
ATOM 6116 C C . HIS A 1 765 ? 86.426 63.736 3.528 1.00 26.44 765 HIS A C 1
ATOM 6117 O O . HIS A 1 765 ? 86.970 64.024 2.435 1.00 23.34 765 HIS A O 1
ATOM 6124 N N . HIS A 1 766 ? 85.114 63.806 3.659 1.00 23.66 766 HIS A N 1
ATOM 6125 C CA . HIS A 1 766 ? 84.314 64.039 2.493 1.00 22.72 766 HIS A CA 1
ATOM 6126 C C . HIS A 1 766 ? 84.463 65.469 1.965 1.00 25.05 766 HIS A C 1
ATOM 6127 O O . HIS A 1 766 ? 84.435 66.366 2.737 1.00 23.66 766 HIS A O 1
ATOM 6134 N N . HIS A 1 767 ? 84.625 65.704 0.647 1.00 27.24 767 HIS A N 1
ATOM 6135 C CA . HIS A 1 767 ? 84.791 67.113 0.143 1.00 35.72 767 HIS A CA 1
ATOM 6136 C C . HIS A 1 767 ? 83.490 67.692 -0.377 1.00 35.81 767 HIS A C 1
ATOM 6137 O O . HIS A 1 767 ? 82.880 66.963 -1.126 1.00 33.31 767 HIS A O 1
ATOM 6144 N N . MET B 1 1 ? -0.746 75.225 39.835 1.00 67.15 1 MET B N 1
ATOM 6145 C CA . MET B 1 1 ? -0.646 75.430 41.294 1.00 65.82 1 MET B CA 1
ATOM 6146 C C . MET B 1 1 ? 0.576 76.307 41.695 1.00 72.31 1 MET B C 1
ATOM 6147 O O . MET B 1 1 ? 0.401 77.444 42.190 1.00 78.26 1 MET B O 1
ATOM 6152 N N . HIS B 1 2 ? 1.806 75.849 41.476 1.00 60.41 2 HIS B N 1
ATOM 6153 C CA . HIS B 1 2 ? 2.767 76.224 42.508 1.00 63.15 2 HIS B CA 1
ATOM 6154 C C . HIS B 1 2 ? 4.210 76.392 42.239 1.00 55.19 2 HIS B C 1
ATOM 6155 O O . HIS B 1 2 ? 4.627 76.942 41.234 1.00 41.47 2 HIS B O 1
ATOM 6162 N N . GLU B 1 3 ? 4.950 75.931 43.237 1.00 43.17 3 GLU B N 1
ATOM 6163 C CA . GLU B 1 3 ? 6.357 76.106 43.425 1.00 51.42 3 GLU B CA 1
ATOM 6164 C C . GLU B 1 3 ? 7.212 75.123 42.580 1.00 49.80 3 GLU B C 1
ATOM 6165 O O . GLU B 1 3 ? 7.227 73.916 42.807 1.00 42.27 3 GLU B O 1
ATOM 6171 N N . ILE B 1 4 ? 7.929 75.663 41.593 1.00 39.17 4 ILE B N 1
ATOM 6172 C CA . ILE B 1 4 ? 8.884 74.898 40.832 1.00 36.96 4 ILE B CA 1
ATOM 6173 C C . ILE B 1 4 ? 10.179 74.727 41.597 1.00 40.34 4 ILE B C 1
ATOM 6174 O O . ILE B 1 4 ? 10.749 73.659 41.564 1.00 47.90 4 ILE B O 1
ATOM 6179 N N . GLY B 1 5 ? 10.708 75.767 42.233 1.00 39.80 5 GLY B N 1
ATOM 6180 C CA . GLY B 1 5 ? 12.076 75.640 42.779 1.00 43.82 5 GLY B CA 1
ATOM 6181 C C . GLY B 1 5 ? 12.499 76.977 43.326 1.00 55.32 5 GLY B C 1
ATOM 6182 O O . GLY B 1 5 ? 11.673 77.660 43.922 1.00 61.36 5 GLY B O 1
ATOM 6183 N N . GLU B 1 6 ? 13.742 77.388 43.132 1.00 58.28 6 GLU B N 1
ATOM 6184 C CA . GLU B 1 6 ? 14.219 78.536 43.902 1.00 77.91 6 GLU B CA 1
ATOM 6185 C C . GLU B 1 6 ? 13.054 79.387 44.413 1.00 77.02 6 GLU B C 1
ATOM 6186 O O . GLU B 1 6 ? 12.464 79.113 45.480 1.00 85.36 6 GLU B O 1
ATOM 6192 N N . HIS B 1 7 ? 12.770 80.441 43.662 1.00 56.00 7 HIS B N 1
ATOM 6193 C CA . HIS B 1 7 ? 11.642 81.316 43.940 1.00 55.50 7 HIS B CA 1
ATOM 6194 C C . HIS B 1 7 ? 10.833 81.325 42.620 1.00 44.92 7 HIS B C 1
ATOM 6195 O O . HIS B 1 7 ? 10.364 82.372 42.186 1.00 36.69 7 HIS B O 1
ATOM 6202 N N . LEU B 1 8 ? 10.711 80.167 41.961 1.00 37.26 8 LEU B N 1
ATOM 6203 C CA . LEU B 1 8 ? 9.979 80.064 40.683 1.00 33.56 8 LEU B CA 1
ATOM 6204 C C . LEU B 1 8 ? 8.649 79.367 40.834 1.00 33.66 8 LEU B C 1
ATOM 6205 O O . LEU B 1 8 ? 8.575 78.299 41.455 1.00 33.86 8 LEU B O 1
ATOM 6210 N N . THR B 1 9 ? 7.623 79.911 40.187 1.00 27.59 9 THR B N 1
ATOM 6211 C CA . THR B 1 9 ? 6.315 79.306 40.114 1.00 25.07 9 THR B CA 1
ATOM 6212 C C . THR B 1 9 ? 5.700 79.335 38.733 1.00 26.76 9 THR B C 1
ATOM 6213 O O . THR B 1 9 ? 6.231 79.939 37.821 1.00 28.75 9 THR B O 1
ATOM 6217 N N . THR B 1 10 ? 4.619 78.590 38.553 1.00 25.37 10 THR B N 1
ATOM 6218 C CA . THR B 1 10 ? 3.779 78.706 37.384 1.00 24.43 10 THR B CA 1
ATOM 6219 C C . THR B 1 10 ? 2.315 78.999 37.907 1.00 31.50 10 THR B C 1
ATOM 6220 O O . THR B 1 10 ? 1.914 78.433 38.920 1.00 28.63 10 THR B O 1
ATOM 6224 N N . ASN B 1 11 ? 1.534 79.810 37.214 1.00 28.97 11 ASN B N 1
ATOM 6225 C CA . ASN B 1 11 ? 0.126 79.979 37.538 1.00 32.96 11 ASN B CA 1
ATOM 6226 C C . ASN B 1 11 ? -0.733 79.283 36.550 1.00 31.18 11 ASN B C 1
ATOM 6227 O O . ASN B 1 11 ? -1.935 79.086 36.782 1.00 35.12 11 ASN B O 1
ATOM 6232 N N . THR B 1 12 ? -0.212 79.056 35.344 1.00 27.29 12 THR B N 1
ATOM 6233 C CA . THR B 1 12 ? -1.088 78.504 34.296 1.00 27.02 12 THR B CA 1
ATOM 6234 C C . THR B 1 12 ? -0.581 77.178 33.691 1.00 24.01 12 THR B C 1
ATOM 6235 O O . THR B 1 12 ? -1.271 76.529 32.881 1.00 21.76 12 THR B O 1
ATOM 6239 N N . GLY B 1 13 ? 0.654 76.786 33.991 1.00 27.50 13 GLY B N 1
ATOM 6240 C CA . GLY B 1 13 ? 1.196 75.679 33.179 1.00 22.43 13 GLY B CA 1
ATOM 6241 C C . GLY B 1 13 ? 1.919 76.185 31.934 1.00 24.95 13 GLY B C 1
ATOM 6242 O O . GLY B 1 13 ? 2.615 75.407 31.276 1.00 23.11 13 GLY B O 1
ATOM 6243 N N . TRP B 1 14 ? 1.805 77.485 31.620 1.00 23.29 14 TRP B N 1
ATOM 6244 C CA . TRP B 1 14 ? 2.433 78.048 30.394 1.00 25.94 14 TRP B CA 1
ATOM 6245 C C . TRP B 1 14 ? 3.378 79.164 30.711 1.00 25.94 14 TRP B C 1
ATOM 6246 O O . TRP B 1 14 ? 4.010 79.705 29.790 1.00 26.42 14 TRP B O 1
ATOM 6257 N N . ASP B 1 15 ? 3.574 79.490 31.965 1.00 22.54 15 ASP B N 1
ATOM 6258 C CA . ASP B 1 15 ? 4.382 80.641 32.335 1.00 25.60 15 ASP B CA 1
ATOM 6259 C C . ASP B 1 15 ? 5.363 80.272 33.422 1.00 27.86 15 ASP B C 1
ATOM 6260 O O . ASP B 1 15 ? 5.042 79.385 34.247 1.00 24.93 15 ASP B O 1
ATOM 6265 N N . ILE B 1 16 ? 6.574 80.869 33.414 1.00 22.57 16 ILE B N 1
ATOM 6266 C CA . ILE B 1 16 ? 7.475 80.686 34.549 1.00 23.87 16 ILE B CA 1
ATOM 6267 C C . ILE B 1 16 ? 7.695 82.048 35.172 1.00 26.54 16 ILE B C 1
ATOM 6268 O O . ILE B 1 16 ? 7.928 82.995 34.479 1.00 22.43 16 ILE B O 1
ATOM 6273 N N . ILE B 1 17 ? 7.489 82.140 36.489 1.00 24.25 17 ILE B N 1
ATOM 6274 C CA . ILE B 1 17 ? 7.559 83.426 37.163 1.00 24.91 17 ILE B CA 1
ATOM 6275 C C . ILE B 1 17 ? 8.644 83.343 38.237 1.00 28.00 17 ILE B C 1
ATOM 6276 O O . ILE B 1 17 ? 8.631 82.421 39.042 1.00 27.29 17 ILE B O 1
ATOM 6281 N N . LYS B 1 18 ? 9.540 84.314 38.268 1.00 25.61 18 LYS B N 1
ATOM 6282 C CA . LYS B 1 18 ? 10.535 84.488 39.340 1.00 30.58 18 LYS B CA 1
ATOM 6283 C C . LYS B 1 18 ? 10.132 85.733 40.133 1.00 40.31 18 LYS B C 1
ATOM 6284 O O . LYS B 1 18 ? 10.088 86.798 39.550 1.00 29.99 18 LYS B O 1
ATOM 6290 N N . ASN B 1 19 ? 9.842 85.620 41.439 1.00 39.04 19 ASN B N 1
ATOM 6291 C CA . ASN B 1 19 ? 9.340 86.773 42.217 1.00 39.35 19 ASN B CA 1
ATOM 6292 C C . ASN B 1 19 ? 10.292 87.411 43.235 1.00 36.34 19 ASN B C 1
ATOM 6293 O O . ASN B 1 19 ? 9.847 88.123 44.146 1.00 38.22 19 ASN B O 1
ATOM 6298 N N . ARG B 1 20 ? 11.569 87.144 43.110 1.00 34.25 20 ARG B N 1
ATOM 6299 C CA . ARG B 1 20 ? 12.549 87.834 43.901 1.00 41.71 20 ARG B CA 1
ATOM 6300 C C . ARG B 1 20 ? 13.656 88.046 42.935 1.00 37.82 20 ARG B C 1
ATOM 6301 O O . ARG B 1 20 ? 13.896 87.186 42.119 1.00 43.52 20 ARG B O 1
ATOM 6309 N N . TYR B 1 21 ? 14.301 89.217 42.952 1.00 38.61 21 TYR B N 1
ATOM 6310 C CA . TYR B 1 21 ? 15.473 89.504 42.101 1.00 35.76 21 TYR B CA 1
ATOM 6311 C C . TYR B 1 21 ? 16.643 89.207 42.960 1.00 42.39 21 TYR B C 1
ATOM 6312 O O . TYR B 1 21 ? 16.680 89.663 44.094 1.00 45.12 21 TYR B O 1
ATOM 6321 N N . GLU B 1 22 ? 17.598 88.472 42.459 1.00 44.34 22 GLU B N 1
ATOM 6322 C CA . GLU B 1 22 ? 18.857 88.306 43.158 1.00 50.89 22 GLU B CA 1
ATOM 6323 C C . GLU B 1 22 ? 19.854 88.349 42.072 1.00 44.55 22 GLU B C 1
ATOM 6324 O O . GLU B 1 22 ? 19.677 87.632 41.088 1.00 38.66 22 GLU B O 1
ATOM 6330 N N . ALA B 1 23 ? 20.889 89.193 42.231 1.00 48.42 23 ALA B N 1
ATOM 6331 C CA . ALA B 1 23 ? 21.866 89.495 41.157 1.00 46.83 23 ALA B CA 1
ATOM 6332 C C . ALA B 1 23 ? 22.764 88.302 40.863 1.00 51.42 23 ALA B C 1
ATOM 6333 O O . ALA B 1 23 ? 23.284 88.168 39.770 1.00 52.60 23 ALA B O 1
ATOM 6335 N N . ALA B 1 24 ? 22.966 87.464 41.882 1.00 55.72 24 ALA B N 1
ATOM 6336 C CA . ALA B 1 24 ? 23.711 86.209 41.746 1.00 58.72 24 ALA B CA 1
ATOM 6337 C C . ALA B 1 24 ? 23.039 85.358 40.643 1.00 55.46 24 ALA B C 1
ATOM 6338 O O . ALA B 1 24 ? 23.723 84.914 39.725 1.00 63.44 24 ALA B O 1
ATOM 6340 N N . GLN B 1 25 ? 21.710 85.204 40.719 1.00 49.64 25 GLN B N 1
ATOM 6341 C CA . GLN B 1 25 ? 20.916 84.400 39.759 1.00 47.84 25 GLN B CA 1
ATOM 6342 C C . GLN B 1 25 ? 20.547 85.160 38.462 1.00 52.16 25 GLN B C 1
ATOM 6343 O O . GLN B 1 25 ? 20.106 84.548 37.470 1.00 42.52 25 GLN B O 1
ATOM 6349 N N . ALA B 1 26 ? 20.619 86.498 38.464 1.00 52.55 26 ALA B N 1
ATOM 6350 C CA . ALA B 1 26 ? 20.508 87.206 37.198 1.00 49.73 26 ALA B CA 1
ATOM 6351 C C . ALA B 1 26 ? 21.693 86.643 36.346 1.00 50.21 26 ALA B C 1
ATOM 6352 O O . ALA B 1 26 ? 22.715 86.150 36.875 1.00 60.26 26 ALA B O 1
ATOM 6354 N N . ILE B 1 27 ? 21.505 86.634 35.043 1.00 53.31 27 ILE B N 1
ATOM 6355 C CA . ILE B 1 27 ? 22.396 85.951 34.080 1.00 37.12 27 ILE B CA 1
ATOM 6356 C C . ILE B 1 27 ? 21.953 84.515 33.801 1.00 44.89 27 ILE B C 1
ATOM 6357 O O . ILE B 1 27 ? 21.765 84.178 32.630 1.00 40.69 27 ILE B O 1
ATOM 6362 N N . THR B 1 28 ? 21.827 83.636 34.826 1.00 38.93 28 THR B N 1
ATOM 6363 C CA . THR B 1 28 ? 21.329 82.246 34.550 1.00 32.94 28 THR B CA 1
ATOM 6364 C C . THR B 1 28 ? 19.931 82.578 34.083 1.00 28.93 28 THR B C 1
ATOM 6365 O O . THR B 1 28 ? 19.364 81.907 33.209 1.00 28.34 28 THR B O 1
ATOM 6369 N N . GLU B 1 29 ? 19.358 83.628 34.683 1.00 23.73 29 GLU B N 1
ATOM 6370 C CA . GLU B 1 29 ? 18.080 84.052 34.272 1.00 27.99 29 GLU B CA 1
ATOM 6371 C C . GLU B 1 29 ? 18.102 84.573 32.817 1.00 21.45 29 GLU B C 1
ATOM 6372 O O . GLU B 1 29 ? 17.088 84.428 32.152 1.00 23.17 29 GLU B O 1
ATOM 6378 N N . GLY B 1 30 ? 19.198 85.186 32.377 1.00 25.47 30 GLY B N 1
ATOM 6379 C CA . GLY B 1 30 ? 19.269 85.754 30.998 1.00 22.78 30 GLY B CA 1
ATOM 6380 C C . GLY B 1 30 ? 19.124 84.597 30.016 1.00 24.13 30 GLY B C 1
ATOM 6381 O O . GLY B 1 30 ? 18.651 84.792 28.872 1.00 22.98 30 GLY B O 1
ATOM 6382 N N . SER B 1 31 ? 19.624 83.408 30.353 1.00 19.40 31 SER B N 1
ATOM 6383 C CA . SER B 1 31 ? 19.483 82.301 29.423 1.00 20.01 31 SER B CA 1
ATOM 6384 C C . SER B 1 31 ? 18.047 81.814 29.531 1.00 21.17 31 SER B C 1
ATOM 6385 O O . SER B 1 31 ? 17.431 81.471 28.532 1.00 20.67 31 SER B O 1
ATOM 6388 N N . ASN B 1 32 ? 17.609 81.543 30.758 1.00 19.78 32 ASN B N 1
ATOM 6389 C CA . ASN B 1 32 ? 16.362 80.784 30.943 1.00 18.17 32 ASN B CA 1
ATOM 6390 C C . ASN B 1 32 ? 15.186 81.582 30.441 1.00 18.21 32 ASN B C 1
ATOM 6391 O O . ASN B 1 32 ? 14.243 81.020 29.926 1.00 17.81 32 ASN B O 1
ATOM 6396 N N . PHE B 1 33 ? 15.212 82.876 30.646 1.00 18.83 33 PHE B N 1
ATOM 6397 C CA . PHE B 1 33 ? 14.062 83.713 30.245 1.00 19.74 33 PHE B CA 1
ATOM 6398 C C . PHE B 1 33 ? 14.308 84.378 28.867 1.00 20.79 33 PHE B C 1
ATOM 6399 O O . PHE B 1 33 ? 13.732 85.374 28.548 1.00 20.25 33 PHE B O 1
ATOM 6407 N N . MET B 1 34 ? 15.192 83.847 28.085 1.00 16.47 34 MET B N 1
ATOM 6408 C CA . MET B 1 34 ? 15.473 84.425 26.723 1.00 17.53 34 MET B CA 1
ATOM 6409 C C . MET B 1 34 ? 14.253 84.258 25.785 1.00 17.44 34 MET B C 1
ATOM 6410 O O . MET B 1 34 ? 13.305 83.470 26.058 1.00 18.77 34 MET B O 1
ATOM 6415 N N . ILE B 1 35 ? 14.325 84.968 24.618 1.00 19.06 35 ILE B N 1
ATOM 6416 C CA . ILE B 1 35 ? 13.302 84.919 23.555 1.00 17.88 35 ILE B CA 1
ATOM 6417 C C . ILE B 1 35 ? 14.095 84.665 22.234 1.00 16.53 35 ILE B C 1
ATOM 6418 O O . ILE B 1 35 ? 15.338 84.797 22.227 1.00 16.97 35 ILE B O 1
ATOM 6423 N N . GLY B 1 36 ? 13.410 84.221 21.204 1.00 15.42 36 GLY B N 1
ATOM 6424 C CA . GLY B 1 36 ? 14.130 83.929 19.995 1.00 16.12 36 GLY B CA 1
ATOM 6425 C C . GLY B 1 36 ? 13.168 83.283 19.060 1.00 16.45 36 GLY B C 1
ATOM 6426 O O . GLY B 1 36 ? 11.936 83.163 19.322 1.00 16.51 36 GLY B O 1
ATOM 6427 N N . ASN B 1 37 ? 13.690 82.961 17.883 1.00 15.93 37 ASN B N 1
ATOM 6428 C CA . ASN B 1 37 ? 12.812 82.532 16.793 1.00 16.92 37 ASN B CA 1
ATOM 6429 C C . ASN B 1 37 ? 13.561 81.700 15.717 1.00 16.64 37 ASN B C 1
ATOM 6430 O O . ASN B 1 37 ? 13.156 81.631 14.548 1.00 17.09 37 ASN B O 1
ATOM 6435 N N . GLY B 1 38 ? 14.694 81.130 16.090 1.00 16.70 38 GLY B N 1
ATOM 6436 C CA . GLY B 1 38 ? 15.486 80.332 15.198 1.00 16.79 38 GLY B CA 1
ATOM 6437 C C . GLY B 1 38 ? 16.427 81.159 14.318 1.00 18.97 38 GLY B C 1
ATOM 6438 O O . GLY B 1 38 ? 17.392 80.629 13.758 1.00 18.08 38 GLY B O 1
ATOM 6439 N N . PHE B 1 39 ? 16.140 82.469 14.150 1.00 16.51 39 PHE B N 1
ATOM 6440 C CA . PHE B 1 39 ? 17.072 83.394 13.529 1.00 17.78 39 PHE B CA 1
ATOM 6441 C C . PHE B 1 39 ? 17.956 84.096 14.498 1.00 15.73 39 PHE B C 1
ATOM 6442 O O . PHE B 1 39 ? 19.155 84.290 14.214 1.00 16.83 39 PHE B O 1
ATOM 6450 N N . MET B 1 40 ? 17.405 84.492 15.672 1.00 15.89 40 MET B N 1
ATOM 6451 C CA . MET B 1 40 ? 18.227 85.079 16.630 1.00 16.62 40 MET B CA 1
ATOM 6452 C C . MET B 1 40 ? 17.829 84.637 17.997 1.00 17.79 40 MET B C 1
ATOM 6453 O O . MET B 1 40 ? 16.763 84.045 18.165 1.00 17.71 40 MET B O 1
ATOM 6458 N N . GLY B 1 41 ? 18.718 84.871 18.987 1.00 18.04 41 GLY B N 1
ATOM 6459 C CA . GLY B 1 41 ? 18.329 84.683 20.418 1.00 18.13 41 GLY B CA 1
ATOM 6460 C C . GLY B 1 41 ? 18.568 86.004 21.067 1.00 21.67 41 GLY B C 1
ATOM 6461 O O . GLY B 1 41 ? 19.512 86.659 20.642 1.00 23.16 41 GLY B O 1
ATOM 6462 N N . TYR B 1 42 ? 17.738 86.407 22.032 1.00 18.08 42 TYR B N 1
ATOM 6463 C CA . TYR B 1 42 ? 17.932 87.678 22.664 1.00 16.28 42 TYR B CA 1
ATOM 6464 C C . TYR B 1 42 ? 17.845 87.329 24.135 1.00 18.66 42 TYR B C 1
ATOM 6465 O O . TYR B 1 42 ? 16.776 86.899 24.618 1.00 16.34 42 TYR B O 1
ATOM 6474 N N . ARG B 1 43 ? 18.939 87.487 24.866 1.00 18.15 43 ARG B N 1
ATOM 6475 C CA . ARG B 1 43 ? 18.941 87.067 26.261 1.00 19.24 43 ARG B CA 1
ATOM 6476 C C . ARG B 1 43 ? 17.899 87.826 27.107 1.00 18.64 43 ARG B C 1
ATOM 6477 O O . ARG B 1 43 ? 17.690 89.089 26.861 1.00 19.25 43 ARG B O 1
ATOM 6485 N N . GLY B 1 44 ? 17.378 87.150 28.165 1.00 17.95 44 GLY B N 1
ATOM 6486 C CA . GLY B 1 44 ? 16.287 87.686 28.997 1.00 19.66 44 GLY B CA 1
ATOM 6487 C C . GLY B 1 44 ? 16.730 88.800 29.918 1.00 26.06 44 GLY B C 1
ATOM 6488 O O . GLY B 1 44 ? 16.421 88.755 31.123 1.00 30.75 44 GLY B O 1
ATOM 6489 N N . THR B 1 45 ? 17.543 89.738 29.438 1.00 21.71 45 THR B N 1
ATOM 6490 C CA . THR B 1 45 ? 18.017 90.831 30.350 1.00 20.87 45 THR B CA 1
ATOM 6491 C C . THR B 1 45 ? 16.939 91.931 30.411 1.00 21.67 45 THR B C 1
ATOM 6492 O O . THR B 1 45 ? 15.922 91.892 29.729 1.00 21.50 45 THR B O 1
ATOM 6496 N N . PHE B 1 46 ? 17.196 92.995 31.171 1.00 22.60 46 PHE B N 1
ATOM 6497 C CA . PHE B 1 46 ? 16.226 94.083 31.283 1.00 22.87 46 PHE B CA 1
ATOM 6498 C C . PHE B 1 46 ? 16.752 95.219 30.471 1.00 22.31 46 PHE B C 1
ATOM 6499 O O . PHE B 1 46 ? 17.903 95.221 30.110 1.00 21.99 46 PHE B O 1
ATOM 6507 N N . ALA B 1 47 ? 15.885 96.163 30.149 1.00 24.85 47 ALA B N 1
ATOM 6508 C CA . ALA B 1 47 ? 16.224 97.166 29.120 1.00 24.66 47 ALA B CA 1
ATOM 6509 C C . ALA B 1 47 ? 17.455 97.992 29.481 1.00 23.02 47 ALA B C 1
ATOM 6510 O O . ALA B 1 47 ? 18.199 98.408 28.563 1.00 20.66 47 ALA B O 1
ATOM 6512 N N . GLU B 1 48 ? 17.761 98.174 30.790 1.00 22.41 48 GLU B N 1
ATOM 6513 C CA . GLU B 1 48 ? 18.986 98.894 31.150 1.00 21.25 48 GLU B CA 1
ATOM 6514 C C . GLU B 1 48 ? 20.334 98.146 31.055 1.00 23.76 48 GLU B C 1
ATOM 6515 O O . GLU B 1 48 ? 21.375 98.743 31.231 1.00 22.90 48 GLU B O 1
ATOM 6521 N N . ASP B 1 49 ? 20.300 96.811 30.836 1.00 20.95 49 ASP B N 1
ATOM 6522 C CA . ASP B 1 49 ? 21.410 95.959 30.879 1.00 23.08 49 ASP B CA 1
ATOM 6523 C C . ASP B 1 49 ? 22.320 96.061 29.639 1.00 24.73 49 ASP B C 1
ATOM 6524 O O . ASP B 1 49 ? 21.881 96.197 28.502 1.00 25.19 49 ASP B O 1
ATOM 6529 N N . GLY B 1 50 ? 23.604 95.940 29.895 1.00 22.96 50 GLY B N 1
ATOM 6530 C CA . GLY B 1 50 ? 24.605 95.818 28.805 1.00 24.86 50 GLY B CA 1
ATOM 6531 C C . GLY B 1 50 ? 25.634 94.771 29.181 1.00 23.19 50 GLY B C 1
ATOM 6532 O O . GLY B 1 50 ? 25.330 93.662 29.804 1.00 22.41 50 GLY B O 1
ATOM 6533 N N . LYS B 1 51 ? 26.868 95.099 28.857 1.00 23.92 51 LYS B N 1
ATOM 6534 C CA . LYS B 1 51 ? 27.843 94.073 28.861 1.00 26.31 51 LYS B CA 1
ATOM 6535 C C . LYS B 1 51 ? 28.083 93.504 30.247 1.00 25.98 51 LYS B C 1
ATOM 6536 O O . LYS B 1 51 ? 28.253 92.261 30.385 1.00 25.41 51 LYS B O 1
ATOM 6542 N N . ASP B 1 52 ? 27.999 94.370 31.273 1.00 28.68 52 ASP B N 1
ATOM 6543 C CA . ASP B 1 52 ? 28.217 93.796 32.636 1.00 30.69 52 ASP B CA 1
ATOM 6544 C C . ASP B 1 52 ? 27.128 92.795 33.126 1.00 30.19 52 ASP B C 1
ATOM 6545 O O . ASP B 1 52 ? 27.384 92.064 34.037 1.00 30.83 52 ASP B O 1
ATOM 6550 N N . ALA B 1 53 ? 25.909 92.826 32.565 1.00 25.61 53 ALA B N 1
ATOM 6551 C CA . ALA B 1 53 ? 24.842 91.889 32.871 1.00 23.88 53 ALA B CA 1
ATOM 6552 C C . ALA B 1 53 ? 24.726 90.812 31.793 1.00 22.03 53 ALA B C 1
ATOM 6553 O O . ALA B 1 53 ? 23.738 90.058 31.788 1.00 22.21 53 ALA B O 1
ATOM 6555 N N . TYR B 1 54 ? 25.751 90.702 30.939 1.00 21.65 54 TYR B N 1
ATOM 6556 C CA . TYR B 1 54 ? 25.773 89.670 29.847 1.00 22.07 54 TYR B CA 1
ATOM 6557 C C . TYR B 1 54 ? 24.580 89.749 28.946 1.00 19.53 54 TYR B C 1
ATOM 6558 O O . TYR B 1 54 ? 24.013 88.672 28.570 1.00 21.09 54 TYR B O 1
ATOM 6567 N N . ALA B 1 55 ? 24.136 90.958 28.620 1.00 18.97 55 ALA B N 1
ATOM 6568 C CA . ALA B 1 55 ? 23.093 91.092 27.597 1.00 19.69 55 ALA B CA 1
ATOM 6569 C C . ALA B 1 55 ? 23.695 90.572 26.254 1.00 20.07 55 ALA B C 1
ATOM 6570 O O . ALA B 1 55 ? 24.905 90.697 26.012 1.00 21.65 55 ALA B O 1
ATOM 6572 N N . ALA B 1 56 ? 22.834 90.024 25.382 1.00 19.73 56 ALA B N 1
ATOM 6573 C CA . ALA B 1 56 ? 23.290 89.635 24.069 1.00 18.51 56 ALA B CA 1
ATOM 6574 C C . ALA B 1 56 ? 22.141 89.368 23.169 1.00 19.37 56 ALA B C 1
ATOM 6575 O O . ALA B 1 56 ? 21.169 88.757 23.582 1.00 19.69 56 ALA B O 1
ATOM 6577 N N . CYS B 1 57 ? 22.386 89.672 21.889 1.00 18.81 57 CYS B N 1
ATOM 6578 C CA . CYS B 1 57 ? 21.500 89.278 20.781 1.00 18.69 57 CYS B CA 1
ATOM 6579 C C . CYS B 1 57 ? 22.468 88.520 19.851 1.00 18.11 57 CYS B C 1
ATOM 6580 O O . CYS B 1 57 ? 23.448 89.086 19.344 1.00 17.82 57 CYS B O 1
ATOM 6583 N N . ILE B 1 58 ? 22.247 87.219 19.727 1.00 18.53 58 ILE B N 1
ATOM 6584 C CA . ILE B 1 58 ? 23.143 86.344 18.937 1.00 17.60 58 ILE B CA 1
ATOM 6585 C C . ILE B 1 58 ? 22.395 86.039 17.683 1.00 17.87 58 ILE B C 1
ATOM 6586 O O . ILE B 1 58 ? 21.202 85.630 17.714 1.00 19.25 58 ILE B O 1
ATOM 6591 N N . VAL B 1 59 ? 23.057 86.177 16.535 1.00 18.29 59 VAL B N 1
ATOM 6592 C CA . VAL B 1 59 ? 22.337 86.108 15.249 1.00 19.73 59 VAL B CA 1
ATOM 6593 C C . VAL B 1 59 ? 22.929 85.025 14.356 1.00 17.95 59 VAL B C 1
ATOM 6594 O O . VAL B 1 59 ? 24.177 84.907 14.205 1.00 19.15 59 VAL B O 1
ATOM 6598 N N . THR B 1 60 ? 22.069 84.195 13.791 1.00 17.00 60 THR B N 1
ATOM 6599 C CA . THR B 1 60 ? 22.486 83.049 13.007 1.00 17.94 60 THR B CA 1
ATOM 6600 C C . THR B 1 60 ? 23.254 83.497 11.757 1.00 19.25 60 THR B C 1
ATOM 6601 O O . THR B 1 60 ? 23.047 84.611 11.297 1.00 18.49 60 THR B O 1
ATOM 6605 N N . ASP B 1 61 ? 24.173 82.662 11.310 1.00 17.23 61 ASP B N 1
ATOM 6606 C CA . ASP B 1 61 ? 24.925 82.931 10.037 1.00 19.78 61 ASP B CA 1
ATOM 6607 C C . ASP B 1 61 ? 25.739 84.241 10.096 1.00 20.01 61 ASP B C 1
ATOM 6608 O O . ASP B 1 61 ? 25.748 84.999 9.126 1.00 17.84 61 ASP B O 1
ATOM 6613 N N . THR B 1 62 ? 26.375 84.522 11.272 1.00 19.26 62 THR B N 1
ATOM 6614 C CA . THR B 1 62 ? 27.293 85.660 11.418 1.00 18.72 62 THR B CA 1
ATOM 6615 C C . THR B 1 62 ? 28.592 85.044 12.012 1.00 19.22 62 THR B C 1
ATOM 6616 O O . THR B 1 62 ? 29.306 85.663 12.737 1.00 18.77 62 THR B O 1
ATOM 6620 N N . TRP B 1 63 ? 28.894 83.802 11.686 1.00 20.53 63 TRP B N 1
ATOM 6621 C CA . TRP B 1 63 ? 30.178 83.219 12.119 1.00 19.28 63 TRP B CA 1
ATOM 6622 C C . TRP B 1 63 ? 31.411 84.095 11.805 1.00 19.24 63 TRP B C 1
ATOM 6623 O O . TRP B 1 63 ? 31.602 84.675 10.670 1.00 18.06 63 TRP B O 1
ATOM 6634 N N . ASP B 1 64 ? 32.267 84.140 12.805 1.00 16.55 64 ASP B N 1
ATOM 6635 C CA . ASP B 1 64 ? 33.495 84.907 12.740 1.00 19.75 64 ASP B CA 1
ATOM 6636 C C . ASP B 1 64 ? 34.538 84.307 13.620 1.00 20.43 64 ASP B C 1
ATOM 6637 O O . ASP B 1 64 ? 34.208 83.784 14.664 1.00 22.40 64 ASP B O 1
ATOM 6642 N N . LYS B 1 65 ? 35.822 84.414 13.216 1.00 19.94 65 LYS B N 1
ATOM 6643 C CA . LYS B 1 65 ? 36.916 83.794 13.983 1.00 21.08 65 LYS B CA 1
ATOM 6644 C C . LYS B 1 65 ? 37.982 84.902 14.279 1.00 28.12 65 LYS B C 1
ATOM 6645 O O . LYS B 1 65 ? 39.146 84.761 13.895 1.00 31.08 65 LYS B O 1
ATOM 6651 N N . ALA B 1 66 ? 37.594 85.936 15.009 1.00 29.43 66 ALA B N 1
ATOM 6652 C CA . ALA B 1 66 ? 38.441 87.116 15.230 1.00 30.56 66 ALA B CA 1
ATOM 6653 C C . ALA B 1 66 ? 39.660 86.752 16.045 1.00 34.32 66 ALA B C 1
ATOM 6654 O O . ALA B 1 66 ? 40.726 87.274 15.738 1.00 30.54 66 ALA B O 1
ATOM 6656 N N . ASP B 1 67 ? 39.528 85.858 17.048 1.00 27.49 67 ASP B N 1
ATOM 6657 C CA . ASP B 1 67 ? 40.673 85.486 17.870 1.00 28.75 67 ASP B CA 1
ATOM 6658 C C . ASP B 1 67 ? 41.605 84.415 17.233 1.00 29.58 67 ASP B C 1
ATOM 6659 O O . ASP B 1 67 ? 42.584 84.004 17.812 1.00 27.34 67 ASP B O 1
ATOM 6664 N N . GLY B 1 68 ? 41.330 83.995 16.028 1.00 28.54 68 GLY B N 1
ATOM 6665 C CA . GLY B 1 68 ? 42.219 83.076 15.297 1.00 27.76 68 GLY B CA 1
ATOM 6666 C C . GLY B 1 68 ? 41.970 81.592 15.693 1.00 36.42 68 GLY B C 1
ATOM 6667 O O . GLY B 1 68 ? 42.612 80.706 15.177 1.00 29.06 68 GLY B O 1
ATOM 6668 N N . LYS B 1 69 ? 41.067 81.317 16.632 1.00 26.44 69 LYS B N 1
ATOM 6669 C CA . LYS B 1 69 ? 40.830 79.928 17.049 1.00 23.17 69 LYS B CA 1
ATOM 6670 C C . LYS B 1 69 ? 39.325 79.508 17.027 1.00 23.59 69 LYS B C 1
ATOM 6671 O O . LYS B 1 69 ? 38.990 78.413 16.468 1.00 23.68 69 LYS B O 1
ATOM 6677 N N . TRP B 1 70 ? 38.503 80.260 17.742 1.00 20.77 70 TRP B N 1
ATOM 6678 C CA . TRP B 1 70 ? 37.060 79.924 18.001 1.00 19.00 70 TRP B CA 1
ATOM 6679 C C . TRP B 1 70 ? 36.155 80.625 16.955 1.00 20.25 70 TRP B C 1
ATOM 6680 O O . TRP B 1 70 ? 35.967 81.854 17.054 1.00 22.93 70 TRP B O 1
ATOM 6691 N N . GLU B 1 71 ? 35.607 79.884 15.980 1.00 19.94 71 GLU B N 1
ATOM 6692 C CA . GLU B 1 71 ? 34.653 80.450 15.040 1.00 18.14 71 GLU B CA 1
ATOM 6693 C C . GLU B 1 71 ? 33.268 80.352 15.707 1.00 21.86 71 GLU B C 1
ATOM 6694 O O . GLU B 1 71 ? 32.787 79.258 15.938 1.00 23.05 71 GLU B O 1
ATOM 6700 N N . GLU B 1 72 ? 32.617 81.488 15.994 1.00 18.99 72 GLU B N 1
ATOM 6701 C CA . GLU B 1 72 ? 31.314 81.432 16.735 1.00 17.13 72 GLU B CA 1
ATOM 6702 C C . GLU B 1 72 ? 30.455 82.583 16.113 1.00 19.43 72 GLU B C 1
ATOM 6703 O O . GLU B 1 72 ? 30.923 83.356 15.292 1.00 17.79 72 GLU B O 1
ATOM 6709 N N . LEU B 1 73 ? 29.182 82.611 16.494 1.00 16.68 73 LEU B N 1
ATOM 6710 C CA . LEU B 1 73 ? 28.208 83.572 15.970 1.00 17.29 73 LEU B CA 1
ATOM 6711 C C . LEU B 1 73 ? 28.562 84.929 16.606 1.00 17.07 73 LEU B C 1
ATOM 6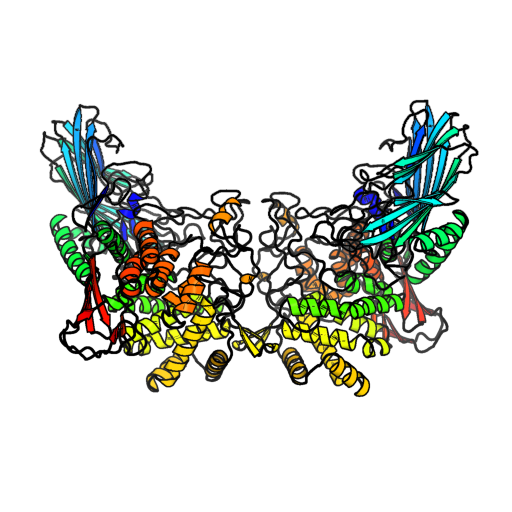712 O O . LEU B 1 73 ? 29.182 84.970 17.688 1.00 16.96 73 LEU B O 1
ATOM 6717 N N . SER B 1 74 ? 28.162 86.013 15.957 1.00 16.76 74 SER B N 1
ATOM 6718 C CA . SER B 1 74 ? 28.515 87.361 16.415 1.00 17.35 74 SER B CA 1
ATOM 6719 C C . SER B 1 74 ? 27.380 87.751 17.397 1.00 20.35 74 SER B C 1
ATOM 6720 O O . SER B 1 74 ? 26.225 87.419 17.172 1.00 22.62 74 SER B O 1
ATOM 6723 N N . THR B 1 75 ? 27.718 88.565 18.382 1.00 19.18 75 THR B N 1
ATOM 6724 C CA . THR B 1 75 ? 26.711 89.304 19.140 1.00 19.73 75 THR B CA 1
ATOM 6725 C C . THR B 1 75 ? 26.671 90.687 18.489 1.00 18.69 75 THR B C 1
ATOM 6726 O O . THR B 1 75 ? 27.727 91.203 18.011 1.00 21.48 75 THR B O 1
ATOM 6730 N N . VAL B 1 76 ? 25.479 91.268 18.373 1.00 18.76 76 VAL B N 1
ATOM 6731 C CA . VAL B 1 76 ? 25.280 92.453 17.543 1.00 17.73 76 VAL B CA 1
ATOM 6732 C C . VAL B 1 76 ? 24.858 93.652 18.406 1.00 20.09 76 VAL B C 1
ATOM 6733 O O . VAL B 1 76 ? 24.470 93.500 19.567 1.00 19.18 76 VAL B O 1
ATOM 6737 N N . PRO B 1 77 ? 24.937 94.849 17.831 1.00 18.99 77 PRO B N 1
ATOM 6738 C CA . PRO B 1 77 ? 24.529 95.989 18.684 1.00 18.84 77 PRO B CA 1
ATOM 6739 C C . PRO B 1 77 ? 23.063 95.883 19.243 1.00 20.28 77 PRO B C 1
ATOM 6740 O O . PRO B 1 77 ? 22.177 95.367 18.577 1.00 19.52 77 PRO B O 1
ATOM 6744 N N . ASN B 1 78 ? 22.840 96.346 20.466 1.00 19.33 78 ASN B N 1
ATOM 6745 C CA . ASN B 1 78 ? 21.540 96.194 21.145 1.00 18.36 78 ASN B CA 1
ATOM 6746 C C . ASN B 1 78 ? 20.734 97.469 21.014 1.00 21.12 78 ASN B C 1
ATOM 6747 O O . ASN B 1 78 ? 21.073 98.437 21.690 1.00 23.95 78 ASN B O 1
ATOM 6752 N N . ALA B 1 79 ? 19.688 97.415 20.194 1.00 20.40 79 ALA B N 1
ATOM 6753 C CA . ALA B 1 79 ? 18.849 98.582 19.895 1.00 19.44 79 ALA B CA 1
ATOM 6754 C C . ALA B 1 79 ? 17.702 98.684 20.909 1.00 22.78 79 ALA B C 1
ATOM 6755 O O . ALA B 1 79 ? 16.789 99.495 20.719 1.00 19.62 79 ALA B O 1
ATOM 6757 N N . LEU B 1 80 ? 17.712 97.860 21.966 1.00 20.90 80 LEU B N 1
ATOM 6758 C CA . LEU B 1 80 ? 16.618 98.035 22.930 1.00 21.28 80 LEU B CA 1
ATOM 6759 C C . LEU B 1 80 ? 17.060 98.741 24.190 1.00 25.82 80 LEU B C 1
ATOM 6760 O O . LEU B 1 80 ? 16.239 98.946 25.107 1.00 24.33 80 LEU B O 1
ATOM 6765 N N . LEU B 1 81 ? 18.338 99.141 24.240 1.00 22.35 81 LEU B N 1
ATOM 6766 C CA . LEU B 1 81 ? 18.909 99.766 25.462 1.00 23.31 81 LEU B CA 1
ATOM 6767 C C . LEU B 1 81 ? 18.050 100.974 25.913 1.00 24.35 81 LEU B C 1
ATOM 6768 O O . LEU B 1 81 ? 17.745 101.870 25.090 1.00 28.92 81 LEU B O 1
ATOM 6773 N N . THR B 1 82 ? 17.645 101.007 27.182 1.00 23.14 82 THR B N 1
ATOM 6774 C CA . THR B 1 82 ? 16.750 102.063 27.620 1.00 20.69 82 THR B CA 1
ATOM 6775 C C . THR B 1 82 ? 17.089 102.269 29.130 1.00 23.07 82 THR B C 1
ATOM 6776 O O . THR B 1 82 ? 17.024 101.310 29.901 1.00 22.63 82 THR B O 1
ATOM 6780 N N . LEU B 1 83 ? 17.413 103.518 29.515 1.00 23.52 83 LEU B N 1
ATOM 6781 C CA . LEU B 1 83 ? 17.913 103.891 30.838 1.00 24.52 83 LEU B CA 1
ATOM 6782 C C . LEU B 1 83 ? 17.004 105.002 31.422 1.00 26.77 83 LEU B C 1
ATOM 6783 O O . LEU B 1 83 ? 16.568 105.894 30.710 1.00 25.39 83 LEU B O 1
ATOM 6788 N N . LEU B 1 84 ? 16.675 104.886 32.702 1.00 25.68 84 LEU B N 1
ATOM 6789 C CA . LEU B 1 84 ? 15.786 105.831 33.348 1.00 24.98 84 LEU B CA 1
ATOM 6790 C C . LEU B 1 84 ? 16.598 106.508 34.425 1.00 30.09 84 LEU B C 1
ATOM 6791 O O . LEU B 1 84 ? 17.423 105.845 35.081 1.00 27.54 84 LEU B O 1
ATOM 6796 N N . HIS B 1 85 ? 16.425 107.850 34.569 1.00 27.36 85 HIS B N 1
ATOM 6797 C CA . HIS B 1 85 ? 16.865 108.570 35.762 1.00 31.34 85 HIS B CA 1
ATOM 6798 C C . HIS B 1 85 ? 15.636 109.235 36.313 1.00 29.10 85 HIS B C 1
ATOM 6799 O O . HIS B 1 85 ? 14.698 109.552 35.550 1.00 30.25 85 HIS B O 1
ATOM 6806 N N . VAL B 1 86 ? 15.552 109.389 37.648 1.00 31.25 86 VAL B N 1
ATOM 6807 C CA . VAL B 1 86 ? 14.351 109.952 38.255 1.00 32.59 86 VAL B CA 1
ATOM 6808 C C . VAL B 1 86 ? 14.884 110.991 39.196 1.00 41.96 86 VAL B C 1
ATOM 6809 O O . VAL B 1 86 ? 15.674 110.682 40.116 1.00 36.41 86 VAL B O 1
ATOM 6813 N N . ASP B 1 87 ? 14.603 112.241 38.843 1.00 39.04 87 ASP B N 1
ATOM 6814 C CA . ASP B 1 87 ? 15.196 113.363 39.538 1.00 45.54 87 ASP B CA 1
ATOM 6815 C C . ASP B 1 87 ? 16.697 113.192 39.698 1.00 40.04 87 ASP B C 1
ATOM 6816 O O . ASP B 1 87 ? 17.232 113.431 40.763 1.00 47.62 87 ASP B O 1
ATOM 6821 N N . GLY B 1 88 ? 17.404 112.747 38.652 1.00 36.45 88 GLY B N 1
ATOM 6822 C CA . GLY B 1 88 ? 18.903 112.629 38.710 1.00 31.49 88 GLY B CA 1
ATOM 6823 C C . GLY B 1 88 ? 19.466 111.252 39.060 1.00 36.82 88 GLY B C 1
ATOM 6824 O O . GLY B 1 88 ? 20.636 110.906 38.779 1.00 34.85 88 GLY B O 1
ATOM 6825 N N . GLU B 1 89 ? 18.630 110.419 39.674 1.00 33.24 89 GLU B N 1
ATOM 6826 C CA . GLU B 1 89 ? 19.141 109.137 40.219 1.00 34.23 89 GLU B CA 1
ATOM 6827 C C . GLU B 1 89 ? 18.906 108.014 39.158 1.00 30.84 89 GLU B C 1
ATOM 6828 O O . GLU B 1 89 ? 17.775 107.860 38.721 1.00 27.40 89 GLU B O 1
ATOM 6834 N N . PRO B 1 90 ? 19.940 107.253 38.788 1.00 30.70 90 PRO B N 1
ATOM 6835 C CA . PRO B 1 90 ? 19.644 106.139 37.848 1.00 33.68 90 PRO B CA 1
ATOM 6836 C C . PRO B 1 90 ? 18.732 105.084 38.468 1.00 35.65 90 PRO B C 1
ATOM 6837 O O . PRO B 1 90 ? 18.819 104.811 39.678 1.00 38.26 90 PRO B O 1
ATOM 6841 N N . PHE B 1 91 ? 17.816 104.507 37.691 1.00 34.69 91 PHE B N 1
ATOM 6842 C CA . PHE B 1 91 ? 17.079 103.300 38.137 1.00 34.02 91 PHE B CA 1
ATOM 6843 C C . PHE B 1 91 ? 17.964 102.013 38.047 1.00 37.15 91 PHE B C 1
ATOM 6844 O O . PHE B 1 91 ? 18.341 101.566 36.955 1.00 36.59 91 PHE B O 1
ATOM 6852 N N . ILE B 1 92 ? 18.339 101.464 39.201 1.00 31.81 92 ILE B N 1
ATOM 6853 C CA . ILE B 1 92 ? 19.210 100.284 39.238 1.00 36.75 92 ILE B CA 1
ATOM 6854 C C . ILE B 1 92 ? 18.454 99.208 40.034 1.00 34.42 92 ILE B C 1
ATOM 6855 O O . ILE B 1 92 ? 18.029 99.484 41.141 1.00 30.85 92 ILE B O 1
ATOM 6860 N N . MET B 1 93 ? 18.334 97.995 39.488 1.00 35.76 93 MET B N 1
ATOM 6861 C CA . MET B 1 93 ? 17.695 96.894 40.200 1.00 40.06 93 MET B CA 1
ATOM 6862 C C . MET B 1 93 ? 18.317 96.672 41.599 1.00 35.85 93 MET B C 1
ATOM 6863 O O . MET B 1 93 ? 19.526 96.591 41.723 1.00 35.85 93 MET B O 1
ATOM 6868 N N . SER B 1 94 ? 17.490 96.594 42.643 1.00 40.52 94 SER B N 1
ATOM 6869 C CA . SER B 1 94 ? 18.015 96.159 43.950 1.00 42.89 94 SER B CA 1
ATOM 6870 C C . SER B 1 94 ? 17.245 94.916 44.441 1.00 37.92 94 SER B C 1
ATOM 6871 O O . SER B 1 94 ? 16.110 94.682 44.041 1.00 40.70 94 SER B O 1
ATOM 6874 N N . GLU B 1 95 ? 17.889 94.118 45.273 1.00 43.91 95 GLU B N 1
ATOM 6875 C CA . GLU B 1 95 ? 17.283 92.871 45.800 1.00 45.31 95 GLU B CA 1
ATOM 6876 C C . GLU B 1 95 ? 16.188 93.215 46.798 1.00 49.36 95 GLU B C 1
ATOM 6877 O O . GLU B 1 95 ? 15.307 92.397 47.067 1.00 52.28 95 GLU B O 1
ATOM 6883 N N . GLU B 1 96 ? 16.205 94.460 47.281 1.00 46.69 96 GLU B N 1
ATOM 6884 C CA . GLU B 1 96 ? 15.156 95.001 48.157 1.00 57.37 96 GLU B CA 1
ATOM 6885 C C . GLU B 1 96 ? 14.073 95.816 47.438 1.00 59.42 96 GLU B C 1
ATOM 6886 O O . GLU B 1 96 ? 13.479 96.713 48.032 1.00 49.56 96 GLU B O 1
ATOM 6892 N N . ALA B 1 97 ? 13.826 95.551 46.151 1.00 54.40 97 ALA B N 1
ATOM 6893 C CA . ALA B 1 97 ? 12.825 96.320 45.440 1.00 47.37 97 ALA B CA 1
ATOM 6894 C C . ALA B 1 97 ? 11.506 96.102 46.161 1.00 48.12 97 ALA B C 1
ATOM 6895 O O . ALA B 1 97 ? 11.199 94.968 46.494 1.00 53.39 97 ALA B O 1
ATOM 6897 N N . ALA B 1 98 ? 10.730 97.161 46.419 1.00 43.69 98 ALA B N 1
ATOM 6898 C CA . ALA B 1 98 ? 9.341 96.999 46.863 1.00 44.97 98 ALA B CA 1
ATOM 6899 C C . ALA B 1 98 ? 8.591 95.854 46.168 1.00 48.75 98 ALA B C 1
ATOM 6900 O O . ALA B 1 98 ? 7.763 95.173 46.799 1.00 39.33 98 ALA B O 1
ATOM 6902 N N . SER B 1 99 ? 8.877 95.594 44.886 1.00 36.49 99 SER B N 1
ATOM 6903 C CA . SER B 1 99 ? 8.108 94.538 44.242 1.00 34.90 99 SER B CA 1
ATOM 6904 C C . SER B 1 99 ? 8.856 94.100 42.972 1.00 32.44 99 SER B C 1
ATOM 6905 O O . SER B 1 99 ? 9.249 94.990 42.240 1.00 28.26 99 SER B O 1
ATOM 6908 N N . PHE B 1 100 ? 9.072 92.790 42.728 1.00 30.51 100 PHE B N 1
ATOM 6909 C CA . PHE B 1 100 ? 9.784 92.346 41.475 1.00 30.04 100 PHE B CA 1
ATOM 6910 C C . PHE B 1 100 ? 9.185 91.035 41.030 1.00 32.55 100 PHE B C 1
ATOM 6911 O O . PHE B 1 100 ? 8.945 90.138 41.856 1.00 29.89 100 PHE B O 1
ATOM 6919 N N . GLU B 1 101 ? 8.956 90.901 39.738 1.00 28.46 101 GLU B N 1
ATOM 6920 C CA . GLU B 1 101 ? 8.538 89.578 39.166 1.00 27.08 101 GLU B CA 1
ATOM 6921 C C . GLU B 1 101 ? 9.233 89.620 37.782 1.00 31.54 101 GLU B C 1
ATOM 6922 O O . GLU B 1 101 ? 9.292 90.666 37.180 1.00 27.94 101 GLU B O 1
ATOM 6928 N N . ARG B 1 102 ? 9.778 88.515 37.294 1.00 27.99 102 ARG B N 1
ATOM 6929 C CA . ARG B 1 102 ? 10.037 88.409 35.848 1.00 27.97 102 ARG B CA 1
ATOM 6930 C C . ARG B 1 102 ? 9.253 87.166 35.405 1.00 27.43 102 ARG B C 1
ATOM 6931 O O . ARG B 1 102 ? 9.119 86.214 36.222 1.00 24.51 102 ARG B O 1
ATOM 6939 N N . THR B 1 103 ? 8.682 87.184 34.179 1.00 23.10 103 THR B N 1
ATOM 6940 C CA . THR B 1 103 ? 7.844 86.134 33.698 1.00 21.88 103 THR B CA 1
ATOM 6941 C C . THR B 1 103 ? 8.299 85.760 32.273 1.00 24.58 103 THR B C 1
ATOM 6942 O O . THR B 1 103 ? 8.644 86.609 31.478 1.00 23.45 103 THR B O 1
ATOM 6946 N N . LEU B 1 104 ? 8.375 84.465 32.002 1.00 19.78 104 LEU B N 1
ATOM 6947 C CA . LEU B 1 104 ? 8.468 84.007 30.610 1.00 21.04 104 LEU B CA 1
ATOM 6948 C C . LEU B 1 104 ? 7.179 83.330 30.301 1.00 22.48 104 LEU B C 1
ATOM 6949 O O . LEU B 1 104 ? 6.827 82.331 30.961 1.00 21.41 104 LEU B O 1
ATOM 6954 N N . ASP B 1 105 ? 6.491 83.805 29.278 1.00 18.79 105 ASP B N 1
ATOM 6955 C CA . ASP B 1 105 ? 5.249 83.209 28.867 1.00 21.12 105 ASP B CA 1
ATOM 6956 C C . ASP B 1 105 ? 5.498 82.278 27.665 1.00 22.18 105 ASP B C 1
ATOM 6957 O O . ASP B 1 105 ? 5.779 82.754 26.530 1.00 17.55 105 ASP B O 1
ATOM 6962 N N . LEU B 1 106 ? 5.540 80.957 27.944 1.00 19.10 106 LEU B N 1
ATOM 6963 C CA . LEU B 1 106 ? 5.975 80.015 26.972 1.00 18.72 106 LEU B CA 1
ATOM 6964 C C . LEU B 1 106 ? 4.949 79.875 25.868 1.00 19.34 106 LEU B C 1
ATOM 6965 O O . LEU B 1 106 ? 5.311 79.367 24.794 1.00 22.35 106 LEU B O 1
ATOM 6970 N N . SER B 1 107 ? 3.680 80.287 26.097 1.00 18.00 107 SER B N 1
ATOM 6971 C CA . SER B 1 107 ? 2.659 80.103 25.053 1.00 20.74 107 SER B CA 1
ATOM 6972 C C . SER B 1 107 ? 2.962 81.019 23.807 1.00 20.84 107 SER B C 1
ATOM 6973 O O . SER B 1 107 ? 2.494 80.701 22.713 1.00 22.33 107 SER B O 1
ATOM 6976 N N . GLN B 1 108 ? 3.779 82.065 23.997 1.00 22.49 108 GLN B N 1
ATOM 6977 C CA . GLN B 1 108 ? 4.073 82.992 22.913 1.00 24.27 108 GLN B CA 1
ATOM 6978 C C . GLN B 1 108 ? 5.470 83.581 22.928 1.00 21.59 108 GLN B C 1
ATOM 6979 O O . GLN B 1 108 ? 5.714 84.481 22.182 1.00 20.31 108 GLN B O 1
ATOM 6985 N N . GLY B 1 109 ? 6.396 83.084 23.755 1.00 19.65 109 GLY B N 1
ATOM 6986 C CA . GLY B 1 109 ? 7.786 83.587 23.652 1.00 17.92 109 GLY B CA 1
ATOM 6987 C C . GLY B 1 109 ? 7.883 85.065 24.055 1.00 19.15 109 GLY B C 1
ATOM 6988 O O . GLY B 1 109 ? 8.697 85.822 23.478 1.00 16.71 109 GLY B O 1
ATOM 6989 N N . VAL B 1 110 ? 7.066 85.454 25.057 1.00 19.47 110 VAL B N 1
ATOM 6990 C CA . VAL B 1 110 ? 7.099 86.844 25.579 1.00 18.87 110 VAL B CA 1
ATOM 6991 C C . VAL B 1 110 ? 7.737 86.824 26.979 1.00 21.68 110 VAL B C 1
ATOM 6992 O O . VAL B 1 110 ? 7.266 86.119 27.926 1.00 18.53 110 VAL B O 1
ATOM 6996 N N . THR B 1 111 ? 8.784 87.609 27.140 1.00 18.25 111 THR B N 1
ATOM 6997 C CA . THR B 1 111 ? 9.529 87.685 28.396 1.00 17.41 111 THR B CA 1
ATOM 6998 C C . THR B 1 111 ? 9.327 89.056 29.000 1.00 21.91 111 THR B C 1
ATOM 6999 O O . THR B 1 111 ? 9.387 90.028 28.306 1.00 20.34 111 THR B O 1
ATOM 7003 N N . SER B 1 112 ? 9.168 89.172 30.310 1.00 20.15 112 SER B N 1
ATOM 7004 C CA . SER B 1 112 ? 8.814 90.507 30.831 1.00 22.33 112 SER B CA 1
ATOM 7005 C C . SER B 1 112 ? 9.282 90.666 32.264 1.00 24.65 112 SER B C 1
ATOM 7006 O O . SER B 1 112 ? 9.783 89.714 32.909 1.00 23.22 112 SER B O 1
ATOM 7009 N N . ARG B 1 113 ? 9.193 91.891 32.743 1.00 21.34 113 ARG B N 1
ATOM 7010 C CA . ARG B 1 113 ? 9.557 92.223 34.151 1.00 23.05 113 ARG B CA 1
ATOM 7011 C C . ARG B 1 113 ? 8.520 93.279 34.608 1.00 28.14 113 ARG B C 1
ATOM 7012 O O . ARG B 1 113 ? 8.107 94.127 33.789 1.00 24.88 113 ARG B O 1
ATOM 7020 N N . LYS B 1 114 ? 8.093 93.213 35.891 1.00 28.74 114 LYS B N 1
ATOM 7021 C CA . LYS B 1 114 ? 7.320 94.314 36.517 1.00 29.78 114 LYS B CA 1
ATOM 7022 C C . LYS B 1 114 ? 8.083 94.537 37.783 1.00 30.10 114 LYS B C 1
ATOM 7023 O O . LYS B 1 114 ? 8.353 93.577 38.559 1.00 26.34 114 LYS B O 1
ATOM 7029 N N . VAL B 1 115 ? 8.514 95.767 37.975 1.00 25.95 115 VAL B N 1
ATOM 7030 C CA . VAL B 1 115 ? 9.337 96.120 39.140 1.00 28.57 115 VAL B CA 1
ATOM 7031 C C . VAL B 1 115 ? 8.856 97.482 39.694 1.00 33.02 115 VAL B C 1
ATOM 7032 O O . VAL B 1 115 ? 8.567 98.383 38.927 1.00 34.74 115 VAL B O 1
ATOM 7036 N N . SER B 1 116 ? 8.799 97.608 41.033 1.00 35.03 116 SER B N 1
ATOM 7037 C CA . SER B 1 116 ? 8.485 98.890 41.724 1.00 33.51 116 SER B CA 1
ATOM 7038 C C . SER B 1 116 ? 9.597 99.115 42.755 1.00 37.57 116 SER B C 1
ATOM 7039 O O . SER B 1 116 ? 9.967 98.205 43.553 1.00 33.44 116 SER B O 1
ATOM 7042 N N . GLN B 1 117 ? 10.198 100.307 42.713 1.00 36.45 117 GLN B N 1
ATOM 7043 C CA . GLN B 1 117 ? 11.350 100.626 43.541 1.00 33.08 117 GLN B CA 1
ATOM 7044 C C . GLN B 1 117 ? 11.136 102.076 43.959 1.00 41.35 117 GLN B C 1
ATOM 7045 O O . GLN B 1 117 ? 10.813 102.917 43.138 1.00 34.34 117 GLN B O 1
ATOM 7051 N N . ARG B 1 118 ? 11.276 102.356 45.247 1.00 43.63 118 ARG B N 1
ATOM 7052 C CA . ARG B 1 118 ? 11.161 103.751 45.720 1.00 45.76 118 ARG B CA 1
ATOM 7053 C C . ARG B 1 118 ? 12.452 104.524 45.468 1.00 39.67 118 ARG B C 1
ATOM 7054 O O . ARG B 1 118 ? 13.499 104.053 45.813 1.00 39.86 118 ARG B O 1
ATOM 7062 N N . MET B 1 119 ? 12.372 105.731 44.891 1.00 39.54 119 MET B N 1
ATOM 7063 C CA . MET B 1 119 ? 13.584 106.460 44.549 1.00 38.11 119 MET B CA 1
ATOM 7064 C C . MET B 1 119 ? 13.964 107.381 45.713 1.00 40.93 119 MET B C 1
ATOM 7065 O O . MET B 1 119 ? 13.123 107.607 46.614 1.00 40.79 119 MET B O 1
ATOM 7070 N N . LYS B 1 120 ? 15.210 107.868 45.723 1.00 42.29 120 LYS B N 1
ATOM 7071 C CA . LYS B 1 120 ? 15.672 108.842 46.768 1.00 45.96 120 LYS B CA 1
ATOM 7072 C C . LYS B 1 120 ? 14.703 110.018 47.010 1.00 49.74 120 LYS B C 1
ATOM 7073 O O . LYS B 1 120 ? 14.514 110.441 48.144 1.00 47.58 120 LYS B O 1
ATOM 7079 N N . ASN B 1 121 ? 14.015 110.501 45.981 1.00 44.49 121 ASN B N 1
ATOM 7080 C CA . ASN B 1 121 ? 13.016 111.561 46.177 1.00 40.79 121 ASN B CA 1
ATOM 7081 C C . ASN B 1 121 ? 11.635 111.119 46.711 1.00 44.91 121 ASN B C 1
ATOM 7082 O O . ASN B 1 121 ? 10.638 111.887 46.731 1.00 44.46 121 ASN B O 1
ATOM 7087 N N . GLY B 1 122 ? 11.512 109.858 47.104 1.00 46.88 122 GLY B N 1
ATOM 7088 C CA . GLY B 1 122 ? 10.247 109.405 47.650 1.00 42.80 122 GLY B CA 1
ATOM 7089 C C . GLY B 1 122 ? 9.283 108.778 46.682 1.00 49.07 122 GLY B C 1
ATOM 7090 O O . GLY B 1 122 ? 8.389 108.011 47.110 1.00 46.49 122 GLY B O 1
ATOM 7091 N N . ALA B 1 123 ? 9.468 109.085 45.381 1.00 42.78 123 ALA B N 1
ATOM 7092 C CA . ALA B 1 123 ? 8.548 108.593 44.327 1.00 43.88 123 ALA B CA 1
ATOM 7093 C C . ALA B 1 123 ? 8.744 107.082 44.200 1.00 33.64 123 ALA B C 1
ATOM 7094 O O . ALA B 1 123 ? 9.858 106.589 44.181 1.00 39.03 123 ALA B O 1
ATOM 7096 N N . THR B 1 124 ? 7.659 106.353 44.197 1.00 36.10 124 THR B N 1
ATOM 7097 C CA . THR B 1 124 ? 7.779 104.932 43.865 1.00 35.21 124 THR B CA 1
ATOM 7098 C C . THR B 1 124 ? 7.564 104.739 42.358 1.00 33.24 124 THR B C 1
ATOM 7099 O O . THR B 1 124 ? 6.477 105.035 41.823 1.00 30.96 124 THR B O 1
ATOM 7103 N N . ILE B 1 125 ? 8.634 104.244 41.711 1.00 34.56 125 ILE B N 1
ATOM 7104 C CA . ILE B 1 125 ? 8.608 104.047 40.224 1.00 32.07 125 ILE B CA 1
ATOM 7105 C C . ILE B 1 125 ? 8.300 102.577 39.863 1.00 28.90 125 ILE B C 1
ATOM 7106 O O . ILE B 1 125 ? 8.911 101.655 40.426 1.00 29.26 125 ILE B O 1
ATOM 7111 N N . THR B 1 126 ? 7.371 102.379 38.948 1.00 29.19 126 THR B N 1
ATOM 7112 C CA . THR B 1 126 ? 7.069 101.042 38.510 1.00 27.31 126 THR B CA 1
ATOM 7113 C C . THR B 1 126 ? 7.422 100.986 37.002 1.00 33.60 126 THR B C 1
ATOM 7114 O O . THR B 1 126 ? 6.967 101.830 36.225 1.00 27.74 126 THR B O 1
ATOM 7118 N N . ILE B 1 127 ? 8.200 99.990 36.617 1.00 28.57 127 ILE B N 1
ATOM 7119 C CA . ILE B 1 127 ? 8.495 99.777 35.180 1.00 28.64 127 ILE B CA 1
ATOM 7120 C C . ILE B 1 127 ? 7.872 98.407 34.808 1.00 26.27 127 ILE B C 1
ATOM 7121 O O . ILE B 1 127 ? 8.062 97.426 35.563 1.00 25.48 127 ILE B O 1
ATOM 7126 N N . HIS B 1 128 ? 7.114 98.330 33.717 1.00 24.18 128 HIS B N 1
ATOM 7127 C CA . HIS B 1 128 ? 6.662 97.012 33.190 1.00 24.54 128 HIS B CA 1
ATOM 7128 C C . HIS B 1 128 ? 7.329 96.963 31.833 1.00 28.99 128 HIS B C 1
ATOM 7129 O O . HIS B 1 128 ? 7.226 97.941 31.091 1.00 26.43 128 HIS B O 1
ATOM 7136 N N . GLU B 1 129 ? 8.019 95.884 31.504 1.00 23.03 129 GLU B N 1
ATOM 7137 C CA . GLU B 1 129 ? 8.646 95.796 30.193 1.00 21.09 129 GLU B CA 1
ATOM 7138 C C . GLU B 1 129 ? 8.367 94.430 29.640 1.00 22.44 129 GLU B C 1
ATOM 7139 O O . GLU B 1 129 ? 8.288 93.477 30.420 1.00 23.47 129 GLU B O 1
ATOM 7145 N N . GLU B 1 130 ? 8.202 94.262 28.324 1.00 21.76 130 GLU B N 1
ATOM 7146 C CA . GLU B 1 130 ? 7.995 92.901 27.811 1.00 19.26 130 GLU B CA 1
ATOM 7147 C C . GLU B 1 130 ? 8.629 92.938 26.423 1.00 22.10 130 GLU B C 1
ATOM 7148 O O . GLU B 1 130 ? 8.658 94.006 25.779 1.00 19.06 130 GLU B O 1
ATOM 7154 N N . LYS B 1 131 ? 9.125 91.795 25.986 1.00 17.65 131 LYS B N 1
ATOM 7155 C CA . LYS B 1 131 ? 9.819 91.755 24.720 1.00 20.14 131 LYS B CA 1
ATOM 7156 C C . LYS B 1 131 ? 9.520 90.379 24.094 1.00 18.04 131 LYS B C 1
ATOM 7157 O O . LYS B 1 131 ? 9.316 89.408 24.814 1.00 18.37 131 LYS B O 1
ATOM 7163 N N . PHE B 1 132 ? 9.590 90.270 22.753 1.00 15.58 132 PHE B N 1
ATOM 7164 C CA . PHE B 1 132 ? 9.478 88.964 22.151 1.00 16.83 132 PHE B CA 1
ATOM 7165 C C . PHE B 1 132 ? 10.221 89.114 20.806 1.00 17.90 132 PHE B C 1
ATOM 7166 O O . PHE B 1 132 ? 10.305 90.228 20.228 1.00 17.98 132 PHE B O 1
ATOM 7174 N N . ALA B 1 133 ? 10.717 87.988 20.301 1.00 16.63 133 ALA B N 1
ATOM 7175 C CA . ALA B 1 133 ? 11.370 87.995 18.934 1.00 18.25 133 ALA B CA 1
ATOM 7176 C C . ALA B 1 133 ? 10.265 87.469 18.032 1.00 17.10 133 ALA B C 1
ATOM 7177 O O . ALA B 1 133 ? 9.694 86.388 18.265 1.00 20.89 133 ALA B O 1
ATOM 7179 N N . SER B 1 134 ? 9.890 88.211 17.014 1.00 17.11 134 SER B N 1
ATOM 7180 C CA . SER B 1 134 ? 8.736 87.809 16.207 1.00 17.92 134 SER B CA 1
ATOM 7181 C C . SER B 1 134 ? 8.932 86.475 15.474 1.00 19.43 134 SER B C 1
ATOM 7182 O O . SER B 1 134 ? 9.937 86.299 14.778 1.00 17.75 134 SER B O 1
ATOM 7185 N N . TYR B 1 135 ? 8.026 85.515 15.658 1.00 16.16 135 TYR B N 1
ATOM 7186 C CA . TYR B 1 135 ? 8.171 84.281 14.790 1.00 17.90 135 TYR B CA 1
ATOM 7187 C C . TYR B 1 135 ? 7.588 84.526 13.379 1.00 17.59 135 TYR B C 1
ATOM 7188 O O . TYR B 1 135 ? 7.811 83.740 12.429 1.00 20.25 135 TYR B O 1
ATOM 7197 N N . ARG B 1 136 ? 6.841 85.633 13.224 1.00 19.66 136 ARG B N 1
ATOM 7198 C CA . ARG B 1 136 ? 6.211 86.028 11.950 1.00 20.43 136 ARG B CA 1
ATOM 7199 C C . ARG B 1 136 ? 7.248 86.806 11.136 1.00 21.13 136 ARG B C 1
ATOM 7200 O O . ARG B 1 136 ? 7.491 86.481 9.994 1.00 20.27 136 ARG B O 1
ATOM 7208 N N . LYS B 1 137 ? 7.862 87.811 11.726 1.00 21.04 137 LYS B N 1
ATOM 7209 C CA . LYS B 1 137 ? 8.940 88.566 10.996 1.00 19.65 137 LYS B CA 1
ATOM 7210 C C . LYS B 1 137 ? 10.269 88.245 11.745 1.00 18.78 137 LYS B C 1
ATOM 7211 O O . LYS B 1 137 ? 10.596 88.877 12.740 1.00 18.57 137 LYS B O 1
ATOM 7217 N N . LYS B 1 138 ? 11.020 87.259 11.235 1.00 17.22 138 LYS B N 1
ATOM 7218 C CA . LYS B 1 138 ? 12.024 86.673 12.104 1.00 19.71 138 LYS B CA 1
ATOM 7219 C C . LYS B 1 138 ? 13.192 87.597 12.331 1.00 19.12 138 LYS B C 1
ATOM 7220 O O . LYS B 1 138 ? 14.025 87.418 13.246 1.00 18.53 138 LYS B O 1
ATOM 7226 N N . HIS B 1 139 ? 13.286 88.630 11.496 1.00 16.69 139 HIS B N 1
ATOM 7227 C CA . HIS B 1 139 ? 14.407 89.649 11.672 1.00 16.69 139 HIS B CA 1
ATOM 7228 C C . HIS B 1 139 ? 14.177 90.713 12.745 1.00 20.10 139 HIS B C 1
ATOM 7229 O O . HIS B 1 139 ? 15.000 91.575 12.934 1.00 18.19 139 HIS B O 1
ATOM 7236 N N . ALA B 1 140 ? 13.071 90.650 13.495 1.00 18.18 140 ALA B N 1
ATOM 7237 C CA . ALA B 1 140 ? 12.675 91.727 14.362 1.00 17.44 140 ALA B CA 1
ATOM 7238 C C . ALA B 1 140 ? 12.503 91.201 15.826 1.00 19.72 140 ALA B C 1
ATOM 7239 O O . ALA B 1 140 ? 11.902 90.142 16.038 1.00 20.10 140 ALA B O 1
ATOM 7241 N N . VAL B 1 141 ? 12.979 91.944 16.769 1.00 16.85 141 VAL B N 1
ATOM 7242 C CA . VAL B 1 141 ? 12.674 91.693 18.247 1.00 19.80 141 VAL B CA 1
ATOM 7243 C C . VAL B 1 141 ? 12.052 93.008 18.783 1.00 21.81 141 VAL B C 1
ATOM 7244 O O . VAL B 1 141 ? 12.527 94.101 18.402 1.00 21.00 141 VAL B O 1
ATOM 7248 N N . LEU B 1 142 ? 10.934 92.928 19.528 1.00 19.89 142 LEU B N 1
ATOM 7249 C CA . LEU B 1 142 ? 10.119 94.134 19.820 1.00 18.24 142 LEU B CA 1
ATOM 7250 C C . LEU B 1 142 ? 10.016 94.258 21.331 1.00 20.41 142 LEU B C 1
ATOM 7251 O O . LEU B 1 142 ? 10.066 93.222 22.036 1.00 18.19 142 LEU B O 1
ATOM 7256 N N . MET B 1 143 ? 9.805 95.474 21.799 1.00 17.36 143 MET B N 1
ATOM 7257 C CA . MET B 1 143 ? 9.728 95.692 23.267 1.00 17.25 143 MET B CA 1
ATOM 7258 C C . MET B 1 143 ? 8.666 96.746 23.517 1.00 16.88 143 MET B C 1
ATOM 7259 O O . MET B 1 143 ? 8.538 97.704 22.704 1.00 20.57 143 MET B O 1
ATOM 7264 N N . LYS B 1 144 ? 7.916 96.599 24.632 1.00 18.25 144 LYS B N 1
ATOM 7265 C CA . LYS B 1 144 ? 7.079 97.642 25.103 1.00 20.54 144 LYS B CA 1
ATOM 7266 C C . LYS B 1 144 ? 7.532 97.937 26.502 1.00 21.53 144 LYS B C 1
ATOM 7267 O O . LYS B 1 144 ? 7.704 97.003 27.295 1.00 19.19 144 LYS B O 1
ATOM 7273 N N . TYR B 1 145 ? 7.849 99.180 26.803 1.00 21.10 145 TYR B N 1
ATOM 7274 C CA . TYR B 1 145 ? 8.405 99.529 28.125 1.00 18.95 145 TYR B CA 1
ATOM 7275 C C . TYR B 1 145 ? 7.535 100.663 28.666 1.00 25.52 145 TYR B C 1
ATOM 7276 O O . TYR B 1 145 ? 7.352 101.646 27.957 1.00 24.69 145 TYR B O 1
ATOM 7285 N N . THR B 1 146 ? 7.036 100.534 29.918 1.00 20.43 146 THR B N 1
ATOM 7286 C CA . THR B 1 146 ? 6.073 101.496 30.441 1.00 22.95 146 THR B CA 1
ATOM 7287 C C . THR B 1 146 ? 6.604 101.961 31.809 1.00 28.25 146 THR B C 1
ATOM 7288 O O . THR B 1 146 ? 7.099 101.129 32.534 1.00 26.17 146 THR B O 1
ATOM 7292 N N . VAL B 1 147 ? 6.606 103.275 32.085 1.00 24.65 147 VAL B N 1
ATOM 7293 C CA . VAL B 1 147 ? 7.108 103.735 33.385 1.00 29.29 147 VAL B CA 1
ATOM 7294 C C . VAL B 1 147 ? 5.971 104.534 34.021 1.00 27.37 147 VAL B C 1
ATOM 7295 O O . VAL B 1 147 ? 5.251 105.278 33.332 1.00 27.59 147 VAL B O 1
ATOM 7299 N N . GLU B 1 148 ? 5.856 104.417 35.335 1.00 30.97 148 GLU B N 1
ATOM 7300 C CA . GLU B 1 148 ? 4.731 105.079 36.041 1.00 36.19 148 GLU B CA 1
ATOM 7301 C C . GLU B 1 148 ? 5.295 105.492 37.408 1.00 32.79 148 GLU B C 1
ATOM 7302 O O . GLU B 1 148 ? 6.185 104.841 37.970 1.00 32.32 148 GLU B O 1
ATOM 7308 N N . SER B 1 149 ? 4.846 106.635 37.902 1.00 31.28 149 SER B N 1
ATOM 7309 C CA . SER B 1 149 ? 5.263 107.038 39.204 1.00 32.53 149 SER B CA 1
ATOM 7310 C C . SER B 1 149 ? 3.952 107.171 40.029 1.00 31.16 149 SER B C 1
ATOM 7311 O O . SER B 1 149 ? 2.831 107.429 39.455 1.00 30.73 149 SER B O 1
ATOM 7314 N N . ASP B 1 150 ? 4.077 106.987 41.355 1.00 33.77 150 ASP B N 1
ATOM 7315 C CA . ASP B 1 150 ? 2.865 107.190 42.195 1.00 34.74 150 ASP B CA 1
ATOM 7316 C C . ASP B 1 150 ? 2.805 108.670 42.635 1.00 41.27 150 ASP B C 1
ATOM 7317 O O . ASP B 1 150 ? 1.878 109.077 43.336 1.00 40.64 150 ASP B O 1
ATOM 7322 N N . GLN B 1 151 ? 3.792 109.467 42.220 1.00 42.71 151 GLN B N 1
ATOM 7323 C CA . GLN B 1 151 ? 3.987 110.831 42.744 1.00 45.09 151 GLN B CA 1
ATOM 7324 C C . GLN B 1 151 ? 4.560 111.670 41.611 1.00 48.61 151 GLN B C 1
ATOM 7325 O O . GLN B 1 151 ? 5.393 111.164 40.830 1.00 37.93 151 GLN B O 1
ATOM 7331 N N . ASP B 1 152 ? 4.042 112.893 41.445 1.00 39.31 152 ASP B N 1
ATOM 7332 C CA . ASP B 1 152 ? 4.565 113.828 40.420 1.00 43.67 152 ASP B CA 1
ATOM 7333 C C . ASP B 1 152 ? 6.060 113.905 40.552 1.00 38.86 152 ASP B C 1
ATOM 7334 O O . ASP B 1 152 ? 6.610 114.073 41.636 1.00 37.98 152 ASP B O 1
ATOM 7339 N N . THR B 1 153 ? 6.780 113.695 39.446 1.00 36.40 153 THR B N 1
ATOM 7340 C CA . THR B 1 153 ? 8.241 113.772 39.517 1.00 35.69 153 THR B CA 1
ATOM 7341 C C . THR B 1 153 ? 8.795 114.020 38.094 1.00 35.88 153 THR B C 1
ATOM 7342 O O . THR B 1 153 ? 8.171 113.606 37.114 1.00 34.05 153 THR B O 1
ATOM 7346 N N . ASP B 1 154 ? 9.930 114.683 38.013 1.00 33.94 154 ASP B N 1
ATOM 7347 C CA . ASP B 1 154 ? 10.649 114.741 36.716 1.00 35.50 154 ASP B CA 1
ATOM 7348 C C . ASP B 1 154 ? 11.509 113.478 36.534 1.00 26.96 154 ASP B C 1
ATOM 7349 O O . ASP B 1 154 ? 11.945 112.922 37.517 1.00 29.73 154 ASP B O 1
ATOM 7354 N N . ALA B 1 155 ? 11.840 113.111 35.270 1.00 24.98 155 ALA B N 1
ATOM 7355 C CA . ALA B 1 155 ? 12.617 111.897 35.042 1.00 26.97 155 ALA B CA 1
ATOM 7356 C C . ALA B 1 155 ? 13.267 112.103 33.640 1.00 31.03 155 ALA B C 1
ATOM 7357 O O . ALA B 1 155 ? 12.974 113.095 32.971 1.00 27.41 155 ALA B O 1
ATOM 7359 N N . VAL B 1 156 ? 14.187 111.242 33.244 1.00 25.93 156 VAL B N 1
ATOM 7360 C CA . VAL B 1 156 ? 14.777 111.395 31.898 1.00 23.04 156 VAL B CA 1
ATOM 7361 C C . VAL B 1 156 ? 14.782 109.920 31.407 1.00 23.61 156 VAL B C 1
ATOM 7362 O O . VAL B 1 156 ? 15.244 109.062 32.161 1.00 28.59 156 VAL B O 1
ATOM 7366 N N . LEU B 1 157 ? 14.316 109.665 30.182 1.00 23.19 157 LEU B N 1
ATOM 7367 C CA . LEU B 1 157 ? 14.496 108.327 29.565 1.00 24.01 157 LEU B CA 1
ATOM 7368 C C . LEU B 1 157 ? 15.506 108.475 28.371 1.00 22.43 157 LEU B C 1
ATOM 7369 O O . LEU B 1 157 ? 15.283 109.383 27.549 1.00 23.60 157 LEU B O 1
ATOM 7374 N N . ASP B 1 158 ? 16.587 107.696 28.369 1.00 21.93 158 ASP B N 1
ATOM 7375 C CA . ASP B 1 158 ? 17.553 107.606 27.258 1.00 23.45 158 ASP B CA 1
ATOM 7376 C C . ASP B 1 158 ? 17.250 106.298 26.567 1.00 23.79 158 ASP B C 1
ATOM 7377 O O . ASP B 1 158 ? 17.013 105.248 27.272 1.00 25.26 158 ASP B O 1
ATOM 7382 N N . THR B 1 159 ? 17.259 106.294 25.241 1.00 21.65 159 THR B N 1
ATOM 7383 C CA . THR B 1 159 ? 17.057 104.967 24.620 1.00 22.79 159 THR B CA 1
ATOM 7384 C C . THR B 1 159 ? 17.870 104.982 23.331 1.00 21.51 159 THR B C 1
ATOM 7385 O O . THR B 1 159 ? 18.026 106.048 22.760 1.00 21.68 159 THR B O 1
ATOM 7389 N N . GLY B 1 160 ? 18.370 103.854 22.873 1.00 18.04 160 GLY B N 1
ATOM 7390 C CA . GLY B 1 160 ? 19.156 103.914 21.638 1.00 22.26 160 GLY B CA 1
ATOM 7391 C C . GLY B 1 160 ? 19.773 102.562 21.383 1.00 21.93 160 GLY B C 1
ATOM 7392 O O . GLY B 1 160 ? 19.131 101.517 21.673 1.00 22.85 160 GLY B O 1
ATOM 7393 N N . ILE B 1 161 ? 20.977 102.572 20.812 1.00 21.00 161 ILE B N 1
ATOM 7394 C CA . ILE B 1 161 ? 21.592 101.354 20.329 1.00 20.17 161 ILE B CA 1
ATOM 7395 C C . ILE B 1 161 ? 22.921 101.343 21.067 1.00 21.55 161 ILE B C 1
ATOM 7396 O O . ILE B 1 161 ? 23.680 102.327 21.012 1.00 22.57 161 ILE B O 1
ATOM 7401 N N . ASP B 1 162 ? 23.230 100.248 21.742 1.00 19.97 162 ASP B N 1
ATOM 7402 C CA . ASP B 1 162 ? 24.501 100.076 22.423 1.00 20.56 162 ASP B CA 1
ATOM 7403 C C . ASP B 1 162 ? 25.432 99.260 21.561 1.00 21.20 162 ASP B C 1
ATOM 7404 O O . ASP B 1 162 ? 25.079 98.145 21.220 1.00 20.72 162 ASP B O 1
ATOM 7409 N N . TYR B 1 163 ? 26.574 99.799 21.130 1.00 19.56 163 TYR B N 1
ATOM 7410 C CA . TYR B 1 163 ? 27.530 98.996 20.316 1.00 21.24 163 TYR B CA 1
ATOM 7411 C C . TYR B 1 163 ? 28.451 98.152 21.205 1.00 20.55 163 TYR B C 1
ATOM 7412 O O . TYR B 1 163 ? 29.141 97.232 20.760 1.00 21.01 163 TYR B O 1
ATOM 7421 N N . ASP B 1 164 ? 28.547 98.538 22.459 1.00 23.97 164 ASP B N 1
ATOM 7422 C CA . ASP B 1 164 ? 29.648 97.999 23.274 1.00 23.24 164 ASP B CA 1
ATOM 7423 C C . ASP B 1 164 ? 29.161 96.711 23.998 1.00 22.62 164 ASP B C 1
ATOM 7424 O O . ASP B 1 164 ? 28.916 96.717 25.217 1.00 25.45 164 ASP B O 1
ATOM 7429 N N . VAL B 1 165 ? 28.881 95.671 23.185 1.00 24.80 165 VAL B N 1
ATOM 7430 C CA . VAL B 1 165 ? 28.249 94.367 23.667 1.00 22.24 165 VAL B CA 1
ATOM 7431 C C . VAL B 1 165 ? 29.239 93.286 24.084 1.00 20.89 165 VAL B C 1
ATOM 7432 O O . VAL B 1 165 ? 30.371 93.157 23.579 1.00 22.96 165 VAL B O 1
ATOM 7436 N N . TRP B 1 166 ? 28.794 92.452 24.985 1.00 21.20 166 TRP B N 1
ATOM 7437 C CA . TRP B 1 166 ? 29.518 91.253 25.381 1.00 20.39 166 TRP B CA 1
ATOM 7438 C C . TRP B 1 166 ? 29.775 90.332 24.206 1.00 24.11 166 TRP B C 1
ATOM 7439 O O . TRP B 1 166 ? 28.862 90.085 23.382 1.00 25.52 166 TRP B O 1
ATOM 7450 N N . SER B 1 167 ? 31.005 89.844 24.065 1.00 20.53 167 SER B N 1
ATOM 7451 C CA . SER B 1 167 ? 31.324 88.791 23.126 1.00 21.83 167 SER B CA 1
ATOM 7452 C C . SER B 1 167 ? 32.358 87.889 23.820 1.00 23.97 167 SER B C 1
ATOM 7453 O O . SER B 1 167 ? 33.324 88.390 24.473 1.00 23.54 167 SER B O 1
ATOM 7456 N N . ILE B 1 168 ? 32.151 86.578 23.728 1.00 21.01 168 ILE B N 1
ATOM 7457 C CA . ILE B 1 168 ? 33.097 85.671 24.483 1.00 23.98 168 ILE B CA 1
ATOM 7458 C C . ILE B 1 168 ? 34.537 85.654 23.898 1.00 24.94 168 ILE B C 1
ATOM 7459 O O . ILE B 1 168 ? 35.476 85.871 24.635 1.00 23.92 168 ILE B O 1
ATOM 7464 N N . ASN B 1 169 ? 34.723 85.343 22.625 1.00 22.07 169 ASN B N 1
ATOM 7465 C CA . ASN B 1 169 ? 36.040 85.084 22.062 1.00 23.70 169 ASN B CA 1
ATOM 7466 C C . ASN B 1 169 ? 36.463 86.210 21.105 1.00 24.37 169 ASN B C 1
ATOM 7467 O O . ASN B 1 169 ? 36.855 85.953 19.944 1.00 27.14 169 ASN B O 1
ATOM 7472 N N . GLY B 1 170 ? 36.344 87.469 21.576 1.00 24.10 170 GLY B N 1
ATOM 7473 C CA . GLY B 1 170 ? 36.863 88.612 20.792 1.00 26.00 170 GLY B CA 1
ATOM 7474 C C . GLY B 1 170 ? 35.650 89.318 20.228 1.00 29.26 170 GLY B C 1
ATOM 7475 O O . GLY B 1 170 ? 34.560 88.740 20.070 1.00 26.61 170 GLY B O 1
ATOM 7476 N N . ASP B 1 171 ? 35.808 90.599 19.950 1.00 27.44 171 ASP B N 1
ATOM 7477 C CA . ASP B 1 171 ? 34.770 91.327 19.264 1.00 28.10 171 ASP B CA 1
ATOM 7478 C C . ASP B 1 171 ? 34.728 90.941 17.813 1.00 25.60 171 ASP B C 1
ATOM 7479 O O . ASP B 1 171 ? 35.757 90.830 17.152 1.00 25.83 171 ASP B O 1
ATOM 7484 N N . HIS B 1 172 ? 33.518 90.718 17.315 1.00 25.13 172 HIS B N 1
ATOM 7485 C CA . HIS B 1 172 ? 33.374 90.113 15.969 1.00 21.31 172 HIS B CA 1
ATOM 7486 C C . HIS B 1 172 ? 33.054 91.135 14.945 1.00 21.84 172 HIS B C 1
ATOM 7487 O O . HIS B 1 172 ? 33.043 90.832 13.761 1.00 22.71 172 HIS B O 1
ATOM 7494 N N . LEU B 1 173 ? 32.684 92.330 15.399 1.00 20.79 173 LEU B N 1
ATOM 7495 C CA . LEU B 1 173 ? 32.213 93.375 14.449 1.00 24.50 173 LEU B CA 1
ATOM 7496 C C . LEU B 1 173 ? 33.087 94.604 14.533 1.00 26.46 173 LEU B C 1
ATOM 7497 O O . LEU B 1 173 ? 33.428 94.986 15.592 1.00 28.59 173 LEU B O 1
ATOM 7502 N N . GLN B 1 174 ? 33.408 95.226 13.410 1.00 23.39 174 GLN B N 1
ATOM 7503 C CA . GLN B 1 174 ? 34.255 96.447 13.478 1.00 27.35 174 GLN B CA 1
ATOM 7504 C C . GLN B 1 174 ? 33.724 97.467 12.466 1.00 27.64 174 GLN B C 1
ATOM 7505 O O . GLN B 1 174 ? 32.872 97.142 11.641 1.00 27.19 174 GLN B O 1
ATOM 7511 N N . GLY B 1 175 ? 34.187 98.712 12.495 1.00 25.75 175 GLY B N 1
ATOM 7512 C CA . GLY B 1 175 ? 33.817 99.563 11.392 1.00 23.75 175 GLY B CA 1
ATOM 7513 C C . GLY B 1 175 ? 32.409 100.123 11.568 1.00 24.78 175 GLY B C 1
ATOM 7514 O O . GLY B 1 175 ? 31.806 100.531 10.585 1.00 29.37 175 GLY B O 1
ATOM 7515 N N . HIS B 1 176 ? 31.880 100.199 12.794 1.00 24.84 176 HIS B N 1
ATOM 7516 C CA . HIS B 1 176 ? 30.487 100.646 13.005 1.00 22.79 176 HIS B CA 1
ATOM 7517 C C . HIS B 1 176 ? 30.225 102.021 12.397 1.00 30.41 176 HIS B C 1
ATOM 7518 O O . HIS B 1 176 ? 30.945 102.988 12.739 1.00 26.08 176 HIS B O 1
ATOM 7525 N N . HIS B 1 177 ? 29.166 102.109 11.591 1.00 21.50 177 HIS B N 1
ATOM 7526 C CA . HIS B 1 177 ? 28.769 103.346 10.870 1.00 24.18 177 HIS B CA 1
ATOM 7527 C C . HIS B 1 177 ? 27.346 103.667 11.271 1.00 24.72 177 HIS B C 1
ATOM 7528 O O . HIS B 1 177 ? 26.413 102.894 11.015 1.00 22.43 177 HIS B O 1
ATOM 7535 N N . TYR B 1 178 ? 27.192 104.813 11.904 1.00 21.05 178 TYR B N 1
ATOM 7536 C CA . TYR B 1 178 ? 25.911 105.358 12.332 1.00 22.34 178 TYR B CA 1
ATOM 7537 C C . TYR B 1 178 ? 25.082 105.845 11.127 1.00 23.13 178 TYR B C 1
ATOM 7538 O O . TYR B 1 178 ? 25.641 106.393 10.167 1.00 20.79 178 TYR B O 1
ATOM 7547 N N . PHE B 1 179 ? 23.745 105.689 11.176 1.00 20.54 179 PHE B N 1
ATOM 7548 C CA . PHE B 1 179 ? 22.833 106.348 10.236 1.00 20.63 179 PHE B CA 1
ATOM 7549 C C . PHE B 1 179 ? 21.477 106.545 10.937 1.00 24.21 179 PHE B C 1
ATOM 7550 O O . PHE B 1 179 ? 21.246 106.006 11.990 1.00 22.46 179 PHE B O 1
ATOM 7558 N N . SER B 1 180 ? 20.635 107.433 10.380 1.00 26.32 180 SER B N 1
ATOM 7559 C CA . SER B 1 180 ? 19.298 107.702 10.956 1.00 22.87 180 SER B CA 1
ATOM 7560 C C . SER B 1 180 ? 18.278 107.415 9.912 1.00 23.37 180 SER B C 1
ATOM 7561 O O . SER B 1 180 ? 18.551 107.325 8.699 1.00 23.96 180 SER B O 1
ATOM 7564 N N . HIS B 1 181 ? 17.056 107.199 10.372 1.00 20.66 181 HIS B N 1
ATOM 7565 C CA . HIS B 1 181 ? 15.898 107.014 9.501 1.00 19.25 181 HIS B CA 1
ATOM 7566 C C . HIS B 1 181 ? 14.691 107.603 10.226 1.00 22.05 181 HIS B C 1
ATOM 7567 O O . HIS B 1 181 ? 14.868 108.089 11.381 1.00 20.65 181 HIS B O 1
ATOM 7574 N N . PRO B 1 182 ? 13.493 107.650 9.584 1.00 24.70 182 PRO B N 1
ATOM 7575 C CA . PRO B 1 182 ? 12.423 108.456 10.183 1.00 26.11 182 PRO B CA 1
ATOM 7576 C C . PRO B 1 182 ? 11.991 108.039 11.596 1.00 26.41 182 PRO B C 1
ATOM 7577 O O . PRO B 1 182 ? 11.464 108.866 12.287 1.00 24.53 182 PRO B O 1
ATOM 7581 N N . THR B 1 183 ? 12.225 106.796 12.028 1.00 24.15 183 THR B N 1
ATOM 7582 C CA . THR B 1 183 ? 11.701 106.382 13.321 1.00 23.63 183 THR B CA 1
ATOM 7583 C C . THR B 1 183 ? 12.812 106.039 14.340 1.00 23.22 183 THR B C 1
ATOM 7584 O O . THR B 1 183 ? 12.553 105.486 15.432 1.00 22.43 183 THR B O 1
ATOM 7588 N N . GLY B 1 184 ? 14.056 106.394 14.022 1.00 21.77 184 GLY B N 1
ATOM 7589 C CA . GLY B 1 184 ? 15.175 106.066 14.920 1.00 21.18 184 GLY B CA 1
ATOM 7590 C C . GLY B 1 184 ? 16.524 105.984 14.231 1.00 22.41 184 GLY B C 1
ATOM 7591 O O . GLY B 1 184 ? 16.765 106.684 13.238 1.00 22.14 184 GLY B O 1
ATOM 7592 N N . ASP B 1 185 ? 17.415 105.180 14.798 1.00 19.05 185 ASP B N 1
ATOM 7593 C CA . ASP B 1 185 ? 18.790 105.088 14.385 1.00 19.94 185 ASP B CA 1
ATOM 7594 C C . ASP B 1 185 ? 19.091 103.716 13.776 1.00 17.12 185 ASP B C 1
ATOM 7595 O O . ASP B 1 185 ? 18.228 102.782 13.824 1.00 17.99 185 ASP B O 1
ATOM 7600 N N . GLY B 1 186 ? 20.298 103.596 13.229 1.00 19.91 186 GLY B N 1
ATOM 7601 C CA . GLY B 1 186 ? 20.745 102.317 12.668 1.00 19.15 186 GLY B CA 1
ATOM 7602 C C . GLY B 1 186 ? 22.262 102.283 12.826 1.00 17.72 186 GLY B C 1
ATOM 7603 O O . GLY B 1 186 ? 22.916 103.354 13.031 1.00 19.06 186 GLY B O 1
ATOM 7604 N N . VAL B 1 187 ? 22.855 101.074 12.711 1.00 19.65 187 VAL B N 1
ATOM 7605 C CA . VAL B 1 187 ? 24.344 100.978 12.710 1.00 18.62 187 VAL B CA 1
ATOM 7606 C C . VAL B 1 187 ? 24.660 99.864 11.763 1.00 21.34 187 VAL B C 1
ATOM 7607 O O . VAL B 1 187 ? 24.018 98.791 11.805 1.00 20.68 187 VAL B O 1
ATOM 7611 N N . THR B 1 188 ? 25.621 100.064 10.861 1.00 18.81 188 THR B N 1
ATOM 7612 C CA . THR B 1 188 ? 26.039 98.942 10.046 1.00 19.18 188 THR B CA 1
ATOM 7613 C C . THR B 1 188 ? 27.508 98.686 10.411 1.00 22.44 188 THR B C 1
ATOM 7614 O O . THR B 1 188 ? 28.309 99.628 10.680 1.00 21.21 188 THR B O 1
ATOM 7618 N N . ALA B 1 189 ? 27.911 97.416 10.426 1.00 19.01 189 ALA B N 1
ATOM 7619 C CA . ALA B 1 189 ? 29.303 97.112 10.741 1.00 19.47 189 ALA B CA 1
ATOM 7620 C C . ALA B 1 189 ? 29.680 95.891 9.919 1.00 21.11 189 ALA B C 1
ATOM 7621 O O . ALA B 1 189 ? 28.798 95.318 9.285 1.00 22.47 189 ALA B O 1
ATOM 7623 N N . LYS B 1 190 ? 30.971 95.475 9.978 1.00 21.47 190 LYS B N 1
ATOM 7624 C CA . LYS B 1 190 ? 31.447 94.332 9.213 1.00 26.36 190 LYS B CA 1
ATOM 7625 C C . LYS B 1 190 ? 32.101 93.297 10.118 1.00 19.65 190 LYS B C 1
ATOM 7626 O O . LYS B 1 190 ? 32.800 93.650 11.055 1.00 23.34 190 LYS B O 1
ATOM 7632 N N . THR B 1 191 ? 31.986 92.013 9.755 1.00 22.24 191 THR B N 1
ATOM 7633 C CA . THR B 1 191 ? 32.600 91.032 10.613 1.00 20.38 191 THR B CA 1
ATOM 7634 C C . THR B 1 191 ? 34.146 91.055 10.343 1.00 21.50 191 THR B C 1
ATOM 7635 O O . THR B 1 191 ? 34.609 91.485 9.260 1.00 23.21 191 THR B O 1
ATOM 7639 N N . VAL B 1 192 ? 34.900 90.580 11.319 1.00 22.11 192 VAL B N 1
ATOM 7640 C CA . VAL B 1 192 ? 36.391 90.579 11.298 1.00 23.48 192 VAL B CA 1
ATOM 7641 C C . VAL B 1 192 ? 36.953 89.582 10.297 1.00 26.39 192 VAL B C 1
ATOM 7642 O O . VAL B 1 192 ? 37.745 90.005 9.407 1.00 24.96 192 VAL B O 1
ATOM 7646 N N . SER B 1 193 ? 36.531 88.290 10.312 1.00 22.66 193 SER B N 1
ATOM 7647 C CA . SER B 1 193 ? 37.184 87.272 9.448 1.00 24.14 193 SER B CA 1
ATOM 7648 C C . SER B 1 193 ? 36.710 87.309 8.004 1.00 25.59 193 SER B C 1
ATOM 7649 O O . SER B 1 193 ? 37.502 87.398 7.076 1.00 27.37 193 SER B O 1
ATOM 7652 N N . TYR B 1 194 ? 35.401 87.222 7.782 1.00 21.77 194 TYR B N 1
ATOM 7653 C CA . TYR B 1 194 ? 34.847 87.130 6.412 1.00 26.55 194 TYR B CA 1
ATOM 7654 C C . TYR B 1 194 ? 34.344 88.440 5.892 1.00 26.35 194 TYR B C 1
ATOM 7655 O O . TYR B 1 194 ? 34.018 88.538 4.747 1.00 27.91 194 TYR B O 1
ATOM 7664 N N . GLU B 1 195 ? 34.344 89.471 6.706 1.00 23.90 195 GLU B N 1
ATOM 7665 C CA . GLU B 1 195 ? 33.896 90.862 6.248 1.00 27.77 195 GLU B CA 1
ATOM 7666 C C . GLU B 1 195 ? 32.460 90.864 5.705 1.00 26.84 195 GLU B C 1
ATOM 7667 O O . GLU B 1 195 ? 32.110 91.509 4.687 1.00 26.75 195 GLU B O 1
ATOM 7673 N N . ASP B 1 196 ? 31.604 90.146 6.435 1.00 24.55 196 ASP B N 1
ATOM 7674 C CA . ASP B 1 196 ? 30.217 90.172 6.156 1.00 21.62 196 ASP B CA 1
ATOM 7675 C C . ASP B 1 196 ? 29.577 91.418 6.765 1.00 22.72 196 ASP B C 1
ATOM 7676 O O . ASP B 1 196 ? 30.006 91.875 7.769 1.00 23.93 196 ASP B O 1
ATOM 7681 N N . THR B 1 197 ? 28.516 91.915 6.134 1.00 19.50 197 THR B N 1
ATOM 7682 C CA . THR B 1 197 ? 27.923 93.195 6.646 1.00 21.07 197 THR B CA 1
ATOM 7683 C C . THR B 1 197 ? 26.808 92.829 7.561 1.00 20.13 197 THR B C 1
ATOM 7684 O O . THR B 1 197 ? 26.071 91.910 7.213 1.00 20.16 197 THR B O 1
ATOM 7688 N N . VAL B 1 198 ? 26.756 93.452 8.736 1.00 19.50 198 VAL B N 1
ATOM 7689 C CA . VAL B 1 198 ? 25.649 93.273 9.699 1.00 18.64 198 VAL B CA 1
ATOM 7690 C C . VAL B 1 198 ? 25.016 94.659 10.003 1.00 18.55 198 VAL B C 1
ATOM 7691 O O . VAL B 1 198 ? 25.748 95.589 10.383 1.00 20.19 198 VAL B O 1
ATOM 7695 N N . THR B 1 199 ? 23.689 94.779 9.851 1.00 17.32 199 THR B N 1
ATOM 7696 C CA . THR B 1 199 ? 23.022 96.033 10.099 1.00 17.45 199 THR B CA 1
ATOM 7697 C C . THR B 1 199 ? 21.975 95.788 11.218 1.00 20.11 199 THR B C 1
ATOM 7698 O O . THR B 1 199 ? 21.219 94.790 11.125 1.00 19.44 199 THR B O 1
ATOM 7702 N N . VAL B 1 200 ? 21.936 96.736 12.159 1.00 18.93 200 VAL B N 1
ATOM 7703 C CA . VAL B 1 200 ? 20.897 96.741 13.230 1.00 16.92 200 VAL B CA 1
ATOM 7704 C C . VAL B 1 200 ? 20.145 98.061 13.047 1.00 17.42 200 VAL B C 1
ATOM 7705 O O . VAL B 1 200 ? 20.782 99.170 13.030 1.00 18.76 200 VAL B O 1
ATOM 7709 N N . VAL B 1 201 ? 18.818 97.989 12.889 1.00 16.45 201 VAL B N 1
ATOM 7710 C CA . VAL B 1 201 ? 18.017 99.204 12.801 1.00 17.29 201 VAL B CA 1
ATOM 7711 C C . VAL B 1 201 ? 17.081 99.264 14.007 1.00 19.95 201 VAL B C 1
ATOM 7712 O O . VAL B 1 201 ? 16.487 98.266 14.398 1.00 19.64 201 VAL B O 1
ATOM 7716 N N . GLU B 1 202 ? 16.949 100.448 14.595 1.00 19.01 202 GLU B N 1
ATOM 7717 C CA . GLU B 1 202 ? 16.133 100.622 15.815 1.00 18.84 202 GLU B CA 1
ATOM 7718 C C . GLU B 1 202 ? 14.945 101.469 15.410 1.00 23.61 202 GLU B C 1
ATOM 7719 O O . GLU B 1 202 ? 15.111 102.548 14.706 1.00 20.55 202 GLU B O 1
ATOM 7725 N N . THR B 1 203 ? 13.743 101.081 15.877 1.00 20.04 203 THR B N 1
ATOM 7726 C CA . THR B 1 203 ? 12.627 102.041 15.731 1.00 19.77 203 THR B CA 1
ATOM 7727 C C . THR B 1 203 ? 12.179 102.382 17.169 1.00 25.25 203 THR B C 1
ATOM 7728 O O . THR B 1 203 ? 12.326 101.573 18.115 1.00 21.16 203 THR B O 1
ATOM 7732 N N . CYS B 1 204 ? 11.644 103.574 17.332 1.00 22.52 204 CYS B N 1
ATOM 7733 C CA . CYS B 1 204 ? 11.376 104.079 18.719 1.00 26.31 204 CYS B CA 1
ATOM 7734 C C . CYS B 1 204 ? 10.107 104.947 18.648 1.00 28.15 204 CYS B C 1
ATOM 7735 O O . CYS B 1 204 ? 10.041 105.840 17.793 1.00 23.37 204 CYS B O 1
ATOM 7738 N N . SER B 1 205 ? 9.136 104.710 19.539 1.00 22.88 205 SER B N 1
ATOM 7739 C CA . SER B 1 205 ? 7.904 105.516 19.509 1.00 24.23 205 SER B CA 1
ATOM 7740 C C . SER B 1 205 ? 7.557 105.798 20.963 1.00 26.20 205 SER B C 1
ATOM 7741 O O . SER B 1 205 ? 7.500 104.853 21.783 1.00 22.45 205 SER B O 1
ATOM 7744 N N . LEU B 1 206 ? 7.395 107.074 21.327 1.00 23.10 206 LEU B N 1
ATOM 7745 C CA . LEU B 1 206 ? 7.127 107.362 22.741 1.00 28.55 206 LEU B CA 1
ATOM 7746 C C . LEU B 1 206 ? 5.835 108.161 22.890 1.00 37.26 206 LEU B C 1
ATOM 7747 O O . LEU B 1 206 ? 5.630 109.086 22.155 1.00 38.19 206 LEU B O 1
ATOM 7752 N N . ASP B 1 207 ? 4.957 107.814 23.850 1.00 35.63 207 ASP B N 1
ATOM 7753 C CA . ASP B 1 207 ? 3.567 108.300 23.753 1.00 47.74 207 ASP B CA 1
ATOM 7754 C C . ASP B 1 207 ? 3.327 109.657 24.413 1.00 48.66 207 ASP B C 1
ATOM 7755 O O . ASP B 1 207 ? 2.212 110.179 24.383 1.00 58.85 207 ASP B O 1
ATOM 7760 N N . ALA B 1 208 ? 4.380 110.173 25.038 1.00 42.34 208 ALA B N 1
ATOM 7761 C CA . ALA B 1 208 ? 4.341 111.394 25.773 1.00 44.89 208 ALA B CA 1
ATOM 7762 C C . ALA B 1 208 ? 5.107 112.340 24.872 1.00 54.85 208 ALA B C 1
ATOM 7763 O O . ALA B 1 208 ? 5.928 111.892 24.083 1.00 46.74 208 ALA B O 1
ATOM 7765 N N . ASP B 1 209 ? 4.780 113.629 24.940 1.00 62.56 209 ASP B N 1
ATOM 7766 C CA . ASP B 1 209 ? 5.441 114.674 24.161 1.00 62.05 209 ASP B CA 1
ATOM 7767 C C . ASP B 1 209 ? 6.432 115.300 25.074 1.00 61.50 209 ASP B C 1
ATOM 7768 O O . ASP B 1 209 ? 6.098 115.677 26.183 1.00 62.53 209 ASP B O 1
ATOM 7773 N N . ALA B 1 210 ? 7.643 115.461 24.573 1.00 63.02 210 ALA B N 1
ATOM 7774 C CA . ALA B 1 210 ? 8.777 115.951 25.338 1.00 55.83 210 ALA B CA 1
ATOM 7775 C C . ALA B 1 210 ? 9.819 116.384 24.292 1.00 45.64 210 ALA B C 1
ATOM 7776 O O . ALA B 1 210 ? 9.959 115.703 23.295 1.00 44.12 210 ALA B O 1
ATOM 7778 N N . SER B 1 211 ? 10.483 117.530 24.503 1.00 51.60 211 SER B N 1
ATOM 7779 C CA . SER B 1 211 ? 11.784 117.887 23.895 1.00 48.40 211 SER B CA 1
ATOM 7780 C C . SER B 1 211 ? 12.669 116.638 23.901 1.00 43.56 211 SER B C 1
ATOM 7781 O O . SER B 1 211 ? 12.587 115.788 24.807 1.00 44.14 211 SER B O 1
ATOM 7784 N N . GLU B 1 212 ? 13.408 116.440 22.842 1.00 40.17 212 GLU B N 1
ATOM 7785 C CA . GLU B 1 212 ? 14.160 115.198 22.704 1.00 33.49 212 GLU B CA 1
ATOM 7786 C C . GLU B 1 212 ? 15.483 115.625 22.076 1.00 32.12 212 GLU B C 1
ATOM 7787 O O . GLU B 1 212 ? 15.529 116.581 21.328 1.00 30.56 212 GLU B O 1
ATOM 7793 N N . GLU B 1 213 ? 16.577 115.015 22.446 1.00 26.25 213 GLU B N 1
ATOM 7794 C CA . GLU B 1 213 ? 17.845 115.409 21.851 1.00 25.49 213 GLU B CA 1
ATOM 7795 C C . GLU B 1 213 ? 18.631 114.114 21.540 1.00 29.24 213 GLU B C 1
ATOM 7796 O O . GLU B 1 213 ? 18.573 113.151 22.366 1.00 26.05 213 GLU B O 1
ATOM 7802 N N . ASP B 1 214 ? 19.263 114.059 20.346 1.00 27.62 214 ASP B N 1
ATOM 7803 C CA . ASP B 1 214 ? 20.045 112.821 19.961 1.00 29.19 214 ASP B CA 1
ATOM 7804 C C . ASP B 1 214 ? 21.508 112.883 20.317 1.00 29.90 214 ASP B C 1
ATOM 7805 O O . ASP B 1 214 ? 22.066 113.960 20.405 1.00 30.37 214 ASP B O 1
ATOM 7810 N N . TYR B 1 215 ? 22.184 111.723 20.410 1.00 25.64 215 TYR B N 1
ATOM 7811 C CA . TYR B 1 215 ? 23.574 111.724 20.692 1.00 25.91 215 TYR B CA 1
ATOM 7812 C C . TYR B 1 215 ? 24.136 110.560 19.815 1.00 27.10 215 TYR B C 1
ATOM 7813 O O . TYR B 1 215 ? 23.401 109.576 19.484 1.00 22.95 215 TYR B O 1
ATOM 7822 N N . GLN B 1 216 ? 25.380 110.707 19.414 1.00 24.89 216 GLN B N 1
ATOM 7823 C CA . GLN B 1 216 ? 26.105 109.649 18.620 1.00 24.73 216 GLN B CA 1
ATOM 7824 C C . GLN B 1 216 ? 27.499 109.685 19.152 1.00 29.70 216 GLN B C 1
ATOM 7825 O O . GLN B 1 216 ? 28.093 110.749 19.208 1.00 28.72 216 GLN B O 1
ATOM 7831 N N . ASN B 1 217 ? 28.032 108.543 19.566 1.00 25.81 217 ASN B N 1
ATOM 7832 C CA . ASN B 1 217 ? 29.427 108.458 19.969 1.00 27.90 217 ASN B CA 1
ATOM 7833 C C . ASN B 1 217 ? 30.001 107.067 19.549 1.00 31.23 217 ASN B C 1
ATOM 7834 O O . ASN B 1 217 ? 29.241 106.253 18.924 1.00 25.16 217 ASN B O 1
ATOM 7839 N N . PRO B 1 218 ? 31.299 106.814 19.807 1.00 29.15 218 PRO B N 1
ATOM 7840 C CA . PRO B 1 218 ? 31.856 105.545 19.244 1.00 28.11 218 PRO B CA 1
ATOM 7841 C C . PRO B 1 218 ? 31.240 104.254 19.848 1.00 28.30 218 PRO B C 1
ATOM 7842 O O . PRO B 1 218 ? 31.434 103.184 19.301 1.00 26.80 218 PRO B O 1
ATOM 7846 N N . ASP B 1 219 ? 30.568 104.352 20.984 1.00 27.34 219 ASP B N 1
ATOM 7847 C CA . ASP B 1 219 ? 30.018 103.219 21.716 1.00 29.41 219 ASP B CA 1
ATOM 7848 C C . ASP B 1 219 ? 28.492 103.073 21.543 1.00 26.47 219 ASP B C 1
ATOM 7849 O O . ASP B 1 219 ? 27.916 102.130 22.043 1.00 21.82 219 ASP B O 1
ATOM 7854 N N . GLY B 1 220 ? 27.829 103.948 20.806 1.00 22.90 220 GLY B N 1
ATOM 7855 C CA . GLY B 1 220 ? 26.390 103.763 20.598 1.00 20.91 220 GLY B CA 1
ATOM 7856 C C . GLY B 1 220 ? 25.733 105.080 20.154 1.00 23.25 220 GLY B C 1
ATOM 7857 O O . GLY B 1 220 ? 26.384 106.113 20.086 1.00 23.49 220 GLY B O 1
ATOM 7858 N N . SER B 1 221 ? 24.434 105.070 19.931 1.00 19.99 221 SER B N 1
ATOM 7859 C CA . SER B 1 221 ? 23.771 106.308 19.587 1.00 23.22 221 SER B CA 1
ATOM 7860 C C . SER B 1 221 ? 22.416 106.239 20.243 1.00 24.85 221 SER B C 1
ATOM 7861 O O . SER B 1 221 ? 22.015 105.166 20.775 1.00 23.00 221 SER B O 1
ATOM 7864 N N . GLY B 1 222 ? 21.699 107.359 20.246 1.00 23.74 222 GLY B N 1
ATOM 7865 C CA . GLY B 1 222 ? 20.334 107.305 20.781 1.00 23.69 222 GLY B CA 1
ATOM 7866 C C . GLY B 1 222 ? 19.788 108.689 21.005 1.00 27.04 222 GLY B C 1
ATOM 7867 O O . GLY B 1 222 ? 20.279 109.650 20.406 1.00 23.86 222 GLY B O 1
ATOM 7868 N N . ARG B 1 223 ? 18.817 108.802 21.907 1.00 24.80 223 ARG B N 1
ATOM 7869 C CA . ARG B 1 223 ? 18.202 110.140 22.155 1.00 23.08 223 ARG B CA 1
ATOM 7870 C C . ARG B 1 223 ? 17.668 110.086 23.580 1.00 25.99 223 ARG B C 1
ATOM 7871 O O . ARG B 1 223 ? 17.499 108.998 24.151 1.00 23.98 223 ARG B O 1
ATOM 7879 N N . THR B 1 224 ? 17.444 111.260 24.140 1.00 22.21 224 THR B N 1
ATOM 7880 C CA . THR B 1 224 ? 16.969 111.437 25.529 1.00 24.86 224 THR B CA 1
ATOM 7881 C C . THR B 1 224 ? 15.714 112.249 25.590 1.00 23.46 224 THR B C 1
ATOM 7882 O O . THR B 1 224 ? 15.580 113.228 24.808 1.00 21.77 224 THR B O 1
ATOM 7886 N N . PHE B 1 225 ? 14.759 111.781 26.419 1.00 22.24 225 PHE B N 1
ATOM 7887 C CA . PHE B 1 225 ? 13.455 112.441 26.526 1.00 23.58 225 PHE B CA 1
ATOM 7888 C C . PHE B 1 225 ? 13.308 112.820 28.020 1.00 26.18 225 PHE B C 1
ATOM 7889 O O . PHE B 1 225 ? 13.232 111.907 28.878 1.00 26.37 225 PHE B O 1
ATOM 7897 N N . PRO B 1 226 ? 13.226 114.137 28.346 1.00 25.54 226 PRO B N 1
ATOM 7898 C CA . PRO B 1 226 ? 12.911 114.570 29.708 1.00 24.75 226 PRO B CA 1
ATOM 7899 C C . PRO B 1 226 ? 11.411 114.321 29.824 1.00 30.37 226 PRO B C 1
ATOM 7900 O O . PRO B 1 226 ? 10.666 114.560 28.848 1.00 28.97 226 PRO B O 1
ATOM 7904 N N . LEU B 1 227 ? 10.980 113.802 30.966 1.00 28.28 227 LEU B N 1
ATOM 7905 C CA . LEU B 1 227 ? 9.574 113.444 31.167 1.00 30.50 227 LEU B CA 1
ATOM 7906 C C . LEU B 1 227 ? 9.067 114.176 32.414 1.00 25.71 227 LEU B C 1
ATOM 7907 O O . LEU B 1 227 ? 9.808 114.302 33.347 1.00 28.42 227 LEU B O 1
ATOM 7912 N N . SER B 1 228 ? 7.828 114.628 32.395 1.00 32.87 228 SER B N 1
ATOM 7913 C CA . SER B 1 228 ? 7.152 115.061 33.646 1.00 34.35 228 SER B CA 1
ATOM 7914 C C . SER B 1 228 ? 6.111 113.997 33.933 1.00 33.31 228 SER B C 1
ATOM 7915 O O . SER B 1 228 ? 5.077 114.007 33.328 1.00 32.21 228 SER B O 1
ATOM 7918 N N . LEU B 1 229 ? 6.432 113.075 34.806 1.00 31.67 229 LEU B N 1
ATOM 7919 C CA . LEU B 1 229 ? 5.548 111.968 35.129 1.00 33.06 229 LEU B CA 1
ATOM 7920 C C . LEU B 1 229 ? 4.468 112.579 36.097 1.00 34.70 229 LEU B C 1
ATOM 7921 O O . LEU B 1 229 ? 4.822 113.299 37.045 1.00 37.74 229 LEU B O 1
ATOM 7926 N N . GLU B 1 230 ? 3.207 112.298 35.825 1.00 38.57 230 GLU B N 1
ATOM 7927 C CA . GLU B 1 230 ? 2.082 112.637 36.735 1.00 40.86 230 GLU B CA 1
ATOM 7928 C C . GLU B 1 230 ? 1.695 111.374 37.524 1.00 41.01 230 GLU B C 1
ATOM 7929 O O . GLU B 1 230 ? 1.660 110.237 36.973 1.00 30.32 230 GLU B O 1
ATOM 7935 N N . ALA B 1 231 ? 1.416 111.540 38.816 1.00 40.29 231 ALA B N 1
ATOM 7936 C CA . ALA B 1 231 ? 0.906 110.419 39.648 1.00 38.11 231 ALA B CA 1
ATOM 7937 C C . ALA B 1 231 ? -0.067 109.471 38.918 1.00 40.32 231 ALA B C 1
ATOM 7938 O O . ALA B 1 231 ? -1.099 109.885 38.358 1.00 33.71 231 ALA B O 1
ATOM 7940 N N . GLY B 1 232 ? 0.303 108.185 38.864 1.00 41.47 232 GLY B N 1
ATOM 7941 C CA . GLY B 1 232 ? -0.548 107.184 38.255 1.00 41.98 232 GLY B CA 1
ATOM 7942 C C . GLY B 1 232 ? -0.790 107.212 36.740 1.00 40.91 232 GLY B C 1
ATOM 7943 O O . GLY B 1 232 ? -1.675 106.535 36.286 1.00 40.25 232 GLY B O 1
ATOM 7944 N N . LYS B 1 233 ? -0.055 108.041 35.982 1.00 37.63 233 LYS B N 1
ATOM 7945 C CA . LYS B 1 233 ? -0.228 108.165 34.533 1.00 34.84 233 LYS B CA 1
ATOM 7946 C C . LYS B 1 233 ? 0.998 107.533 33.854 1.00 35.64 233 LYS B C 1
ATOM 7947 O O . LYS B 1 233 ? 2.074 108.112 33.870 1.00 32.96 233 LYS B O 1
ATOM 7953 N N . PRO B 1 234 ? 0.837 106.350 33.242 1.00 35.30 234 PRO B N 1
ATOM 7954 C CA . PRO B 1 234 ? 2.052 105.704 32.689 1.00 36.09 234 PRO B CA 1
ATOM 7955 C C . PRO B 1 234 ? 2.443 106.283 31.323 1.00 25.17 234 PRO B C 1
ATOM 7956 O O . PRO B 1 234 ? 1.559 106.739 30.569 1.00 27.65 234 PRO B O 1
ATOM 7960 N N . VAL B 1 235 ? 3.744 106.244 31.028 1.00 28.22 235 VAL B N 1
ATOM 7961 C CA . VAL B 1 235 ? 4.304 106.685 29.747 1.00 29.13 235 VAL B CA 1
ATOM 7962 C C . VAL B 1 235 ? 4.872 105.385 29.104 1.00 28.81 235 VAL B C 1
ATOM 7963 O O . VAL B 1 235 ? 5.581 104.654 29.781 1.00 27.63 235 VAL B O 1
ATOM 7967 N N . THR B 1 236 ? 4.535 105.122 27.835 1.00 25.80 236 THR B N 1
ATOM 7968 C CA . THR B 1 236 ? 4.926 103.894 27.131 1.00 26.20 236 THR B CA 1
ATOM 7969 C C . THR B 1 236 ? 5.841 104.204 25.951 1.00 27.70 236 THR B C 1
ATOM 7970 O O . THR B 1 236 ? 5.537 105.111 25.186 1.00 22.53 236 THR B O 1
ATOM 7974 N N . LEU B 1 237 ? 6.921 103.423 25.839 1.00 21.37 237 LEU B N 1
ATOM 7975 C CA . LEU B 1 237 ? 7.906 103.448 24.794 1.00 20.25 237 LEU B CA 1
ATOM 7976 C C . LEU B 1 237 ? 7.720 102.102 24.032 1.00 21.26 237 LEU B C 1
ATOM 7977 O O . LEU B 1 237 ? 7.671 101.054 24.682 1.00 23.04 237 LEU B O 1
ATOM 7982 N N . GLU B 1 238 ? 7.722 102.105 22.683 1.00 21.61 238 GLU B N 1
ATOM 7983 C CA . GLU B 1 238 ? 7.643 100.814 21.961 1.00 22.53 238 GLU B CA 1
ATOM 7984 C C . GLU B 1 238 ? 8.829 100.880 21.026 1.00 20.96 238 GLU B C 1
ATOM 7985 O O . GLU B 1 238 ? 9.136 101.977 20.448 1.00 19.92 238 GLU B O 1
ATOM 7991 N N . LYS B 1 239 ? 9.574 99.771 20.939 1.00 17.13 239 LYS B N 1
ATOM 7992 C CA . LYS B 1 239 ? 10.828 99.778 20.090 1.00 19.17 239 LYS B CA 1
ATOM 7993 C C . LYS B 1 239 ? 10.813 98.515 19.281 1.00 20.49 239 LYS B C 1
ATOM 7994 O O . LYS B 1 239 ? 10.178 97.481 19.690 1.00 21.14 239 LYS B O 1
ATOM 8000 N N . ALA B 1 240 ? 11.410 98.543 18.102 1.00 16.87 240 ALA B N 1
ATOM 8001 C CA . ALA B 1 240 ? 11.675 97.270 17.430 1.00 17.10 240 ALA B CA 1
ATOM 8002 C C . ALA B 1 240 ? 13.195 97.326 17.162 1.00 19.95 240 ALA B C 1
ATOM 8003 O O . ALA B 1 240 ? 13.797 98.445 16.972 1.00 20.26 240 ALA B O 1
ATOM 8005 N N . MET B 1 241 ? 13.817 96.162 17.103 1.00 18.01 241 MET B N 1
ATOM 8006 C CA . MET B 1 241 ? 15.247 96.073 16.761 1.00 16.94 241 MET B CA 1
ATOM 8007 C C . MET B 1 241 ? 15.246 95.075 15.592 1.00 20.83 241 MET B C 1
ATOM 8008 O O . MET B 1 241 ? 14.789 93.965 15.730 1.00 20.95 241 MET B O 1
ATOM 8013 N N . ILE B 1 242 ? 15.811 95.464 14.464 1.00 17.74 242 ILE B N 1
ATOM 8014 C CA . ILE B 1 242 ? 15.713 94.673 13.228 1.00 18.85 242 ILE B CA 1
ATOM 8015 C C . ILE B 1 242 ? 17.155 94.380 12.806 1.00 19.62 242 ILE B C 1
ATOM 8016 O O . ILE B 1 242 ? 18.047 95.274 12.891 1.00 17.18 242 ILE B O 1
ATOM 8021 N N . ILE B 1 243 ? 17.403 93.119 12.437 1.00 21.10 243 ILE B N 1
ATOM 8022 C CA . ILE B 1 243 ? 18.794 92.759 12.165 1.00 18.12 243 ILE B CA 1
ATOM 8023 C C . ILE B 1 243 ? 18.835 92.006 10.843 1.00 18.59 243 ILE B C 1
ATOM 8024 O O . ILE B 1 243 ? 18.078 91.047 10.662 1.00 19.56 243 ILE B O 1
ATOM 8029 N N . TYR B 1 244 ? 19.744 92.419 9.946 1.00 16.43 244 TYR B N 1
ATOM 8030 C CA . TYR B 1 244 ? 19.970 91.674 8.723 1.00 17.84 244 TYR B CA 1
ATOM 8031 C C . TYR B 1 244 ? 21.492 91.574 8.483 1.00 18.87 244 TYR B C 1
ATOM 8032 O O . TYR B 1 244 ? 22.231 92.534 8.797 1.00 17.19 244 TYR B O 1
ATOM 8041 N N . SER B 1 245 ? 21.965 90.440 7.879 1.00 18.39 245 SER B N 1
ATOM 8042 C CA . SER B 1 245 ? 23.387 90.418 7.519 1.00 17.81 245 SER B CA 1
ATOM 8043 C C . SER B 1 245 ? 23.465 90.184 6.043 1.00 17.48 245 SER B C 1
ATOM 8044 O O . SER B 1 245 ? 22.481 89.816 5.438 1.00 19.13 245 SER B O 1
ATOM 8047 N N . SER B 1 246 ? 24.631 90.378 5.457 1.00 17.89 246 SER B N 1
ATOM 8048 C CA . SER B 1 246 ? 24.777 90.136 4.010 1.00 19.62 246 SER B CA 1
ATOM 8049 C C . SER B 1 246 ? 24.703 88.619 3.724 1.00 20.48 246 SER B C 1
ATOM 8050 O O . SER B 1 246 ? 24.696 88.196 2.564 1.00 22.67 246 SER B O 1
ATOM 8053 N N . ASN B 1 247 ? 24.666 87.777 4.744 1.00 17.92 247 ASN B N 1
ATOM 8054 C CA . ASN B 1 247 ? 24.476 86.350 4.501 1.00 21.21 247 ASN B CA 1
ATOM 8055 C C . ASN B 1 247 ? 23.001 86.015 4.372 1.00 21.66 247 ASN B C 1
ATOM 8056 O O . ASN B 1 247 ? 22.669 84.914 3.976 1.00 23.39 247 ASN B O 1
ATOM 8061 N N . ASP B 1 248 ? 22.132 86.903 4.831 1.00 19.86 248 ASP B N 1
ATOM 8062 C CA . ASP B 1 248 ? 20.669 86.684 4.704 1.00 21.52 248 ASP B CA 1
ATOM 8063 C C . ASP B 1 248 ? 20.166 87.252 3.373 1.00 23.42 248 ASP B C 1
ATOM 8064 O O . ASP B 1 248 ? 19.195 86.771 2.800 1.00 22.78 248 ASP B O 1
ATOM 8069 N N . VAL B 1 249 ? 20.766 88.343 2.907 1.00 19.56 249 VAL B N 1
ATOM 8070 C CA . VAL B 1 249 ? 20.172 89.070 1.757 1.00 24.51 249 VAL B CA 1
ATOM 8071 C C . VAL B 1 249 ? 21.221 89.967 1.108 1.00 27.01 249 VAL B C 1
ATOM 8072 O O . VAL B 1 249 ? 22.149 90.388 1.776 1.00 25.60 249 VAL B O 1
ATOM 8076 N N . ASP B 1 250 ? 21.006 90.328 -0.145 1.00 24.90 250 ASP B N 1
ATOM 8077 C CA . ASP B 1 250 ? 21.985 91.138 -0.839 1.00 29.43 250 ASP B CA 1
ATOM 8078 C C . ASP B 1 250 ? 22.220 92.528 -0.231 1.00 30.14 250 ASP B C 1
ATOM 8079 O O . ASP B 1 250 ? 23.338 93.024 -0.169 1.00 42.22 250 ASP B O 1
ATOM 8084 N N . ASN B 1 251 ? 21.238 93.267 0.077 1.00 25.70 251 ASN B N 1
ATOM 8085 C CA . ASN B 1 251 ? 21.892 94.650 0.440 1.00 20.50 251 ASN B CA 1
ATOM 8086 C C . ASN B 1 251 ? 21.290 94.851 1.847 1.00 17.97 251 ASN B C 1
ATOM 8087 O O . ASN B 1 251 ? 20.183 95.386 1.906 1.00 19.75 251 ASN B O 1
ATOM 8092 N N . PRO B 1 252 ? 21.892 94.256 2.884 1.00 18.16 252 PRO B N 1
ATOM 8093 C CA . PRO B 1 252 ? 21.156 94.207 4.178 1.00 19.21 252 PRO B CA 1
ATOM 8094 C C . PRO B 1 252 ? 20.730 95.546 4.734 1.00 18.84 252 PRO B C 1
ATOM 8095 O O . PRO B 1 252 ? 19.723 95.640 5.502 1.00 19.47 252 PRO B O 1
ATOM 8099 N N . GLN B 1 253 ? 21.541 96.566 4.546 1.00 19.51 253 GLN B N 1
ATOM 8100 C CA . GLN B 1 253 ? 21.100 97.873 5.148 1.00 19.49 253 GLN B CA 1
ATOM 8101 C C . GLN B 1 253 ? 19.775 98.344 4.552 1.00 21.02 253 GLN B C 1
ATOM 8102 O O . GLN B 1 253 ? 18.809 98.754 5.259 1.00 18.97 253 GLN B O 1
ATOM 8108 N N . ASP B 1 254 ? 19.715 98.325 3.222 1.00 20.10 254 ASP B N 1
ATOM 8109 C CA . ASP B 1 254 ? 18.468 98.605 2.546 1.00 18.13 254 ASP B CA 1
ATOM 8110 C C . ASP B 1 254 ? 17.321 97.786 3.047 1.00 19.60 254 ASP B C 1
ATOM 8111 O O . ASP B 1 254 ? 16.140 98.283 3.222 1.00 19.70 254 ASP B O 1
ATOM 8116 N N . GLU B 1 255 ? 17.551 96.478 3.154 1.00 17.60 255 GLU B N 1
ATOM 8117 C CA . GLU B 1 255 ? 16.474 95.564 3.610 1.00 18.19 255 GLU B CA 1
ATOM 8118 C C . GLU B 1 255 ? 16.012 95.844 5.058 1.00 16.40 255 GLU B C 1
ATOM 8119 O O . GLU B 1 255 ? 14.765 95.755 5.387 1.00 16.89 255 GLU B O 1
ATOM 8125 N N . ALA B 1 256 ? 16.985 96.089 5.920 1.00 16.48 256 ALA B N 1
ATOM 8126 C CA . ALA B 1 256 ? 16.678 96.401 7.352 1.00 17.89 256 ALA B CA 1
ATOM 8127 C C . ALA B 1 256 ? 15.847 97.705 7.391 1.00 20.31 256 ALA B C 1
ATOM 8128 O O . ALA B 1 256 ? 14.882 97.818 8.197 1.00 16.70 256 ALA B O 1
ATOM 8130 N N . LEU B 1 257 ? 16.205 98.684 6.548 1.00 17.81 257 LEU B N 1
ATOM 8131 C CA . LEU B 1 257 ? 15.402 99.930 6.475 1.00 21.48 257 LEU B CA 1
ATOM 8132 C C . LEU B 1 257 ? 13.966 99.698 6.020 1.00 20.07 257 LEU B C 1
ATOM 8133 O O . LEU B 1 257 ? 13.015 100.331 6.586 1.00 21.49 257 LEU B O 1
ATOM 8138 N N . LEU B 1 258 ? 13.746 98.830 5.003 1.00 18.38 258 LEU B N 1
ATOM 8139 C CA . LEU B 1 258 ? 12.414 98.535 4.615 1.00 18.68 258 LEU B CA 1
ATOM 8140 C C . LEU B 1 258 ? 11.619 97.814 5.697 1.00 20.93 258 LEU B C 1
ATOM 8141 O O . LEU B 1 258 ? 10.447 98.092 5.906 1.00 20.08 258 LEU B O 1
ATOM 8146 N N . GLU B 1 259 ? 12.238 96.821 6.307 1.00 18.80 259 GLU B N 1
ATOM 8147 C CA . GLU B 1 259 ? 11.550 96.041 7.375 1.00 21.65 259 GLU B CA 1
ATOM 8148 C C . GLU B 1 259 ? 11.184 97.081 8.454 1.00 21.20 259 GLU B C 1
ATOM 8149 O O . GLU B 1 259 ? 10.039 97.109 8.928 1.00 23.69 259 GLU B O 1
ATOM 8155 N N . ALA B 1 260 ? 12.091 98.013 8.765 1.00 20.97 260 ALA B N 1
ATOM 8156 C CA . ALA B 1 260 ? 11.793 99.012 9.803 1.00 24.41 260 ALA B CA 1
ATOM 8157 C C . ALA B 1 260 ? 10.654 99.888 9.457 1.00 25.70 260 ALA B C 1
ATOM 8158 O O . ALA B 1 260 ? 9.741 100.128 10.300 1.00 23.38 260 ALA B O 1
ATOM 8160 N N . LYS B 1 261 ? 10.676 100.402 8.225 1.00 22.78 261 LYS B N 1
ATOM 8161 C CA . LYS B 1 261 ? 9.634 101.311 7.743 1.00 24.61 261 LYS B CA 1
ATOM 8162 C C . LYS B 1 261 ? 8.238 100.705 7.779 1.00 24.16 261 LYS B C 1
ATOM 8163 O O . LYS B 1 261 ? 7.239 101.426 7.982 1.00 21.44 261 LYS B O 1
ATOM 8169 N N . HIS B 1 262 ? 8.138 99.372 7.610 1.00 20.83 262 HIS B N 1
ATOM 8170 C CA . HIS B 1 262 ? 6.786 98.706 7.515 1.00 20.77 262 HIS B CA 1
ATOM 8171 C C . HIS B 1 262 ? 6.447 97.970 8.747 1.00 21.60 262 HIS B C 1
ATOM 8172 O O . HIS B 1 262 ? 5.548 97.230 8.732 1.00 25.08 262 HIS B O 1
ATOM 8179 N N . MET B 1 263 ? 7.198 98.121 9.812 1.00 20.42 263 MET B N 1
ATOM 8180 C CA . MET B 1 263 ? 6.889 97.405 11.061 1.00 20.48 263 MET B CA 1
ATOM 8181 C C . MET B 1 263 ? 5.582 97.963 11.570 1.00 25.60 263 MET B C 1
ATOM 8182 O O . MET B 1 263 ? 5.437 99.182 11.568 1.00 28.14 263 MET B O 1
ATOM 8187 N N . GLN B 1 264 ? 4.671 97.128 12.081 1.00 26.40 264 GLN B N 1
ATOM 8188 C CA . GLN B 1 264 ? 3.421 97.629 12.689 1.00 26.57 264 GLN B CA 1
ATOM 8189 C C . GLN B 1 264 ? 3.646 97.940 14.169 1.00 24.75 264 GLN B C 1
ATOM 8190 O O . GLN B 1 264 ? 4.739 97.719 14.664 1.00 22.69 264 GLN B O 1
ATOM 8196 N N . SER B 1 265 ? 2.619 98.356 14.911 1.00 21.49 265 SER B N 1
ATOM 8197 C CA . SER B 1 265 ? 2.819 98.682 16.293 1.00 23.22 265 SER B CA 1
ATOM 8198 C C . SER B 1 265 ? 3.234 97.423 17.086 1.00 20.22 265 SER B C 1
ATOM 8199 O O . SER B 1 265 ? 2.957 96.278 16.602 1.00 20.75 265 SER B O 1
ATOM 8202 N N . TYR B 1 266 ? 3.737 97.635 18.300 1.00 22.20 266 TYR B N 1
ATOM 8203 C CA . TYR B 1 266 ? 4.048 96.522 19.225 1.00 20.57 266 TYR B CA 1
ATOM 8204 C C . TYR B 1 266 ? 2.856 95.553 19.271 1.00 19.93 266 TYR B C 1
ATOM 8205 O O . TYR B 1 266 ? 3.044 94.313 19.099 1.00 18.71 266 TYR B O 1
ATOM 8214 N N . GLU B 1 267 ? 1.634 96.054 19.552 1.00 21.52 267 GLU B N 1
ATOM 8215 C CA . GLU B 1 267 ? 0.521 95.105 19.746 1.00 21.77 267 GLU B CA 1
ATOM 8216 C C . GLU B 1 267 ? 0.123 94.358 18.556 1.00 17.50 267 GLU B C 1
ATOM 8217 O O . GLU B 1 267 ? -0.329 93.215 18.653 1.00 17.36 267 GLU B O 1
ATOM 8223 N N . GLU B 1 268 ? 0.143 95.017 17.375 1.00 19.30 268 GLU B N 1
ATOM 8224 C CA . GLU B 1 268 ? -0.231 94.317 16.168 1.00 20.79 268 GLU B CA 1
ATOM 8225 C C . GLU B 1 268 ? 0.839 93.250 15.915 1.00 20.98 268 GLU B C 1
ATOM 8226 O O . GLU B 1 268 ? 0.521 92.074 15.555 1.00 20.76 268 GLU B O 1
ATOM 8232 N N . GLU B 1 269 ? 2.130 93.608 16.114 1.00 21.20 269 GLU B N 1
ATOM 8233 C CA . GLU B 1 269 ? 3.135 92.511 15.824 1.00 18.92 269 GLU B CA 1
ATOM 8234 C C . GLU B 1 269 ? 3.003 91.369 16.878 1.00 19.28 269 GLU B C 1
ATOM 8235 O O . GLU B 1 269 ? 3.189 90.162 16.545 1.00 18.28 269 GLU B O 1
ATOM 8241 N N . LYS B 1 270 ? 2.721 91.757 18.147 1.00 17.78 270 LYS B N 1
ATOM 8242 C CA . LYS B 1 270 ? 2.478 90.718 19.192 1.00 19.67 270 LYS B CA 1
ATOM 8243 C C . LYS B 1 270 ? 1.349 89.770 18.818 1.00 20.85 270 LYS B C 1
ATOM 8244 O O . LYS B 1 270 ? 1.513 88.532 18.927 1.00 17.82 270 LYS B O 1
ATOM 8250 N N . ALA B 1 271 ? 0.233 90.297 18.271 1.00 18.70 271 ALA B N 1
ATOM 8251 C CA . ALA B 1 271 ? -0.894 89.356 17.923 1.00 19.72 271 ALA B CA 1
ATOM 8252 C C . ALA B 1 271 ? -0.464 88.407 16.803 1.00 21.20 271 ALA B C 1
ATOM 8253 O O . ALA B 1 271 ? -0.808 87.184 16.764 1.00 19.97 271 ALA B O 1
ATOM 8255 N N . ALA B 1 272 ? 0.263 88.922 15.817 1.00 18.60 272 ALA B N 1
ATOM 8256 C CA . ALA B 1 272 ? 0.700 88.007 14.736 1.00 20.87 272 ALA B CA 1
ATOM 8257 C C . ALA B 1 272 ? 1.676 86.929 15.268 1.00 19.34 272 ALA B C 1
ATOM 8258 O O . ALA B 1 272 ? 1.598 85.751 14.860 1.00 21.47 272 ALA B O 1
ATOM 8260 N N . ASN B 1 273 ? 2.600 87.321 16.147 1.00 19.58 273 ASN B N 1
ATOM 8261 C CA . ASN B 1 273 ? 3.499 86.304 16.753 1.00 19.46 273 ASN B CA 1
ATOM 8262 C C . ASN B 1 273 ? 2.683 85.271 17.544 1.00 20.94 273 ASN B C 1
ATOM 8263 O O . ASN B 1 273 ? 2.934 84.071 17.475 1.00 20.77 273 ASN B O 1
ATOM 8268 N N . ARG B 1 274 ? 1.641 85.719 18.257 1.00 21.08 274 ARG B N 1
ATOM 8269 C CA . ARG B 1 274 ? 0.821 84.764 19.080 1.00 22.39 274 ARG B CA 1
ATOM 8270 C C . ARG B 1 274 ? 0.199 83.740 18.168 1.00 22.81 274 ARG B C 1
ATOM 8271 O O . ARG B 1 274 ? 0.175 82.520 18.508 1.00 22.67 274 ARG B O 1
ATOM 8279 N N . LEU B 1 275 ? -0.326 84.175 17.014 1.00 24.04 275 LEU B N 1
ATOM 8280 C CA . LEU B 1 275 ? -0.902 83.192 16.038 1.00 25.76 275 LEU B CA 1
ATOM 8281 C C . LEU B 1 275 ? 0.127 82.172 15.537 1.00 22.61 275 LEU B C 1
ATOM 8282 O O . LEU B 1 275 ? -0.186 80.971 15.328 1.00 20.14 275 LEU B O 1
ATOM 8287 N N . GLU B 1 276 ? 1.357 82.628 15.301 1.00 21.27 276 GLU B N 1
ATOM 8288 C CA . GLU B 1 276 ? 2.403 81.634 14.915 1.00 21.04 276 GLU B CA 1
ATOM 8289 C C . GLU B 1 276 ? 2.697 80.593 16.047 1.00 15.92 276 GLU B C 1
ATOM 8290 O O . GLU B 1 276 ? 2.844 79.393 15.796 1.00 21.04 276 GLU B O 1
ATOM 8296 N N . TRP B 1 277 ? 2.748 81.075 17.299 1.00 17.75 277 TRP B N 1
ATOM 8297 C CA . TRP B 1 277 ? 3.025 80.240 18.440 1.00 18.98 277 TRP B CA 1
ATOM 8298 C C . TRP B 1 277 ? 1.863 79.320 18.741 1.00 22.97 277 TRP B C 1
ATOM 8299 O O . TRP B 1 277 ? 2.099 78.163 19.148 1.00 18.91 277 TRP B O 1
ATOM 8310 N N . ASP B 1 278 ? 0.610 79.760 18.538 1.00 22.24 278 ASP B N 1
ATOM 8311 C CA . ASP B 1 278 ? -0.527 78.777 18.631 1.00 25.66 278 ASP B CA 1
ATOM 8312 C C . ASP B 1 278 ? -0.323 77.599 17.675 1.00 22.56 278 ASP B C 1
ATOM 8313 O O . ASP B 1 278 ? -0.558 76.396 18.056 1.00 22.82 278 ASP B O 1
ATOM 8318 N N . ASN B 1 279 ? 0.110 77.906 16.438 1.00 19.10 279 ASN 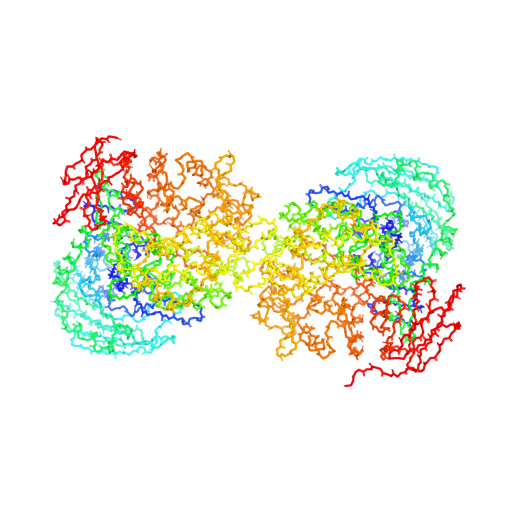B N 1
ATOM 8319 C CA . ASN B 1 279 ? 0.406 76.903 15.500 1.00 22.25 279 ASN B CA 1
ATOM 8320 C C . ASN B 1 279 ? 1.623 76.006 15.954 1.00 21.66 279 ASN B C 1
ATOM 8321 O O . ASN B 1 279 ? 1.595 74.743 15.866 1.00 20.61 279 ASN B O 1
ATOM 8326 N N . LEU B 1 280 ? 2.682 76.641 16.429 1.00 17.81 280 LEU B N 1
ATOM 8327 C CA . LEU B 1 280 ? 3.827 75.770 16.921 1.00 20.84 280 LEU B CA 1
ATOM 8328 C C . LEU B 1 280 ? 3.341 74.796 18.013 1.00 20.32 280 LEU B C 1
ATOM 8329 O O . LEU B 1 280 ? 3.646 73.605 17.978 1.00 20.53 280 LEU B O 1
ATOM 8334 N N . TRP B 1 281 ? 2.620 75.331 19.008 1.00 20.01 281 TRP B N 1
ATOM 8335 C CA . TRP B 1 281 ? 2.191 74.451 20.095 1.00 20.60 281 TRP B CA 1
ATOM 8336 C C . TRP B 1 281 ? 1.189 73.385 19.685 1.00 21.76 281 TRP B C 1
ATOM 8337 O O . TRP B 1 281 ? 1.128 72.307 20.301 1.00 23.27 281 TRP B O 1
ATOM 8348 N N . SER B 1 282 ? 0.371 73.670 18.685 1.00 22.86 282 SER B N 1
ATOM 8349 C CA . SER B 1 282 ? -0.472 72.602 18.094 1.00 23.64 282 SER B CA 1
ATOM 8350 C C . SER B 1 282 ? 0.343 71.396 17.605 1.00 24.97 282 SER B C 1
ATOM 8351 O O . SER B 1 282 ? -0.134 70.262 17.745 1.00 23.38 282 SER B O 1
ATOM 8354 N N . HIS B 1 283 ? 1.564 71.617 17.061 1.00 22.42 283 HIS B N 1
ATOM 8355 C CA . HIS B 1 283 ? 2.468 70.476 16.720 1.00 22.82 283 HIS B CA 1
ATOM 8356 C C . HIS B 1 283 ? 3.126 69.770 17.895 1.00 23.04 283 HIS B C 1
ATOM 8357 O O . HIS B 1 283 ? 3.137 68.537 17.915 1.00 21.83 283 HIS B O 1
ATOM 8364 N N . TYR B 1 284 ? 3.619 70.511 18.879 1.00 20.59 284 TYR B N 1
ATOM 8365 C CA . TYR B 1 284 ? 4.634 69.954 19.765 1.00 21.96 284 TYR B CA 1
ATOM 8366 C C . TYR B 1 284 ? 4.157 69.803 21.217 1.00 27.03 284 TYR B C 1
ATOM 8367 O O . TYR B 1 284 ? 4.885 69.180 21.989 1.00 25.21 284 TYR B O 1
ATOM 8376 N N . ASP B 1 285 ? 2.993 70.347 21.596 1.00 22.06 285 ASP B N 1
ATOM 8377 C CA . ASP B 1 285 ? 2.627 70.270 23.049 1.00 21.96 285 ASP B CA 1
ATOM 8378 C C . ASP B 1 285 ? 2.391 68.804 23.429 1.00 24.46 285 ASP B C 1
ATOM 8379 O O . ASP B 1 285 ? 1.727 68.045 22.672 1.00 23.96 285 ASP B O 1
ATOM 8384 N N . VAL B 1 286 ? 2.857 68.440 24.633 1.00 23.91 286 VAL B N 1
ATOM 8385 C CA . VAL B 1 286 ? 2.658 67.102 25.239 1.00 23.38 286 VAL B CA 1
ATOM 8386 C C . VAL B 1 286 ? 2.015 67.368 26.564 1.00 21.58 286 VAL B C 1
ATOM 8387 O O . VAL B 1 286 ? 2.461 68.230 27.327 1.00 22.72 286 VAL B O 1
ATOM 8391 N N . THR B 1 287 ? 0.873 66.736 26.824 1.00 21.86 287 THR B N 1
ATOM 8392 C CA . THR B 1 287 ? 0.207 67.101 28.081 1.00 24.28 287 THR B CA 1
ATOM 8393 C C . THR B 1 287 ? 0.554 66.171 29.210 1.00 23.59 287 THR B C 1
ATOM 8394 O O . THR B 1 287 ? 0.717 64.986 28.993 1.00 25.64 287 THR B O 1
ATOM 8398 N N . ILE B 1 288 ? 0.560 66.692 30.426 1.00 22.82 288 ILE B N 1
ATOM 8399 C CA . ILE B 1 288 ? 0.809 65.844 31.591 1.00 25.29 288 ILE B CA 1
ATOM 8400 C C . ILE B 1 288 ? -0.372 66.178 32.509 1.00 25.06 288 ILE B C 1
ATOM 8401 O O . ILE B 1 288 ? -0.633 67.306 32.824 1.00 25.79 288 ILE B O 1
ATOM 8406 N N . GLN B 1 289 ? -1.048 65.141 32.933 1.00 28.70 289 GLN B N 1
ATOM 8407 C CA . GLN B 1 289 ? -2.277 65.372 33.763 1.00 29.15 289 GLN B CA 1
ATOM 8408 C C . GLN B 1 289 ? -1.962 65.394 35.233 1.00 27.46 289 GLN B C 1
ATOM 8409 O O . GLN B 1 289 ? -1.330 64.515 35.740 1.00 28.13 289 GLN B O 1
ATOM 8415 N N . ASN B 1 290 ? -2.359 66.459 35.907 1.00 27.75 290 ASN B N 1
ATOM 8416 C CA . ASN B 1 290 ? -2.224 66.676 37.352 1.00 26.07 290 ASN B CA 1
ATOM 8417 C C . ASN B 1 290 ? -0.761 66.654 37.857 1.00 34.05 290 ASN B C 1
ATOM 8418 O O . ASN B 1 290 ? -0.472 66.193 38.949 1.00 27.60 290 ASN B O 1
ATOM 8423 N N . ASN B 1 291 ? 0.182 67.203 37.079 1.00 24.98 291 ASN B N 1
ATOM 8424 C CA . ASN B 1 291 ? 1.428 67.560 37.637 1.00 26.83 291 ASN B CA 1
ATOM 8425 C C . ASN B 1 291 ? 1.884 68.834 36.936 1.00 30.12 291 ASN B C 1
ATOM 8426 O O . ASN B 1 291 ? 2.637 68.775 35.949 1.00 25.29 291 ASN B O 1
ATOM 8431 N N . ILE B 1 292 ? 1.411 69.990 37.437 1.00 26.60 292 ILE B N 1
ATOM 8432 C CA . ILE B 1 292 ? 1.644 71.240 36.641 1.00 23.57 292 ILE B CA 1
ATOM 8433 C C . ILE B 1 292 ? 3.122 71.629 36.607 1.00 22.25 292 ILE B C 1
ATOM 8434 O O . ILE B 1 292 ? 3.533 72.317 35.706 1.00 23.43 292 ILE B O 1
ATOM 8439 N N . ILE B 1 293 ? 3.935 71.205 37.597 1.00 22.92 293 ILE B N 1
ATOM 8440 C CA . ILE B 1 293 ? 5.336 71.531 37.643 1.00 22.54 293 ILE B CA 1
ATOM 8441 C C . ILE B 1 293 ? 5.981 70.774 36.499 1.00 19.88 293 ILE B C 1
ATOM 8442 O O . ILE B 1 293 ? 6.845 71.339 35.764 1.00 22.08 293 ILE B O 1
ATOM 8447 N N . ASP B 1 294 ? 5.666 69.483 36.346 1.00 19.45 294 ASP B N 1
ATOM 8448 C CA . ASP B 1 294 ? 6.286 68.750 35.275 1.00 20.00 294 ASP B CA 1
ATOM 8449 C C . ASP B 1 294 ? 5.785 69.244 33.935 1.00 21.27 294 ASP B C 1
ATOM 8450 O O . ASP B 1 294 ? 6.554 69.268 32.933 1.00 18.52 294 ASP B O 1
ATOM 8455 N N . GLN B 1 295 ? 4.493 69.596 33.906 1.00 19.07 295 GLN B N 1
ATOM 8456 C CA . GLN B 1 295 ? 3.888 70.122 32.690 1.00 20.35 295 GLN B CA 1
ATOM 8457 C C . GLN B 1 295 ? 4.630 71.391 32.188 1.00 18.84 295 GLN B C 1
ATOM 8458 O O . GLN B 1 295 ? 4.942 71.513 30.979 1.00 18.86 295 GLN B O 1
ATOM 8464 N N . VAL B 1 296 ? 4.947 72.298 33.094 1.00 17.58 296 VAL B N 1
ATOM 8465 C CA . VAL B 1 296 ? 5.536 73.582 32.684 1.00 20.11 296 VAL B CA 1
ATOM 8466 C C . VAL B 1 296 ? 7.024 73.318 32.365 1.00 20.21 296 VAL B C 1
ATOM 8467 O O . VAL B 1 296 ? 7.597 73.958 31.430 1.00 20.61 296 VAL B O 1
ATOM 8471 N N . ALA B 1 297 ? 7.648 72.359 33.073 1.00 19.34 297 ALA B N 1
ATOM 8472 C CA . ALA B 1 297 ? 9.101 72.136 32.845 1.00 20.79 297 ALA B CA 1
ATOM 8473 C C . ALA B 1 297 ? 9.257 71.532 31.441 1.00 19.03 297 ALA B C 1
ATOM 8474 O O . ALA B 1 297 ? 10.226 71.896 30.702 1.00 19.58 297 ALA B O 1
ATOM 8476 N N . LEU B 1 298 ? 8.301 70.679 31.055 1.00 19.35 298 LEU B N 1
ATOM 8477 C CA . LEU B 1 298 ? 8.380 70.074 29.733 1.00 21.68 298 LEU B CA 1
ATOM 8478 C C . LEU B 1 298 ? 8.204 71.174 28.662 1.00 21.68 298 LEU B C 1
ATOM 8479 O O . LEU B 1 298 ? 8.934 71.196 27.670 1.00 19.27 298 LEU B O 1
ATOM 8484 N N . ARG B 1 299 ? 7.199 72.011 28.851 1.00 20.33 299 ARG B N 1
ATOM 8485 C CA . ARG B 1 299 ? 6.985 73.206 27.923 1.00 18.03 299 ARG B CA 1
ATOM 8486 C C . ARG B 1 299 ? 8.157 74.144 27.863 1.00 18.63 299 ARG B C 1
ATOM 8487 O O . ARG B 1 299 ? 8.503 74.571 26.766 1.00 17.98 299 ARG B O 1
ATOM 8495 N N . PHE B 1 300 ? 8.810 74.395 28.980 1.00 16.99 300 PHE B N 1
ATOM 8496 C CA . PHE B 1 300 ? 10.052 75.188 28.983 1.00 18.03 300 PHE B CA 1
ATOM 8497 C C . PHE B 1 300 ? 11.105 74.613 28.083 1.00 17.59 300 PHE B C 1
ATOM 8498 O O . PHE B 1 300 ? 11.756 75.330 27.294 1.00 17.13 300 PHE B O 1
ATOM 8506 N N . ASN B 1 301 ? 11.294 73.292 28.161 1.00 16.99 301 ASN B N 1
ATOM 8507 C CA . ASN B 1 301 ? 12.300 72.668 27.300 1.00 18.34 301 ASN B CA 1
ATOM 8508 C C . ASN B 1 301 ? 11.926 72.676 25.872 1.00 20.58 301 ASN B C 1
ATOM 8509 O O . ASN B 1 301 ? 12.770 72.949 24.994 1.00 18.86 301 ASN B O 1
ATOM 8514 N N . ILE B 1 302 ? 10.664 72.403 25.568 1.00 19.50 302 ILE B N 1
ATOM 8515 C CA . ILE B 1 302 ? 10.251 72.335 24.138 1.00 18.81 302 ILE B CA 1
ATOM 8516 C C . ILE B 1 302 ? 10.362 73.798 23.564 1.00 17.13 302 ILE B C 1
ATOM 8517 O O . ILE B 1 302 ? 10.793 74.005 22.389 1.00 17.04 302 ILE B O 1
ATOM 8522 N N . TYR B 1 303 ? 9.962 74.754 24.380 1.00 16.48 303 TYR B N 1
ATOM 8523 C CA . TYR B 1 303 ? 10.044 76.208 23.982 1.00 17.19 303 TYR B CA 1
ATOM 8524 C C . TYR B 1 303 ? 11.498 76.505 23.594 1.00 18.48 303 TYR B C 1
ATOM 8525 O O . TYR B 1 303 ? 11.795 77.058 22.506 1.00 19.06 303 TYR B O 1
ATOM 8534 N N . HIS B 1 304 ? 12.411 76.109 24.476 1.00 18.08 304 HIS B N 1
ATOM 8535 C CA . HIS B 1 304 ? 13.892 76.353 24.175 1.00 18.54 304 HIS B CA 1
ATOM 8536 C C . HIS B 1 304 ? 14.370 75.648 22.951 1.00 16.79 304 HIS B C 1
ATOM 8537 O O . HIS B 1 304 ? 15.059 76.241 22.125 1.00 18.69 304 HIS B O 1
ATOM 8544 N N . ALA B 1 305 ? 13.959 74.389 22.722 1.00 16.49 305 ALA B N 1
ATOM 8545 C CA . ALA B 1 305 ? 14.262 73.745 21.441 1.00 16.82 305 ALA B CA 1
ATOM 8546 C C . ALA B 1 305 ? 13.770 74.484 20.212 1.00 17.56 305 ALA B C 1
ATOM 8547 O O . ALA B 1 305 ? 14.532 74.625 19.221 1.00 17.08 305 ALA B O 1
ATOM 8549 N N . ILE B 1 306 ? 12.501 74.880 20.234 1.00 16.22 306 ILE B N 1
ATOM 8550 C CA . ILE B 1 306 ? 11.892 75.593 19.090 1.00 17.33 306 ILE B CA 1
ATOM 8551 C C . ILE B 1 306 ? 12.705 76.896 18.838 1.00 18.98 306 ILE B C 1
ATOM 8552 O O . ILE B 1 306 ? 13.059 77.147 17.659 1.00 18.73 306 ILE B O 1
ATOM 8557 N N . ILE B 1 307 ? 12.966 77.712 19.867 1.00 17.00 307 ILE B N 1
ATOM 8558 C CA . ILE B 1 307 ? 13.592 79.041 19.582 1.00 16.37 307 ILE B CA 1
ATOM 8559 C C . ILE B 1 307 ? 15.081 78.814 19.149 1.00 18.62 307 ILE B C 1
ATOM 8560 O O . ILE B 1 307 ? 15.659 79.709 18.515 1.00 17.52 307 ILE B O 1
ATOM 8565 N N . ALA B 1 308 ? 15.665 77.617 19.420 1.00 14.32 308 ALA B N 1
ATOM 8566 C CA . ALA B 1 308 ? 17.037 77.343 18.953 1.00 15.80 308 ALA B CA 1
ATOM 8567 C C . ALA B 1 308 ? 17.079 76.841 17.500 1.00 16.89 308 ALA B C 1
ATOM 8568 O O . ALA B 1 308 ? 18.202 76.711 16.914 1.00 19.97 308 ALA B O 1
ATOM 8570 N N . THR B 1 309 ? 15.910 76.563 16.926 1.00 15.15 309 THR B N 1
ATOM 8571 C CA . THR B 1 309 ? 15.884 75.829 15.626 1.00 16.10 309 THR B CA 1
ATOM 8572 C C . THR B 1 309 ? 15.677 76.770 14.433 1.00 17.36 309 THR B C 1
ATOM 8573 O O . THR B 1 309 ? 14.574 77.304 14.271 1.00 17.37 309 THR B O 1
ATOM 8577 N N . PRO B 1 310 ? 16.692 76.885 13.564 1.00 16.55 310 PRO B N 1
ATOM 8578 C CA . PRO B 1 310 ? 16.550 77.786 12.394 1.00 17.96 310 PRO B CA 1
ATOM 8579 C C . PRO B 1 310 ? 15.565 77.151 11.449 1.00 20.34 310 PRO B C 1
ATOM 8580 O O . PRO B 1 310 ? 15.768 76.002 11.048 1.00 19.58 310 PRO B O 1
ATOM 8584 N N . VAL B 1 311 ? 14.528 77.857 11.037 1.00 18.12 311 VAL B N 1
ATOM 8585 C CA . VAL B 1 311 ? 13.678 77.284 9.971 1.00 19.05 311 VAL B CA 1
ATOM 8586 C C . VAL B 1 311 ? 13.622 78.233 8.754 1.00 20.82 311 VAL B C 1
ATOM 8587 O O . VAL B 1 311 ? 12.857 77.959 7.817 1.00 23.77 311 VAL B O 1
ATOM 8591 N N . HIS B 1 312 ? 14.368 79.335 8.777 1.00 19.84 312 HIS B N 1
ATOM 8592 C CA . HIS B 1 312 ? 14.293 80.379 7.747 1.00 20.76 312 HIS B CA 1
ATOM 8593 C C . HIS B 1 312 ? 15.356 80.102 6.674 1.00 23.81 312 HIS B C 1
ATOM 8594 O O . HIS B 1 312 ? 15.380 80.784 5.659 1.00 23.92 312 HIS B O 1
ATOM 8601 N N . LYS B 1 313 ? 16.312 79.158 6.910 1.00 20.82 313 LYS B N 1
ATOM 8602 C CA . LYS B 1 313 ? 17.450 78.949 6.034 1.00 23.58 313 LYS B CA 1
ATOM 8603 C C . LYS B 1 313 ? 18.087 77.653 6.499 1.00 25.15 313 LYS B C 1
ATOM 8604 O O . LYS B 1 313 ? 17.862 77.249 7.705 1.00 23.52 313 LYS B O 1
ATOM 8610 N N . SER B 1 314 ? 18.886 77.019 5.620 1.00 22.75 314 SER B N 1
ATOM 8611 C CA . SER B 1 314 ? 19.520 75.670 5.960 1.00 21.55 314 SER B CA 1
ATOM 8612 C C . SER B 1 314 ? 20.705 75.849 6.859 1.00 20.09 314 SER B C 1
ATOM 8613 O O . SER B 1 314 ? 21.804 76.139 6.396 1.00 21.81 314 SER B O 1
ATOM 8616 N N . LEU B 1 315 ? 20.489 75.768 8.164 1.00 19.29 315 LEU B N 1
ATOM 8617 C CA . LEU B 1 315 ? 21.490 76.151 9.154 1.00 17.32 315 LEU B CA 1
ATOM 8618 C C . LEU B 1 315 ? 21.393 75.145 10.319 1.00 21.61 315 LEU B C 1
ATOM 8619 O O . LEU B 1 315 ? 20.338 74.505 10.520 1.00 21.29 315 LEU B O 1
ATOM 8624 N N . PRO B 1 316 ? 22.479 75.040 11.111 1.00 19.89 316 PRO B N 1
ATOM 8625 C CA . PRO B 1 316 ? 22.460 74.042 12.203 1.00 19.10 316 PRO B CA 1
ATOM 8626 C C . PRO B 1 316 ? 21.663 74.535 13.435 1.00 19.88 316 PRO B C 1
ATOM 8627 O O . PRO B 1 316 ? 21.495 75.746 13.673 1.00 19.37 316 PRO B O 1
ATOM 8631 N N . ILE B 1 317 ? 21.134 73.583 14.205 1.00 18.71 317 ILE B N 1
ATOM 8632 C CA . ILE B 1 317 ? 20.710 73.893 15.619 1.00 16.87 317 ILE B CA 1
ATOM 8633 C C . ILE B 1 317 ? 21.959 73.844 16.517 1.00 20.64 317 ILE B C 1
ATOM 8634 O O . ILE B 1 317 ? 22.639 72.804 16.547 1.00 18.89 317 ILE B O 1
ATOM 8639 N N . GLY B 1 318 ? 22.272 74.932 17.242 1.00 17.22 318 GLY B N 1
ATOM 8640 C CA . GLY B 1 318 ? 23.486 74.989 18.074 1.00 19.15 318 GLY B CA 1
ATOM 8641 C C . GLY B 1 318 ? 23.291 74.099 19.275 1.00 21.22 318 GLY B C 1
ATOM 8642 O O . GLY B 1 318 ? 22.185 73.935 19.771 1.00 21.90 318 GLY B O 1
ATOM 8643 N N . ALA B 1 319 ? 24.377 73.662 19.861 1.00 19.22 319 ALA B N 1
ATOM 8644 C CA . ALA B 1 319 ? 24.282 72.852 21.066 1.00 17.83 319 ALA B CA 1
ATOM 8645 C C . ALA B 1 319 ? 24.010 73.664 22.330 1.00 18.62 319 ALA B C 1
ATOM 8646 O O . ALA B 1 319 ? 23.659 73.064 23.356 1.00 19.63 319 ALA B O 1
ATOM 8648 N N . ARG B 1 320 ? 24.195 74.996 22.248 1.00 19.14 320 ARG B N 1
ATOM 8649 C CA . ARG B 1 320 ? 23.645 75.916 23.245 1.00 17.34 320 ARG B CA 1
ATOM 8650 C C . ARG B 1 320 ? 22.669 76.887 22.573 1.00 17.13 320 ARG B C 1
ATOM 8651 O O . ARG B 1 320 ? 22.460 78.009 23.055 1.00 18.47 320 ARG B O 1
ATOM 8659 N N . GLY B 1 321 ? 22.147 76.445 21.439 1.00 18.18 321 GLY B N 1
ATOM 8660 C CA . GLY B 1 321 ? 21.171 77.260 20.703 1.00 18.15 321 GLY B CA 1
ATOM 8661 C C . GLY B 1 321 ? 21.767 78.635 20.381 1.00 19.38 321 GLY B C 1
ATOM 8662 O O . GLY B 1 321 ? 22.975 78.742 20.026 1.00 19.34 321 GLY B O 1
ATOM 8663 N N . LEU B 1 322 ? 20.982 79.677 20.627 1.00 19.78 322 LEU B N 1
ATOM 8664 C CA . LEU B 1 322 ? 21.402 81.061 20.405 1.00 18.35 322 LEU B CA 1
ATOM 8665 C C . LEU B 1 322 ? 21.384 81.760 21.755 1.00 19.80 322 LEU B C 1
ATOM 8666 O O . LEU B 1 322 ? 21.212 82.963 21.840 1.00 16.48 322 LEU B O 1
ATOM 8671 N N . SER B 1 323 ? 21.572 80.986 22.830 1.00 17.39 323 SER B N 1
ATOM 8672 C CA . SER B 1 323 ? 21.469 81.589 24.197 1.00 18.79 323 SER B CA 1
ATOM 8673 C C . SER B 1 323 ? 22.712 82.370 24.565 1.00 20.62 323 SER B C 1
ATOM 8674 O O . SER B 1 323 ? 22.719 83.167 25.533 1.00 24.51 323 SER B O 1
ATOM 8677 N N . CYS B 1 324 ? 23.794 82.097 23.818 1.00 21.44 324 CYS B N 1
ATOM 8678 C CA . CYS B 1 324 ? 25.129 82.720 24.084 1.00 22.19 324 CYS B CA 1
ATOM 8679 C C . CYS B 1 324 ? 26.049 82.173 23.019 1.00 21.13 324 CYS B C 1
ATOM 8680 O O . CYS B 1 324 ? 25.566 81.322 22.165 1.00 24.81 324 CYS B O 1
ATOM 8683 N N . GLN B 1 325 ? 27.319 82.606 22.995 1.00 21.09 325 GLN B N 1
ATOM 8684 C CA . GLN B 1 325 ? 28.189 82.110 21.909 1.00 20.53 325 GLN B CA 1
ATOM 8685 C C . GLN B 1 325 ? 28.809 80.712 22.190 1.00 20.51 325 GLN B C 1
ATOM 8686 O O . GLN B 1 325 ? 29.419 80.136 21.267 1.00 20.18 325 GLN B O 1
ATOM 8692 N N . ALA B 1 326 ? 28.743 80.232 23.448 1.00 20.17 326 ALA B N 1
ATOM 8693 C CA . ALA B 1 326 ? 29.322 78.862 23.759 1.00 21.67 326 ALA B CA 1
ATOM 8694 C C . ALA B 1 326 ? 28.813 77.800 22.827 1.00 22.47 326 ALA B C 1
ATOM 8695 O O . ALA B 1 326 ? 27.621 77.826 22.446 1.00 19.26 326 ALA B O 1
ATOM 8697 N N . TYR B 1 327 ? 29.723 76.920 22.389 1.00 18.74 327 TYR B N 1
ATOM 8698 C CA . TYR B 1 327 ? 29.492 75.786 21.474 1.00 20.22 327 TYR B CA 1
ATOM 8699 C C . TYR B 1 327 ? 29.168 76.267 20.088 1.00 18.40 327 TYR B C 1
ATOM 8700 O O . TYR B 1 327 ? 28.708 75.522 19.233 1.00 16.96 327 TYR B O 1
ATOM 8709 N N . GLN B 1 328 ? 29.400 77.560 19.879 1.00 18.53 328 GLN B N 1
ATOM 8710 C CA . GLN B 1 328 ? 29.635 78.054 18.484 1.00 18.04 328 GLN B CA 1
ATOM 8711 C C . GLN B 1 328 ? 28.415 78.099 17.569 1.00 19.50 328 GLN B C 1
ATOM 8712 O O . GLN B 1 328 ? 28.591 78.319 16.364 1.00 18.80 328 GLN B O 1
ATOM 8718 N N . GLY B 1 329 ? 27.199 78.026 18.162 1.00 18.63 329 GLY B N 1
ATOM 8719 C CA . GLY B 1 329 ? 25.933 78.082 17.431 1.00 18.87 329 GLY B CA 1
ATOM 8720 C C . GLY B 1 329 ? 25.881 76.961 16.386 1.00 20.60 329 GLY B C 1
ATOM 8721 O O . GLY B 1 329 ? 25.266 77.063 15.333 1.00 20.69 329 GLY B O 1
ATOM 8722 N N . ALA B 1 330 ? 26.575 75.859 16.661 1.00 19.03 330 ALA B N 1
ATOM 8723 C CA . ALA B 1 330 ? 26.886 74.922 15.602 1.00 17.37 330 ALA B CA 1
ATOM 8724 C C . ALA B 1 330 ? 26.270 73.571 15.948 1.00 17.56 330 ALA B C 1
ATOM 8725 O O . ALA B 1 330 ? 26.013 73.276 17.135 1.00 15.81 330 ALA B O 1
ATOM 8727 N N . ALA B 1 331 ? 26.117 72.727 14.935 1.00 17.66 331 ALA B N 1
ATOM 8728 C CA . ALA B 1 331 ? 25.536 71.425 15.136 1.00 18.55 331 ALA B CA 1
ATOM 8729 C C . ALA B 1 331 ? 26.538 70.396 15.638 1.00 19.08 331 ALA B C 1
ATOM 8730 O O . ALA B 1 331 ? 27.626 70.261 15.035 1.00 19.49 331 ALA B O 1
ATOM 8732 N N . PHE B 1 332 ? 26.105 69.584 16.611 1.00 16.09 332 PHE B N 1
ATOM 8733 C CA . PHE B 1 332 ? 26.851 68.440 17.081 1.00 16.88 332 PHE B CA 1
ATOM 8734 C C . PHE B 1 332 ? 25.972 67.214 16.772 1.00 17.09 332 PHE B C 1
ATOM 8735 O O . PHE B 1 332 ? 24.785 67.357 16.255 1.00 17.91 332 PHE B O 1
ATOM 8743 N N . TRP B 1 333 ? 26.449 66.009 17.166 1.00 16.41 333 TRP B N 1
ATOM 8744 C CA . TRP B 1 333 ? 25.560 64.853 17.001 1.00 17.09 333 TRP B CA 1
ATOM 8745 C C . TRP B 1 333 ? 24.248 65.031 17.844 1.00 19.80 333 TRP B C 1
ATOM 8746 O O . TRP B 1 333 ? 23.239 64.429 17.520 1.00 20.37 333 TRP B O 1
ATOM 8757 N N . ASP B 1 334 ? 24.231 65.998 18.774 1.00 18.42 334 ASP B N 1
ATOM 8758 C CA . ASP B 1 334 ? 22.990 66.351 19.576 1.00 20.55 334 ASP B CA 1
ATOM 8759 C C . ASP B 1 334 ? 21.835 66.655 18.578 1.00 21.35 334 ASP B C 1
ATOM 8760 O O . ASP B 1 334 ? 20.655 66.380 18.861 1.00 21.73 334 ASP B O 1
ATOM 8765 N N . GLN B 1 335 ? 22.198 67.244 17.424 1.00 17.25 335 GLN B N 1
ATOM 8766 C CA . GLN B 1 335 ? 21.170 67.774 16.522 1.00 19.26 335 GLN B CA 1
ATOM 8767 C C . GLN B 1 335 ? 20.310 66.632 16.013 1.00 20.99 335 GLN B C 1
ATOM 8768 O O . GLN B 1 335 ? 19.045 66.686 16.131 1.00 19.96 335 GLN B O 1
ATOM 8774 N N . GLU B 1 336 ? 20.936 65.581 15.512 1.00 18.97 336 GLU B N 1
ATOM 8775 C CA . GLU B 1 336 ? 20.141 64.420 15.015 1.00 21.95 336 GLU B CA 1
ATOM 8776 C C . GLU B 1 336 ? 19.628 63.491 16.104 1.00 24.42 336 GLU B C 1
ATOM 8777 O O . GLU B 1 336 ? 18.502 62.880 15.946 1.00 22.28 336 GLU B O 1
ATOM 8783 N N . ILE B 1 337 ? 20.457 63.295 17.143 1.00 19.95 337 ILE B N 1
ATOM 8784 C CA . ILE B 1 337 ? 20.137 62.199 18.120 1.00 19.09 337 ILE B CA 1
ATOM 8785 C C . ILE B 1 337 ? 19.222 62.770 19.237 1.00 20.46 337 ILE B C 1
ATOM 8786 O O . ILE B 1 337 ? 18.351 62.064 19.728 1.00 22.59 337 ILE B O 1
ATOM 8791 N N . TYR B 1 338 ? 19.391 64.022 19.629 1.00 18.67 338 TYR B N 1
ATOM 8792 C CA . TYR B 1 338 ? 18.587 64.568 20.752 1.00 20.20 338 TYR B CA 1
ATOM 8793 C C . TYR B 1 338 ? 17.445 65.532 20.238 1.00 20.61 338 TYR B C 1
ATOM 8794 O O . TYR B 1 338 ? 16.347 65.502 20.760 1.00 19.41 338 TYR B O 1
ATOM 8803 N N . ASN B 1 339 ? 17.728 66.339 19.216 1.00 18.01 339 ASN B N 1
ATOM 8804 C CA . ASN B 1 339 ? 16.740 67.363 18.795 1.00 17.72 339 ASN B CA 1
ATOM 8805 C C . ASN B 1 339 ? 15.825 66.865 17.706 1.00 20.00 339 ASN B C 1
ATOM 8806 O O . ASN B 1 339 ? 14.654 67.212 17.683 1.00 20.91 339 ASN B O 1
ATOM 8811 N N . MET B 1 340 ? 16.321 66.072 16.789 1.00 19.28 340 MET B N 1
ATOM 8812 C CA . MET B 1 340 ? 15.467 65.718 15.640 1.00 21.24 340 MET B CA 1
ATOM 8813 C C . MET B 1 340 ? 14.189 64.889 15.988 1.00 22.94 340 MET B C 1
ATOM 8814 O O . MET B 1 340 ? 13.187 65.049 15.302 1.00 20.70 340 MET B O 1
ATOM 8819 N N . PRO B 1 341 ? 14.217 63.982 17.018 1.00 21.11 341 PRO B N 1
ATOM 8820 C CA . PRO B 1 341 ? 12.995 63.123 17.141 1.00 23.09 341 PRO B CA 1
ATOM 8821 C C . PRO B 1 341 ? 11.702 63.864 17.388 1.00 21.82 341 PRO B C 1
ATOM 8822 O O . PRO B 1 341 ? 10.733 63.498 16.770 1.00 19.99 341 PRO B O 1
ATOM 8826 N N . MET B 1 342 ? 11.696 64.918 18.199 1.00 20.01 342 MET B N 1
ATOM 8827 C CA . MET B 1 342 ? 10.419 65.650 18.364 1.00 18.98 342 MET B CA 1
ATOM 8828 C C . MET B 1 342 ? 9.895 66.063 16.975 1.00 19.66 342 MET B C 1
ATOM 8829 O O . MET B 1 342 ? 8.677 65.926 16.680 1.00 19.10 342 MET B O 1
ATOM 8834 N N . TYR B 1 343 ? 10.805 66.649 16.151 1.00 17.78 343 TYR B N 1
ATOM 8835 C CA . TYR B 1 343 ? 10.384 67.038 14.816 1.00 19.22 343 TYR B CA 1
ATOM 8836 C C . TYR B 1 343 ? 9.988 65.899 13.926 1.00 21.38 343 TYR B C 1
ATOM 8837 O O . TYR B 1 343 ? 8.933 65.959 13.281 1.00 21.02 343 TYR B O 1
ATOM 8846 N N . LEU B 1 344 ? 10.756 64.813 13.956 1.00 18.42 344 LEU B N 1
ATOM 8847 C CA . LEU B 1 344 ? 10.407 63.647 13.155 1.00 19.57 344 LEU B CA 1
ATOM 8848 C C . LEU B 1 344 ? 8.944 63.221 13.399 1.00 19.05 344 LEU B C 1
ATOM 8849 O O . LEU B 1 344 ? 8.241 62.907 12.449 1.00 20.86 344 LEU B O 1
ATOM 8854 N N . TYR B 1 345 ? 8.519 63.151 14.647 1.00 16.02 345 TYR B N 1
ATOM 8855 C CA . TYR B 1 345 ? 7.195 62.612 14.953 1.00 21.51 345 TYR B CA 1
ATOM 8856 C C . TYR B 1 345 ? 6.092 63.647 15.019 1.00 24.37 345 TYR B C 1
ATOM 8857 O O . TYR B 1 345 ? 4.928 63.278 15.052 1.00 24.69 345 TYR B O 1
ATOM 8866 N N . SER B 1 346 ? 6.443 64.942 15.019 1.00 21.79 346 SER B N 1
ATOM 8867 C CA . SER B 1 346 ? 5.442 66.027 15.228 1.00 23.55 346 SER B CA 1
ATOM 8868 C C . SER B 1 346 ? 5.304 66.960 14.034 1.00 25.79 346 SER B C 1
ATOM 8869 O O . SER B 1 346 ? 4.251 67.548 13.862 1.00 25.50 346 SER B O 1
ATOM 8872 N N . ASN B 1 347 ? 6.368 67.096 13.211 1.00 23.26 347 ASN B N 1
ATOM 8873 C CA . ASN B 1 347 ? 6.389 68.056 12.082 1.00 21.75 347 ASN B CA 1
ATOM 8874 C C . ASN B 1 347 ? 7.568 67.642 11.166 1.00 21.13 347 ASN B C 1
ATOM 8875 O O . ASN B 1 347 ? 8.671 68.239 11.203 1.00 24.53 347 ASN B O 1
ATOM 8880 N N . PRO B 1 348 ? 7.414 66.494 10.480 1.00 21.23 348 PRO B N 1
ATOM 8881 C CA . PRO B 1 348 ? 8.524 65.758 9.843 1.00 21.87 348 PRO B CA 1
ATOM 8882 C C . PRO B 1 348 ? 9.245 66.619 8.809 1.00 22.98 348 PRO B C 1
ATOM 8883 O O . PRO B 1 348 ? 10.387 66.317 8.490 1.00 20.41 348 PRO B O 1
ATOM 8887 N N . GLU B 1 349 ? 8.598 67.670 8.296 1.00 22.61 349 GLU B N 1
ATOM 8888 C CA . GLU B 1 349 ? 9.303 68.481 7.250 1.00 28.45 349 GLU B CA 1
ATOM 8889 C C . GLU B 1 349 ? 10.540 69.166 7.942 1.00 23.64 349 GLU B C 1
ATOM 8890 O O . GLU B 1 349 ? 11.586 69.433 7.288 1.00 23.72 349 GLU B O 1
ATOM 8896 N N . ILE B 1 350 ? 10.414 69.433 9.245 1.00 20.55 350 ILE B N 1
ATOM 8897 C CA . ILE B 1 350 ? 11.541 70.050 9.977 1.00 22.64 350 ILE B CA 1
ATOM 8898 C C . ILE B 1 350 ? 12.673 69.033 10.102 1.00 22.22 350 ILE B C 1
ATOM 8899 O O . ILE B 1 350 ? 13.859 69.385 9.945 1.00 20.62 350 ILE B O 1
ATOM 8904 N N . ALA B 1 351 ? 12.324 67.782 10.417 1.00 18.74 351 ALA B N 1
ATOM 8905 C CA . ALA B 1 351 ? 13.370 66.735 10.425 1.00 18.60 351 ALA B CA 1
ATOM 8906 C C . ALA B 1 351 ? 14.003 66.558 9.074 1.00 20.54 351 ALA B C 1
ATOM 8907 O O . ALA B 1 351 ? 15.215 66.384 8.935 1.00 17.76 351 ALA B O 1
ATOM 8909 N N . ARG B 1 352 ? 13.193 66.600 8.034 1.00 19.07 352 ARG B N 1
ATOM 8910 C CA . ARG B 1 352 ? 13.776 66.457 6.695 1.00 18.39 352 ARG B CA 1
ATOM 8911 C C . ARG B 1 352 ? 14.778 67.555 6.458 1.00 20.24 352 ARG B C 1
ATOM 8912 O O . ARG B 1 352 ? 15.844 67.314 5.846 1.00 20.07 352 ARG B O 1
ATOM 8920 N N . ASN B 1 353 ? 14.465 68.790 6.892 1.00 19.66 353 ASN B N 1
ATOM 8921 C CA . ASN B 1 353 ? 15.394 69.848 6.609 1.00 22.78 353 ASN B CA 1
ATOM 8922 C C . ASN B 1 353 ? 16.692 69.844 7.449 1.00 20.21 353 ASN B C 1
ATOM 8923 O O . ASN B 1 353 ? 17.777 70.239 6.976 1.00 18.64 353 ASN B O 1
ATOM 8928 N N . ILE B 1 354 ? 16.584 69.278 8.655 1.00 19.34 354 ILE B N 1
ATOM 8929 C CA . ILE B 1 354 ? 17.796 68.900 9.354 1.00 18.46 354 ILE B CA 1
ATOM 8930 C C . ILE B 1 354 ? 18.713 67.984 8.583 1.00 19.75 354 ILE B C 1
ATOM 8931 O O . ILE B 1 354 ? 19.933 68.185 8.543 1.00 19.69 354 ILE B O 1
ATOM 8936 N N . LEU B 1 355 ? 18.150 66.896 8.073 1.00 20.27 355 LEU B N 1
ATOM 8937 C CA . LEU B 1 355 ? 18.898 65.957 7.284 1.00 20.80 355 LEU B CA 1
ATOM 8938 C C . LEU B 1 355 ? 19.380 66.587 6.016 1.00 20.89 355 LEU B C 1
ATOM 8939 O O . LEU B 1 355 ? 20.449 66.240 5.523 1.00 20.01 355 LEU B O 1
ATOM 8944 N N . LYS B 1 356 ? 18.553 67.461 5.405 1.00 19.37 356 LYS B N 1
ATOM 8945 C CA . LYS B 1 356 ? 19.046 68.159 4.205 1.00 20.79 356 LYS B CA 1
ATOM 8946 C C . LYS B 1 356 ? 20.215 69.121 4.501 1.00 21.13 356 LYS B C 1
ATOM 8947 O O . LYS B 1 356 ? 21.077 69.337 3.631 1.00 19.11 356 LYS B O 1
ATOM 8953 N N . TYR B 1 357 ? 20.215 69.760 5.662 1.00 17.90 357 TYR B N 1
ATOM 8954 C CA . TYR B 1 357 ? 21.395 70.464 6.116 1.00 17.85 357 TYR B CA 1
ATOM 8955 C C . TYR B 1 357 ? 22.677 69.547 6.134 1.00 19.22 357 TYR B C 1
ATOM 8956 O O . TYR B 1 357 ? 23.724 69.986 5.679 1.00 19.73 357 TYR B O 1
ATOM 8965 N N . ARG B 1 358 ? 22.599 68.299 6.638 1.00 16.56 358 ARG B N 1
ATOM 8966 C CA . ARG B 1 358 ? 23.719 67.386 6.539 1.00 18.02 358 ARG B CA 1
ATOM 8967 C C . ARG B 1 358 ? 24.016 66.980 5.087 1.00 18.23 358 ARG B C 1
ATOM 8968 O O . ARG B 1 358 ? 25.188 66.753 4.731 1.00 19.42 358 ARG B O 1
ATOM 8976 N N . HIS B 1 359 ? 23.012 66.877 4.234 1.00 18.32 359 HIS B N 1
ATOM 8977 C CA . HIS B 1 359 ? 23.358 66.669 2.858 1.00 16.12 359 HIS B CA 1
ATOM 8978 C C . HIS B 1 359 ? 24.099 67.819 2.239 1.00 20.40 359 HIS B C 1
ATOM 8979 O O . HIS B 1 359 ? 25.053 67.616 1.486 1.00 21.75 359 HIS B O 1
ATOM 8986 N N . ARG B 1 360 ? 23.558 69.029 2.412 1.00 19.18 360 ARG B N 1
ATOM 8987 C CA . ARG B 1 360 ? 24.208 70.240 1.928 1.00 23.57 360 ARG B CA 1
ATOM 8988 C C . ARG B 1 360 ? 25.622 70.356 2.443 1.00 22.98 360 ARG B C 1
ATOM 8989 O O . ARG B 1 360 ? 26.466 70.927 1.752 1.00 20.53 360 ARG B O 1
ATOM 8997 N N . THR B 1 361 ? 25.913 69.882 3.647 1.00 19.42 361 THR B N 1
ATOM 8998 C CA . THR B 1 361 ? 27.281 70.016 4.125 1.00 18.15 361 THR B CA 1
ATOM 8999 C C . THR B 1 361 ? 28.109 68.737 3.949 1.00 21.01 361 THR B C 1
ATOM 9000 O O . THR B 1 361 ? 29.224 68.611 4.489 1.00 18.29 361 THR B O 1
ATOM 9004 N N . LEU B 1 362 ? 27.628 67.808 3.124 1.00 20.65 362 LEU B N 1
ATOM 9005 C CA . LEU B 1 362 ? 28.411 66.592 2.861 1.00 19.69 362 LEU B CA 1
ATOM 9006 C C . LEU B 1 362 ? 29.762 66.870 2.263 1.00 21.46 362 LEU B C 1
ATOM 9007 O O . LEU B 1 362 ? 30.755 66.159 2.534 1.00 18.69 362 LEU B O 1
ATOM 9012 N N . ASP B 1 363 ? 29.893 67.932 1.470 1.00 22.27 363 ASP B N 1
ATOM 9013 C CA . ASP B 1 363 ? 31.274 68.214 1.002 1.00 22.84 363 ASP B CA 1
ATOM 9014 C C . ASP B 1 363 ? 32.255 68.555 2.151 1.00 20.76 363 ASP B C 1
ATOM 9015 O O . ASP B 1 363 ? 33.416 68.286 2.057 1.00 21.25 363 ASP B O 1
ATOM 9020 N N . GLY B 1 364 ? 31.812 69.247 3.196 1.00 18.90 364 GLY B N 1
ATOM 9021 C CA . GLY B 1 364 ? 32.670 69.562 4.337 1.00 17.24 364 GLY B CA 1
ATOM 9022 C C . GLY B 1 364 ? 33.124 68.243 4.962 1.00 18.10 364 GLY B C 1
ATOM 9023 O O . GLY B 1 364 ? 34.270 68.087 5.360 1.00 19.44 364 GLY B O 1
ATOM 9024 N N . ALA B 1 365 ? 32.213 67.269 5.045 1.00 16.77 365 ALA B N 1
ATOM 9025 C CA . ALA B 1 365 ? 32.551 65.915 5.632 1.00 16.71 365 ALA B CA 1
ATOM 9026 C C . ALA B 1 365 ? 33.511 65.134 4.732 1.00 18.40 365 ALA B C 1
ATOM 9027 O O . ALA B 1 365 ? 34.397 64.430 5.231 1.00 16.04 365 ALA B O 1
ATOM 9029 N N . ARG B 1 366 ? 33.382 65.307 3.386 1.00 16.88 366 ARG B N 1
ATOM 9030 C CA . ARG B 1 366 ? 34.275 64.641 2.443 1.00 18.40 366 ARG B CA 1
ATOM 9031 C C . ARG B 1 366 ? 35.648 65.301 2.627 1.00 18.95 366 ARG B C 1
ATOM 9032 O O . ARG B 1 366 ? 36.667 64.597 2.593 1.00 18.82 366 ARG B O 1
ATOM 9040 N N . ARG B 1 367 ? 35.702 66.631 2.785 1.00 14.95 367 ARG B N 1
ATOM 9041 C CA . ARG B 1 367 ? 37.025 67.234 2.883 1.00 16.76 367 ARG B CA 1
ATOM 9042 C C . ARG B 1 367 ? 37.690 66.852 4.216 1.00 16.61 367 ARG B C 1
ATOM 9043 O O . ARG B 1 367 ? 38.961 66.681 4.305 1.00 17.49 367 ARG B O 1
ATOM 9051 N N . LYS B 1 368 ? 36.870 66.755 5.264 1.00 15.79 368 LYS B N 1
ATOM 9052 C CA . LYS B 1 368 ? 37.445 66.384 6.567 1.00 15.31 368 LYS B CA 1
ATOM 9053 C C . LYS B 1 368 ? 38.019 64.949 6.486 1.00 16.05 368 LYS B C 1
ATOM 9054 O O . LYS B 1 368 ? 39.157 64.683 6.951 1.00 15.63 368 LYS B O 1
ATOM 9060 N N . ALA B 1 369 ? 37.260 64.044 5.924 1.00 16.53 369 ALA B N 1
ATOM 9061 C CA . ALA B 1 369 ? 37.751 62.693 5.810 1.00 17.74 369 ALA B CA 1
ATOM 9062 C C . ALA B 1 369 ? 39.095 62.641 5.040 1.00 18.41 369 ALA B C 1
ATOM 9063 O O . ALA B 1 369 ? 40.087 62.024 5.544 1.00 18.49 369 ALA B O 1
ATOM 9065 N N . LYS B 1 370 ? 39.111 63.282 3.881 1.00 19.85 370 LYS B N 1
ATOM 9066 C CA . LYS B 1 370 ? 40.327 63.281 3.047 1.00 22.52 370 LYS B CA 1
ATOM 9067 C C . LYS B 1 370 ? 41.524 63.899 3.781 1.00 22.50 370 LYS B C 1
ATOM 9068 O O . LYS B 1 370 ? 42.614 63.324 3.783 1.00 21.66 370 LYS B O 1
ATOM 9074 N N . ARG B 1 371 ? 41.330 65.036 4.458 1.00 18.57 371 ARG B N 1
ATOM 9075 C CA . ARG B 1 371 ? 42.379 65.689 5.241 1.00 22.51 371 ARG B CA 1
ATOM 9076 C C . ARG B 1 371 ? 42.926 64.808 6.265 1.00 20.51 371 ARG B C 1
ATOM 9077 O O . ARG B 1 371 ? 44.143 64.859 6.570 1.00 20.05 371 ARG B O 1
ATOM 9085 N N . LEU B 1 372 ? 42.090 63.937 6.828 1.00 20.36 372 LEU B N 1
ATOM 9086 C CA . LEU B 1 372 ? 42.587 63.068 7.910 1.00 21.71 372 LEU B CA 1
ATOM 9087 C C . LEU B 1 372 ? 43.109 61.703 7.394 1.00 22.89 372 LEU B C 1
ATOM 9088 O O . LEU B 1 372 ? 43.456 60.886 8.226 1.00 21.79 372 LEU B O 1
ATOM 9093 N N . GLY B 1 373 ? 43.207 61.497 6.070 1.00 21.53 373 GLY B N 1
ATOM 9094 C CA . GLY B 1 373 ? 43.713 60.224 5.432 1.00 23.09 373 GLY B CA 1
ATOM 9095 C C . GLY B 1 373 ? 42.643 59.218 5.142 1.00 22.92 373 GLY B C 1
ATOM 9096 O O . GLY B 1 373 ? 42.951 58.072 4.868 1.00 23.37 373 GLY B O 1
ATOM 9097 N N . TYR B 1 374 ? 41.346 59.592 5.255 1.00 19.26 374 TYR B N 1
ATOM 9098 C CA . TYR B 1 374 ? 40.280 58.618 5.006 1.00 19.84 374 TYR B CA 1
ATOM 9099 C C . TYR B 1 374 ? 39.579 58.909 3.692 1.00 20.64 374 TYR B C 1
ATOM 9100 O O . TYR B 1 374 ? 40.008 59.790 2.961 1.00 24.58 374 TYR B O 1
ATOM 9109 N N . GLU B 1 375 ? 38.456 58.230 3.437 1.00 20.31 375 GLU B N 1
ATOM 9110 C CA . GLU B 1 375 ? 37.610 58.489 2.269 1.00 20.99 375 GLU B CA 1
ATOM 9111 C C . GLU B 1 375 ? 36.160 58.645 2.726 1.00 20.71 375 GLU B C 1
ATOM 9112 O O . GLU B 1 375 ? 35.877 58.529 3.900 1.00 19.04 375 GLU B O 1
ATOM 9118 N N . GLY B 1 376 ? 35.237 58.975 1.804 1.00 18.46 376 GLY B N 1
ATOM 9119 C CA . GLY B 1 376 ? 33.865 59.098 2.271 1.00 15.53 376 GLY B CA 1
ATOM 9120 C C . GLY B 1 376 ? 33.595 60.383 3.048 1.00 16.80 376 GLY B C 1
ATOM 9121 O O . GLY B 1 376 ? 34.302 61.367 2.882 1.00 19.51 376 GLY B O 1
ATOM 9122 N N . ALA B 1 377 ? 32.615 60.305 3.973 1.00 19.06 377 ALA B N 1
ATOM 9123 C CA . ALA B 1 377 ? 32.166 61.442 4.749 1.00 19.40 377 ALA B CA 1
ATOM 9124 C C . ALA B 1 377 ? 32.465 61.205 6.249 1.00 18.10 377 ALA B C 1
ATOM 9125 O O . ALA B 1 377 ? 31.822 60.369 6.892 1.00 19.83 377 ALA B O 1
ATOM 9127 N N . TYR B 1 378 ? 33.432 61.949 6.790 1.00 17.80 378 TYR B N 1
ATOM 9128 C CA . TYR B 1 378 ? 33.589 61.978 8.244 1.00 15.80 378 TYR B CA 1
ATOM 9129 C C . TYR B 1 378 ? 33.048 63.394 8.606 1.00 17.73 378 TYR B C 1
ATOM 9130 O O . TYR B 1 378 ? 33.714 64.364 8.447 1.00 16.49 378 TYR B O 1
ATOM 9139 N N . TYR B 1 379 ? 31.823 63.444 9.097 1.00 17.53 379 TYR B N 1
ATOM 9140 C CA . TYR B 1 379 ? 31.211 64.722 9.454 1.00 17.09 379 TYR B CA 1
ATOM 9141 C C . TYR B 1 379 ? 31.992 65.428 10.525 1.00 17.63 379 TYR B C 1
ATOM 9142 O O . TYR B 1 379 ? 32.607 64.792 11.428 1.00 17.14 379 TYR B O 1
ATOM 9151 N N . ALA B 1 380 ? 31.927 66.764 10.453 1.00 14.48 380 ALA B N 1
ATOM 9152 C CA . ALA B 1 380 ? 32.482 67.601 11.451 1.00 13.39 380 ALA B CA 1
ATOM 9153 C C . ALA B 1 380 ? 31.858 67.289 12.805 1.00 14.18 380 ALA B C 1
ATOM 9154 O O . ALA B 1 380 ? 30.670 67.003 12.930 1.00 15.98 380 ALA B O 1
ATOM 9156 N N . TRP B 1 381 ? 32.679 67.359 13.842 1.00 14.38 381 TRP B N 1
ATOM 9157 C CA . TRP B 1 381 ? 32.174 67.235 15.237 1.00 14.18 381 TRP B CA 1
ATOM 9158 C C . TRP B 1 381 ? 31.343 68.472 15.491 1.00 16.03 381 TRP B C 1
ATOM 9159 O O . TRP B 1 381 ? 30.235 68.420 16.208 1.00 16.81 381 TRP B O 1
ATOM 9170 N N . ILE B 1 382 ? 31.860 69.628 15.029 1.00 17.51 382 ILE B N 1
ATOM 9171 C CA . ILE B 1 382 ? 31.152 70.966 15.327 1.00 16.22 382 ILE B CA 1
ATOM 9172 C C . ILE B 1 382 ? 30.963 71.614 13.953 1.00 19.22 382 ILE B C 1
ATOM 9173 O O . ILE B 1 382 ? 31.945 72.017 13.339 1.00 16.97 382 ILE B O 1
ATOM 9178 N N . SER B 1 383 ? 29.723 71.619 13.451 1.00 17.48 383 SER B N 1
ATOM 9179 C CA . SER B 1 383 ? 29.427 71.962 12.062 1.00 19.72 383 SER B CA 1
ATOM 9180 C C . SER B 1 383 ? 28.686 73.319 11.994 1.00 19.94 383 SER B C 1
ATOM 9181 O O . SER B 1 383 ? 27.597 73.485 12.565 1.00 18.48 383 SER B O 1
ATOM 9184 N N . GLY B 1 384 ? 29.201 74.206 11.164 1.00 19.11 384 GLY B N 1
ATOM 9185 C CA . GLY B 1 384 ? 28.520 75.510 11.107 1.00 16.75 384 GLY B CA 1
ATOM 9186 C C . GLY B 1 384 ? 27.932 75.692 9.678 1.00 17.28 384 GLY B C 1
ATOM 9187 O O . GLY B 1 384 ? 27.077 74.902 9.197 1.00 19.85 384 GLY B O 1
ATOM 9188 N N . LYS B 1 385 ? 28.420 76.673 8.965 1.00 21.25 385 LYS B N 1
ATOM 9189 C CA . LYS B 1 385 ? 27.862 76.939 7.587 1.00 20.41 385 LYS B CA 1
ATOM 9190 C C . LYS B 1 385 ? 28.201 75.903 6.510 1.00 20.63 385 LYS B C 1
ATOM 9191 O O . LYS B 1 385 ? 27.327 75.523 5.743 1.00 21.89 385 LYS B O 1
ATOM 9197 N N . THR B 1 386 ? 29.463 75.447 6.387 1.00 20.02 386 THR B N 1
ATOM 9198 C CA . THR B 1 386 ? 29.823 74.644 5.171 1.00 20.42 386 THR B CA 1
ATOM 9199 C C . THR B 1 386 ? 29.996 73.145 5.552 1.00 21.05 386 THR B C 1
ATOM 9200 O O . THR B 1 386 ? 30.086 72.303 4.682 1.00 17.21 386 THR B O 1
ATOM 9204 N N . GLY B 1 387 ? 30.061 72.815 6.836 1.00 18.75 387 GLY B N 1
ATOM 9205 C CA . GLY B 1 387 ? 30.375 71.414 7.189 1.00 19.19 387 GLY B CA 1
ATOM 9206 C C . GLY B 1 387 ? 31.860 71.182 7.416 1.00 19.08 387 GLY B C 1
ATOM 9207 O O . GLY B 1 387 ? 32.251 70.061 7.814 1.00 19.79 387 GLY B O 1
ATOM 9208 N N . ASP B 1 388 ? 32.668 72.211 7.236 1.00 16.45 388 ASP B N 1
ATOM 9209 C CA . ASP B 1 388 ? 34.124 72.080 7.602 1.00 19.72 388 ASP B CA 1
ATOM 9210 C C . ASP B 1 388 ? 34.186 72.038 9.158 1.00 17.70 388 ASP B C 1
ATOM 9211 O O . ASP B 1 388 ? 33.310 72.630 9.844 1.00 17.94 388 ASP B O 1
ATOM 9216 N N . GLU B 1 389 ? 35.166 71.294 9.685 1.00 16.89 389 GLU B N 1
ATOM 9217 C CA . GLU B 1 389 ? 35.309 71.202 11.147 1.00 18.74 389 GLU B CA 1
ATOM 9218 C C . GLU B 1 389 ? 35.533 72.523 11.838 1.00 19.70 389 GLU B C 1
ATOM 9219 O O . GLU B 1 389 ? 36.509 73.192 11.502 1.00 18.17 389 GLU B O 1
ATOM 9225 N N . LEU B 1 390 ? 34.729 72.901 12.866 1.00 15.96 390 LEU B N 1
ATOM 9226 C CA . LEU B 1 390 ? 34.953 74.145 13.579 1.00 19.56 390 LEU B CA 1
ATOM 9227 C C . LEU B 1 390 ? 35.559 73.844 14.953 1.00 19.79 390 LEU B C 1
ATOM 9228 O O . LEU B 1 390 ? 36.020 74.704 15.637 1.00 18.19 390 LEU B O 1
ATOM 9233 N N . CYS B 1 391 ? 35.594 72.588 15.322 1.00 15.57 391 CYS B N 1
ATOM 9234 C CA . CYS B 1 391 ? 36.077 72.225 16.679 1.00 18.24 391 CYS B CA 1
ATOM 9235 C C . CYS B 1 391 ? 37.623 72.344 16.663 1.00 20.03 391 CYS B C 1
ATOM 9236 O O . CYS B 1 391 ? 38.266 71.687 15.802 1.00 19.12 391 CYS B O 1
ATOM 9239 N N . PRO B 1 392 ? 38.221 73.229 17.566 1.00 19.65 392 PRO B N 1
ATOM 9240 C CA . PRO B 1 392 ? 39.715 73.363 17.601 1.00 20.77 392 PRO B CA 1
ATOM 9241 C C . PRO B 1 392 ? 40.319 72.061 18.069 1.00 21.62 392 PRO B C 1
ATOM 9242 O O . PRO B 1 392 ? 39.694 71.272 18.798 1.00 18.21 392 PRO B O 1
ATOM 9246 N N . ASP B 1 393 ? 41.604 71.904 17.754 1.00 20.07 393 ASP B N 1
ATOM 9247 C CA . ASP B 1 393 ? 42.401 70.849 18.338 1.00 22.79 393 ASP B CA 1
ATOM 9248 C C . ASP B 1 393 ? 42.564 71.047 19.803 1.00 23.27 393 ASP B C 1
ATOM 9249 O O . ASP B 1 393 ? 42.572 70.081 20.549 1.00 24.22 393 ASP B O 1
ATOM 9254 N N . PHE B 1 394 ? 42.748 72.293 20.257 1.00 21.57 394 PHE B N 1
ATOM 9255 C CA . PHE B 1 394 ? 42.926 72.522 21.680 1.00 20.20 394 PHE B CA 1
ATOM 9256 C C . PHE B 1 394 ? 41.697 73.202 22.227 1.00 22.19 394 PHE B C 1
ATOM 9257 O O . PHE B 1 394 ? 41.556 74.467 22.233 1.00 26.40 394 PHE B O 1
ATOM 9265 N N . PHE B 1 395 ? 40.804 72.387 22.702 1.00 21.27 395 PHE B N 1
ATOM 9266 C CA . PHE B 1 395 ? 39.506 72.857 23.161 1.00 23.55 395 PHE B CA 1
ATOM 9267 C C . PHE B 1 395 ? 39.722 73.313 24.587 1.00 23.28 395 PHE B C 1
ATOM 9268 O O . PHE B 1 395 ? 39.105 74.298 25.006 1.00 24.43 395 PHE B O 1
ATOM 9276 N N . PHE B 1 396 ? 40.551 72.556 25.331 1.00 23.51 396 PHE B N 1
ATOM 9277 C CA . PHE B 1 396 ? 40.715 72.801 26.768 1.00 24.29 396 PHE B CA 1
ATOM 9278 C C . PHE B 1 396 ? 42.188 73.110 27.132 1.00 28.07 396 PHE B C 1
ATOM 9279 O O . PHE B 1 396 ? 43.094 72.925 26.320 1.00 24.35 396 PHE B O 1
ATOM 9287 N N . LYS B 1 397 ? 42.404 73.512 28.373 1.00 26.30 397 LYS B N 1
ATOM 9288 C CA . LYS B 1 397 ? 43.707 73.700 28.965 1.00 28.46 397 LYS B CA 1
ATOM 9289 C C . LYS B 1 397 ? 43.839 72.738 30.160 1.00 30.42 397 LYS B C 1
ATOM 9290 O O . LYS B 1 397 ? 42.821 72.266 30.746 1.00 28.90 397 LYS B O 1
ATOM 9296 N N . ASP B 1 398 ? 45.090 72.377 30.469 1.00 27.81 398 ASP B N 1
ATOM 9297 C CA . ASP B 1 398 ? 45.411 71.681 31.690 1.00 29.70 398 ASP B CA 1
ATOM 9298 C C . ASP B 1 398 ? 45.576 72.833 32.693 1.00 31.90 398 ASP B C 1
ATOM 9299 O O . ASP B 1 398 ? 46.513 73.653 32.574 1.00 28.47 398 ASP B O 1
ATOM 9304 N N . VAL B 1 399 ? 44.624 72.933 33.631 1.00 29.63 399 VAL B N 1
ATOM 9305 C CA . VAL B 1 399 ? 44.577 74.158 34.468 1.00 31.86 399 VAL B CA 1
ATOM 9306 C C . VAL B 1 399 ? 45.689 74.040 35.512 1.00 35.95 399 VAL B C 1
ATOM 9307 O O . VAL B 1 399 ? 45.896 74.913 36.337 1.00 33.60 399 VAL B O 1
ATOM 9311 N N . LEU B 1 400 ? 46.417 72.939 35.50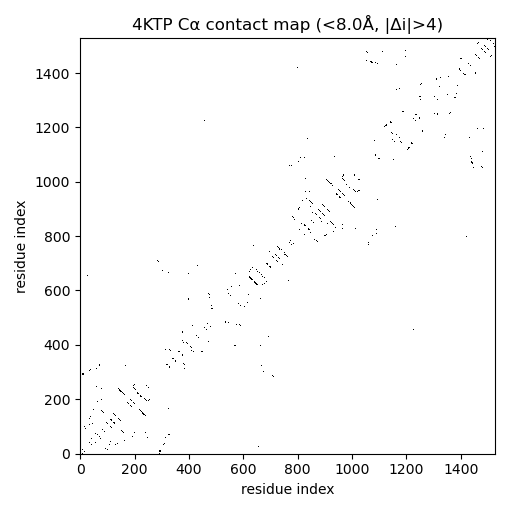0 1.00 37.63 400 LEU B N 1
ATOM 9312 C CA 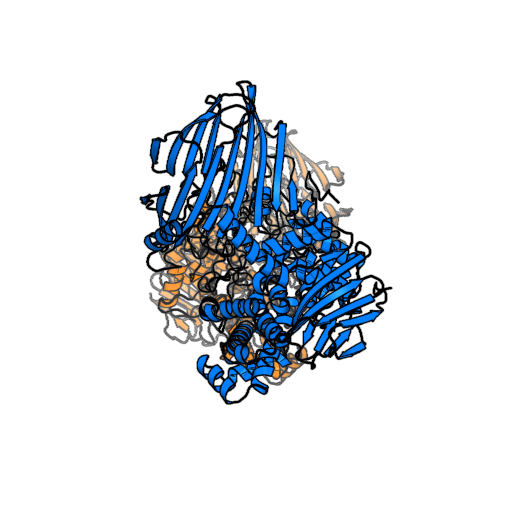. LEU B 1 400 ? 47.487 72.826 36.475 1.00 35.77 400 LEU B CA 1
ATOM 9313 C C . LEU B 1 400 ? 48.818 73.284 35.956 1.00 35.75 400 LEU B C 1
ATOM 9314 O O . LEU B 1 400 ? 49.702 73.454 36.736 1.00 41.00 400 LEU B O 1
ATOM 9319 N N . SER B 1 401 ? 48.984 73.463 34.656 1.00 31.17 401 SER B N 1
ATOM 9320 C CA . SER B 1 401 ? 50.248 73.887 34.022 1.00 30.35 401 SER B CA 1
ATOM 9321 C C . SER B 1 401 ? 49.990 75.097 33.188 1.00 32.46 401 SER B C 1
ATOM 9322 O O . SER B 1 401 ? 50.909 75.784 32.750 1.00 32.77 401 SER B O 1
ATOM 9325 N N . GLY B 1 402 ? 48.712 75.330 32.886 1.00 30.62 402 GLY B N 1
ATOM 9326 C CA . GLY B 1 402 ? 48.347 76.421 31.975 1.00 31.45 402 GLY B CA 1
ATOM 9327 C C . GLY B 1 402 ? 48.567 76.031 30.524 1.00 29.41 402 GLY B C 1
ATOM 9328 O O . GLY B 1 402 ? 48.383 76.860 29.625 1.00 31.33 402 GLY B O 1
ATOM 9329 N N . ARG B 1 403 ? 48.875 74.761 30.233 1.00 26.52 403 ARG B N 1
ATOM 9330 C CA . ARG B 1 403 ? 49.240 74.416 28.815 1.00 29.84 403 ARG B CA 1
ATOM 9331 C C . ARG B 1 403 ? 48.000 73.955 28.059 1.00 28.19 403 ARG B C 1
ATOM 9332 O O . ARG B 1 403 ? 47.117 73.339 28.672 1.00 25.88 403 ARG B O 1
ATOM 9340 N N . ASP B 1 404 ? 47.953 74.147 26.745 1.00 24.18 404 ASP B N 1
ATOM 9341 C CA . ASP B 1 404 ? 46.819 73.529 25.988 1.00 25.32 404 ASP B CA 1
ATOM 9342 C C . ASP B 1 404 ? 46.902 72.037 26.092 1.00 26.93 404 ASP B C 1
ATOM 9343 O O . ASP B 1 404 ? 48.008 71.447 26.242 1.00 23.69 404 ASP B O 1
ATOM 9348 N N . ILE B 1 405 ? 45.745 71.384 26.087 1.00 26.71 405 ILE B N 1
ATOM 9349 C CA . ILE B 1 405 ? 45.767 69.923 25.989 1.00 26.84 405 ILE B CA 1
ATOM 9350 C C . ILE B 1 405 ? 45.151 69.582 24.650 1.00 26.84 405 ILE B C 1
ATOM 9351 O O . ILE B 1 405 ? 44.286 70.318 24.188 1.00 19.05 405 ILE B O 1
ATOM 9356 N N . ARG B 1 406 ? 45.598 68.485 24.035 1.00 21.07 406 ARG B N 1
ATOM 9357 C CA . ARG B 1 406 ? 45.022 68.053 22.704 1.00 24.11 406 ARG B CA 1
ATOM 9358 C C . ARG B 1 406 ? 43.913 66.991 23.001 1.00 27.38 406 ARG B C 1
ATOM 9359 O O . ARG B 1 406 ? 44.211 65.906 23.573 1.00 27.91 406 ARG B O 1
ATOM 9367 N N . ASN B 1 407 ? 42.643 67.355 22.874 1.00 19.08 407 ASN B N 1
ATOM 9368 C CA . ASN B 1 407 ? 41.552 66.379 22.975 1.00 19.16 407 ASN B CA 1
ATOM 9369 C C . ASN B 1 407 ? 41.104 66.092 21.564 1.00 22.15 407 ASN B C 1
ATOM 9370 O O . ASN B 1 407 ? 41.098 66.978 20.670 1.00 23.85 407 ASN B O 1
ATOM 9375 N N . HIS B 1 408 ? 40.793 64.820 21.316 1.00 19.43 408 HIS B N 1
ATOM 9376 C CA . HIS B 1 408 ? 40.528 64.432 19.924 1.00 18.18 408 HIS B CA 1
ATOM 9377 C C . HIS B 1 408 ? 39.062 64.414 19.582 1.00 17.63 408 HIS B C 1
ATOM 9378 O O . HIS B 1 408 ? 38.618 63.554 18.763 1.00 17.10 408 HIS B O 1
ATOM 9385 N N . PHE B 1 409 ? 38.261 65.358 20.145 1.00 18.18 409 PHE B N 1
ATOM 9386 C CA . PHE B 1 409 ? 36.878 65.426 19.753 1.00 16.81 409 PHE B CA 1
ATOM 9387 C C . PHE B 1 409 ? 36.753 65.467 18.199 1.00 19.39 409 PHE B C 1
ATOM 9388 O O . PHE B 1 409 ? 35.849 64.848 17.605 1.00 18.45 409 PHE B O 1
ATOM 9396 N N . ASN B 1 410 ? 37.620 66.267 17.593 1.00 16.86 410 ASN B N 1
ATOM 9397 C CA . ASN B 1 410 ? 37.479 66.545 16.155 1.00 17.85 410 ASN B CA 1
ATOM 9398 C C . ASN B 1 410 ? 38.010 65.498 15.230 1.00 21.68 410 ASN B C 1
ATOM 9399 O O . ASN B 1 410 ? 37.825 65.654 14.007 1.00 19.46 410 ASN B O 1
ATOM 9404 N N . ASP B 1 411 ? 38.669 64.458 15.753 1.00 21.02 411 ASP B N 1
ATOM 9405 C CA . ASP B 1 411 ? 39.214 63.472 14.813 1.00 18.01 411 ASP B CA 1
ATOM 9406 C C . ASP B 1 411 ? 39.265 62.019 15.276 1.00 19.95 411 ASP B C 1
ATOM 9407 O O . ASP B 1 411 ? 39.589 61.157 14.486 1.00 16.92 411 ASP B O 1
ATOM 9412 N N . TRP B 1 412 ? 39.001 61.734 16.538 1.00 15.60 412 TRP B N 1
ATOM 9413 C CA . TRP B 1 412 ? 38.815 60.345 16.916 1.00 16.82 412 TRP B CA 1
ATOM 9414 C C . TRP B 1 412 ? 37.376 60.017 17.238 1.00 15.02 412 TRP B C 1
ATOM 9415 O O . TRP B 1 412 ? 37.034 58.817 17.359 1.00 15.92 412 TRP B O 1
ATOM 9426 N N . GLN B 1 413 ? 36.536 61.051 17.419 1.00 16.48 413 GLN B N 1
ATOM 9427 C CA . GLN B 1 413 ? 35.128 60.757 17.852 1.00 18.45 413 GLN B CA 1
ATOM 9428 C C . GLN B 1 413 ? 34.310 60.488 16.580 1.00 18.51 413 GLN B C 1
ATOM 9429 O O . GLN B 1 413 ? 33.608 61.389 16.143 1.00 18.27 413 GLN B O 1
ATOM 9435 N N . ILE B 1 414 ? 34.428 59.268 15.992 1.00 15.16 414 ILE B N 1
ATOM 9436 C CA . ILE B 1 414 ? 33.973 59.086 14.655 1.00 16.95 414 ILE B CA 1
ATOM 9437 C C . ILE B 1 414 ? 32.492 58.783 14.597 1.00 17.80 414 ILE B C 1
ATOM 9438 O O . ILE B 1 414 ? 31.917 58.781 13.503 1.00 18.22 414 ILE B O 1
ATOM 9443 N N . HIS B 1 415 ? 31.885 58.518 15.771 1.00 16.27 415 HIS B N 1
ATOM 9444 C CA . HIS B 1 415 ? 30.481 58.044 15.750 1.00 15.37 415 HIS B CA 1
ATOM 9445 C C . HIS B 1 415 ? 29.552 59.069 15.154 1.00 15.92 415 HIS B C 1
ATOM 9446 O O . HIS B 1 415 ? 28.496 58.656 14.736 1.00 16.45 415 HIS B O 1
ATOM 9453 N N . ILE B 1 416 ? 29.942 60.349 15.103 1.00 16.40 416 ILE B N 1
ATOM 9454 C CA . ILE B 1 416 ? 29.112 61.424 14.419 1.00 17.07 416 ILE B CA 1
ATOM 9455 C C . ILE B 1 416 ? 28.630 60.924 13.079 1.00 16.81 416 ILE B C 1
ATOM 9456 O O . ILE B 1 416 ? 27.457 61.123 12.709 1.00 16.44 416 ILE B O 1
ATOM 9461 N N . SER B 1 417 ? 29.534 60.317 12.307 1.00 16.97 417 SER B N 1
ATOM 9462 C CA . SER B 1 417 ? 29.101 59.879 10.967 1.00 17.14 417 SER B CA 1
ATOM 9463 C C . SER B 1 417 ? 28.005 58.801 10.963 1.00 17.32 417 SER B C 1
ATOM 9464 O O . SER B 1 417 ? 26.969 58.956 10.347 1.00 17.68 417 SER B O 1
ATOM 9467 N N . PRO B 1 418 ? 28.250 57.652 11.614 1.00 18.38 418 PRO B N 1
ATOM 9468 C CA . PRO B 1 418 ? 27.154 56.651 11.558 1.00 17.29 418 PRO B CA 1
ATOM 9469 C C . PRO B 1 418 ? 25.866 57.140 12.347 1.00 16.66 418 PRO B C 1
ATOM 9470 O O . PRO B 1 418 ? 24.771 56.605 12.117 1.00 17.70 418 PRO B O 1
ATOM 9474 N N . ASP B 1 419 ? 26.014 58.079 13.256 1.00 18.57 419 ASP B N 1
ATOM 9475 C CA . ASP B 1 419 ? 24.836 58.677 13.989 1.00 18.47 419 ASP B CA 1
ATOM 9476 C C . ASP B 1 419 ? 23.936 59.379 12.914 1.00 20.78 419 ASP B C 1
ATOM 9477 O O . ASP B 1 419 ? 22.693 59.275 12.975 1.00 20.00 419 ASP B O 1
ATOM 9482 N N . ILE B 1 420 ? 24.567 60.120 12.023 1.00 16.87 420 ILE B N 1
ATOM 9483 C CA . ILE B 1 420 ? 23.881 60.760 10.841 1.00 17.86 420 ILE B CA 1
ATOM 9484 C C . ILE B 1 420 ? 23.207 59.738 9.892 1.00 17.14 420 ILE B C 1
ATOM 9485 O O . ILE B 1 420 ? 22.002 59.887 9.590 1.00 19.92 420 ILE B O 1
ATOM 9490 N N . ALA B 1 421 ? 23.873 58.612 9.592 1.00 16.93 421 ALA B N 1
ATOM 9491 C CA . ALA B 1 421 ? 23.281 57.595 8.775 1.00 17.81 421 ALA B CA 1
ATOM 9492 C C . ALA B 1 421 ? 22.109 56.972 9.538 1.00 19.88 421 ALA B C 1
ATOM 9493 O O . ALA B 1 421 ? 21.042 56.589 8.959 1.00 18.70 421 ALA B O 1
ATOM 9495 N N . TYR B 1 422 ? 22.309 56.830 10.850 1.00 17.58 422 TYR B N 1
ATOM 9496 C CA . TYR B 1 422 ? 21.196 56.255 11.655 1.00 20.46 422 TYR B CA 1
ATOM 9497 C C . TYR B 1 422 ? 19.957 57.149 11.549 1.00 19.36 422 TYR B C 1
ATOM 9498 O O . TYR B 1 422 ? 18.772 56.664 11.546 1.00 19.62 422 TYR B O 1
ATOM 9507 N N . ALA B 1 423 ? 20.184 58.474 11.691 1.00 14.82 423 ALA B N 1
ATOM 9508 C CA . ALA B 1 423 ? 19.091 59.443 11.665 1.00 18.18 423 ALA B CA 1
ATOM 9509 C C . ALA B 1 423 ? 18.385 59.413 10.291 1.00 18.04 423 ALA B C 1
ATOM 9510 O O . ALA B 1 423 ? 17.144 59.569 10.229 1.00 18.47 423 ALA B O 1
ATOM 9512 N N . VAL B 1 424 ? 19.183 59.247 9.217 1.00 17.09 424 VAL B N 1
ATOM 9513 C CA . VAL B 1 424 ? 18.618 59.096 7.855 1.00 19.90 424 VAL B CA 1
ATOM 9514 C C . VAL B 1 424 ? 17.707 57.905 7.818 1.00 19.55 424 VAL B C 1
ATOM 9515 O O . VAL B 1 424 ? 16.559 58.002 7.299 1.00 18.99 424 VAL B O 1
ATOM 9519 N N . LYS B 1 425 ? 18.204 56.793 8.303 1.00 21.07 425 LYS B N 1
ATOM 9520 C CA . LYS B 1 425 ? 17.359 55.580 8.247 1.00 19.80 425 LYS B CA 1
ATOM 9521 C C . LYS B 1 425 ? 16.112 55.726 9.126 1.00 20.92 425 LYS B C 1
ATOM 9522 O O . LYS B 1 425 ? 15.036 55.327 8.686 1.00 22.50 425 LYS B O 1
ATOM 9528 N N . LYS B 1 426 ? 16.242 56.291 10.345 1.00 19.41 426 LYS B N 1
ATOM 9529 C CA . LYS B 1 426 ? 15.085 56.488 11.172 1.00 21.25 426 LYS B CA 1
ATOM 9530 C C . LYS B 1 426 ? 14.044 57.360 10.530 1.00 22.55 426 LYS B C 1
ATOM 9531 O O . LYS B 1 426 ? 12.834 57.063 10.597 1.00 20.38 426 LYS B O 1
ATOM 9537 N N . TYR B 1 427 ? 14.492 58.456 9.894 1.00 20.39 427 TYR B N 1
ATOM 9538 C CA . TYR B 1 427 ? 13.596 59.381 9.229 1.00 20.90 427 TYR B CA 1
ATOM 9539 C C . TYR B 1 427 ? 12.813 58.641 8.104 1.00 21.14 427 TYR B C 1
ATOM 9540 O O . TYR B 1 427 ? 11.576 58.751 7.983 1.00 20.86 427 TYR B O 1
ATOM 9549 N N . HIS B 1 428 ? 13.527 57.867 7.332 1.00 21.57 428 HIS B N 1
ATOM 9550 C CA . HIS B 1 428 ? 12.887 56.979 6.294 1.00 23.51 428 HIS B CA 1
ATOM 9551 C C . HIS B 1 428 ? 11.885 55.975 6.879 1.00 26.86 428 HIS B C 1
ATOM 9552 O O . HIS B 1 428 ? 10.766 55.854 6.372 1.00 25.12 428 HIS B O 1
ATOM 9559 N N . GLN B 1 429 ? 12.248 55.259 7.958 1.00 24.06 429 GLN B N 1
ATOM 9560 C CA . GLN B 1 429 ? 11.292 54.321 8.594 1.00 29.16 429 GLN B CA 1
ATOM 9561 C C . GLN B 1 429 ? 10.057 54.962 9.125 1.00 26.13 429 GLN B C 1
ATOM 9562 O O . GLN B 1 429 ? 8.945 54.412 9.002 1.00 26.17 429 GLN B O 1
ATOM 9568 N N . VAL B 1 430 ? 10.207 56.112 9.762 1.00 22.59 430 VAL B N 1
ATOM 9569 C CA . VAL B 1 430 ? 9.018 56.785 10.342 1.00 22.29 430 VAL B CA 1
ATOM 9570 C C . VAL B 1 430 ? 8.136 57.425 9.308 1.00 26.35 430 VAL B C 1
ATOM 9571 O O . VAL B 1 430 ? 6.863 57.390 9.414 1.00 27.08 430 VAL B O 1
ATOM 9575 N N . THR B 1 431 ? 8.723 58.046 8.288 1.00 23.46 431 THR B N 1
ATOM 9576 C CA . THR B 1 431 ? 7.886 58.838 7.374 1.00 24.44 431 THR B CA 1
ATOM 9577 C C . THR B 1 431 ? 7.488 58.044 6.107 1.00 30.63 431 THR B C 1
ATOM 9578 O O . THR B 1 431 ? 6.516 58.386 5.475 1.00 27.62 431 THR B O 1
ATOM 9582 N N . GLY B 1 432 ? 8.232 57.001 5.741 1.00 25.48 432 GLY B N 1
ATOM 9583 C CA . GLY B 1 432 ? 8.078 56.397 4.409 1.00 27.77 432 GLY B CA 1
ATOM 9584 C C . GLY B 1 432 ? 8.478 57.306 3.235 1.00 29.18 432 GLY B C 1
ATOM 9585 O O . GLY B 1 432 ? 8.137 57.012 2.101 1.00 30.60 432 GLY B O 1
ATOM 9586 N N . ASP B 1 433 ? 9.258 58.382 3.469 1.00 29.98 433 ASP B N 1
ATOM 9587 C CA . ASP B 1 433 ? 9.679 59.354 2.451 1.00 29.70 433 ASP B CA 1
ATOM 9588 C C . ASP B 1 433 ? 10.812 58.734 1.576 1.00 32.76 433 ASP B C 1
ATOM 9589 O O . ASP B 1 433 ? 12.027 58.959 1.756 1.00 26.95 433 ASP B O 1
ATOM 9594 N N . ASP B 1 434 ? 10.383 57.921 0.617 1.00 30.64 434 ASP B N 1
ATOM 9595 C CA . ASP B 1 434 ? 11.299 57.358 -0.374 1.00 32.83 434 ASP B CA 1
ATOM 9596 C C . ASP B 1 434 ? 12.066 58.401 -1.187 1.00 28.74 434 ASP B C 1
ATOM 9597 O O . ASP B 1 434 ? 13.210 58.154 -1.543 1.00 27.71 434 ASP B O 1
ATOM 9602 N N . ALA B 1 435 ? 11.453 59.546 -1.526 1.00 24.89 435 ALA B N 1
ATOM 9603 C CA . ALA B 1 435 ? 12.104 60.469 -2.418 1.00 27.96 435 ALA B CA 1
ATOM 9604 C C . ALA B 1 435 ? 13.334 61.088 -1.712 1.00 26.46 435 ALA B C 1
ATOM 9605 O O . ALA B 1 435 ? 14.376 61.355 -2.315 1.00 24.60 435 ALA B O 1
ATOM 9607 N N . PHE B 1 436 ? 13.205 61.347 -0.416 1.00 24.06 436 PHE B N 1
ATOM 9608 C CA . PHE B 1 436 ? 14.378 61.823 0.340 1.00 23.73 436 PHE B CA 1
ATOM 9609 C C . PHE B 1 436 ? 15.583 60.842 0.217 1.00 22.59 436 PHE B C 1
ATOM 9610 O O . PHE B 1 436 ? 16.718 61.301 0.021 1.00 22.32 436 PHE B O 1
ATOM 9618 N N . ILE B 1 437 ? 15.347 59.525 0.367 1.00 22.61 437 ILE B N 1
ATOM 9619 C CA . ILE B 1 437 ? 16.406 58.522 0.237 1.00 22.46 437 ILE B CA 1
ATOM 9620 C C . ILE B 1 437 ? 16.953 58.540 -1.197 1.00 24.10 437 ILE B C 1
ATOM 9621 O O . ILE B 1 437 ? 18.205 58.611 -1.439 1.00 23.19 437 ILE B O 1
ATOM 9626 N N . ARG B 1 438 ? 16.033 58.633 -2.173 1.00 22.97 438 ARG B N 1
ATOM 9627 C CA . ARG B 1 438 ? 16.552 58.684 -3.571 1.00 22.72 438 ARG B CA 1
ATOM 9628 C C . ARG B 1 438 ? 17.417 59.877 -3.892 1.00 21.73 438 ARG B C 1
ATOM 9629 O O . ARG B 1 438 ? 18.462 59.748 -4.529 1.00 27.61 438 ARG B O 1
ATOM 9637 N N . ASP B 1 439 ? 16.963 61.061 -3.536 1.00 23.14 439 ASP B N 1
ATOM 9638 C CA . ASP B 1 439 ? 17.627 62.284 -3.913 1.00 26.92 439 ASP B CA 1
ATOM 9639 C C . ASP B 1 439 ? 18.757 62.680 -3.000 1.00 24.73 439 ASP B C 1
ATOM 9640 O O . ASP B 1 439 ? 19.629 63.410 -3.411 1.00 24.31 439 ASP B O 1
ATOM 9645 N N . TYR B 1 440 ? 18.739 62.254 -1.738 1.00 24.83 440 TYR B N 1
ATOM 9646 C CA . TYR B 1 440 ? 19.769 62.775 -0.740 1.00 23.81 440 TYR B CA 1
ATOM 9647 C C . TYR B 1 440 ? 20.325 61.655 0.187 1.00 25.66 440 TYR B C 1
ATOM 9648 O O . TYR B 1 440 ? 21.529 61.588 0.461 1.00 21.31 440 TYR B O 1
ATOM 9657 N N . GLY B 1 441 ? 19.414 60.848 0.729 1.00 20.55 441 GLY B N 1
ATOM 9658 C CA . GLY B 1 441 ? 19.740 59.999 1.938 1.00 20.92 441 GLY B CA 1
ATOM 9659 C C . GLY B 1 441 ? 20.613 58.816 1.472 1.00 21.69 441 GLY B C 1
ATOM 9660 O O . GLY B 1 441 ? 21.547 58.380 2.211 1.00 19.14 441 GLY B O 1
ATOM 9661 N N . ALA B 1 442 ? 20.360 58.329 0.248 1.00 20.57 442 ALA B N 1
ATOM 9662 C CA . ALA B 1 442 ? 21.189 57.120 -0.117 1.00 20.73 442 ALA B CA 1
ATOM 9663 C C . ALA B 1 442 ? 22.664 57.574 -0.265 1.00 21.55 442 ALA B C 1
ATOM 9664 O O . ALA B 1 442 ? 23.593 56.887 0.133 1.00 21.24 442 ALA B O 1
ATOM 9666 N N . GLU B 1 443 ? 22.892 58.708 -0.934 1.00 21.67 443 GLU B N 1
ATOM 9667 C CA . GLU B 1 443 ? 24.280 59.204 -1.144 1.00 21.92 443 GLU B CA 1
ATOM 9668 C C . GLU B 1 443 ? 24.959 59.367 0.222 1.00 19.16 443 GLU B C 1
ATOM 9669 O O . GLU B 1 443 ? 26.150 59.123 0.375 1.00 19.64 443 GLU B O 1
ATOM 9675 N N . MET B 1 444 ? 24.235 59.970 1.169 1.00 19.19 444 MET B N 1
ATOM 9676 C CA . MET B 1 444 ? 24.740 60.131 2.569 1.00 18.25 444 MET B CA 1
ATOM 9677 C C . MET B 1 444 ? 25.129 58.826 3.240 1.00 18.40 444 MET B C 1
ATOM 9678 O O . MET B 1 444 ? 26.291 58.688 3.777 1.00 19.00 444 MET B O 1
ATOM 9683 N N . ILE B 1 445 ? 24.229 57.882 3.209 1.00 15.39 445 ILE B N 1
ATOM 9684 C CA . ILE B 1 445 ? 24.539 56.563 3.823 1.00 17.22 445 ILE B CA 1
ATOM 9685 C C . ILE B 1 445 ? 25.719 55.918 3.112 1.00 16.74 445 ILE B C 1
ATOM 9686 O O . ILE B 1 445 ? 26.629 55.398 3.713 1.00 17.67 445 ILE B O 1
ATOM 9691 N N . PHE B 1 446 ? 25.765 55.992 1.795 1.00 18.44 446 PHE B N 1
ATOM 9692 C CA . PHE B 1 446 ? 26.924 55.305 1.192 1.00 19.14 446 PHE B CA 1
ATOM 9693 C C . PHE B 1 446 ? 28.257 56.013 1.489 1.00 19.02 446 PHE B C 1
ATOM 9694 O O . PHE B 1 446 ? 29.285 55.350 1.641 1.00 17.78 446 PHE B O 1
ATOM 9702 N N . GLU B 1 447 ? 28.282 57.366 1.478 1.00 17.50 447 GLU B N 1
ATOM 9703 C CA . GLU B 1 447 ? 29.572 58.040 1.804 1.00 18.96 447 GLU B CA 1
ATOM 9704 C C . GLU B 1 447 ? 29.977 57.785 3.278 1.00 18.93 447 GLU B C 1
ATOM 9705 O O . GLU B 1 447 ? 31.166 57.753 3.614 1.00 15.68 447 GLU B O 1
ATOM 9711 N N . ILE B 1 448 ? 28.983 57.642 4.152 1.00 19.44 448 ILE B N 1
ATOM 9712 C CA . ILE B 1 448 ? 29.335 57.319 5.518 1.00 16.32 448 ILE B CA 1
ATOM 9713 C C . ILE B 1 448 ? 29.845 55.871 5.626 1.00 16.59 448 ILE B C 1
ATOM 9714 O O . ILE B 1 448 ? 30.873 55.625 6.358 1.00 18.53 448 ILE B O 1
ATOM 9719 N N . ALA B 1 449 ? 29.210 54.929 4.897 1.00 14.97 449 ALA B N 1
ATOM 9720 C CA . ALA B 1 449 ? 29.721 53.532 4.882 1.00 16.38 449 ALA B CA 1
ATOM 9721 C C . ALA B 1 449 ? 31.156 53.550 4.292 1.00 18.54 449 ALA B C 1
ATOM 9722 O O . ALA B 1 449 ? 32.020 52.832 4.781 1.00 20.47 449 ALA B O 1
ATOM 9724 N N . ARG B 1 450 ? 31.417 54.380 3.291 1.00 18.54 450 ARG B N 1
ATOM 9725 C CA . ARG B 1 450 ? 32.759 54.359 2.692 1.00 17.73 450 ARG B CA 1
ATOM 9726 C C . ARG B 1 450 ? 33.778 54.873 3.728 1.00 18.66 450 ARG B C 1
ATOM 9727 O O . ARG B 1 450 ? 34.907 54.368 3.847 1.00 15.59 450 ARG B O 1
ATOM 9735 N N . PHE B 1 451 ? 33.380 55.879 4.478 1.00 17.37 451 PHE B N 1
ATOM 9736 C CA . PHE B 1 451 ? 34.278 56.418 5.540 1.00 18.77 451 PHE B CA 1
ATOM 9737 C C . PHE B 1 451 ? 34.579 55.340 6.538 1.00 19.56 451 PHE B C 1
ATOM 9738 O O . PHE B 1 451 ? 35.762 55.106 6.897 1.00 16.82 451 PHE B O 1
ATOM 9746 N N . LEU B 1 452 ? 33.524 54.719 7.090 1.00 18.17 452 LEU B N 1
ATOM 9747 C CA . LEU B 1 452 ? 33.751 53.600 8.082 1.00 17.29 452 LEU B CA 1
ATOM 9748 C C . LEU B 1 452 ? 34.658 52.469 7.499 1.00 16.58 452 LEU B C 1
ATOM 9749 O O . LEU B 1 452 ? 35.578 51.998 8.134 1.00 17.79 452 LEU B O 1
ATOM 9754 N N . ALA B 1 453 ? 34.441 52.155 6.214 1.00 16.32 453 ALA B N 1
ATOM 9755 C CA . ALA B 1 453 ? 35.349 51.146 5.575 1.00 18.52 453 ALA B CA 1
ATOM 9756 C C . ALA B 1 453 ? 36.790 51.643 5.490 1.00 21.47 453 ALA B C 1
ATOM 9757 O O . ALA B 1 453 ? 37.725 50.859 5.563 1.00 18.94 453 ALA B O 1
ATOM 9759 N N . SER B 1 454 ? 36.996 52.962 5.351 1.00 18.65 454 SER B N 1
ATOM 9760 C CA . SER B 1 454 ? 38.329 53.498 5.305 1.00 18.26 454 SER B CA 1
ATOM 9761 C C . SER B 1 454 ? 38.981 53.699 6.680 1.00 19.83 454 SER B C 1
ATOM 9762 O O . SER B 1 454 ? 40.198 53.673 6.796 1.00 20.96 454 SER B O 1
ATOM 9765 N N . HIS B 1 455 ? 38.189 53.837 7.749 1.00 16.42 455 HIS B N 1
ATOM 9766 C CA . HIS B 1 455 ? 38.743 53.949 9.097 1.00 18.13 455 HIS B CA 1
ATOM 9767 C C . HIS B 1 455 ? 39.092 52.603 9.670 1.00 18.54 455 HIS B C 1
ATOM 9768 O O . HIS B 1 455 ? 40.110 52.459 10.368 1.00 17.97 455 HIS B O 1
ATOM 9775 N N . ALA B 1 456 ? 38.212 51.641 9.483 1.00 18.94 456 ALA B N 1
ATOM 9776 C CA . ALA B 1 456 ? 38.418 50.284 10.055 1.00 19.91 456 ALA B CA 1
ATOM 9777 C C . ALA B 1 456 ? 39.831 49.681 9.724 1.00 20.58 456 ALA B C 1
ATOM 9778 O O . ALA B 1 456 ? 40.459 50.028 8.698 1.00 22.01 456 ALA B O 1
ATOM 9780 N N . VAL B 1 457 ? 40.274 48.743 10.586 1.00 18.80 457 VAL B N 1
ATOM 9781 C CA . VAL B 1 457 ? 41.479 47.977 10.312 1.00 16.58 457 VAL B CA 1
ATOM 9782 C C . VAL B 1 457 ? 41.061 46.564 10.216 1.00 18.63 457 VAL B C 1
ATOM 9783 O O . VAL B 1 457 ? 40.134 46.147 10.880 1.00 21.90 457 VAL B O 1
ATOM 9787 N N . TYR B 1 458 ? 41.787 45.791 9.424 1.00 17.91 458 TYR B N 1
ATOM 9788 C CA . TYR B 1 458 ? 41.557 44.374 9.361 1.00 17.54 458 TYR B CA 1
ATOM 9789 C C . TYR B 1 458 ? 42.731 43.742 10.117 1.00 20.56 458 TYR B C 1
ATOM 9790 O O . TYR B 1 458 ? 43.877 44.171 9.958 1.00 18.24 458 TYR B O 1
ATOM 9799 N N . LYS B 1 459 ? 42.412 42.771 10.959 1.00 19.97 459 LYS B N 1
ATOM 9800 C CA . LYS B 1 459 ? 43.410 42.027 11.786 1.00 18.90 459 LYS B CA 1
ATOM 9801 C C . LYS B 1 459 ? 43.396 40.565 11.270 1.00 20.66 459 LYS B C 1
ATOM 9802 O O . LYS B 1 459 ? 42.609 39.795 11.735 1.00 20.09 459 LYS B O 1
ATOM 9808 N N . PRO B 1 460 ? 44.321 40.195 10.329 1.00 23.41 460 PRO B N 1
ATOM 9809 C CA . PRO B 1 460 ? 44.229 38.886 9.692 1.00 25.15 460 PRO B CA 1
ATOM 9810 C C . PRO B 1 460 ? 44.404 37.707 10.616 1.00 26.43 460 PRO B C 1
ATOM 9811 O O . PRO B 1 460 ? 43.706 36.689 10.429 1.00 24.46 460 PRO B O 1
ATOM 9815 N N . MET B 1 461 ? 45.246 37.857 11.658 1.00 21.78 461 MET B N 1
ATOM 9816 C CA . MET B 1 461 ? 45.331 36.786 12.610 1.00 23.31 461 MET B CA 1
ATOM 9817 C C . MET B 1 461 ? 44.128 36.612 13.505 1.00 30.76 461 MET B C 1
ATOM 9818 O O . MET B 1 461 ? 44.035 35.587 14.130 1.00 25.50 461 MET B O 1
ATOM 9823 N N . ARG B 1 462 ? 43.247 37.609 13.594 1.00 23.69 462 ARG B N 1
ATOM 9824 C CA . ARG B 1 462 ? 42.048 37.454 14.426 1.00 25.56 462 ARG B CA 1
ATOM 9825 C C . ARG B 1 462 ? 40.873 37.207 13.485 1.00 24.83 462 ARG B C 1
ATOM 9826 O O . ARG B 1 462 ? 39.768 36.956 13.953 1.00 26.15 462 ARG B O 1
ATOM 9834 N N . GLY B 1 463 ? 41.117 37.302 12.188 1.00 25.32 463 GLY B N 1
ATOM 9835 C CA . GLY B 1 463 ? 40.096 37.146 11.140 1.00 25.24 463 GLY B CA 1
ATOM 9836 C C . GLY B 1 463 ? 38.988 38.181 11.217 1.00 23.02 463 GLY B C 1
ATOM 9837 O O . GLY B 1 463 ? 37.844 37.867 10.897 1.00 21.38 463 GLY B O 1
ATOM 9838 N N . ARG B 1 464 ? 39.260 39.396 11.697 1.00 20.69 464 ARG B N 1
ATOM 9839 C CA . ARG B 1 464 ? 38.101 40.296 11.894 1.00 19.80 464 ARG B CA 1
ATOM 9840 C C . ARG B 1 464 ? 38.483 41.759 11.632 1.00 18.60 464 ARG B C 1
ATOM 9841 O O . ARG B 1 464 ? 39.659 42.082 11.727 1.00 16.99 464 ARG B O 1
ATOM 9849 N N . TYR B 1 465 ? 37.503 42.618 11.368 1.00 16.08 465 TYR B N 1
ATOM 9850 C CA . TYR B 1 465 ? 37.775 44.080 11.337 1.00 16.85 465 TYR B CA 1
ATOM 9851 C C . TYR B 1 465 ? 37.559 44.645 12.724 1.00 16.70 465 TYR B C 1
ATOM 9852 O O . TYR B 1 465 ? 36.701 44.109 13.449 1.00 19.09 465 TYR B O 1
ATOM 9861 N N . GLU B 1 466 ? 38.195 45.800 13.014 1.00 17.01 466 GLU B N 1
ATOM 9862 C CA . GLU B 1 466 ? 38.102 46.463 14.351 1.00 17.79 466 GLU B CA 1
ATOM 9863 C C . GLU B 1 466 ? 38.122 47.989 14.034 1.00 17.76 466 GLU B C 1
ATOM 9864 O O . GLU B 1 466 ? 38.631 48.377 12.949 1.00 18.98 466 GLU B O 1
ATOM 9870 N N . PHE B 1 467 ? 37.609 48.774 14.984 1.00 15.86 467 PHE B N 1
ATOM 9871 C CA . PHE B 1 467 ? 37.680 50.248 14.905 1.00 16.03 467 PHE B CA 1
ATOM 9872 C C . PHE B 1 467 ? 38.556 50.654 16.044 1.00 16.29 467 PHE B C 1
ATOM 9873 O O . PHE B 1 467 ? 38.088 50.680 17.189 1.00 19.64 467 PHE B O 1
ATOM 9881 N N . MET B 1 468 ? 39.819 50.962 15.743 1.00 14.76 468 MET B N 1
ATOM 9882 C CA . MET B 1 468 ? 40.783 51.306 16.750 1.00 18.10 468 MET B CA 1
ATOM 9883 C C . MET B 1 468 ? 40.950 52.830 16.889 1.00 16.96 468 MET B C 1
ATOM 9884 O O . MET B 1 468 ? 40.711 53.571 15.943 1.00 19.71 468 MET B O 1
ATOM 9889 N N . ARG B 1 469 ? 41.374 53.208 18.086 1.00 16.09 469 ARG B N 1
ATOM 9890 C CA . ARG B 1 469 ? 41.849 54.593 18.384 1.00 17.94 469 ARG B CA 1
ATOM 9891 C C . ARG B 1 469 ? 40.684 55.551 18.165 1.00 18.73 469 ARG B C 1
ATOM 9892 O O . ARG B 1 469 ? 40.731 56.467 17.307 1.00 16.55 469 ARG B O 1
ATOM 9900 N N . VAL B 1 470 ? 39.624 55.372 18.964 1.00 19.53 470 VAL B N 1
ATOM 9901 C CA . VAL B 1 470 ? 38.436 56.248 18.822 1.00 18.45 470 VAL B CA 1
ATOM 9902 C C . VAL B 1 470 ? 38.126 56.872 20.172 1.00 19.41 470 VAL B C 1
ATOM 9903 O O . VAL B 1 470 ? 38.828 56.630 21.172 1.00 17.36 470 VAL B O 1
ATOM 9907 N N . GLN B 1 471 ? 37.092 57.733 20.187 1.00 19.32 471 GLN B N 1
ATOM 9908 C CA . GLN B 1 471 ? 36.586 58.315 21.425 1.00 19.48 471 GLN B CA 1
ATOM 9909 C C . GLN B 1 471 ? 35.067 58.047 21.264 1.00 19.59 471 GLN B C 1
ATOM 9910 O O . GLN B 1 471 ? 34.500 58.378 20.185 1.00 17.31 471 GLN B O 1
ATOM 9916 N N . GLY B 1 472 ? 34.420 57.490 22.279 1.00 18.19 472 GLY B N 1
ATOM 9917 C CA . GLY B 1 472 ? 33.005 57.187 22.134 1.00 17.93 472 GLY B CA 1
ATOM 9918 C C . GLY B 1 472 ? 32.211 58.310 22.802 1.00 17.74 472 GLY B C 1
ATOM 9919 O O . GLY B 1 472 ? 32.802 59.313 23.171 1.00 22.05 472 GLY B O 1
ATOM 9920 N N . PRO B 1 473 ? 30.878 58.180 22.915 1.00 16.60 473 PRO B N 1
ATOM 9921 C CA . PRO B 1 473 ? 30.079 59.197 23.577 1.00 20.35 473 PRO B CA 1
ATOM 9922 C C . PRO B 1 473 ? 30.616 59.624 24.954 1.00 19.52 473 PRO B C 1
ATOM 9923 O O . PRO B 1 473 ? 30.602 60.813 25.250 1.00 17.37 473 PRO B O 1
ATOM 9927 N N . ASP B 1 474 ? 31.123 58.659 25.752 1.00 17.12 474 ASP B N 1
ATOM 9928 C CA . ASP B 1 474 ? 31.872 58.995 26.951 1.00 17.61 474 ASP B CA 1
ATOM 9929 C C . ASP B 1 474 ? 33.210 59.599 26.538 1.00 17.67 474 ASP B C 1
ATOM 9930 O O . ASP B 1 474 ? 34.232 58.930 26.385 1.00 20.37 474 ASP B O 1
ATOM 9935 N N . GLU B 1 475 ? 33.218 60.925 26.412 1.00 19.53 475 GLU B N 1
ATOM 9936 C CA . GLU B 1 475 ? 34.397 61.639 25.938 1.00 18.81 475 GLU B CA 1
ATOM 9937 C C . GLU B 1 475 ? 35.619 61.574 26.822 1.00 18.60 475 GLU B C 1
ATOM 9938 O O . GLU B 1 475 ? 36.717 61.806 26.339 1.00 20.64 475 GLU B O 1
ATOM 9944 N N . TYR B 1 476 ? 35.493 61.243 28.120 1.00 15.51 476 TYR B N 1
ATOM 9945 C CA . TYR B 1 476 ? 36.656 61.237 28.983 1.00 16.77 476 TYR B CA 1
ATOM 9946 C C . TYR B 1 476 ? 37.687 60.121 28.595 1.00 20.16 476 TYR B C 1
ATOM 9947 O O . TYR B 1 476 ? 38.832 60.244 29.004 1.00 21.18 476 TYR B O 1
ATOM 9956 N N . HIS B 1 477 ? 37.281 59.058 27.872 1.00 18.44 477 HIS B N 1
ATOM 9957 C CA . HIS B 1 477 ? 38.228 58.018 27.464 1.00 17.65 477 HIS B CA 1
ATOM 9958 C C . HIS B 1 477 ? 38.579 58.116 26.048 1.00 19.24 477 HIS B C 1
ATOM 9959 O O . HIS B 1 477 ? 37.725 57.801 25.216 1.00 22.07 477 HIS B O 1
ATOM 9966 N N . GLU B 1 478 ? 39.816 58.561 25.769 1.00 17.70 478 GLU B N 1
ATOM 9967 C CA . GLU B 1 478 ? 40.207 58.722 24.389 1.00 18.19 478 GLU B CA 1
ATOM 9968 C C . GLU B 1 478 ? 41.248 57.646 24.072 1.00 20.11 478 GLU B C 1
ATOM 9969 O O . GLU B 1 478 ? 41.860 57.087 24.983 1.00 17.89 478 GLU B O 1
ATOM 9975 N N . ASN B 1 479 ? 41.397 57.338 22.778 1.00 20.75 479 ASN B N 1
ATOM 9976 C CA . ASN B 1 479 ? 42.337 56.298 22.367 1.00 18.36 479 ASN B CA 1
ATOM 9977 C C . ASN B 1 479 ? 41.849 54.984 22.801 1.00 19.38 479 ASN B C 1
ATOM 9978 O O . ASN B 1 479 ? 42.610 54.223 23.371 1.00 21.16 479 ASN B O 1
ATOM 9983 N N . VAL B 1 480 ? 40.584 54.687 22.563 1.00 18.00 480 VAL B N 1
ATOM 9984 C CA . VAL B 1 480 ? 40.043 53.349 22.936 1.00 17.39 480 VAL B CA 1
ATOM 9985 C C . VAL B 1 480 ? 39.737 52.567 21.698 1.00 18.10 480 VAL B C 1
ATOM 9986 O O . VAL B 1 480 ? 39.627 53.160 20.598 1.00 21.14 480 VAL B O 1
ATOM 9990 N N . ASP B 1 481 ? 39.659 51.226 21.839 1.00 19.64 481 ASP B N 1
ATOM 9991 C CA . ASP B 1 481 ? 39.406 50.405 20.670 1.00 21.14 481 ASP B CA 1
ATOM 9992 C C . ASP B 1 481 ? 38.050 49.681 20.866 1.00 17.75 481 ASP B C 1
ATOM 9993 O O . ASP B 1 481 ? 37.706 49.290 22.004 1.00 18.67 481 ASP B O 1
ATOM 9998 N N . ASN B 1 482 ? 37.344 49.549 19.737 1.00 15.78 482 ASN B N 1
ATOM 9999 C CA . ASN B 1 482 ? 36.077 48.780 19.733 1.00 16.76 482 ASN B CA 1
ATOM 10000 C C . ASN B 1 482 ? 35.161 49.285 20.830 1.00 17.56 482 ASN B C 1
ATOM 10001 O O . ASN B 1 482 ? 34.593 48.517 21.636 1.00 18.27 482 ASN B O 1
ATOM 10006 N N . ASN B 1 483 ? 34.943 50.588 20.808 1.00 15.89 483 ASN B N 1
ATOM 10007 C CA . ASN B 1 483 ? 33.869 51.169 21.626 1.00 17.53 483 ASN B CA 1
ATOM 10008 C C . ASN B 1 483 ? 32.594 50.514 21.131 1.00 17.41 483 ASN B C 1
ATOM 10009 O O . ASN B 1 483 ? 32.323 50.517 19.926 1.00 17.58 483 ASN B O 1
ATOM 10014 N N . ALA B 1 484 ? 31.819 49.902 22.044 1.00 19.30 484 ALA B N 1
ATOM 10015 C CA . ALA B 1 484 ? 30.629 49.137 21.691 1.00 21.07 484 ALA B CA 1
ATOM 10016 C C . ALA B 1 484 ? 29.600 49.990 20.913 1.00 17.11 484 ALA B C 1
ATOM 10017 O O . ALA B 1 484 ? 29.018 49.553 19.867 1.00 18.70 484 ALA B O 1
ATOM 10019 N N . PHE B 1 485 ? 29.420 51.236 21.358 1.00 16.86 485 PHE B N 1
ATOM 10020 C CA . PHE B 1 485 ? 28.407 52.122 20.696 1.00 16.89 485 PHE B CA 1
ATOM 10021 C C . PHE B 1 485 ? 28.838 52.304 19.241 1.00 17.49 485 PHE B C 1
ATOM 10022 O O . PHE B 1 485 ? 28.032 52.145 18.312 1.00 18.44 485 PHE B O 1
ATOM 10030 N N . THR B 1 486 ? 30.083 52.680 19.047 1.00 16.31 486 THR B N 1
ATOM 10031 C CA . THR B 1 486 ? 30.589 53.016 17.694 1.00 18.27 486 THR B CA 1
ATOM 10032 C C . THR B 1 486 ? 30.600 51.797 16.816 1.00 15.63 486 THR B C 1
ATOM 10033 O O . THR B 1 486 ? 30.176 51.862 15.598 1.00 17.39 486 THR B O 1
ATOM 10037 N N . ASN B 1 487 ? 31.131 50.673 17.326 1.00 15.38 487 ASN B N 1
ATOM 10038 C CA . ASN B 1 487 ? 31.036 49.406 16.516 1.00 17.38 487 ASN B CA 1
ATOM 10039 C C . ASN B 1 487 ? 29.659 49.033 16.086 1.00 17.12 487 ASN B C 1
ATOM 10040 O O . ASN B 1 487 ? 29.453 48.627 14.898 1.00 16.90 487 ASN B O 1
ATOM 10045 N N . HIS B 1 488 ? 28.698 48.982 17.011 1.00 15.94 488 HIS B N 1
ATOM 10046 C CA . HIS B 1 488 ? 27.312 48.718 16.601 1.00 16.43 488 HIS B CA 1
ATOM 10047 C C . HIS B 1 488 ? 26.764 49.710 15.629 1.00 16.64 488 HIS B C 1
ATOM 10048 O O . HIS B 1 488 ? 26.172 49.303 14.642 1.00 18.74 488 HIS B O 1
ATOM 10055 N N . GLN B 1 489 ? 26.949 51.045 15.880 1.00 17.68 489 GLN B N 1
ATOM 10056 C CA . GLN B 1 489 ? 26.462 52.001 14.960 1.00 17.15 489 GLN B CA 1
ATOM 10057 C C . GLN B 1 489 ? 27.096 51.829 13.554 1.00 19.03 489 GLN B C 1
ATOM 10058 O O . GLN B 1 489 ? 26.385 51.952 12.525 1.00 18.18 489 GLN B O 1
ATOM 10064 N N . ALA B 1 490 ? 28.392 51.490 13.511 1.00 17.45 490 ALA B N 1
ATOM 10065 C CA . ALA B 1 490 ? 29.038 51.240 12.192 1.00 19.12 490 ALA B CA 1
ATOM 10066 C C . ALA B 1 490 ? 28.398 50.097 11.468 1.00 18.99 490 ALA B C 1
ATOM 10067 O O . ALA B 1 490 ? 28.125 50.156 10.239 1.00 19.66 490 ALA B O 1
ATOM 10069 N N . MET B 1 491 ? 28.041 49.044 12.214 1.00 18.12 491 MET B N 1
ATOM 10070 C CA . MET B 1 491 ? 27.356 47.868 11.599 1.00 20.17 491 MET B CA 1
ATOM 10071 C C . MET B 1 491 ? 25.923 48.194 11.171 1.00 18.67 491 MET B C 1
ATOM 10072 O O . MET B 1 491 ? 25.474 47.752 10.043 1.00 18.47 491 MET B O 1
ATOM 10077 N N . PHE B 1 492 ? 25.251 49.065 11.928 1.00 19.15 492 PHE B N 1
ATOM 10078 C CA . PHE B 1 492 ? 23.909 49.488 11.433 1.00 19.65 492 PHE B CA 1
ATOM 10079 C C . PHE B 1 492 ? 24.003 50.301 10.142 1.00 21.96 492 PHE B C 1
ATOM 10080 O O . PHE B 1 492 ? 23.156 50.114 9.242 1.00 22.21 492 PHE B O 1
ATOM 10088 N N . THR B 1 493 ? 25.045 51.153 10.023 1.00 19.67 493 THR B N 1
ATOM 10089 C CA . THR B 1 493 ? 25.237 51.832 8.691 1.00 19.67 493 THR B CA 1
ATOM 10090 C C . THR B 1 493 ? 25.520 50.883 7.536 1.00 19.26 493 THR B C 1
ATOM 10091 O O . THR B 1 493 ? 24.993 51.049 6.464 1.00 22.10 493 THR B O 1
ATOM 10095 N N . LEU B 1 494 ? 26.421 49.925 7.728 1.00 20.14 494 LEU B N 1
ATOM 10096 C CA . LEU B 1 494 ? 26.799 49.068 6.645 1.00 21.62 494 LEU B CA 1
ATOM 10097 C C . LEU B 1 494 ? 25.571 48.250 6.262 1.00 21.43 494 LEU B C 1
ATOM 10098 O O . LEU B 1 494 ? 25.320 47.941 5.075 1.00 21.92 494 LEU B O 1
ATOM 10103 N N . GLN B 1 495 ? 24.802 47.829 7.282 1.00 21.22 495 GLN B N 1
ATOM 10104 C CA . GLN B 1 495 ? 23.581 47.103 7.016 1.00 19.83 495 GLN B CA 1
ATOM 10105 C C . GLN B 1 495 ? 22.576 47.981 6.211 1.00 20.77 495 GLN B C 1
ATOM 10106 O O . GLN B 1 495 ? 21.923 47.468 5.256 1.00 20.59 495 GLN B O 1
ATOM 10112 N N . ALA B 1 496 ? 22.419 49.268 6.576 1.00 21.01 496 ALA B N 1
ATOM 10113 C CA . ALA B 1 496 ? 21.541 50.175 5.791 1.00 21.60 496 ALA B CA 1
ATOM 10114 C C . ALA B 1 496 ? 22.062 50.291 4.372 1.00 23.15 496 ALA B C 1
ATOM 10115 O O . ALA B 1 496 ? 21.279 50.277 3.402 1.00 20.77 496 ALA B O 1
ATOM 10117 N N . ALA B 1 497 ? 23.368 50.415 4.197 1.00 19.93 497 ALA B N 1
ATOM 10118 C CA . ALA B 1 497 ? 23.922 50.513 2.826 1.00 22.13 497 ALA B CA 1
ATOM 10119 C C . ALA B 1 497 ? 23.633 49.225 2.013 1.00 21.86 497 ALA B C 1
ATOM 10120 O O . ALA B 1 497 ? 23.223 49.262 0.831 1.00 22.41 497 ALA B O 1
ATOM 10122 N N . ASP B 1 498 ? 23.918 48.088 2.584 1.00 23.75 498 ASP B N 1
ATOM 10123 C CA . ASP B 1 498 ? 23.569 46.824 1.955 1.00 25.88 498 ASP B CA 1
ATOM 10124 C C . ASP B 1 498 ? 22.078 46.739 1.587 1.00 25.88 498 ASP B C 1
ATOM 10125 O O . ASP B 1 498 ? 21.728 46.326 0.466 1.00 30.06 498 ASP B O 1
ATOM 10130 N N . GLU B 1 499 ? 21.210 47.163 2.481 1.00 26.03 499 GLU B N 1
ATOM 10131 C CA . GLU B 1 499 ? 19.796 47.172 2.140 1.00 26.37 499 GLU B CA 1
ATOM 10132 C C . GLU B 1 499 ? 19.497 48.075 0.948 1.00 26.11 499 GLU B C 1
ATOM 10133 O O . GLU B 1 499 ? 18.714 47.682 0.104 1.00 25.83 499 GLU B O 1
ATOM 10139 N N . LEU B 1 500 ? 20.156 49.245 0.826 1.00 22.31 500 LEU B N 1
ATOM 10140 C CA . LEU B 1 500 ? 19.833 50.139 -0.268 1.00 22.83 500 LEU B CA 1
ATOM 10141 C C . LEU B 1 500 ? 20.315 49.536 -1.552 1.00 26.62 500 LEU B C 1
ATOM 10142 O O . LEU B 1 500 ? 19.629 49.681 -2.584 1.00 25.81 500 LEU B O 1
ATOM 10147 N N . LEU B 1 501 ? 21.465 48.840 -1.527 1.00 23.46 501 LEU B N 1
ATOM 10148 C CA . LEU B 1 501 ? 21.981 48.276 -2.790 1.00 25.99 501 LEU B CA 1
ATOM 10149 C C . LEU B 1 501 ? 20.984 47.225 -3.294 1.00 32.45 501 LEU B C 1
ATOM 10150 O O . LEU B 1 501 ? 20.848 47.012 -4.509 1.00 29.90 501 LEU B O 1
ATOM 10155 N N . GLN B 1 502 ? 20.293 46.576 -2.366 1.00 30.33 502 GLN B N 1
ATOM 10156 C CA . GLN B 1 502 ? 19.363 45.507 -2.776 1.00 35.56 502 GLN B CA 1
ATOM 10157 C C . GLN B 1 502 ? 17.975 46.007 -3.074 1.00 35.69 502 GLN B C 1
ATOM 10158 O O . GLN B 1 502 ? 17.230 45.299 -3.661 1.00 41.76 502 GLN B O 1
ATOM 10164 N N . THR B 1 503 ? 17.648 47.231 -2.702 1.00 33.52 503 THR B N 1
ATOM 10165 C CA . THR B 1 503 ? 16.292 47.721 -2.656 1.00 40.26 503 THR B CA 1
ATOM 10166 C C . THR B 1 503 ? 15.989 48.924 -3.560 1.00 42.24 503 THR B C 1
ATOM 10167 O O . THR B 1 503 ? 14.886 49.050 -4.069 1.00 37.42 503 THR B O 1
ATOM 10171 N N . LEU B 1 504 ? 16.943 49.826 -3.766 1.00 33.47 504 LEU B N 1
ATOM 10172 C CA . LEU B 1 504 ? 16.717 50.967 -4.641 1.00 32.32 504 LEU B CA 1
ATOM 10173 C C . LEU B 1 504 ? 16.421 50.543 -6.066 1.00 32.95 504 LEU B C 1
ATOM 10174 O O . LEU B 1 504 ? 17.011 49.553 -6.536 1.00 28.63 504 LEU B O 1
ATOM 10179 N N . ASP B 1 505 ? 15.656 51.334 -6.822 1.00 33.15 505 ASP B N 1
ATOM 10180 C CA . ASP B 1 505 ? 15.471 50.954 -8.222 1.00 34.76 505 ASP B CA 1
ATOM 10181 C C . ASP B 1 505 ? 16.765 51.166 -9.069 1.00 37.12 505 ASP B C 1
ATOM 10182 O O . ASP B 1 505 ? 17.658 51.978 -8.732 1.00 29.21 505 ASP B O 1
ATOM 10187 N N . GLU B 1 506 ? 16.905 50.414 -10.158 1.00 37.17 506 GLU B N 1
ATOM 10188 C CA . GLU B 1 506 ? 18.232 50.381 -10.817 1.00 38.25 506 GLU B CA 1
ATOM 10189 C C . GLU B 1 506 ? 18.693 51.728 -11.361 1.00 35.50 506 GLU B C 1
ATOM 10190 O O . GLU B 1 506 ? 19.885 52.004 -11.384 1.00 32.13 506 GLU B O 1
ATOM 10196 N N . LYS B 1 507 ? 17.757 52.567 -11.766 1.00 32.59 507 LYS B N 1
ATOM 10197 C CA . LYS B 1 507 ? 18.093 53.901 -12.243 1.00 37.50 507 LYS B CA 1
ATOM 10198 C C . LYS B 1 507 ? 18.619 54.833 -11.151 1.00 32.35 507 LYS B C 1
ATOM 10199 O O . LYS B 1 507 ? 19.606 55.540 -11.373 1.00 30.13 507 LYS B O 1
ATOM 10205 N N . THR B 1 508 ? 17.982 54.829 -9.973 1.00 27.61 508 THR B N 1
ATOM 10206 C CA . THR B 1 508 ? 18.454 55.660 -8.837 1.00 31.00 508 THR B CA 1
ATOM 10207 C C . THR B 1 508 ? 19.817 55.131 -8.390 1.00 27.30 508 THR B C 1
ATOM 10208 O O . THR B 1 508 ? 20.743 55.882 -8.127 1.00 25.87 508 THR B O 1
ATOM 10212 N N . LEU B 1 509 ? 19.938 53.825 -8.330 1.00 25.09 509 LEU B N 1
ATOM 10213 C CA . LEU B 1 509 ? 21.153 53.234 -7.801 1.00 27.31 509 LEU B CA 1
ATOM 10214 C C . LEU B 1 509 ? 22.325 53.540 -8.723 1.00 29.22 509 LEU B C 1
ATOM 10215 O O . LEU B 1 509 ? 23.431 53.836 -8.223 1.00 25.81 509 LEU B O 1
ATOM 10220 N N . SER B 1 510 ? 22.111 53.435 -10.069 1.00 28.06 510 SER B N 1
ATOM 10221 C CA . SER B 1 510 ? 23.196 53.689 -10.994 1.00 29.15 510 SER B CA 1
ATOM 10222 C C . SER B 1 510 ? 23.662 55.117 -10.888 1.00 24.94 510 SER B C 1
ATOM 10223 O O . SER B 1 510 ? 24.889 55.397 -10.963 1.00 28.92 510 SER B O 1
ATOM 10226 N N . ALA B 1 511 ? 22.701 56.010 -10.743 1.00 25.94 511 ALA B N 1
ATOM 10227 C CA . ALA B 1 511 ? 22.954 57.480 -10.670 1.00 26.87 511 ALA B CA 1
ATOM 10228 C C . ALA B 1 511 ? 23.771 57.848 -9.396 1.00 28.38 511 ALA B C 1
ATOM 10229 O O . ALA B 1 511 ? 24.769 58.527 -9.488 1.00 25.55 511 ALA B O 1
ATOM 10231 N N . VAL B 1 512 ? 23.307 57.388 -8.244 1.00 27.42 512 VAL B N 1
ATOM 10232 C CA . VAL B 1 512 ? 24.071 57.588 -6.984 1.00 24.97 512 VAL B CA 1
ATOM 10233 C C . VAL B 1 512 ? 25.461 56.963 -7.091 1.00 25.75 512 VAL B C 1
ATOM 10234 O O . VAL B 1 512 ? 26.470 57.606 -6.791 1.00 24.94 512 VAL B O 1
ATOM 10238 N N . LYS B 1 513 ? 25.554 55.710 -7.528 1.00 23.57 513 LYS B N 1
ATOM 10239 C CA . LYS B 1 513 ? 26.898 55.140 -7.649 1.00 24.05 513 LYS B CA 1
ATOM 10240 C C . LYS B 1 513 ? 27.857 55.905 -8.562 1.00 25.83 513 LYS B C 1
ATOM 10241 O O . LYS B 1 513 ? 29.052 56.068 -8.228 1.00 21.92 513 LYS B O 1
ATOM 10247 N N . GLU B 1 514 ? 27.357 56.374 -9.720 1.00 22.90 514 GLU B N 1
ATOM 10248 C CA . GLU B 1 514 ? 28.210 57.101 -10.641 1.00 26.22 514 GLU B CA 1
ATOM 10249 C C . GLU B 1 514 ? 28.548 58.445 -10.004 1.00 25.59 514 GLU B C 1
ATOM 10250 O O . GLU B 1 514 ? 29.636 58.952 -10.206 1.00 25.95 514 GLU B O 1
ATOM 10256 N N . LYS B 1 515 ? 27.602 59.034 -9.261 1.00 25.91 515 LYS B N 1
ATOM 10257 C CA . LYS B 1 515 ? 27.858 60.384 -8.668 1.00 28.90 515 LYS B CA 1
ATOM 10258 C C . LYS B 1 515 ? 29.069 60.323 -7.710 1.00 29.05 515 LYS B C 1
ATOM 10259 O O . LYS B 1 515 ? 29.872 61.257 -7.699 1.00 29.04 515 LYS B O 1
ATOM 10265 N N . ILE B 1 516 ? 29.125 59.291 -6.843 1.00 24.31 516 ILE B N 1
ATOM 10266 C CA . ILE B 1 516 ? 30.168 59.203 -5.753 1.00 23.11 516 ILE B CA 1
ATOM 10267 C C . ILE B 1 516 ? 31.278 58.189 -6.093 1.00 20.78 516 ILE B C 1
ATOM 10268 O O . ILE B 1 516 ? 32.227 57.983 -5.301 1.00 21.43 516 ILE B O 1
ATOM 10273 N N . GLY B 1 517 ? 31.234 57.692 -7.346 1.00 23.43 517 GLY B N 1
ATOM 10274 C CA . GLY B 1 517 ? 32.259 56.749 -7.888 1.00 23.64 517 GLY B CA 1
ATOM 10275 C C . GLY B 1 517 ? 32.379 55.421 -7.088 1.00 24.40 517 GLY B C 1
ATOM 10276 O O . GLY B 1 517 ? 33.470 54.971 -6.791 1.00 23.74 517 GLY B O 1
ATOM 10277 N N . LEU B 1 518 ? 31.262 54.851 -6.670 1.00 23.03 518 LEU B N 1
ATOM 10278 C CA . LEU B 1 518 ? 31.245 53.699 -5.756 1.00 23.91 518 LEU B CA 1
ATOM 10279 C C . LEU B 1 518 ? 31.524 52.398 -6.568 1.00 26.72 518 LEU B C 1
ATOM 10280 O O . LEU B 1 518 ? 30.751 52.120 -7.488 1.00 28.04 518 LEU B O 1
ATOM 10285 N N . SER B 1 519 ? 32.593 51.660 -6.243 1.00 23.34 519 SER B N 1
ATOM 10286 C CA . SER B 1 519 ? 33.056 50.492 -7.056 1.00 23.54 519 SER B CA 1
ATOM 10287 C C . SER B 1 519 ? 32.577 49.208 -6.524 1.00 25.42 519 SER B C 1
ATOM 10288 O O . SER B 1 519 ? 32.128 49.090 -5.345 1.00 25.98 519 SER B O 1
ATOM 10291 N N . ASP B 1 520 ? 32.669 48.173 -7.327 1.00 27.23 520 ASP B N 1
ATOM 10292 C CA . ASP B 1 520 ? 32.199 46.869 -6.828 1.00 26.40 520 ASP B CA 1
ATOM 10293 C C . ASP B 1 520 ? 33.172 46.388 -5.800 1.00 24.36 520 ASP B C 1
ATOM 10294 O O . ASP B 1 520 ? 32.774 45.708 -4.865 1.00 24.62 520 ASP B O 1
ATOM 10299 N N . ASP B 1 521 ? 34.444 46.728 -5.961 1.00 23.24 521 ASP B N 1
ATOM 10300 C CA . ASP B 1 521 ? 35.372 46.358 -4.902 1.00 27.03 521 ASP B CA 1
ATOM 10301 C C . ASP B 1 521 ? 34.987 46.937 -3.516 1.00 24.80 521 ASP B C 1
ATOM 10302 O O . ASP B 1 521 ? 35.156 46.284 -2.443 1.00 24.76 521 ASP B O 1
ATOM 10307 N N . GLU B 1 522 ? 34.577 48.204 -3.467 1.00 21.74 522 GLU B N 1
ATOM 10308 C CA . GLU B 1 522 ? 34.153 48.725 -2.135 1.00 20.89 522 GLU B CA 1
ATOM 10309 C C . GLU B 1 522 ? 32.940 48.000 -1.593 1.00 22.83 522 GLU B C 1
ATOM 10310 O O . GLU B 1 522 ? 32.827 47.804 -0.412 1.00 20.55 522 GLU B O 1
ATOM 10316 N N . ILE B 1 523 ? 31.984 47.647 -2.488 1.00 22.16 523 ILE B N 1
ATOM 10317 C CA . ILE B 1 523 ? 30.713 47.063 -2.042 1.00 22.20 523 ILE B CA 1
ATOM 10318 C C . ILE B 1 523 ? 31.096 45.700 -1.485 1.00 22.69 523 ILE B C 1
ATOM 10319 O O . ILE B 1 523 ? 30.507 45.284 -0.446 1.00 21.30 523 ILE B O 1
ATOM 10324 N N . SER B 1 524 ? 32.093 45.043 -2.097 1.00 22.90 524 SER B N 1
ATOM 10325 C CA . SER B 1 524 ? 32.506 43.709 -1.569 1.00 23.40 524 SER B CA 1
ATOM 10326 C C . SER B 1 524 ? 33.169 43.846 -0.213 1.00 25.22 524 SER B C 1
ATOM 10327 O O . SER B 1 524 ? 33.002 42.995 0.650 1.00 23.72 524 SER B O 1
ATOM 10330 N N . LEU B 1 525 ? 33.902 44.940 -0.027 1.00 22.25 525 LEU B N 1
ATOM 10331 C CA . LEU B 1 525 ? 34.562 45.145 1.278 1.00 21.92 525 LEU B CA 1
ATOM 10332 C C . LEU B 1 525 ? 33.461 45.406 2.339 1.00 21.95 525 LEU B C 1
ATOM 10333 O O . LEU B 1 525 ? 33.525 44.868 3.435 1.00 24.38 525 LEU B O 1
ATOM 10338 N N . TRP B 1 526 ? 32.493 46.270 2.042 1.00 22.72 526 TRP B N 1
ATOM 10339 C CA . TRP B 1 526 ? 31.369 46.450 3.000 1.00 21.54 526 TRP B CA 1
ATOM 10340 C C . TRP B 1 526 ? 30.723 45.110 3.380 1.00 20.41 526 TRP B C 1
ATOM 10341 O O . TRP B 1 526 ? 30.416 44.876 4.521 1.00 20.95 526 TRP B O 1
ATOM 10352 N N . ARG B 1 527 ? 30.442 44.262 2.408 1.00 23.41 527 ARG B N 1
ATOM 10353 C CA . ARG B 1 527 ? 29.795 42.981 2.762 1.00 22.24 527 ARG B CA 1
ATOM 10354 C C . ARG B 1 527 ? 30.738 42.058 3.527 1.00 24.71 527 ARG B C 1
ATOM 10355 O O . ARG B 1 527 ? 30.308 41.371 4.442 1.00 23.06 527 ARG B O 1
ATOM 10363 N N . ASP B 1 528 ? 32.040 42.081 3.215 1.00 22.05 528 ASP B N 1
ATOM 10364 C CA . ASP B 1 528 ? 33.000 41.367 4.078 1.00 23.69 528 ASP B CA 1
ATOM 10365 C C . ASP B 1 528 ? 32.986 41.904 5.515 1.00 21.43 528 ASP B C 1
ATOM 10366 O O . ASP B 1 528 ? 33.020 41.131 6.471 1.00 22.49 528 ASP B O 1
ATOM 10371 N N . MET B 1 529 ? 32.870 43.224 5.681 1.00 21.93 529 MET B N 1
ATOM 10372 C CA . MET B 1 529 ? 32.887 43.825 7.023 1.00 20.45 529 MET B CA 1
ATOM 10373 C C . MET B 1 529 ? 31.597 43.479 7.736 1.00 19.99 529 MET B C 1
ATOM 10374 O O . MET B 1 529 ? 31.554 43.353 8.983 1.00 20.21 529 MET B O 1
ATOM 10379 N N . LEU B 1 530 ? 30.493 43.389 7.003 1.00 19.49 530 LEU B N 1
ATOM 10380 C CA . LEU B 1 530 ? 29.270 43.026 7.695 1.00 23.98 530 LEU B CA 1
ATOM 10381 C C . LEU B 1 530 ? 29.354 41.604 8.250 1.00 26.20 530 LEU B C 1
ATOM 10382 O O . LEU B 1 530 ? 28.858 41.330 9.327 1.00 26.14 530 LEU B O 1
ATOM 10387 N N . ALA B 1 531 ? 30.070 40.763 7.562 1.00 24.86 531 ALA B N 1
ATOM 10388 C CA . ALA B 1 531 ? 30.177 39.393 7.992 1.00 26.13 531 ALA B CA 1
ATOM 10389 C C . ALA B 1 531 ? 31.266 39.230 9.049 1.00 29.47 531 ALA B C 1
ATOM 10390 O O . ALA B 1 531 ? 31.116 38.373 9.846 1.00 27.98 531 ALA B O 1
ATOM 10392 N N . ASN B 1 532 ? 32.326 40.062 9.093 1.00 21.82 532 ASN B N 1
ATOM 10393 C CA . ASN B 1 532 ? 33.469 39.771 9.980 1.00 22.49 532 ASN B CA 1
ATOM 10394 C C . ASN B 1 532 ? 33.935 40.935 10.873 1.00 23.30 532 ASN B C 1
ATOM 10395 O O . ASN B 1 532 ? 35.068 40.994 11.191 1.00 21.41 532 ASN B O 1
ATOM 10400 N N . THR B 1 533 ? 33.116 41.916 11.195 1.00 20.44 533 THR B N 1
ATOM 10401 C CA . THR B 1 533 ? 33.658 43.015 12.013 1.00 22.23 533 THR B CA 1
ATOM 10402 C C . THR B 1 533 ? 33.395 42.623 13.445 1.00 23.08 533 THR B C 1
ATOM 10403 O O . THR B 1 533 ? 32.316 42.043 13.685 1.00 22.56 533 THR B O 1
ATOM 10407 N N . TYR B 1 534 ? 34.339 42.822 14.361 1.00 21.28 534 TYR B N 1
ATOM 10408 C CA . TYR B 1 534 ? 34.127 42.536 15.771 1.00 20.64 534 TYR B CA 1
ATOM 10409 C C . TYR B 1 534 ? 33.058 43.484 16.333 1.00 22.95 534 TYR B C 1
ATOM 10410 O O . TYR B 1 534 ? 33.185 44.748 16.254 1.00 18.63 534 TYR B O 1
ATOM 10419 N N . VAL B 1 535 ? 32.071 42.917 17.008 1.00 19.74 535 VAL B N 1
ATOM 10420 C CA . VAL B 1 535 ? 31.075 43.830 17.674 1.00 22.09 535 VAL B CA 1
ATOM 10421 C C . VAL B 1 535 ? 31.041 43.342 19.131 1.00 23.27 535 VAL B C 1
ATOM 10422 O O . VAL B 1 535 ? 30.760 42.142 19.374 1.00 24.18 535 VAL B O 1
ATOM 10426 N N . PRO B 1 536 ? 31.364 44.206 20.116 1.00 22.78 536 PRO B N 1
ATOM 10427 C CA . PRO B 1 536 ? 31.336 43.835 21.549 1.00 21.27 536 PRO B CA 1
ATOM 10428 C C . PRO B 1 536 ? 29.986 43.240 21.925 1.00 21.37 536 PRO B C 1
ATOM 10429 O O . PRO B 1 536 ? 28.988 43.797 21.585 1.00 21.38 536 PRO B O 1
ATOM 10433 N N . LYS B 1 537 ? 29.957 42.055 22.508 1.00 22.78 537 LYS B N 1
ATOM 10434 C CA . LYS B 1 537 ? 28.656 41.547 22.946 1.00 25.28 537 LYS B CA 1
ATOM 10435 C C . LYS B 1 537 ? 28.594 41.197 24.459 1.00 21.99 537 LYS B C 1
ATOM 10436 O O . LYS B 1 537 ? 29.577 41.179 25.115 1.00 21.81 537 LYS B O 1
ATOM 10442 N N . PRO B 1 538 ? 27.398 40.900 24.955 1.00 23.01 538 PRO B N 1
ATOM 10443 C CA . PRO B 1 538 ? 27.210 40.617 26.407 1.00 25.63 538 PRO B CA 1
ATOM 10444 C C . PRO B 1 538 ? 28.167 39.489 26.896 1.00 29.84 538 PRO B C 1
ATOM 10445 O O . PRO B 1 538 ? 28.379 38.539 26.184 1.00 24.83 538 PRO B O 1
ATOM 10449 N N . ASP B 1 539 ? 28.839 39.668 28.022 1.00 25.84 539 ASP B N 1
ATOM 10450 C CA . ASP B 1 539 ? 29.741 38.608 28.452 1.00 28.99 539 ASP B CA 1
ATOM 10451 C C . ASP B 1 539 ? 28.872 37.613 29.260 1.00 32.42 539 ASP B C 1
ATOM 10452 O O . ASP B 1 539 ? 27.604 37.665 29.211 1.00 26.42 539 ASP B O 1
ATOM 10457 N N . LYS B 1 540 ? 29.496 36.686 29.993 1.00 36.31 540 LYS B N 1
ATOM 10458 C CA . LYS B 1 540 ? 28.669 35.667 30.674 1.00 37.75 540 LYS B CA 1
ATOM 10459 C C . LYS B 1 540 ? 27.810 36.286 31.788 1.00 38.67 540 LYS B C 1
ATOM 10460 O O . LYS B 1 540 ? 26.842 35.667 32.257 1.00 36.53 540 LYS B O 1
ATOM 10466 N N . HIS B 1 541 ? 28.128 37.507 32.222 1.00 32.87 541 HIS B N 1
ATOM 10467 C CA . HIS B 1 541 ? 27.220 38.192 33.176 1.00 34.17 541 HIS B CA 1
ATOM 10468 C C . HIS B 1 541 ? 26.290 39.163 32.497 1.00 29.92 541 HIS B C 1
ATOM 10469 O O . HIS B 1 541 ? 25.664 39.931 33.208 1.00 29.47 541 HIS B O 1
ATOM 10476 N N . GLY B 1 542 ? 26.206 39.185 31.144 1.00 29.14 542 GLY B N 1
ATOM 10477 C CA . GLY B 1 542 ? 25.260 40.044 30.409 1.00 26.52 542 GLY B CA 1
ATOM 10478 C C . GLY B 1 542 ? 25.806 41.454 30.064 1.00 22.05 542 GLY B C 1
ATOM 10479 O O . GLY B 1 542 ? 25.095 42.250 29.419 1.00 23.58 542 GLY B O 1
ATOM 10480 N N . ILE B 1 543 ? 27.014 41.771 30.472 1.00 19.40 543 ILE B N 1
ATOM 10481 C CA . ILE B 1 543 ? 27.500 43.156 30.427 1.00 21.28 543 ILE B CA 1
ATOM 10482 C C . ILE B 1 543 ? 28.228 43.281 29.051 1.00 23.88 543 ILE B C 1
ATOM 10483 O O . ILE B 1 543 ? 28.938 42.312 28.601 1.00 19.41 543 ILE B O 1
ATOM 10488 N N . ILE B 1 544 ? 27.986 44.416 28.384 1.00 20.06 544 ILE B N 1
ATOM 10489 C CA . ILE B 1 544 ? 28.674 44.720 27.103 1.00 21.37 544 ILE B CA 1
ATOM 10490 C C . ILE B 1 544 ? 29.806 45.640 27.550 1.00 18.95 544 ILE B C 1
ATOM 10491 O O . ILE B 1 544 ? 29.534 46.636 28.236 1.00 21.62 544 ILE B O 1
ATOM 10496 N N . GLU B 1 545 ? 31.053 45.262 27.260 1.00 16.36 545 GLU B N 1
ATOM 10497 C CA . GLU B 1 545 ? 32.191 46.058 27.622 1.00 17.72 545 GLU B CA 1
ATOM 10498 C C . GLU B 1 545 ? 32.227 47.400 26.892 1.00 17.30 545 GLU B C 1
ATOM 10499 O O . GLU B 1 545 ? 32.141 47.390 25.618 1.00 19.04 545 GLU B O 1
ATOM 10505 N N . GLN B 1 546 ? 32.363 48.523 27.605 1.00 17.37 546 GLN B N 1
ATOM 10506 C CA . GLN B 1 546 ? 32.277 49.840 26.899 1.00 16.98 546 GLN B CA 1
ATOM 10507 C C . GLN B 1 546 ? 33.302 50.034 25.757 1.00 19.34 546 GLN B C 1
ATOM 10508 O O . GLN B 1 546 ? 32.964 50.541 24.698 1.00 19.16 546 GLN B O 1
ATOM 10514 N N . PHE B 1 547 ? 34.536 49.589 25.974 1.00 19.09 547 PHE B N 1
ATOM 10515 C CA . PHE B 1 547 ? 35.594 49.539 24.915 1.00 19.99 547 PHE B CA 1
ATOM 10516 C C . PHE B 1 547 ? 36.649 48.518 25.412 1.00 21.89 547 PHE B C 1
ATOM 10517 O O . PHE B 1 547 ? 36.561 48.053 26.549 1.00 20.44 547 PHE B O 1
ATOM 10525 N N . ASP B 1 548 ? 37.618 48.147 24.561 1.00 20.03 548 ASP B N 1
ATOM 10526 C CA . ASP B 1 548 ? 38.552 47.048 24.895 1.00 18.62 548 ASP B CA 1
ATOM 10527 C C . ASP B 1 548 ? 39.340 47.428 26.148 1.00 18.99 548 ASP B C 1
ATOM 10528 O O . ASP B 1 548 ? 39.938 48.522 26.254 1.00 17.52 548 ASP B O 1
ATOM 10533 N N . GLY B 1 549 ? 39.277 46.606 27.183 1.00 20.79 549 GLY B N 1
ATOM 10534 C CA . GLY B 1 549 ? 40.118 46.923 28.343 1.00 21.71 549 GLY B CA 1
ATOM 10535 C C . GLY B 1 549 ? 39.461 47.827 29.380 1.00 24.55 549 GLY B C 1
ATOM 10536 O O . GLY B 1 549 ? 40.031 48.090 30.447 1.00 21.00 549 GLY B O 1
ATOM 10537 N N . TYR B 1 550 ? 38.189 48.140 29.164 1.00 20.53 550 TYR B N 1
ATOM 10538 C CA . TYR B 1 550 ? 37.501 49.017 30.122 1.00 19.83 550 TYR B CA 1
ATOM 10539 C C . TYR B 1 550 ? 37.378 48.204 31.421 1.00 21.25 550 TYR B C 1
ATOM 10540 O O . TYR B 1 550 ? 37.477 48.787 32.519 1.00 19.41 550 TYR B O 1
ATOM 10549 N N . TYR B 1 551 ? 37.150 46.906 31.343 1.00 18.84 551 TYR B N 1
ATOM 10550 C CA . TYR B 1 551 ? 37.059 46.127 32.595 1.00 23.79 551 TYR B CA 1
ATOM 10551 C C . TYR B 1 551 ? 38.301 46.100 33.500 1.00 26.88 551 TYR B C 1
ATOM 10552 O O . TYR B 1 551 ? 38.155 45.909 34.693 1.00 22.50 551 TYR B O 1
ATOM 10561 N N . ASP B 1 552 ? 39.491 46.367 32.961 1.00 25.54 552 ASP B N 1
ATOM 10562 C CA . ASP B 1 552 ? 40.701 46.462 33.749 1.00 27.57 552 ASP B CA 1
ATOM 10563 C C . ASP B 1 552 ? 40.948 47.880 34.294 1.00 27.66 552 ASP B C 1
ATOM 10564 O O . ASP B 1 552 ? 41.930 48.046 34.959 1.00 23.94 552 ASP B O 1
ATOM 10569 N N . LEU B 1 553 ? 40.075 48.885 34.057 1.00 20.29 553 LEU B N 1
ATOM 10570 C CA . LEU B 1 553 ? 40.326 50.153 34.680 1.00 20.56 553 LEU B CA 1
ATOM 10571 C C . LEU B 1 553 ? 39.735 50.127 36.109 1.00 19.36 553 LEU B C 1
ATOM 10572 O O . LEU B 1 553 ? 39.020 49.252 36.450 1.00 19.68 553 LEU B O 1
ATOM 10577 N N . GLU B 1 554 ? 40.040 51.123 36.889 1.00 22.89 554 GLU B N 1
ATOM 10578 C CA . GLU B 1 554 ? 39.717 51.091 38.372 1.00 22.63 554 GLU B CA 1
ATOM 10579 C C . GLU B 1 554 ? 38.212 51.313 38.592 1.00 23.94 554 GLU B C 1
ATOM 10580 O O . GLU B 1 554 ? 37.616 52.309 38.100 1.00 22.25 554 GLU B O 1
ATOM 10586 N N . THR B 1 555 ? 37.586 50.406 39.348 1.00 22.67 555 THR B N 1
ATOM 10587 C CA . THR B 1 555 ? 36.144 50.518 39.622 1.00 25.82 555 THR B CA 1
ATOM 10588 C C . THR B 1 555 ? 35.911 51.534 40.746 1.00 29.67 555 THR B C 1
ATOM 10589 O O . THR B 1 555 ? 36.438 51.323 41.825 1.00 23.39 555 THR B O 1
ATOM 10593 N N . ILE B 1 556 ? 35.152 52.603 40.509 1.00 21.13 556 ILE B N 1
ATOM 10594 C CA . ILE B 1 556 ? 34.853 53.567 41.499 1.00 21.31 556 ILE B CA 1
ATOM 10595 C C . ILE B 1 556 ? 33.321 53.720 41.472 1.00 24.85 556 ILE B C 1
ATOM 10596 O O . ILE B 1 556 ? 32.742 54.167 40.441 1.00 21.79 556 ILE B O 1
ATOM 10601 N N . ILE B 1 557 ? 32.653 53.334 42.595 1.00 20.51 557 ILE B N 1
ATOM 10602 C CA . ILE B 1 557 ? 31.187 53.236 42.620 1.00 21.38 557 ILE B CA 1
ATOM 10603 C C . ILE B 1 557 ? 30.818 53.815 44.015 1.00 24.83 557 ILE B C 1
ATOM 10604 O O . ILE B 1 557 ? 31.289 53.240 45.034 1.00 24.04 557 ILE B O 1
ATOM 10609 N N . PRO B 1 558 ? 30.016 54.898 44.052 1.00 24.33 558 PRO B N 1
ATOM 10610 C CA . PRO B 1 558 ? 29.544 55.602 42.797 1.00 23.08 558 PRO B CA 1
ATOM 10611 C C . PRO B 1 558 ? 30.638 56.469 42.181 1.00 21.65 558 PRO B C 1
ATOM 10612 O O . PRO B 1 558 ? 31.617 56.858 42.847 1.00 21.04 558 PRO B O 1
ATOM 10616 N N . ALA B 1 559 ? 30.446 56.838 40.915 1.00 21.20 559 ALA B N 1
ATOM 10617 C CA . ALA B 1 559 ? 31.498 57.472 40.170 1.00 18.90 559 ALA B CA 1
ATOM 10618 C C . ALA B 1 559 ? 31.940 58.807 40.755 1.00 22.03 559 ALA B C 1
ATOM 10619 O O . ALA B 1 559 ? 33.136 59.135 40.677 1.00 22.09 559 ALA B O 1
ATOM 10621 N N . LYS B 1 560 ? 31.029 59.593 41.407 1.00 19.72 560 LYS B N 1
ATOM 10622 C CA . LYS B 1 560 ? 31.446 60.870 41.943 1.00 22.51 560 LYS B CA 1
ATOM 10623 C C . LYS B 1 560 ? 32.499 60.765 43.045 1.00 22.76 560 LYS B C 1
ATOM 10624 O O . LYS B 1 560 ? 33.150 61.772 43.384 1.00 24.90 560 LYS B O 1
ATOM 10630 N N . LYS B 1 561 ? 32.723 59.584 43.572 1.00 25.52 561 LYS B N 1
ATOM 10631 C CA . LYS B 1 561 ? 33.862 59.429 44.566 1.00 25.65 561 LYS B CA 1
ATOM 10632 C C . LYS B 1 561 ? 35.186 59.878 43.916 1.00 26.69 561 LYS B C 1
ATOM 10633 O O . LYS B 1 561 ? 36.098 60.311 44.612 1.00 24.09 561 LYS B O 1
ATOM 10639 N N . VAL B 1 562 ? 35.272 59.861 42.581 1.00 22.55 562 VAL B N 1
ATOM 10640 C CA . VAL B 1 562 ? 36.519 60.270 41.862 1.00 22.54 562 VAL B CA 1
ATOM 10641 C C . VAL B 1 562 ? 36.834 61.740 41.986 1.00 22.70 562 VAL B C 1
ATOM 10642 O O . VAL B 1 562 ? 38.012 62.195 41.932 1.00 22.75 562 VAL B O 1
ATOM 10646 N N . THR B 1 563 ? 35.819 62.503 42.318 1.00 21.08 563 THR B N 1
ATOM 10647 C CA . THR B 1 563 ? 35.986 63.983 42.459 1.00 24.63 563 THR B CA 1
ATOM 10648 C C . THR B 1 563 ? 36.829 64.311 43.665 1.00 26.50 563 THR B C 1
ATOM 10649 O O . THR B 1 563 ? 37.468 65.429 43.706 1.00 24.86 563 THR B O 1
ATOM 10653 N N . GLU B 1 564 ? 36.926 63.377 44.619 1.00 24.73 564 GLU B N 1
ATOM 10654 C CA . GLU B 1 564 ? 37.880 63.600 45.756 1.00 28.23 564 GLU B CA 1
ATOM 10655 C C . GLU B 1 564 ? 39.358 63.743 45.315 1.00 32.45 564 GLU B C 1
ATOM 10656 O O . GLU B 1 564 ? 40.183 64.222 46.082 1.00 31.56 564 GLU B O 1
ATOM 10662 N N . ARG B 1 565 ? 39.729 63.225 44.139 1.00 27.24 565 ARG B N 1
ATOM 10663 C CA . ARG B 1 565 ? 41.089 63.290 43.618 1.00 24.14 565 ARG B CA 1
ATOM 10664 C C . ARG B 1 565 ? 41.502 64.579 42.879 1.00 29.48 565 ARG B C 1
ATOM 10665 O O . ARG B 1 565 ? 42.680 64.757 42.554 1.00 28.19 565 ARG B O 1
ATOM 10673 N N . LEU B 1 566 ? 40.557 65.480 42.646 1.00 29.63 566 LEU B N 1
ATOM 10674 C CA . LEU B 1 566 ? 40.815 66.819 42.104 1.00 32.07 566 LEU B CA 1
ATOM 10675 C C . LEU B 1 566 ? 41.803 67.633 42.916 1.00 33.98 566 LEU B C 1
ATOM 10676 O O . LEU B 1 566 ? 41.822 67.550 44.128 1.00 32.11 566 LEU B O 1
ATOM 10681 N N . ILE B 1 567 ? 42.675 68.372 42.243 1.00 28.27 567 ILE B N 1
ATOM 10682 C CA . ILE B 1 567 ? 43.559 69.284 42.904 1.00 31.59 567 ILE B CA 1
ATOM 10683 C C . ILE B 1 567 ? 42.984 70.664 42.737 1.00 42.02 567 ILE B C 1
ATOM 10684 O O . ILE B 1 567 ? 43.079 71.475 43.632 1.00 40.44 567 ILE B O 1
ATOM 10689 N N . LYS B 1 568 ? 42.459 70.993 41.569 1.00 33.18 568 LYS B N 1
ATOM 10690 C CA . LYS B 1 568 ? 41.783 72.270 41.409 1.00 40.02 568 LYS B CA 1
ATOM 10691 C C . LYS B 1 568 ? 40.398 71.941 40.975 1.00 37.95 568 LYS B C 1
ATOM 10692 O O . LYS B 1 568 ? 40.163 70.939 40.290 1.00 40.37 568 LYS B O 1
ATOM 10698 N N . GLU B 1 569 ? 39.448 72.734 41.432 1.00 37.61 569 GLU B N 1
ATOM 10699 C CA . GLU B 1 569 ? 38.056 72.447 41.233 1.00 41.73 569 GLU B CA 1
ATOM 10700 C C . GLU B 1 569 ? 37.659 72.420 39.738 1.00 42.06 569 GLU B C 1
ATOM 10701 O O . GLU B 1 569 ? 36.802 71.633 39.360 1.00 35.10 569 GLU B O 1
ATOM 10707 N N . ASP B 1 570 ? 38.308 73.220 38.910 1.00 31.62 570 ASP B N 1
ATOM 10708 C CA . ASP B 1 570 ? 37.843 73.301 37.518 1.00 39.38 570 ASP B CA 1
ATOM 10709 C C . ASP B 1 570 ? 38.752 72.516 36.509 1.00 35.68 570 ASP B C 1
ATOM 10710 O O . ASP B 1 570 ? 38.663 72.762 35.298 1.00 36.93 570 ASP B O 1
ATOM 10715 N N . GLU B 1 571 ? 39.543 71.551 37.004 1.00 32.37 571 GLU B N 1
ATOM 10716 C CA . GLU B 1 571 ? 40.312 70.631 36.111 1.00 31.27 571 GLU B CA 1
ATOM 10717 C C . GLU B 1 571 ? 39.404 69.898 35.137 1.00 28.37 571 GLU B C 1
ATOM 10718 O O . GLU B 1 571 ? 38.291 69.471 35.481 1.00 23.98 571 GLU B O 1
ATOM 10724 N N . TYR B 1 572 ? 39.841 69.756 33.887 1.00 26.56 572 TYR B N 1
ATOM 10725 C CA . TYR B 1 572 ? 39.126 68.874 32.981 1.00 23.41 572 TYR B CA 1
ATOM 10726 C C . TYR B 1 572 ? 39.249 67.445 33.569 1.00 20.71 572 TYR B C 1
ATOM 10727 O O . TYR B 1 572 ? 40.351 66.988 33.954 1.00 23.50 572 TYR B O 1
ATOM 10736 N N . TYR B 1 573 ? 38.148 66.677 33.573 1.00 20.77 573 TYR B N 1
ATOM 10737 C CA . TYR B 1 573 ? 38.201 65.320 34.101 1.00 21.21 573 TYR B CA 1
ATOM 10738 C C . TYR B 1 573 ? 38.836 64.266 33.211 1.00 19.79 573 TYR B C 1
ATOM 10739 O O . TYR B 1 573 ? 39.131 63.184 33.676 1.00 19.98 573 TYR B O 1
ATOM 10748 N N . GLY B 1 574 ? 38.959 64.536 31.915 1.00 19.60 574 GLY B N 1
ATOM 10749 C CA . GLY B 1 574 ? 39.242 63.407 31.001 1.00 18.28 574 GLY B CA 1
ATOM 10750 C C . GLY B 1 574 ? 40.710 63.454 30.502 1.00 21.19 574 GLY B C 1
ATOM 10751 O O . GLY B 1 574 ? 41.644 63.875 31.209 1.00 21.41 574 GLY B O 1
ATOM 10752 N N . TYR B 1 575 ? 40.881 63.037 29.267 1.00 22.02 575 TYR B N 1
ATOM 10753 C CA . TYR B 1 575 ? 42.233 62.829 28.645 1.00 21.98 575 TYR B CA 1
ATOM 10754 C C . TYR B 1 575 ? 42.960 64.099 28.604 1.00 20.03 575 TYR B C 1
ATOM 10755 O O . TYR B 1 575 ? 42.371 65.150 28.365 1.00 24.79 575 TYR B O 1
ATOM 10764 N N . PRO B 1 576 ? 44.292 64.059 28.776 1.00 21.69 576 PRO B N 1
ATOM 10765 C CA . PRO B 1 576 ? 45.157 62.849 28.847 1.00 25.09 576 PRO B CA 1
ATOM 10766 C C . PRO B 1 576 ? 45.461 62.344 30.263 1.00 23.89 576 PRO B C 1
ATOM 10767 O O . PRO B 1 576 ? 45.733 61.156 30.401 1.00 32.31 576 PRO B O 1
ATOM 10771 N N . ASN B 1 577 ? 45.439 63.189 31.256 1.00 26.15 577 ASN B N 1
ATOM 10772 C CA . ASN B 1 577 ? 45.794 62.669 32.587 1.00 34.12 577 ASN B CA 1
ATOM 10773 C C . ASN B 1 577 ? 44.817 63.174 33.668 1.00 35.36 577 ASN B C 1
ATOM 10774 O O . ASN B 1 577 ? 45.173 63.178 34.866 1.00 31.74 577 ASN B O 1
ATOM 10779 N N . GLY B 1 578 ? 43.583 63.540 33.263 1.00 27.89 578 GLY B N 1
ATOM 10780 C CA . GLY B 1 578 ? 42.502 63.827 34.274 1.00 22.20 578 GLY B CA 1
ATOM 10781 C C . GLY B 1 578 ? 42.213 62.657 35.202 1.00 22.17 578 GLY B C 1
ATOM 10782 O O . GLY B 1 578 ? 42.571 61.487 34.947 1.00 22.11 578 GLY B O 1
ATOM 10783 N N . VAL B 1 579 ? 41.469 62.944 36.289 1.00 22.66 579 VAL B N 1
ATOM 10784 C CA . VAL B 1 579 ? 41.168 61.900 37.257 1.00 22.76 579 VAL B CA 1
ATOM 10785 C C . VAL B 1 579 ? 40.408 60.702 36.768 1.00 23.17 579 VAL B C 1
ATOM 10786 O O . VAL B 1 579 ? 40.541 59.683 37.348 1.00 20.94 579 VAL B O 1
ATOM 10790 N N . THR B 1 580 ? 39.618 60.793 35.662 1.00 20.68 580 THR B N 1
ATOM 10791 C CA . THR B 1 580 ? 38.886 59.630 35.301 1.00 19.92 580 THR B CA 1
ATOM 10792 C C . THR B 1 580 ? 39.595 58.695 34.328 1.00 20.71 580 THR B C 1
ATOM 10793 O O . THR B 1 580 ? 39.104 57.581 34.096 1.00 21.03 580 THR B O 1
ATOM 10797 N N . VAL B 1 581 ? 40.746 59.100 33.820 1.00 21.11 581 VAL B N 1
ATOM 10798 C CA . VAL B 1 581 ? 41.358 58.422 32.653 1.00 22.92 581 VAL B CA 1
ATOM 10799 C C . VAL B 1 581 ? 41.575 56.922 32.926 1.00 26.62 581 VAL B C 1
ATOM 10800 O O . VAL B 1 581 ? 41.251 56.063 32.095 1.00 26.75 581 VAL B O 1
ATOM 10804 N N . ARG B 1 582 ? 42.129 56.584 34.072 1.00 22.65 582 ARG B N 1
ATOM 10805 C CA . ARG B 1 582 ? 42.334 55.124 34.239 1.00 22.95 582 ARG B CA 1
ATOM 10806 C C . ARG B 1 582 ? 41.309 54.535 35.193 1.00 25.60 582 ARG B C 1
ATOM 10807 O O . ARG B 1 582 ? 41.594 53.605 35.923 1.00 23.55 582 ARG B O 1
ATOM 10815 N N . THR B 1 583 ? 40.081 55.077 35.171 1.00 21.51 583 THR B N 1
ATOM 10816 C CA . THR B 1 583 ? 39.036 54.531 35.981 1.00 20.69 583 THR B CA 1
ATOM 10817 C C . THR B 1 583 ? 37.836 54.168 35.078 1.00 20.04 583 THR B C 1
ATOM 10818 O O . THR B 1 583 ? 37.793 54.579 33.882 1.00 21.09 583 THR B O 1
ATOM 10822 N N . GLN B 1 584 ? 36.860 53.493 35.665 1.00 18.07 584 GLN B N 1
ATOM 10823 C CA . GLN B 1 584 ? 35.637 53.200 34.953 1.00 17.87 584 GLN B CA 1
ATOM 10824 C C . GLN B 1 584 ? 34.588 54.342 34.988 1.00 18.13 584 GLN B C 1
ATOM 10825 O O . GLN B 1 584 ? 33.488 54.106 34.536 1.00 21.31 584 GLN B O 1
ATOM 10831 N N . CYS B 1 585 ? 34.919 55.503 35.546 1.00 21.01 585 CYS B N 1
ATOM 10832 C CA . CYS B 1 585 ? 33.980 56.633 35.692 1.00 19.33 585 CYS B CA 1
ATOM 10833 C C . CYS B 1 585 ? 33.736 57.141 34.250 1.00 21.12 585 CYS B C 1
ATOM 10834 O O . CYS B 1 585 ? 34.713 57.420 33.569 1.00 22.40 585 CYS B O 1
ATOM 10837 N N . ILE B 1 586 ? 32.461 57.263 33.843 1.00 18.80 586 ILE B N 1
ATOM 10838 C CA . ILE B 1 586 ? 32.240 57.751 32.481 1.00 18.80 586 ILE B CA 1
ATOM 10839 C C . ILE B 1 586 ? 31.484 59.097 32.539 1.00 20.51 586 ILE B C 1
ATOM 10840 O O . ILE B 1 586 ? 30.706 59.311 33.471 1.00 20.64 586 ILE B O 1
ATOM 10845 N N . LYS B 1 587 ? 31.627 59.913 31.509 1.00 17.17 587 LYS B N 1
ATOM 10846 C CA . LYS B 1 587 ? 31.053 61.275 31.493 1.00 16.39 587 LYS B CA 1
ATOM 10847 C C . LYS B 1 587 ? 29.530 61.179 31.339 1.00 18.52 587 LYS B C 1
ATOM 10848 O O . LYS B 1 587 ? 28.790 61.984 31.960 1.00 19.70 587 LYS B O 1
ATOM 10854 N N . GLN B 1 588 ? 29.074 60.193 30.543 1.00 16.69 588 GLN B N 1
ATOM 10855 C CA . GLN B 1 588 ? 27.760 60.127 30.064 1.00 16.57 588 GLN B CA 1
ATOM 10856 C C . GLN B 1 588 ? 27.424 58.740 29.469 1.00 18.31 588 GLN B C 1
ATOM 10857 O O . GLN B 1 588 ? 28.351 57.966 29.100 1.00 18.68 588 GLN B O 1
ATOM 10863 N N . ALA B 1 589 ? 26.128 58.498 29.198 1.00 18.38 589 ALA B N 1
ATOM 10864 C CA . ALA B 1 589 ? 25.601 57.269 28.508 1.00 17.57 589 ALA B CA 1
ATOM 10865 C C . ALA B 1 589 ? 26.462 56.932 27.287 1.00 17.86 589 ALA B C 1
ATOM 10866 O O . ALA B 1 589 ? 26.675 57.757 26.416 1.00 17.29 589 ALA B O 1
ATOM 10868 N N . ASP B 1 590 ? 26.894 55.671 27.243 1.00 18.11 590 ASP B N 1
ATOM 10869 C CA . ASP B 1 590 ? 27.744 55.227 26.120 1.00 19.08 590 ASP B CA 1
ATOM 10870 C C . ASP B 1 590 ? 27.132 53.883 25.703 1.00 18.53 590 ASP B C 1
ATOM 10871 O O . ASP B 1 590 ? 26.356 53.822 24.749 1.00 16.68 590 ASP B O 1
ATOM 10876 N N . VAL B 1 591 ? 27.375 52.796 26.458 1.00 16.40 591 VAL B N 1
ATOM 10877 C CA . VAL B 1 591 ? 26.555 51.539 26.194 1.00 15.83 591 VAL B CA 1
ATOM 10878 C C . VAL B 1 591 ? 25.053 51.800 26.348 1.00 15.58 591 VAL B C 1
ATOM 10879 O O . VAL B 1 591 ? 24.246 51.348 25.534 1.00 18.97 591 VAL B O 1
ATOM 10883 N N . ILE B 1 592 ? 24.640 52.588 27.339 1.00 17.27 592 ILE B N 1
ATOM 10884 C CA . ILE B 1 592 ? 23.205 52.856 27.539 1.00 17.78 592 ILE B CA 1
ATOM 10885 C C . ILE B 1 592 ? 22.665 53.674 26.378 1.00 21.18 592 ILE B C 1
ATOM 10886 O O . ILE B 1 592 ? 21.482 53.529 25.976 1.00 17.22 592 ILE B O 1
ATOM 10891 N N . GLN B 1 593 ? 23.533 54.508 25.807 1.00 19.62 593 GLN B N 1
ATOM 10892 C CA . GLN B 1 593 ? 23.079 55.296 24.567 1.00 20.24 593 GLN B CA 1
ATOM 10893 C C . GLN B 1 593 ? 22.694 54.343 23.442 1.00 18.95 593 GLN B C 1
ATOM 10894 O O . GLN B 1 593 ? 21.802 54.618 22.650 1.00 20.32 593 GLN B O 1
ATOM 10900 N N . LEU B 1 594 ? 23.445 53.252 23.273 1.00 18.32 594 LEU B N 1
ATOM 10901 C CA . LEU B 1 594 ? 23.086 52.232 22.304 1.00 19.78 594 LEU B CA 1
ATOM 10902 C C . LEU B 1 594 ? 21.663 51.755 22.462 1.00 21.68 594 LEU B C 1
ATOM 10903 O O . LEU B 1 594 ? 20.911 51.583 21.463 1.00 18.57 594 LEU B O 1
ATOM 10908 N N . PHE B 1 595 ? 21.246 51.504 23.707 1.00 19.64 595 PHE B N 1
ATOM 10909 C CA . PHE B 1 595 ? 19.869 50.971 23.912 1.00 19.32 595 PHE B CA 1
ATOM 10910 C C . PHE B 1 595 ? 18.834 52.050 23.621 1.00 18.35 595 PHE B C 1
ATOM 10911 O O . PHE B 1 595 ? 17.674 51.732 23.364 1.00 21.10 595 PHE B O 1
ATOM 10919 N N . VAL B 1 596 ? 19.169 53.346 23.826 1.00 18.67 596 VAL B N 1
ATOM 10920 C CA . VAL B 1 596 ? 18.167 54.408 23.495 1.00 19.01 596 VAL B CA 1
ATOM 10921 C C . VAL B 1 596 ? 17.956 54.379 21.982 1.00 19.22 596 VAL B C 1
ATOM 10922 O O . VAL B 1 596 ? 16.847 54.463 21.516 1.00 18.67 596 VAL B O 1
ATOM 10926 N N . LEU B 1 597 ? 19.028 54.291 21.227 1.00 16.62 597 LEU B N 1
ATOM 10927 C CA . LEU B 1 597 ? 18.883 54.329 19.763 1.00 20.75 597 LEU B CA 1
ATOM 10928 C C . LEU B 1 597 ? 18.269 53.047 19.187 1.00 21.20 597 LEU B C 1
ATOM 10929 O O . LEU B 1 597 ? 17.613 53.083 18.156 1.00 19.65 597 LEU B O 1
ATOM 10934 N N . HIS B 1 598 ? 18.504 51.913 19.834 1.00 20.98 598 HIS B N 1
ATOM 10935 C CA . HIS B 1 598 ? 18.057 50.590 19.330 1.00 17.72 598 HIS B CA 1
ATOM 10936 C C . HIS B 1 598 ? 17.422 49.866 20.501 1.00 20.66 598 HIS B C 1
ATOM 10937 O O . HIS B 1 598 ? 18.040 48.980 21.058 1.00 23.11 598 HIS B O 1
ATOM 10944 N N . PRO B 1 599 ? 16.145 50.159 20.804 1.00 24.23 599 PRO B N 1
ATOM 10945 C CA . PRO B 1 599 ? 15.561 49.754 22.117 1.00 25.94 599 PRO B CA 1
ATOM 10946 C C . PRO B 1 599 ? 15.271 48.268 22.142 1.00 30.16 599 PRO B C 1
ATOM 10947 O O . PRO B 1 599 ? 15.146 47.695 23.234 1.00 34.87 599 PRO B O 1
ATOM 10951 N N . HIS B 1 600 ? 15.150 47.666 20.980 1.00 27.96 600 HIS B N 1
ATOM 10952 C CA . HIS B 1 600 ? 14.898 46.176 20.978 1.00 32.16 600 HIS B CA 1
ATOM 10953 C C . HIS B 1 600 ? 16.028 45.344 20.508 1.00 29.40 600 HIS B C 1
ATOM 10954 O O . HIS B 1 600 ? 15.843 44.175 20.259 1.00 30.84 600 HIS B O 1
ATOM 10961 N N . LEU B 1 601 ? 17.216 45.911 20.357 1.00 27.28 601 LEU B N 1
ATOM 10962 C CA . LEU B 1 601 ? 18.340 45.121 19.908 1.00 26.26 601 LEU B CA 1
ATOM 10963 C C . LEU B 1 601 ? 18.757 44.077 20.953 1.00 30.42 601 LEU B C 1
ATOM 10964 O O . LEU B 1 601 ? 19.047 42.933 20.588 1.00 26.02 601 LEU B O 1
ATOM 10969 N N . TYR B 1 602 ? 18.815 44.468 22.244 1.00 24.04 602 TYR B N 1
ATOM 10970 C CA . TYR B 1 602 ? 19.067 43.486 23.271 1.00 23.95 602 TYR B CA 1
ATOM 10971 C C . TYR B 1 602 ? 17.780 43.296 24.089 1.00 25.95 602 TYR B C 1
ATOM 10972 O O . TYR B 1 602 ? 16.950 44.220 24.150 1.00 21.25 602 TYR B O 1
ATOM 10981 N N . ASP B 1 603 ? 17.681 42.168 24.785 1.00 23.35 603 ASP B N 1
ATOM 10982 C CA . ASP B 1 603 ? 16.434 41.856 25.551 1.00 25.94 603 ASP B CA 1
ATOM 10983 C C . ASP B 1 603 ? 16.451 42.615 26.833 1.00 23.37 603 ASP B C 1
ATOM 10984 O O . ASP B 1 603 ? 17.483 43.138 27.230 1.00 22.96 603 ASP B O 1
ATOM 10989 N N . ARG B 1 604 ? 15.285 42.718 27.469 1.00 23.04 604 ARG B N 1
ATOM 10990 C CA . ARG B 1 604 ? 15.124 43.570 28.632 1.00 24.11 604 ARG B CA 1
ATOM 10991 C C . ARG B 1 604 ? 16.062 43.232 29.802 1.00 21.89 604 ARG B C 1
ATOM 10992 O O . ARG B 1 604 ? 16.415 44.078 30.617 1.00 20.27 604 ARG B O 1
ATOM 11000 N N . LYS B 1 605 ? 16.459 41.991 29.926 1.00 21.38 605 LYS B N 1
ATOM 11001 C CA . LYS B 1 605 ? 17.253 41.610 31.096 1.00 21.78 605 LYS B CA 1
ATOM 11002 C C . LYS B 1 605 ? 18.708 42.022 30.845 1.00 20.65 605 LYS B C 1
ATOM 11003 O O . LYS B 1 605 ? 19.381 42.468 31.754 1.00 19.62 605 LYS B O 1
ATOM 11009 N N . THR B 1 606 ? 19.224 41.838 29.607 1.00 21.83 606 THR B N 1
ATOM 11010 C CA . THR B 1 606 ? 20.565 42.349 29.257 1.00 20.90 606 THR B CA 1
ATOM 11011 C C . THR B 1 606 ? 20.616 43.867 29.468 1.00 20.97 606 THR B C 1
ATOM 11012 O O . THR B 1 606 ? 21.557 44.401 30.002 1.00 19.47 606 THR B O 1
ATOM 11016 N N . VAL B 1 607 ? 19.546 44.541 29.100 1.00 17.94 607 VAL B N 1
ATOM 11017 C CA . VAL B 1 607 ? 19.579 46.045 29.190 1.00 17.69 607 VAL B CA 1
ATOM 11018 C C . VAL B 1 607 ? 19.575 46.415 30.702 1.00 20.04 607 VAL B C 1
ATOM 11019 O O . VAL B 1 607 ? 20.328 47.248 31.142 1.00 21.73 607 VAL B O 1
ATOM 11023 N N . GLU B 1 608 ? 18.756 45.716 31.496 1.00 20.08 608 GLU B N 1
ATOM 11024 C CA . GLU B 1 608 ? 18.706 45.947 32.930 1.00 19.50 608 GLU B CA 1
ATOM 11025 C C . GLU B 1 608 ? 20.071 45.722 33.585 1.00 18.85 608 GLU B C 1
ATOM 11026 O O . GLU B 1 608 ? 20.545 46.548 34.435 1.00 19.96 608 GLU B O 1
ATOM 11032 N N . LEU B 1 609 ? 20.729 44.601 33.248 1.00 19.46 609 LEU B N 1
ATOM 11033 C CA . LEU B 1 609 ? 22.008 44.298 33.842 1.00 20.44 609 LEU B CA 1
ATOM 11034 C C . LEU B 1 609 ? 23.031 45.369 33.419 1.00 19.44 609 LEU B C 1
ATOM 11035 O O . LEU B 1 609 ? 23.856 45.771 34.241 1.00 20.47 609 LEU B O 1
ATOM 11040 N N . ASN B 1 610 ? 22.968 45.839 32.152 1.00 19.04 610 ASN B N 1
ATOM 11041 C CA . ASN B 1 610 ? 23.931 46.863 31.768 1.00 17.02 610 ASN B CA 1
ATOM 11042 C C . ASN B 1 610 ? 23.555 48.189 32.433 1.00 17.37 610 ASN B C 1
ATOM 11043 O O . ASN B 1 610 ? 24.423 48.931 32.787 1.00 18.93 610 ASN B O 1
ATOM 11048 N N . TYR B 1 611 ? 22.242 48.476 32.608 1.00 17.23 611 TYR B N 1
ATOM 11049 C CA . TYR B 1 611 ? 21.830 49.725 33.275 1.00 17.58 611 TYR B CA 1
ATOM 11050 C C . TYR B 1 611 ? 22.449 49.662 34.662 1.00 17.93 611 TYR B C 1
ATOM 11051 O O . TYR B 1 611 ? 23.064 50.610 35.148 1.00 18.20 611 TYR B O 1
ATOM 11060 N N . GLU B 1 612 ? 22.242 48.549 35.326 1.00 17.84 612 GLU B N 1
ATOM 11061 C CA . GLU B 1 612 ? 22.627 48.458 36.797 1.00 19.96 612 GLU B CA 1
ATOM 11062 C C . GLU B 1 612 ? 24.167 48.456 36.981 1.00 23.53 612 GLU B C 1
ATOM 11063 O O . GLU B 1 612 ? 24.677 48.946 38.006 1.00 24.88 612 GLU B O 1
ATOM 11069 N N . PHE B 1 613 ? 24.884 48.032 35.938 1.00 20.68 613 PHE B N 1
ATOM 11070 C CA . PHE B 1 613 ? 26.355 48.096 35.937 1.00 20.24 613 PHE B CA 1
ATOM 11071 C C . PHE B 1 613 ? 26.854 49.493 35.640 1.00 19.75 613 PHE B C 1
ATOM 11072 O O . PHE B 1 613 ? 27.742 50.031 36.323 1.00 19.05 613 PHE B O 1
ATOM 11080 N N . TYR B 1 614 ? 26.315 50.126 34.575 1.00 19.92 614 TYR B N 1
ATOM 11081 C CA . TYR B 1 614 ? 26.896 51.463 34.175 1.00 16.16 614 TYR B CA 1
ATOM 11082 C C . TYR B 1 614 ? 26.290 52.651 34.884 1.00 17.15 614 TYR B C 1
ATOM 11083 O O . TYR B 1 614 ? 27.016 53.615 35.096 1.00 20.65 614 TYR B O 1
ATOM 11092 N N . GLU B 1 615 ? 25.017 52.613 35.296 1.00 17.21 615 GLU B N 1
ATOM 11093 C CA . GLU B 1 615 ? 24.512 53.839 35.914 1.00 18.01 615 GLU B CA 1
ATOM 11094 C C . GLU B 1 615 ? 25.376 54.325 37.079 1.00 18.92 615 GLU B C 1
ATOM 11095 O O . GLU B 1 615 ? 25.780 55.518 37.101 1.00 17.94 615 GLU B O 1
ATOM 11101 N N . PRO B 1 616 ? 25.740 53.444 38.023 1.00 19.69 616 PRO B N 1
ATOM 11102 C CA . PRO B 1 616 ? 26.543 53.884 39.213 1.00 18.97 616 PRO B CA 1
ATOM 11103 C C . PRO B 1 616 ? 27.948 54.293 38.864 1.00 17.31 616 PRO B C 1
ATOM 11104 O O . PRO B 1 616 ? 28.563 55.003 39.627 1.00 19.34 616 PRO B O 1
ATOM 11108 N N . ARG B 1 617 ? 28.390 53.999 37.620 1.00 17.95 617 ARG B N 1
ATOM 11109 C CA . ARG B 1 617 ? 29.711 54.422 37.145 1.00 18.24 617 ARG B CA 1
ATOM 11110 C C . ARG B 1 617 ? 29.622 55.660 36.224 1.00 18.52 617 ARG B C 1
ATOM 11111 O O . ARG B 1 617 ? 30.654 56.145 35.773 1.00 18.61 617 ARG B O 1
ATOM 11119 N N . THR B 1 618 ? 28.442 56.263 36.132 1.00 17.23 618 THR B N 1
ATOM 11120 C CA . THR B 1 618 ? 28.319 57.439 35.275 1.00 17.22 618 THR B CA 1
ATOM 11121 C C . THR B 1 618 ? 28.255 58.698 36.109 1.00 18.23 618 THR B C 1
ATOM 11122 O O . THR B 1 618 ? 27.437 58.799 37.009 1.00 20.18 618 THR B O 1
ATOM 11126 N N . LEU B 1 619 ? 29.091 59.648 35.781 1.00 18.53 619 LEU B N 1
ATOM 11127 C CA . LEU B 1 619 ? 29.131 60.953 36.398 1.00 20.04 619 LEU B CA 1
ATOM 11128 C C . LEU B 1 619 ? 27.939 61.830 35.996 1.00 21.95 619 LEU B C 1
ATOM 11129 O O . LEU B 1 619 ? 27.584 62.776 36.772 1.00 21.20 619 LEU B O 1
ATOM 11134 N N . HIS B 1 620 ? 27.429 61.634 34.764 1.00 21.61 620 HIS B N 1
ATOM 11135 C CA . HIS B 1 620 ? 26.360 62.559 34.161 1.00 20.30 620 HIS B CA 1
ATOM 11136 C C . HIS B 1 620 ? 26.895 63.949 34.157 1.00 25.82 620 HIS B C 1
ATOM 11137 O O . HIS B 1 620 ? 26.195 64.918 34.513 1.00 20.90 620 HIS B O 1
ATOM 11144 N N . PHE B 1 621 ? 28.141 64.117 33.680 1.00 20.94 621 PHE B N 1
ATOM 11145 C CA . PHE B 1 621 ? 28.691 65.446 33.568 1.00 23.24 621 PHE B CA 1
ATOM 11146 C C . PHE B 1 621 ? 28.450 65.982 32.160 1.00 27.38 621 PHE B C 1
ATOM 11147 O O . PHE B 1 621 ? 29.159 66.899 31.777 1.00 34.50 621 PHE B O 1
ATOM 11155 N N . SER B 1 622 ? 27.588 65.366 31.357 1.00 22.08 622 SER B N 1
ATOM 11156 C CA . SER B 1 622 ? 27.083 66.070 30.172 1.00 20.28 622 SER B CA 1
ATOM 11157 C C . SER B 1 622 ? 25.575 66.092 30.451 1.00 24.01 622 SER B C 1
ATOM 11158 O O . SER B 1 622 ? 25.021 65.139 30.941 1.00 20.29 622 SER B O 1
ATOM 11161 N N . SER B 1 623 ? 24.937 67.203 30.147 1.00 20.52 623 SER B N 1
ATOM 11162 C CA . SER B 1 623 ? 23.477 67.270 30.030 1.00 23.05 623 SER B CA 1
ATOM 11163 C C . SER B 1 623 ? 22.800 66.243 29.171 1.00 19.34 623 SER B C 1
ATOM 11164 O O . SER B 1 623 ? 21.552 66.133 29.264 1.00 18.20 623 SER B O 1
ATOM 11167 N N . LEU B 1 624 ? 23.540 65.579 28.224 1.00 19.91 624 LEU B N 1
ATOM 11168 C CA . LEU B 1 624 ? 23.019 64.506 27.377 1.00 17.80 624 LEU B CA 1
ATOM 11169 C C . LEU B 1 624 ? 22.713 63.230 28.224 1.00 21.33 624 LEU B C 1
ATOM 11170 O O . LEU B 1 624 ? 21.928 62.421 27.801 1.00 22.55 624 LEU B O 1
ATOM 11175 N N . SER B 1 625 ? 23.318 63.087 29.419 1.00 18.28 625 SER B N 1
ATOM 11176 C CA . SER B 1 625 ? 23.299 61.751 30.067 1.00 20.04 625 SER B CA 1
ATOM 11177 C C . SER B 1 625 ? 21.976 61.388 30.783 1.00 19.75 625 SER B C 1
ATOM 11178 O O . SER B 1 625 ? 21.489 60.304 30.592 1.00 18.37 625 SER B O 1
ATOM 11181 N N . PRO B 1 626 ? 21.421 62.253 31.648 1.00 19.79 626 PRO B N 1
ATOM 11182 C CA . PRO B 1 626 ? 20.264 61.788 32.478 1.00 19.46 626 PRO B CA 1
ATOM 11183 C C . PRO B 1 626 ? 19.057 61.350 31.627 1.00 20.92 626 PRO B C 1
ATOM 11184 O O . PRO B 1 626 ? 18.437 60.346 31.978 1.00 20.51 626 PRO B O 1
ATOM 11188 N N . SER B 1 627 ? 18.780 62.015 30.474 1.00 18.22 627 SER B N 1
ATOM 11189 C CA . SER B 1 627 ? 17.656 61.614 29.706 1.00 18.84 627 SER B CA 1
ATOM 11190 C C . SER B 1 627 ? 17.875 60.197 29.101 1.00 21.77 627 SER B C 1
ATOM 11191 O O . SER B 1 627 ? 16.905 59.447 28.919 1.00 16.77 627 SER B O 1
ATOM 11194 N N . SER B 1 628 ? 19.137 59.842 28.753 1.00 18.99 628 SER B N 1
ATOM 11195 C CA . SER B 1 628 ? 19.347 58.481 28.159 1.00 18.62 628 SER B CA 1
ATOM 11196 C C . SER B 1 628 ? 19.051 57.433 29.198 1.00 19.71 628 SER B C 1
ATOM 11197 O O . SER B 1 628 ? 18.470 56.383 28.895 1.00 17.84 628 SER B O 1
ATOM 11200 N N . TYR B 1 629 ? 19.515 57.658 30.412 1.00 17.88 629 TYR B N 1
ATOM 11201 C CA . TYR B 1 629 ? 19.232 56.695 31.469 1.00 19.63 629 TYR B CA 1
ATOM 11202 C C . TYR B 1 629 ? 17.707 56.722 31.830 1.00 19.07 629 TYR B C 1
ATOM 11203 O O . TYR B 1 629 ? 17.147 55.699 32.152 1.00 19.43 629 TYR B O 1
ATOM 11212 N N . ALA B 1 630 ? 17.083 57.886 31.769 1.00 16.39 630 ALA B N 1
ATOM 11213 C CA . ALA B 1 630 ? 15.543 57.912 31.935 1.00 18.73 630 ALA B CA 1
ATOM 11214 C C . ALA B 1 630 ? 14.842 57.033 30.949 1.00 19.62 630 ALA B C 1
ATOM 11215 O O . ALA B 1 630 ? 13.946 56.263 31.300 1.00 18.06 630 ALA B O 1
ATOM 11217 N N . ILE B 1 631 ? 15.220 57.119 29.655 1.00 18.58 631 ILE B N 1
ATOM 11218 C CA . ILE B 1 631 ? 14.519 56.409 28.607 1.00 18.39 631 ILE B CA 1
ATOM 11219 C C . ILE B 1 631 ? 14.734 54.914 28.812 1.00 19.54 631 ILE B C 1
ATOM 11220 O O . ILE B 1 631 ? 13.783 54.144 28.715 1.00 21.93 631 ILE B O 1
ATOM 11225 N N . VAL B 1 632 ? 16.003 54.476 29.021 1.00 17.48 632 VAL B N 1
ATOM 11226 C CA . VAL B 1 632 ? 16.255 53.015 29.253 1.00 17.31 632 VAL B CA 1
ATOM 11227 C C . VAL B 1 632 ? 15.516 52.567 30.582 1.00 19.02 632 VAL B C 1
ATOM 11228 O O . VAL B 1 632 ? 14.834 51.538 30.590 1.00 24.42 632 VAL B O 1
ATOM 11232 N N . ALA B 1 633 ? 15.649 53.312 31.652 1.00 20.29 633 ALA B N 1
ATOM 11233 C CA . ALA B 1 633 ? 14.951 52.914 32.916 1.00 18.61 633 ALA B CA 1
ATOM 11234 C C . ALA B 1 633 ? 13.473 52.691 32.705 1.00 24.22 633 ALA B C 1
ATOM 11235 O O . ALA B 1 633 ? 12.919 51.701 33.241 1.00 23.97 633 ALA B O 1
ATOM 11237 N N . ALA B 1 634 ? 12.857 53.534 31.858 1.00 22.28 634 ALA B N 1
ATOM 11238 C CA . ALA B 1 634 ? 11.358 53.499 31.726 1.00 23.91 634 ALA B CA 1
ATOM 11239 C C . ALA B 1 634 ? 11.023 52.136 31.120 1.00 29.99 634 ALA B C 1
ATOM 11240 O O . ALA B 1 634 ? 9.986 51.581 31.405 1.00 37.79 634 ALA B O 1
ATOM 11242 N N . GLN B 1 635 ? 11.868 51.618 30.253 1.00 33.38 635 GLN B N 1
ATOM 11243 C CA . GLN B 1 635 ? 11.472 50.373 29.619 1.00 39.18 635 GLN B CA 1
ATOM 11244 C C . GLN B 1 635 ? 12.066 49.043 30.125 1.00 37.82 635 GLN B C 1
ATOM 11245 O O . GLN B 1 635 ? 11.833 47.963 29.556 1.00 36.14 635 GLN B O 1
ATOM 11251 N N . ILE B 1 636 ? 12.731 49.102 31.255 1.00 32.58 636 ILE B N 1
ATOM 11252 C CA . ILE B 1 636 ? 12.998 47.884 32.002 1.00 30.40 636 ILE B CA 1
ATOM 11253 C C . ILE B 1 636 ? 12.250 47.955 33.366 1.00 30.41 636 ILE B C 1
ATOM 11254 O O . ILE B 1 636 ? 12.775 47.485 34.382 1.00 29.66 636 ILE B O 1
ATOM 11259 N N . ASP B 1 637 ? 11.135 48.681 33.378 1.00 38.75 637 ASP B N 1
ATOM 11260 C CA . ASP B 1 637 ? 10.257 48.847 34.527 1.00 44.12 637 ASP B CA 1
ATOM 11261 C C . ASP B 1 637 ? 10.978 49.320 35.749 1.00 41.16 637 ASP B C 1
ATOM 11262 O O . ASP B 1 637 ? 10.874 48.753 36.822 1.00 47.72 637 ASP B O 1
ATOM 11267 N N . LYS B 1 638 ? 11.833 50.300 35.557 1.00 30.03 638 LYS B N 1
ATOM 11268 C CA . LYS B 1 638 ? 12.364 50.985 36.661 1.00 23.78 638 LYS B CA 1
ATOM 11269 C C . LYS B 1 638 ? 11.701 52.412 36.456 1.00 24.51 638 LYS B C 1
ATOM 11270 O O . LYS B 1 638 ? 12.397 53.393 36.272 1.00 24.15 638 LYS B O 1
ATOM 11276 N N . VAL B 1 639 ? 10.386 52.473 36.540 1.00 24.08 639 VAL B N 1
ATOM 11277 C CA . VAL B 1 639 ? 9.656 53.721 36.230 1.00 24.98 639 VAL B CA 1
ATOM 11278 C C . VAL B 1 639 ? 9.953 54.850 37.146 1.00 26.09 639 VAL B C 1
ATOM 11279 O O . VAL B 1 639 ? 10.122 56.020 36.708 1.00 23.12 639 VAL B O 1
ATOM 11283 N N . GLU B 1 640 ? 10.065 54.559 38.458 1.00 21.90 640 GLU B N 1
ATOM 11284 C CA . GLU B 1 640 ? 10.296 55.647 39.383 1.00 23.69 640 GLU B CA 1
ATOM 11285 C C . GLU B 1 640 ? 11.714 56.156 39.289 1.00 22.97 640 GLU B C 1
ATOM 11286 O O . GLU B 1 640 ? 11.981 57.348 39.479 1.00 21.42 640 GLU B O 1
ATOM 11292 N N . GLU B 1 641 ? 12.668 55.262 39.049 1.00 22.03 641 GLU B N 1
ATOM 11293 C CA . GLU B 1 641 ? 14.032 55.705 38.771 1.00 24.63 641 GLU B CA 1
ATOM 11294 C C . GLU B 1 641 ? 14.088 56.532 37.433 1.00 21.41 641 GLU B C 1
ATOM 11295 O O . GLU B 1 641 ? 14.803 57.562 37.325 1.00 23.66 641 GLU B O 1
ATOM 11301 N N . ALA B 1 642 ? 13.310 56.099 36.479 1.00 20.82 642 ALA B N 1
ATOM 11302 C CA . ALA B 1 642 ? 13.233 56.866 35.212 1.00 24.64 642 ALA B CA 1
ATOM 11303 C C . ALA B 1 642 ? 12.700 58.273 35.449 1.00 23.95 642 ALA B C 1
ATOM 11304 O O . ALA B 1 642 ? 13.230 59.302 34.902 1.00 21.37 642 ALA B O 1
ATOM 11306 N N . TYR B 1 643 ? 11.614 58.311 36.240 1.00 21.10 643 TYR B N 1
ATOM 11307 C CA . TYR B 1 643 ? 11.053 59.597 36.657 1.00 22.16 643 TYR B CA 1
ATOM 11308 C C . TYR B 1 643 ? 12.081 60.507 37.290 1.00 22.12 643 TYR B C 1
ATOM 11309 O O . TYR B 1 643 ? 12.156 61.684 36.958 1.00 21.56 643 TYR B O 1
ATOM 11318 N N . ARG B 1 644 ? 12.918 59.998 38.211 1.00 22.30 644 ARG B N 1
ATOM 11319 C CA . ARG B 1 644 ? 13.947 60.806 38.841 1.00 23.74 644 ARG B CA 1
ATOM 11320 C C . ARG B 1 644 ? 14.974 61.324 37.809 1.00 22.85 644 ARG B C 1
ATOM 11321 O O . ARG B 1 644 ? 15.446 62.465 37.918 1.00 21.47 644 ARG B O 1
ATOM 11329 N N . ASN B 1 645 ? 15.343 60.483 36.864 1.00 21.33 645 ASN B N 1
ATOM 11330 C CA . ASN B 1 645 ? 16.301 60.944 35.860 1.00 22.33 645 ASN B CA 1
ATOM 11331 C C . ASN B 1 645 ? 15.574 61.977 34.896 1.00 22.20 645 ASN B C 1
ATOM 11332 O O . ASN B 1 645 ? 16.181 62.938 34.430 1.00 22.41 645 ASN B O 1
ATOM 11337 N N . PHE B 1 646 ? 14.295 61.739 34.608 1.00 20.37 646 PHE B N 1
ATOM 11338 C CA . PHE B 1 646 ? 13.473 62.762 33.933 1.00 21.82 646 PHE B CA 1
ATOM 11339 C C . PHE B 1 646 ? 13.538 64.095 34.604 1.00 23.25 646 PHE B C 1
ATOM 11340 O O . PHE B 1 646 ? 13.823 65.106 33.975 1.00 20.00 646 PHE B O 1
ATOM 11348 N N . ARG B 1 647 ? 13.348 64.157 35.946 1.00 21.70 647 ARG B N 1
ATOM 11349 C CA . ARG B 1 647 ? 13.449 65.407 36.619 1.00 23.01 647 ARG B CA 1
ATOM 11350 C C . ARG B 1 647 ? 14.846 66.045 36.552 1.00 22.23 647 ARG B C 1
ATOM 11351 O O . ARG B 1 647 ? 14.981 67.280 36.418 1.00 24.25 647 ARG B O 1
ATOM 11359 N N . LYS B 1 648 ? 15.885 65.250 36.734 1.00 26.77 648 LYS B N 1
ATOM 11360 C CA . LYS B 1 648 ? 17.287 65.723 36.577 1.00 24.68 648 LYS B CA 1
ATOM 11361 C C . LYS B 1 648 ? 17.395 66.430 35.218 1.00 25.02 648 LYS B C 1
ATOM 11362 O O . LYS B 1 648 ? 17.896 67.531 35.111 1.00 26.87 648 LYS B O 1
ATOM 11368 N N . SER B 1 649 ? 16.963 65.743 34.202 1.00 21.05 649 SER B N 1
ATOM 11369 C CA . SER B 1 649 ? 17.152 66.233 32.841 1.00 20.38 649 SER B CA 1
ATOM 11370 C C . SER B 1 649 ? 16.278 67.524 32.586 1.00 21.59 649 SER B C 1
ATOM 11371 O O . SER B 1 649 ? 16.817 68.499 32.060 1.00 24.43 649 SER B O 1
ATOM 11374 N N . VAL B 1 650 ? 14.968 67.540 32.968 1.00 21.12 650 VAL B N 1
ATOM 11375 C CA . VAL B 1 650 ? 14.076 68.648 32.559 1.00 22.87 650 VAL B CA 1
ATOM 11376 C C . VAL B 1 650 ? 14.384 69.874 33.363 1.00 22.10 650 VAL B C 1
ATOM 11377 O O . VAL B 1 650 ? 14.124 70.984 32.917 1.00 24.42 650 VAL B O 1
ATOM 11381 N N . MET B 1 651 ? 15.037 69.698 34.509 1.00 19.97 651 MET B N 1
ATOM 11382 C CA . MET B 1 651 ? 15.338 70.841 35.392 1.00 20.26 651 MET B CA 1
ATOM 11383 C C . MET B 1 651 ? 16.778 71.404 35.275 1.00 20.25 651 MET B C 1
ATOM 11384 O O . MET B 1 651 ? 17.086 72.365 36.025 1.00 23.42 651 MET B O 1
ATOM 11389 N N . ILE B 1 652 ? 17.641 70.858 34.380 1.00 20.77 652 ILE B N 1
ATOM 11390 C CA . ILE B 1 652 ? 19.060 71.198 34.268 1.00 21.27 652 ILE B CA 1
ATOM 11391 C C . ILE B 1 652 ? 19.221 72.727 34.198 1.00 23.22 652 ILE B C 1
ATOM 11392 O O . ILE B 1 652 ? 20.057 73.293 34.904 1.00 21.26 652 ILE B O 1
ATOM 11397 N N . ASP B 1 653 ? 18.481 73.397 33.293 1.00 19.60 653 ASP B N 1
ATOM 11398 C CA . ASP B 1 653 ? 18.596 74.912 33.230 1.00 20.46 653 ASP B CA 1
ATOM 11399 C C . ASP B 1 653 ? 17.696 75.606 34.262 1.00 22.03 653 ASP B C 1
ATOM 11400 O O . ASP B 1 653 ? 18.138 76.437 34.998 1.00 23.44 653 ASP B O 1
ATOM 11405 N N . LEU B 1 654 ? 16.434 75.283 34.277 1.00 23.02 654 LEU B N 1
ATOM 11406 C CA . LEU B 1 654 ? 15.515 75.939 35.243 1.00 28.30 654 LEU B CA 1
ATOM 11407 C C . LEU B 1 654 ? 16.024 76.056 36.647 1.00 31.06 654 LEU B C 1
ATOM 11408 O O . LEU B 1 654 ? 15.950 77.150 37.263 1.00 31.51 654 LEU B O 1
ATOM 11413 N N . LEU B 1 655 ? 16.611 75.007 37.169 1.00 34.72 655 LEU B N 1
ATOM 11414 C CA . LEU B 1 655 ? 17.135 75.071 38.560 1.00 44.34 655 LEU B CA 1
ATOM 11415 C C . LEU B 1 655 ? 18.651 75.134 38.644 1.00 46.85 655 LEU B C 1
ATOM 11416 O O . LEU B 1 655 ? 19.247 74.775 39.667 1.00 51.26 655 LEU B O 1
ATOM 11421 N N . ASN B 1 656 ? 19.278 75.504 37.528 1.00 44.35 656 ASN B N 1
ATOM 11422 C CA . ASN B 1 656 ? 20.738 75.735 37.368 1.00 47.09 656 ASN B CA 1
ATOM 11423 C C . ASN B 1 656 ? 21.885 74.642 37.685 1.00 60.56 656 ASN B C 1
ATOM 11424 O O . ASN B 1 656 ? 22.947 75.012 38.184 1.00 55.35 656 ASN B O 1
ATOM 11429 N N . THR B 1 657 ? 21.745 73.346 37.350 1.00 54.79 657 THR B N 1
ATOM 11430 C CA . THR B 1 657 ? 22.561 72.321 38.050 1.00 58.47 657 THR B CA 1
ATOM 11431 C C . THR B 1 657 ? 23.903 71.845 37.421 1.00 66.15 657 THR B C 1
ATOM 11432 O O . THR B 1 657 ? 24.594 70.992 38.014 1.00 55.63 657 THR B O 1
ATOM 11436 N N . ASN B 1 658 ? 24.278 72.384 36.254 1.00 64.75 658 ASN B N 1
ATOM 11437 C CA . ASN B 1 658 ? 25.505 71.931 35.558 1.00 62.63 658 ASN B CA 1
ATOM 11438 C C . ASN B 1 658 ? 26.646 73.002 35.481 1.00 70.52 658 ASN B C 1
ATOM 11439 O O . ASN B 1 658 ? 26.373 74.233 35.479 1.00 53.25 658 ASN B O 1
ATOM 11444 N N . GLU B 1 659 ? 27.901 72.504 35.445 1.00 71.66 659 GLU B N 1
ATOM 11445 C CA . GLU B 1 659 ? 29.157 73.285 35.213 1.00 69.66 659 GLU B CA 1
ATOM 11446 C C . GLU B 1 659 ? 29.167 74.326 34.052 1.00 63.48 659 GLU B C 1
ATOM 11447 O O . GLU B 1 659 ? 29.117 73.935 32.874 1.00 70.95 659 GLU B O 1
ATOM 11453 N N . ALA B 1 660 ? 29.286 75.625 34.392 1.00 58.90 660 ALA B N 1
ATOM 11454 C CA . ALA B 1 660 ? 29.497 76.766 33.443 1.00 56.00 660 ALA B CA 1
ATOM 11455 C C . ALA B 1 660 ? 30.899 76.721 32.773 1.00 54.80 660 ALA B C 1
ATOM 11456 O O . ALA B 1 660 ? 31.042 77.143 31.635 1.00 47.05 660 ALA B O 1
ATOM 11458 N N . VAL B 1 661 ? 31.910 76.212 33.503 1.00 57.54 661 VAL B N 1
ATOM 11459 C CA . VAL B 1 661 ? 33.350 76.200 33.068 1.00 65.21 661 VAL B CA 1
ATOM 11460 C C . VAL B 1 661 ? 34.024 74.854 33.356 1.00 64.91 661 VAL B C 1
ATOM 11461 O O . VAL B 1 661 ? 33.779 74.212 34.407 1.00 59.14 661 VAL B O 1
ATOM 11465 N N . SER B 1 662 ? 34.900 74.461 32.428 1.00 52.24 662 SER B N 1
ATOM 11466 C CA . SER B 1 662 ? 35.687 73.216 32.556 1.00 44.87 662 SER B CA 1
ATOM 11467 C C . SER B 1 662 ? 36.954 73.421 31.720 1.00 48.04 662 SER B C 1
ATOM 11468 O O . SER B 1 662 ? 36.865 74.080 30.631 1.00 38.66 662 SER B O 1
ATOM 11471 N N . GLY B 1 663 ? 38.108 72.930 32.222 1.00 37.81 663 GLY B N 1
ATOM 11472 C CA . GLY B 1 663 ? 39.417 73.134 31.576 1.00 32.68 663 GLY B CA 1
ATOM 11473 C C . GLY B 1 663 ? 39.662 74.518 30.995 1.00 40.81 663 GLY B C 1
ATOM 11474 O O . GLY B 1 663 ? 40.220 74.654 29.893 1.00 33.55 663 GLY B O 1
ATOM 11475 N N . GLY B 1 664 ? 39.222 75.559 31.720 1.00 43.99 664 GLY B N 1
ATOM 11476 C CA . GLY B 1 664 ? 39.346 76.968 31.258 1.00 50.11 664 GLY B CA 1
ATOM 11477 C C . GLY B 1 664 ? 38.447 77.450 30.097 1.00 50.66 664 GLY B C 1
ATOM 11478 O O . GLY B 1 664 ? 38.566 78.606 29.660 1.00 50.91 664 GLY B O 1
ATOM 11479 N N . THR B 1 665 ? 37.553 76.594 29.587 1.00 42.59 665 THR B N 1
ATOM 11480 C CA . THR B 1 665 ? 36.595 77.007 28.541 1.00 44.68 665 THR B CA 1
ATOM 11481 C C . THR B 1 665 ? 35.190 77.160 29.153 1.00 48.93 665 THR B C 1
ATOM 11482 O O . THR B 1 665 ? 34.817 76.339 30.002 1.00 43.22 665 THR B O 1
ATOM 11486 N N . PHE B 1 666 ? 34.482 78.245 28.774 1.00 42.71 666 PHE B N 1
ATOM 11487 C CA . PHE B 1 666 ? 32.999 78.464 29.035 1.00 43.06 666 PHE B CA 1
ATOM 11488 C C . PHE B 1 666 ? 32.131 77.403 28.298 1.00 40.92 666 PHE B C 1
ATOM 11489 O O . PHE B 1 666 ? 32.219 77.271 27.030 1.00 38.94 666 PHE B O 1
ATOM 11497 N N . ILE B 1 667 ? 31.341 76.661 29.104 1.00 41.57 667 ILE B N 1
ATOM 11498 C CA . ILE B 1 667 ? 30.473 75.507 28.714 1.00 48.12 667 ILE B CA 1
ATOM 11499 C C . ILE B 1 667 ? 28.935 75.788 28.959 1.00 49.78 667 ILE B C 1
ATOM 11500 O O . ILE B 1 667 ? 28.068 74.884 28.776 1.00 39.80 667 ILE B O 1
ATOM 11505 N N . GLY B 1 668 ? 28.607 77.037 29.355 1.00 47.22 668 GLY B N 1
ATOM 11506 C CA . GLY B 1 668 ? 27.289 77.360 30.011 1.00 46.04 668 GLY B CA 1
ATOM 11507 C C . GLY B 1 668 ? 26.325 77.917 28.987 1.00 35.51 668 GLY B C 1
ATOM 11508 O O . GLY B 1 668 ? 26.605 77.732 27.769 1.00 42.01 668 GLY B O 1
ATOM 11509 N N . GLY B 1 669 ? 25.187 78.503 29.403 1.00 33.65 669 GLY B N 1
ATOM 11510 C CA . GLY B 1 669 ? 24.069 78.652 28.389 1.00 28.54 669 GLY B CA 1
ATOM 11511 C C . GLY B 1 669 ? 22.952 77.594 28.480 1.00 31.02 669 GLY B C 1
ATOM 11512 O O . GLY B 1 669 ? 23.015 76.647 29.314 1.00 24.28 669 GLY B O 1
ATOM 11513 N N . ILE B 1 670 ? 21.983 77.669 27.588 1.00 20.87 670 ILE B N 1
ATOM 11514 C CA . ILE B 1 670 ? 20.848 76.688 27.621 1.00 21.46 670 ILE B CA 1
ATOM 11515 C C . ILE B 1 670 ? 21.290 75.339 27.003 1.00 20.73 670 ILE B C 1
ATOM 11516 O O . ILE B 1 670 ? 21.989 75.296 25.955 1.00 19.39 670 ILE B O 1
ATOM 11521 N N . HIS B 1 671 ? 20.854 74.229 27.559 1.00 18.01 671 HIS B N 1
ATOM 11522 C CA . HIS B 1 671 ? 21.334 72.903 27.019 1.00 19.50 671 HIS B CA 1
ATOM 11523 C C . HIS B 1 671 ? 20.381 72.342 26.002 1.00 15.80 671 HIS B C 1
ATOM 11524 O O . HIS B 1 671 ? 19.431 71.643 26.330 1.00 16.58 671 HIS B O 1
ATOM 11531 N N . THR B 1 672 ? 20.663 72.633 24.730 1.00 15.63 672 THR B N 1
ATOM 11532 C CA . THR B 1 672 ? 19.653 72.387 23.693 1.00 16.05 672 THR B CA 1
ATOM 11533 C C . THR B 1 672 ? 19.389 70.910 23.545 1.00 16.85 672 THR B C 1
ATOM 11534 O O . THR B 1 672 ? 18.221 70.517 23.330 1.00 18.73 672 THR B O 1
ATOM 11538 N N . ALA B 1 673 ? 20.415 70.043 23.659 1.00 18.31 673 ALA B N 1
ATOM 11539 C CA . ALA B 1 673 ? 20.075 68.577 23.506 1.00 16.23 673 ALA B CA 1
ATOM 11540 C C . ALA B 1 673 ? 19.095 68.099 24.587 1.00 17.26 673 ALA B C 1
ATOM 11541 O O . ALA B 1 673 ? 18.112 67.313 24.308 1.00 17.26 673 ALA B O 1
ATOM 11543 N N . ALA B 1 674 ? 19.328 68.555 25.804 1.00 17.81 674 ALA B N 1
ATOM 11544 C CA . ALA B 1 674 ? 18.413 68.219 26.912 1.00 20.18 674 ALA B CA 1
ATOM 11545 C C . ALA B 1 674 ? 17.018 68.767 26.681 1.00 20.97 674 ALA B C 1
ATOM 11546 O O . ALA B 1 674 ? 16.007 68.099 26.989 1.00 20.86 674 ALA B O 1
ATOM 11548 N N . ASN B 1 675 ? 16.920 69.959 26.081 1.00 21.79 675 ASN B N 1
ATOM 11549 C CA . ASN B 1 675 ? 15.593 70.462 25.627 1.00 23.50 675 ASN B CA 1
ATOM 11550 C C . ASN B 1 675 ? 14.860 69.523 24.659 1.00 22.45 675 ASN B C 1
ATOM 11551 O O . ASN B 1 675 ? 13.661 69.258 24.773 1.00 21.45 675 ASN B O 1
ATOM 11556 N N . GLY B 1 676 ? 15.559 69.067 23.643 1.00 20.26 676 GLY B N 1
ATOM 11557 C CA . GLY B 1 676 ? 14.996 68.037 22.779 1.00 19.58 676 GLY B CA 1
ATOM 11558 C C . GLY B 1 676 ? 14.686 66.732 23.502 1.00 26.89 676 GLY B C 1
ATOM 11559 O O . GLY B 1 676 ? 13.722 66.004 23.145 1.00 25.58 676 GLY B O 1
ATOM 11560 N N . ALA B 1 677 ? 15.543 66.319 24.439 1.00 19.15 677 ALA B N 1
ATOM 11561 C CA . ALA B 1 677 ? 15.277 65.003 24.957 1.00 19.69 677 ALA B CA 1
ATOM 11562 C C . ALA B 1 677 ? 14.056 65.043 25.859 1.00 19.76 677 ALA B C 1
ATOM 11563 O O . ALA B 1 677 ? 13.578 63.970 26.223 1.00 20.09 677 ALA B O 1
ATOM 11565 N N . SER B 1 678 ? 13.628 66.228 26.355 1.00 18.36 678 SER B N 1
ATOM 11566 C CA . SER B 1 678 ? 12.426 66.295 27.252 1.00 20.94 678 SER B CA 1
ATOM 11567 C C . SER B 1 678 ? 11.244 65.616 26.610 1.00 19.84 678 SER B C 1
ATOM 11568 O O . SER B 1 678 ? 10.567 64.788 27.228 1.00 21.18 678 SER B O 1
ATOM 11571 N N . TRP B 1 679 ? 11.016 65.888 25.333 1.00 20.10 679 TRP B N 1
ATOM 11572 C CA . TRP B 1 679 ? 9.911 65.321 24.580 1.00 17.98 679 TRP B CA 1
ATOM 11573 C C . TRP B 1 679 ? 10.165 63.848 24.418 1.00 20.76 679 TRP B C 1
ATOM 11574 O O . TRP B 1 679 ? 9.234 63.033 24.588 1.00 19.24 679 TRP B O 1
ATOM 11585 N N . GLN B 1 680 ? 11.433 63.453 24.157 1.00 18.89 680 GLN B N 1
ATOM 11586 C CA . GLN B 1 680 ? 11.701 62.013 23.934 1.00 19.52 680 GLN B CA 1
ATOM 11587 C C . GLN B 1 680 ? 11.468 61.195 25.155 1.00 18.97 680 GLN B C 1
ATOM 11588 O O . GLN B 1 680 ? 11.043 60.056 25.021 1.00 20.18 680 GLN B O 1
ATOM 11594 N N . MET B 1 681 ? 11.813 61.722 26.322 1.00 18.23 681 MET B N 1
ATOM 11595 C CA . MET B 1 681 ? 11.635 60.995 27.574 1.00 20.18 681 MET B CA 1
ATOM 11596 C C . MET B 1 681 ? 10.156 60.657 27.793 1.00 22.78 681 MET B C 1
ATOM 11597 O O . MET B 1 681 ? 9.787 59.525 28.292 1.00 22.14 681 MET B O 1
ATOM 11602 N N . VAL B 1 682 ? 9.297 61.593 27.399 1.00 19.75 682 VAL B N 1
ATOM 11603 C CA . VAL B 1 682 ? 7.807 61.293 27.584 1.00 21.03 682 VAL B CA 1
ATOM 11604 C C . VAL B 1 682 ? 7.344 60.338 26.549 1.00 23.09 682 VAL B C 1
ATOM 11605 O O . VAL B 1 682 ? 6.677 59.397 26.888 1.00 21.71 682 VAL B O 1
ATOM 11609 N N . VAL B 1 683 ? 7.670 60.583 25.279 1.00 19.88 683 VAL B N 1
ATOM 11610 C CA . VAL B 1 683 ? 7.068 59.845 24.150 1.00 19.88 683 VAL B CA 1
ATOM 11611 C C . VAL B 1 683 ? 7.806 58.575 23.839 1.00 24.11 683 VAL B C 1
ATOM 11612 O O . VAL B 1 683 ? 7.169 57.528 23.819 1.00 23.51 683 VAL B O 1
ATOM 11616 N N . ASN B 1 684 ? 9.142 58.625 23.677 1.00 24.86 684 ASN B N 1
ATOM 11617 C CA . ASN B 1 684 ? 9.910 57.366 23.449 1.00 22.51 684 ASN B CA 1
ATOM 11618 C C . ASN B 1 684 ? 10.242 56.586 24.732 1.00 25.57 684 ASN B C 1
ATOM 11619 O O . ASN B 1 684 ? 10.474 55.348 24.692 1.00 24.56 684 ASN B O 1
ATOM 11624 N N . GLY B 1 685 ? 10.366 57.296 25.844 1.00 22.25 685 GLY B N 1
ATOM 11625 C CA . GLY B 1 685 ? 10.744 56.750 27.168 1.00 20.30 685 GLY B CA 1
ATOM 11626 C C . GLY B 1 685 ? 9.512 56.148 27.844 1.00 21.61 685 GLY B C 1
ATOM 11627 O O . GLY B 1 685 ? 9.197 54.930 27.659 1.00 23.15 685 GLY B O 1
ATOM 11628 N N . PHE B 1 686 ? 8.760 56.983 28.521 1.00 20.99 686 PHE B N 1
ATOM 11629 C CA . PHE B 1 686 ? 7.490 56.501 29.150 1.00 24.17 686 PHE B CA 1
ATOM 11630 C C . PHE B 1 686 ? 6.507 55.908 28.176 1.00 26.14 686 PHE B C 1
ATOM 11631 O O . PHE B 1 686 ? 5.998 54.824 28.441 1.00 26.51 686 PHE B O 1
ATOM 11639 N N . GLY B 1 687 ? 6.261 56.543 27.027 1.00 24.57 687 GLY B N 1
ATOM 11640 C CA . GLY B 1 687 ? 5.354 56.035 26.001 1.00 23.90 687 GLY B CA 1
ATOM 11641 C C . GLY B 1 687 ? 5.854 54.774 25.277 1.00 28.68 687 GLY B C 1
ATOM 11642 O O . GLY B 1 687 ? 5.080 53.911 24.788 1.00 24.61 687 GLY B O 1
ATOM 11643 N N . GLY B 1 688 ? 7.171 54.642 25.188 1.00 28.74 688 GLY B N 1
ATOM 11644 C CA . GLY B 1 688 ? 7.758 53.491 24.560 1.00 27.68 688 GLY B CA 1
ATOM 11645 C C . GLY B 1 688 ? 7.608 53.494 23.079 1.00 29.00 688 GLY B C 1
ATOM 11646 O O . GLY B 1 688 ? 7.735 52.435 22.458 1.00 30.84 688 GLY B O 1
ATOM 11647 N N . LEU B 1 689 ? 7.388 54.671 22.481 1.00 22.58 689 LEU B N 1
ATOM 11648 C CA . LEU B 1 689 ? 7.183 54.747 21.032 1.00 26.68 689 LEU B CA 1
ATOM 11649 C C . LEU B 1 689 ? 8.506 54.389 20.279 1.00 30.02 689 LEU B C 1
ATOM 11650 O O . LEU B 1 689 ? 9.537 54.978 20.561 1.00 30.29 689 LEU B O 1
ATOM 11655 N N . SER B 1 690 ? 8.491 53.371 19.400 1.00 31.90 690 SER B N 1
ATOM 11656 C CA . SER B 1 690 ? 9.610 53.142 18.427 1.00 35.20 690 SER B CA 1
ATOM 11657 C C . SER B 1 690 ? 9.030 52.569 17.170 1.00 37.78 690 SER B C 1
ATOM 11658 O O . SER B 1 690 ? 7.916 52.055 17.230 1.00 36.23 690 SER B O 1
ATOM 11661 N N . VAL B 1 691 ? 9.737 52.711 16.031 1.00 32.37 691 VAL B N 1
ATOM 11662 C CA . VAL B 1 691 ? 9.257 52.192 14.745 1.00 38.81 691 VAL B CA 1
ATOM 11663 C C . VAL B 1 691 ? 10.379 51.299 14.180 1.00 46.13 691 VAL B C 1
ATOM 11664 O O . VAL B 1 691 ? 11.493 51.764 14.000 1.00 45.99 691 VAL B O 1
ATOM 11668 N N . HIS B 1 692 ? 10.098 50.029 13.933 1.00 47.14 692 HIS B N 1
ATOM 11669 C CA . HIS B 1 692 ? 11.119 49.146 13.362 1.00 63.17 692 HIS B CA 1
ATOM 11670 C C . HIS B 1 692 ? 11.077 49.018 11.836 1.00 75.26 692 HIS B C 1
ATOM 11671 O O . HIS B 1 692 ? 11.997 49.468 11.168 1.00 89.82 692 HIS B O 1
ATOM 11678 N N . GLY B 1 693 ? 10.066 48.388 11.249 1.00 69.23 693 GLY B N 1
ATOM 11679 C CA . GLY B 1 693 ? 9.961 48.450 9.777 1.00 59.95 693 GLY B CA 1
ATOM 11680 C C . GLY B 1 693 ? 8.639 49.125 9.499 1.00 58.64 693 GLY B C 1
ATOM 11681 O O . GLY B 1 693 ? 8.509 50.356 9.599 1.00 65.47 693 GLY B O 1
ATOM 11682 N N . ASP B 1 694 ? 7.643 48.313 9.195 1.00 52.87 694 ASP B N 1
ATOM 11683 C CA . ASP B 1 694 ? 6.256 48.729 9.244 1.00 58.74 694 ASP B CA 1
ATOM 11684 C C . ASP B 1 694 ? 5.733 48.663 10.667 1.00 59.09 694 ASP B C 1
ATOM 11685 O O . ASP B 1 694 ? 4.587 49.057 10.940 1.00 61.29 694 ASP B O 1
ATOM 11690 N N . ASP B 1 695 ? 6.576 48.170 11.576 1.00 51.94 695 ASP B N 1
ATOM 11691 C CA . ASP B 1 695 ? 6.153 47.892 12.969 1.00 56.41 695 ASP B CA 1
ATOM 11692 C C . ASP B 1 695 ? 6.202 49.143 13.894 1.00 47.83 695 ASP B C 1
ATOM 11693 O O . ASP B 1 695 ? 7.294 49.676 14.156 1.00 47.51 695 ASP B O 1
ATOM 11698 N N . ILE B 1 696 ? 5.054 49.578 14.409 1.00 45.29 696 ILE B N 1
ATOM 11699 C CA . ILE B 1 696 ? 5.013 50.610 15.451 1.00 40.39 696 ILE B CA 1
ATOM 11700 C C . ILE B 1 696 ? 4.878 49.973 16.872 1.00 41.92 696 ILE B C 1
ATOM 11701 O O . ILE B 1 696 ? 3.946 49.256 17.118 1.00 47.91 696 ILE B O 1
ATOM 11706 N N . HIS B 1 697 ? 5.816 50.253 17.779 1.00 37.79 697 HIS B N 1
ATOM 11707 C CA . HIS B 1 697 ? 5.757 49.829 19.166 1.00 37.08 697 HIS B CA 1
ATOM 11708 C C . HIS B 1 697 ? 5.324 50.931 20.053 1.00 37.70 697 HIS B C 1
ATOM 11709 O O . HIS B 1 697 ? 5.778 52.093 19.893 1.00 30.43 697 HIS B O 1
ATOM 11716 N N . LEU B 1 698 ? 4.448 50.589 20.998 1.00 32.43 698 LEU B N 1
ATOM 11717 C CA . LEU B 1 698 ? 4.129 51.486 22.134 1.00 32.74 698 LEU B CA 1
ATOM 11718 C C . LEU B 1 698 ? 4.164 50.652 23.354 1.00 34.67 698 LEU B C 1
ATOM 11719 O O . LEU B 1 698 ? 3.825 49.444 23.265 1.00 34.04 698 LEU B O 1
ATOM 11724 N N . SER B 1 699 ? 4.575 51.210 24.490 1.00 32.92 699 SER B N 1
ATOM 11725 C CA . SER B 1 699 ? 4.617 50.434 25.722 1.00 33.19 699 SER B CA 1
ATOM 11726 C C . SER B 1 699 ? 4.383 51.398 26.890 1.00 30.05 699 SER B C 1
ATOM 11727 O O . SER B 1 699 ? 5.311 51.632 27.687 1.00 32.62 699 SER B O 1
ATOM 11730 N N . PRO B 1 700 ? 3.173 51.957 27.001 1.00 30.21 700 PRO B N 1
ATOM 11731 C CA . PRO B 1 700 ? 3.135 53.169 27.853 1.00 29.18 700 PRO B CA 1
ATOM 11732 C C . PRO B 1 700 ? 3.147 52.841 29.348 1.00 31.28 700 PRO B C 1
ATOM 11733 O O . PRO B 1 700 ? 2.344 52.083 29.792 1.00 34.92 700 PRO B O 1
ATOM 11737 N N . ARG B 1 701 ? 4.066 53.427 30.065 1.00 24.09 701 ARG B N 1
ATOM 11738 C CA . ARG B 1 701 ? 4.203 53.347 31.503 1.00 23.50 701 ARG B CA 1
ATOM 11739 C C . ARG B 1 701 ? 3.853 54.730 32.051 1.00 28.66 701 ARG B C 1
ATOM 11740 O O . ARG B 1 701 ? 3.891 55.741 31.347 1.00 28.63 701 ARG B O 1
ATOM 11748 N N . LEU B 1 702 ? 3.582 54.759 33.341 1.00 28.65 702 LEU B N 1
ATOM 11749 C CA . LEU B 1 702 ? 3.049 55.969 33.990 1.00 25.89 702 LEU B CA 1
ATOM 11750 C C . LEU B 1 702 ? 3.734 56.188 35.346 1.00 28.42 702 LEU B C 1
ATOM 11751 O O . LEU B 1 702 ? 3.604 55.350 36.257 1.00 27.75 702 LEU B O 1
ATOM 11756 N N . PRO B 1 703 ? 4.492 57.294 35.507 1.00 26.86 703 PRO B N 1
ATOM 11757 C CA . PRO B 1 703 ? 5.165 57.596 36.756 1.00 26.28 703 PRO B CA 1
ATOM 11758 C C . PRO B 1 703 ? 4.061 57.822 37.763 1.00 27.08 703 PRO B C 1
ATOM 11759 O O . PRO B 1 703 ? 2.998 58.271 37.383 1.00 28.88 703 PRO B O 1
ATOM 11763 N N . ASP B 1 704 ? 4.316 57.476 39.027 1.00 24.74 704 ASP B N 1
ATOM 11764 C CA . ASP B 1 704 ? 3.349 57.716 40.088 1.00 29.42 704 ASP B CA 1
ATOM 11765 C C . ASP B 1 704 ? 3.056 59.186 40.250 1.00 31.88 704 ASP B C 1
ATOM 11766 O O . ASP B 1 704 ? 2.025 59.520 40.703 1.00 27.14 704 ASP B O 1
ATOM 11771 N N . ALA B 1 705 ? 3.982 60.057 39.927 1.00 26.50 705 ALA B N 1
ATOM 11772 C CA . ALA B 1 705 ? 3.704 61.483 40.045 1.00 23.05 705 ALA B CA 1
ATOM 11773 C C . ALA B 1 705 ? 2.653 62.049 39.047 1.00 23.36 705 ALA B C 1
ATOM 11774 O O . ALA B 1 705 ? 2.289 63.173 39.174 1.00 27.83 705 ALA B O 1
ATOM 11776 N N . TRP B 1 706 ? 2.239 61.338 38.016 1.00 23.91 706 TRP B N 1
ATOM 11777 C CA . TRP B 1 706 ? 1.259 61.835 37.037 1.00 28.97 706 TRP B CA 1
ATOM 11778 C C . TRP B 1 706 ? 0.023 61.001 37.008 1.00 30.13 706 TRP B C 1
ATOM 11779 O O . TRP B 1 706 ? 0.114 59.765 37.272 1.00 27.86 706 TRP B O 1
ATOM 11790 N N . ASP B 1 707 ? -1.097 61.592 36.570 1.00 30.80 707 ASP B N 1
ATOM 11791 C CA . ASP B 1 707 ? -2.329 60.787 36.324 1.00 29.36 707 ASP B CA 1
ATOM 11792 C C . ASP B 1 707 ? -2.536 60.408 34.923 1.00 34.05 707 ASP B C 1
ATOM 11793 O O . ASP B 1 707 ? -3.419 59.646 34.635 1.00 33.09 707 ASP B O 1
ATOM 11798 N N . GLY B 1 708 ? -1.708 60.883 33.999 1.00 27.32 708 GLY B N 1
ATOM 11799 C CA . GLY B 1 708 ? -1.860 60.493 32.623 1.00 27.11 708 GLY B CA 1
ATOM 11800 C C . GLY B 1 708 ? -0.998 61.420 31.801 1.00 27.45 708 GLY B C 1
ATOM 11801 O O . GLY B 1 708 ? -0.426 62.310 32.360 1.00 26.79 708 GLY B O 1
ATOM 11802 N N . TYR B 1 709 ? -0.936 61.190 30.495 1.00 27.73 709 TYR B N 1
ATOM 11803 C CA . TYR B 1 709 ? -0.290 62.152 29.614 1.00 28.43 709 TYR B CA 1
ATOM 11804 C C . TYR B 1 709 ? -0.800 61.839 28.232 1.00 27.39 709 TYR B C 1
ATOM 11805 O O . TYR B 1 709 ? -1.318 60.729 27.992 1.00 29.55 709 TYR B O 1
ATOM 11814 N N . THR B 1 710 ? -0.624 62.782 27.299 1.00 24.56 710 THR B N 1
ATOM 11815 C CA . THR B 1 710 ? -1.107 62.583 25.979 1.00 26.55 710 THR B CA 1
ATOM 11816 C C . THR B 1 710 ? -0.120 63.185 25.035 1.00 28.44 710 THR B C 1
ATOM 11817 O O . THR B 1 710 ? 0.412 64.287 25.307 1.00 27.68 710 THR B O 1
ATOM 11821 N N . PHE B 1 711 ? 0.045 62.557 23.884 1.00 27.22 711 PHE B N 1
ATOM 11822 C CA . PHE B 1 711 ? 0.934 63.095 22.855 1.00 28.01 711 PHE B CA 1
ATOM 11823 C C . PHE B 1 711 ? 0.475 62.670 21.509 1.00 33.74 711 PHE B C 1
ATOM 11824 O O . PHE B 1 711 ? -0.224 61.680 21.411 1.00 28.47 711 PHE B O 1
ATOM 11832 N N . LYS B 1 712 ? 0.909 63.409 20.485 1.00 29.04 712 LYS B N 1
ATOM 11833 C CA . LYS B 1 712 ? 0.679 63.084 19.068 1.00 35.87 712 LYS B CA 1
ATOM 11834 C C . LYS B 1 712 ? 1.942 62.505 18.473 1.00 36.45 712 LYS B C 1
ATOM 11835 O O . LYS B 1 712 ? 3.064 62.914 18.842 1.00 30.64 712 LYS B O 1
ATOM 11841 N N . ALA B 1 713 ? 1.763 61.573 17.538 1.00 31.11 713 ALA B N 1
ATOM 11842 C CA . ALA B 1 713 ? 2.877 61.039 16.799 1.00 29.55 713 ALA B CA 1
ATOM 11843 C C . ALA B 1 713 ? 2.427 60.749 15.422 1.00 30.73 713 ALA B C 1
ATOM 11844 O O . ALA B 1 713 ? 1.339 60.233 15.217 1.00 32.17 713 ALA B O 1
ATOM 11846 N N . ILE B 1 714 ? 3.226 61.160 14.454 1.00 26.84 714 ILE B N 1
ATOM 11847 C CA . ILE B 1 714 ? 2.893 61.046 13.043 1.00 24.76 714 ILE B CA 1
ATOM 11848 C C . ILE B 1 714 ? 3.778 59.931 12.556 1.00 29.87 714 ILE B C 1
ATOM 11849 O O . ILE B 1 714 ? 5.010 60.030 12.684 1.00 24.90 714 ILE B O 1
ATOM 11854 N N . VAL B 1 715 ? 3.165 58.840 12.084 1.00 28.17 715 VAL B N 1
ATOM 11855 C CA . VAL B 1 715 ? 3.926 57.694 11.583 1.00 32.87 715 VAL B CA 1
ATOM 11856 C C . VAL B 1 715 ? 3.351 57.347 10.222 1.00 41.62 715 VAL B C 1
ATOM 11857 O O . VAL B 1 715 ? 2.117 57.094 10.089 1.00 34.16 715 VAL B O 1
ATOM 11861 N N . LYS B 1 716 ? 4.247 57.373 9.229 1.00 37.37 716 LYS B N 1
ATOM 11862 C CA . LYS B 1 716 ? 3.922 57.191 7.831 1.00 42.99 716 LYS B CA 1
ATOM 11863 C C . LYS B 1 716 ? 2.789 58.121 7.389 1.00 44.71 716 LYS B C 1
ATOM 11864 O O . LYS B 1 716 ? 1.801 57.695 6.799 1.00 44.27 716 LYS B O 1
ATOM 11870 N N . GLY B 1 717 ? 2.940 59.402 7.691 1.00 39.06 717 GLY B N 1
ATOM 11871 C CA . GLY B 1 717 ? 1.910 60.383 7.420 1.00 44.46 717 GLY B CA 1
ATOM 11872 C C . GLY B 1 717 ? 0.590 60.221 8.217 1.00 44.69 717 GLY B C 1
ATOM 11873 O O . GLY B 1 717 ? -0.307 61.006 8.028 1.00 49.77 717 GLY B O 1
ATOM 11874 N N . GLN B 1 718 ? 0.442 59.229 9.102 1.00 37.12 718 GLN B N 1
ATOM 11875 C CA . GLN B 1 718 ? -0.789 59.136 9.902 1.00 39.70 718 GLN B CA 1
ATOM 11876 C C . GLN B 1 718 ? -0.595 59.859 11.231 1.00 40.69 718 GLN B C 1
ATOM 11877 O O . GLN B 1 718 ? 0.301 59.512 11.966 1.00 42.68 718 GLN B O 1
ATOM 11883 N N . THR B 1 719 ? -1.421 60.843 11.551 1.00 39.56 719 THR B N 1
ATOM 11884 C CA . THR B 1 719 ? -1.322 61.501 12.883 1.00 39.53 719 THR B CA 1
ATOM 11885 C C . THR B 1 719 ? -2.081 60.736 13.894 1.00 38.33 719 THR B C 1
ATOM 11886 O O . THR B 1 719 ? -3.324 60.700 13.831 1.00 45.55 719 THR B O 1
ATOM 11890 N N . LEU B 1 720 ? -1.351 60.111 14.807 1.00 36.44 720 LEU B N 1
ATOM 11891 C CA . LEU B 1 720 ? -1.883 59.382 15.905 1.00 38.28 720 LEU B CA 1
ATOM 11892 C C . LEU B 1 720 ? -1.849 60.190 17.180 1.00 47.33 720 LEU B C 1
ATOM 11893 O O . LEU B 1 720 ? -0.927 60.985 17.436 1.00 44.97 720 LEU B O 1
ATOM 11898 N N . GLU B 1 721 ? -2.864 59.993 18.001 1.00 42.86 721 GLU B N 1
ATOM 11899 C CA . GLU B 1 721 ? -2.871 60.603 19.325 1.00 41.71 721 GLU B CA 1
ATOM 11900 C C . GLU B 1 721 ? -2.919 59.519 20.363 1.00 42.07 721 GLU B C 1
ATOM 11901 O O . GLU B 1 721 ? -3.801 58.633 20.321 1.00 42.00 721 GLU B O 1
ATOM 11907 N N . VAL B 1 722 ? -1.949 59.553 21.277 1.00 36.13 722 VAL B N 1
ATOM 11908 C CA . VAL B 1 722 ? -1.810 58.518 22.280 1.00 37.27 722 VAL B CA 1
ATOM 11909 C C . VAL B 1 722 ? -2.177 59.086 23.649 1.00 39.41 722 VAL B C 1
ATOM 11910 O O . VAL B 1 722 ? -1.608 60.087 24.102 1.00 35.60 722 VAL B O 1
ATOM 11914 N N . ASP B 1 723 ? -3.172 58.497 24.311 1.00 32.49 723 ASP B N 1
ATOM 11915 C CA . ASP B 1 723 ? -3.565 59.039 25.580 1.00 30.61 723 ASP B CA 1
ATOM 11916 C C . ASP B 1 723 ? -3.530 57.958 26.594 1.00 39.32 723 ASP B C 1
ATOM 11917 O O . ASP B 1 723 ? -4.027 56.839 26.310 1.00 38.58 723 ASP B O 1
ATOM 11922 N N . VAL B 1 724 ? -2.905 58.261 27.750 1.00 34.80 724 VAL B N 1
ATOM 11923 C CA . VAL B 1 724 ? -2.512 57.266 28.713 1.00 35.26 724 VAL B CA 1
ATOM 11924 C C . VAL B 1 724 ? -3.115 57.772 29.983 1.00 35.84 724 VAL B C 1
ATOM 11925 O O . VAL B 1 724 ? -2.962 58.939 30.274 1.00 34.56 724 VAL B O 1
ATOM 11929 N N . THR B 1 725 ? -3.927 56.944 30.674 1.00 35.43 725 THR B N 1
ATOM 11930 C CA . THR B 1 725 ? -4.522 57.274 31.974 1.00 36.69 725 THR B CA 1
ATOM 11931 C C . THR B 1 725 ? -4.080 56.162 32.885 1.00 38.97 725 THR B C 1
ATOM 11932 O O . THR B 1 725 ? -3.431 55.258 32.439 1.00 37.55 725 THR B O 1
ATOM 11936 N N . LYS B 1 726 ? -4.455 56.213 34.152 1.00 44.67 726 LYS B N 1
ATOM 11937 C CA . LYS B 1 726 ? -4.251 55.105 35.071 1.00 57.64 726 LYS B CA 1
ATOM 11938 C C . LYS B 1 726 ? -4.756 53.794 34.475 1.00 62.51 726 LYS B C 1
ATOM 11939 O O . LYS B 1 726 ? -3.981 52.866 34.263 1.00 59.81 726 LYS B O 1
ATOM 11945 N N . GLU B 1 727 ? -6.047 53.738 34.172 1.00 66.12 727 GLU B N 1
ATOM 11946 C CA . GLU B 1 727 ? -6.661 52.512 33.670 1.00 66.87 727 GLU B CA 1
ATOM 11947 C C . GLU B 1 727 ? -6.283 52.140 32.234 1.00 63.12 727 GLU B C 1
ATOM 11948 O O . GLU B 1 727 ? -6.056 50.963 31.952 1.00 64.11 727 GLU B O 1
ATOM 11954 N N . GLN B 1 728 ? -6.211 53.110 31.317 1.00 52.82 728 GLN B N 1
ATOM 11955 C CA . GLN B 1 728 ? -6.066 52.765 29.894 1.00 51.09 728 GLN B CA 1
ATOM 11956 C C . GLN B 1 728 ? -5.163 53.528 28.943 1.00 51.64 728 GLN B C 1
ATOM 11957 O O . GLN B 1 728 ? -4.679 54.614 29.254 1.00 52.96 728 GLN B O 1
ATOM 11963 N N . ILE B 1 729 ? -5.043 52.957 27.742 1.00 45.42 729 ILE B N 1
ATOM 11964 C CA . ILE B 1 729 ? -4.350 53.541 26.610 1.00 52.94 729 ILE B CA 1
ATOM 11965 C C . ILE B 1 729 ? -5.318 53.614 25.436 1.00 53.07 729 ILE B C 1
ATOM 11966 O O . ILE B 1 729 ? -5.908 52.596 25.011 1.00 51.40 729 ILE B O 1
ATOM 11971 N N . THR B 1 730 ? -5.468 54.825 24.926 1.00 42.26 730 THR B N 1
ATOM 11972 C CA . THR B 1 730 ? -6.294 55.125 23.791 1.00 44.15 730 THR B CA 1
ATOM 11973 C C . THR B 1 730 ? -5.425 55.614 22.627 1.00 50.34 730 THR B C 1
ATOM 11974 O O . THR B 1 730 ? -4.663 56.568 22.803 1.00 49.39 730 THR B O 1
ATOM 11978 N N . ILE B 1 731 ? -5.551 54.982 21.454 1.00 43.89 731 ILE B N 1
ATOM 11979 C CA . ILE B 1 731 ? -4.926 55.433 20.227 1.00 42.24 731 ILE B CA 1
ATOM 11980 C C . ILE B 1 731 ? -5.946 55.868 19.162 1.00 48.96 731 ILE B C 1
ATOM 11981 O O . ILE B 1 731 ? -6.749 55.061 18.695 1.00 50.24 731 ILE B O 1
ATOM 11986 N N . THR B 1 732 ? -5.909 57.132 18.774 1.00 44.41 732 THR B N 1
ATOM 11987 C CA . THR B 1 732 ? -6.833 57.701 17.797 1.00 45.69 732 THR B CA 1
ATOM 11988 C C . THR B 1 732 ? -6.066 58.061 16.544 1.00 52.93 732 THR B C 1
ATOM 11989 O O . THR B 1 732 ? -5.082 58.844 16.581 1.00 48.58 732 THR B O 1
ATOM 11993 N N . ASN B 1 733 ? -6.506 57.499 15.424 1.00 45.84 733 ASN B N 1
ATOM 11994 C CA . ASN B 1 733 ? -6.028 57.967 14.149 1.00 44.78 733 ASN B CA 1
ATOM 11995 C C . ASN B 1 733 ? -6.825 59.156 13.691 1.00 50.97 733 ASN B C 1
ATOM 11996 O O . ASN B 1 733 ? -7.947 59.008 13.221 1.00 62.20 733 ASN B O 1
ATOM 12001 N N . LYS B 1 734 ? -6.270 60.349 13.857 1.00 52.53 734 LYS B N 1
ATOM 12002 C CA . LYS B 1 734 ? -6.847 61.526 13.228 1.00 48.38 734 LYS B CA 1
ATOM 12003 C C . LYS B 1 734 ? -6.422 61.490 11.760 1.00 56.81 734 LYS B C 1
ATOM 12004 O O . LYS B 1 734 ? -5.497 60.753 11.408 1.00 57.42 734 LYS B O 1
ATOM 12010 N N . SER B 1 735 ? -7.101 62.198 10.871 1.00 58.01 735 SER B N 1
ATOM 12011 C CA . SER B 1 735 ? -6.534 62.409 9.503 1.00 63.15 735 SER B CA 1
ATOM 12012 C C . SER B 1 735 ? -7.351 62.007 8.261 1.00 54.26 735 SER B C 1
ATOM 12013 O O . SER B 1 735 ? -7.705 60.857 8.114 1.00 53.84 735 SER B O 1
ATOM 12016 N N . GLU B 1 736 ? -7.582 62.960 7.365 1.00 59.42 736 GLU B N 1
ATOM 12017 C CA . GLU B 1 736 ? -8.122 62.715 6.021 1.00 71.92 736 GLU B CA 1
ATOM 12018 C C . GLU B 1 736 ? -7.769 61.352 5.379 1.00 76.14 736 GLU B C 1
ATOM 12019 O O . GLU B 1 736 ? -8.565 60.419 5.395 1.00 79.28 736 GLU B O 1
ATOM 12025 N N . ASP B 1 737 ? -6.589 61.245 4.775 1.00 81.29 737 ASP B N 1
ATOM 12026 C CA . ASP B 1 737 ? -6.269 60.038 4.012 1.00 90.17 737 ASP B CA 1
ATOM 12027 C C . ASP B 1 737 ? -5.692 58.954 4.925 1.00 84.48 737 ASP B C 1
ATOM 12028 O O . ASP B 1 737 ? -4.502 58.605 4.851 1.00 77.01 737 ASP B O 1
ATOM 12033 N N . ARG B 1 738 ? -6.570 58.430 5.781 1.00 73.08 738 ARG B N 1
ATOM 12034 C CA . ARG B 1 738 ? -6.212 57.477 6.823 1.00 66.27 738 ARG B CA 1
ATOM 12035 C C . ARG B 1 738 ? -6.007 56.048 6.266 1.00 70.82 738 ARG B C 1
ATOM 12036 O O . ARG B 1 738 ? -6.887 55.548 5.579 1.00 82.22 738 ARG B O 1
ATOM 12044 N N . LYS B 1 739 ? -4.866 55.402 6.558 1.00 59.77 739 LYS B N 1
ATOM 12045 C CA . LYS B 1 739 ? -4.595 53.993 6.190 1.00 60.31 739 LYS B CA 1
ATOM 12046 C C . LYS B 1 739 ? -4.513 53.087 7.426 1.00 65.07 739 LYS B C 1
ATOM 12047 O O . LYS B 1 739 ? -4.344 53.582 8.524 1.00 76.03 739 LYS B O 1
ATOM 12053 N N . PRO B 1 740 ? -4.634 51.752 7.260 1.00 68.38 740 PRO B N 1
ATOM 12054 C CA . PRO B 1 740 ? -4.370 50.794 8.369 1.00 56.08 740 PRO B CA 1
ATOM 12055 C C . PRO B 1 740 ? -2.896 50.703 8.847 1.00 54.59 740 PRO B C 1
ATOM 12056 O O . PRO B 1 740 ? -1.964 50.726 8.023 1.00 45.29 740 PRO B O 1
ATOM 12060 N N . LEU B 1 741 ? -2.658 50.572 10.161 1.00 49.36 741 LEU B N 1
ATOM 12061 C CA . LEU B 1 741 ? -1.256 50.551 10.617 1.00 50.43 741 LEU B CA 1
ATOM 12062 C C . LEU B 1 741 ? -0.679 49.260 11.184 1.00 51.93 741 LEU B C 1
ATOM 12063 O O . LEU B 1 741 ? 0.361 48.808 10.687 1.00 63.96 741 LEU B O 1
ATOM 12068 N N . THR B 1 742 ? -1.303 48.665 12.190 1.00 46.74 742 THR B N 1
ATOM 12069 C CA . THR B 1 742 ? -0.641 47.527 12.977 1.00 60.80 742 THR B CA 1
ATOM 12070 C C . THR B 1 742 ? 0.411 47.941 14.045 1.00 55.51 742 THR B C 1
ATOM 12071 O O . THR B 1 742 ? 1.538 48.414 13.757 1.00 55.86 742 THR B O 1
ATOM 12075 N N . LEU B 1 743 ? -0.017 47.755 15.285 1.00 59.84 743 LEU B N 1
ATOM 12076 C CA . LEU B 1 743 ? 0.727 48.148 16.473 1.00 55.17 743 LEU B CA 1
ATOM 12077 C C . LEU B 1 743 ? 1.491 46.981 17.082 1.00 56.23 743 LEU B C 1
ATOM 12078 O O . LEU B 1 743 ? 1.659 45.921 16.461 1.00 77.64 743 LEU B O 1
ATOM 12083 N N . HIS B 1 744 ? 2.010 47.228 18.274 1.00 56.25 744 HIS B N 1
ATOM 12084 C CA . HIS B 1 744 ? 2.626 46.220 19.123 1.00 49.80 744 HIS B CA 1
ATOM 12085 C C . HIS B 1 744 ? 2.560 47.000 20.383 1.00 49.14 744 HIS B C 1
ATOM 12086 O O . HIS B 1 744 ? 3.330 47.946 20.575 1.00 41.18 744 HIS B O 1
ATOM 12093 N N . ILE B 1 745 ? 1.540 46.704 21.188 1.00 43.31 745 ILE B N 1
ATOM 12094 C CA . ILE B 1 745 ? 1.403 47.311 22.491 1.00 39.25 745 ILE B CA 1
ATOM 12095 C C . ILE B 1 745 ? 1.844 46.310 23.548 1.00 44.32 745 ILE B C 1
ATOM 12096 O O . ILE B 1 745 ? 1.236 45.200 23.708 1.00 42.83 745 ILE B O 1
ATOM 12101 N N . PHE B 1 746 ? 2.930 46.660 24.252 1.00 41.57 746 PHE B N 1
ATOM 12102 C CA . PHE B 1 746 ? 3.537 45.761 25.227 1.00 47.74 746 PHE B CA 1
ATOM 12103 C C . PHE B 1 746 ? 3.808 44.384 24.573 1.00 55.15 746 PHE B C 1
ATOM 12104 O O . PHE B 1 746 ? 3.534 43.350 25.168 1.00 55.87 746 PHE B O 1
ATOM 12112 N N . GLY B 1 747 ? 4.271 44.368 23.329 1.00 53.49 747 GLY B N 1
ATOM 12113 C CA . GLY B 1 747 ? 4.532 43.113 22.677 1.00 53.31 747 GLY B CA 1
ATOM 12114 C C . GLY B 1 747 ? 3.343 42.372 22.103 1.00 49.13 747 GLY B C 1
ATOM 12115 O O . GLY B 1 747 ? 3.544 41.268 21.650 1.00 63.75 747 GLY B O 1
ATOM 12116 N N . GLU B 1 748 ? 2.110 42.899 22.127 1.00 47.45 748 GLU B N 1
ATOM 12117 C CA . GLU B 1 748 ? 1.040 42.286 21.270 1.00 50.12 748 GLU B CA 1
ATOM 12118 C C . GLU B 1 748 ? 0.526 43.059 20.057 1.00 53.13 748 GLU B C 1
ATOM 12119 O O . GLU B 1 748 ? 0.107 44.226 20.188 1.00 49.30 748 GLU B O 1
ATOM 12125 N N . LYS B 1 749 ? 0.507 42.364 18.903 1.00 47.55 749 LYS B N 1
ATOM 12126 C CA . LYS B 1 749 ? 0.073 42.891 17.596 1.00 57.19 749 LYS B CA 1
ATOM 12127 C C . LYS B 1 749 ? -1.440 43.207 17.520 1.00 61.93 749 LYS B C 1
ATOM 12128 O O . LYS B 1 749 ? -2.245 42.434 18.002 1.00 67.61 749 LYS B O 1
ATOM 12134 N N . SER B 1 750 ? -1.829 44.338 16.936 1.00 58.54 750 SER B N 1
ATOM 12135 C CA . SER B 1 750 ? -3.231 44.768 16.998 1.00 63.67 750 SER B CA 1
ATOM 12136 C C . SER B 1 750 ? -3.656 45.765 15.933 1.00 67.83 750 SER B C 1
ATOM 12137 O O . SER B 1 750 ? -4.347 46.736 16.237 1.00 81.81 750 SER B O 1
ATOM 12140 N N . VAL B 1 751 ? -3.252 45.503 14.696 1.00 71.39 751 VAL B N 1
ATOM 12141 C CA . VAL B 1 751 ? -3.713 46.233 13.491 1.00 68.97 751 VAL B CA 1
ATOM 12142 C C . VAL B 1 751 ? -4.689 47.413 13.718 1.00 68.97 751 VAL B C 1
ATOM 12143 O O . VAL B 1 751 ? -5.866 47.203 13.904 1.00 58.52 751 VAL B O 1
ATOM 12147 N N . LEU B 1 752 ? -4.215 48.658 13.693 1.00 67.64 752 LEU B N 1
ATOM 12148 C CA . LEU B 1 752 ? -5.151 49.772 13.933 1.00 68.02 752 LEU B CA 1
ATOM 12149 C C . LEU B 1 752 ? -5.942 50.153 12.686 1.00 71.10 752 LEU B C 1
ATOM 12150 O O . LEU B 1 752 ? -5.360 50.524 11.628 1.00 57.59 752 LEU B O 1
ATOM 12155 N N . ASP B 1 753 ? -7.266 50.051 12.834 1.00 80.82 753 ASP B N 1
ATOM 12156 C CA . ASP B 1 753 ? -8.198 50.707 11.928 1.00 81.05 753 ASP B CA 1
ATOM 12157 C C . ASP B 1 753 ? -9.195 51.679 12.577 1.00 84.32 753 ASP B C 1
ATOM 12158 O O . ASP B 1 753 ? -10.085 51.308 13.384 1.00 75.69 753 ASP B O 1
ATOM 12163 N N . SER B 1 754 ? -8.965 52.943 12.228 1.00 90.65 754 SER B N 1
ATOM 12164 C CA . SER B 1 754 ? -9.923 54.035 12.346 1.00 90.72 754 SER B CA 1
ATOM 12165 C C . SER B 1 754 ? -10.461 54.270 13.759 1.00 99.48 754 SER B C 1
ATOM 12166 O O . SER B 1 754 ? -11.511 53.740 14.128 1.00 101.74 754 SER B O 1
ATOM 12169 N N . GLU B 1 755 ? -9.661 55.012 14.541 1.00 99.14 755 GLU B N 1
ATOM 12170 C CA . GLU B 1 755 ? -10.026 55.724 15.801 1.00 91.85 755 GLU B CA 1
ATOM 12171 C C . GLU B 1 755 ? -10.367 54.943 17.093 1.00 95.41 755 GLU B C 1
ATOM 12172 O O . GLU B 1 755 ? -10.235 55.460 18.214 1.00 81.83 755 GLU B O 1
ATOM 12178 N N . ARG B 1 756 ? -10.833 53.710 16.951 1.00 100.98 756 ARG B N 1
ATOM 12179 C CA . ARG B 1 756 ? -10.973 52.862 18.120 1.00 101.04 756 ARG B CA 1
ATOM 12180 C C . ARG B 1 756 ? -9.620 52.249 18.378 1.00 89.11 756 ARG B C 1
ATOM 12181 O O . ARG B 1 756 ? -8.874 52.016 17.444 1.00 94.77 756 ARG B O 1
ATOM 12189 N N . ILE B 1 757 ? -9.293 52.104 19.654 1.00 82.95 757 ILE B N 1
ATOM 12190 C CA . ILE B 1 757 ? -8.396 51.082 20.232 1.00 74.74 757 ILE B CA 1
ATOM 12191 C C . ILE B 1 757 ? -8.009 51.553 21.617 1.00 78.20 757 ILE B C 1
ATOM 12192 O O . ILE B 1 757 ? -7.092 52.351 21.793 1.00 83.74 757 ILE B O 1
ATOM 12197 N N . THR B 1 758 ? -8.777 51.080 22.589 1.00 73.29 758 THR B N 1
ATOM 12198 C CA . THR B 1 758 ? -8.541 51.318 23.986 1.00 66.46 758 THR B CA 1
ATOM 12199 C C . THR B 1 758 ? -8.044 49.975 24.494 1.00 64.96 758 THR B C 1
ATOM 12200 O O . THR B 1 758 ? -8.599 48.967 24.122 1.00 77.47 758 THR B O 1
ATOM 12204 N N . LYS B 1 759 ? -6.982 49.941 25.296 1.00 65.80 759 LYS B N 1
ATOM 12205 C CA . LYS B 1 759 ? -6.538 48.702 25.952 1.00 65.96 759 LYS B CA 1
ATOM 12206 C C . LYS B 1 759 ? -6.228 49.066 27.424 1.00 70.06 759 LYS B C 1
ATOM 12207 O O . LYS B 1 759 ? -6.485 50.191 27.808 1.00 75.66 759 LYS B O 1
ATOM 12213 N N . SER B 1 760 ? -5.734 48.168 28.268 1.00 66.98 760 SER B N 1
ATOM 12214 C CA . SER B 1 760 ? -5.568 48.530 29.702 1.00 74.66 760 SER B CA 1
ATOM 12215 C C . SER B 1 760 ? -4.133 48.477 30.234 1.00 74.24 760 SER B C 1
ATOM 12216 O O . SER B 1 760 ? -3.191 48.516 29.442 1.00 77.91 760 SER B O 1
ATOM 12219 N N . ARG B 1 761 ? -3.966 48.391 31.563 1.00 76.69 761 ARG B N 1
ATOM 12220 C CA . ARG B 1 761 ? -2.617 48.349 32.161 1.00 76.14 761 ARG B CA 1
ATOM 12221 C C . ARG B 1 761 ? -1.709 47.441 31.351 1.00 79.24 761 ARG B C 1
ATOM 12222 O O . ARG B 1 761 ? -0.497 47.556 31.418 1.00 70.57 761 ARG B O 1
#

CATH classification: 2.70.98.40 (+2 more: 2.60.420.10, 1.50.10.10)

Sequence (1528 aa):
MHEIGEHLTTNTGWDIIKNRYEAAQAITEGSNFMIGNGFMGYRGTFAEDGKDAYAACIVTDTWDKADGKWEELSTVPNALLTLLHVDGEPFIMSEEAASFERTLDLSQGVTSRKVSQRMKNGATITIHEEKFASYRKKHAVLMKYTVESDQDTDAVLDTGIDYDVWSINGDHLQGHHYFSHPTGDGVTAKTVSYEDTVTVVETCSLDADASEEDYQNPDGSGRTFPLSLEAGKPVTLEKAMIIYSSNDVDNPQDEALLEAKHMQSYEEEKAANRLEWDNLWSHYDVTIQNNIIDQVALRFNIYHAIIATPVHKSLPIGARGLSCQAYQGAAFWDQEIYNMPMYLYSNPEIARNILKYRHRTLDGARRKAKRLGYEGAYYAWISGKTGDELCPDFFFKDVLSGRDIRNHFNDWQIHISPDIAYAVKKYHQVTGDDAFIRDYGAEMIFEIARFLASHAVYKPMRGRYEFMRVQGPDEYHENVDNNAFTNHQAMFTLQAADELLQTLDEKTLSAVKEKIGLSDDEISLWRDMLANTYVPKPDKHGIIEQFDGYYDLETIIPAKKVTERLIKEDEYYGYPNGVTVRTQCIKQADVIQLFVLHPHLYDRKTVELNYEFYEPRTLHFSSLSPSSYAIVAAQIDKVEEAYRNFRKSVMIDLLNTNEAVSGGTFIGGIHTAANGASWQMVVNGFGGLSVHGDDIHLSPRLPDAWDGYTFKAIVKGQTLEVDVTKEQITITNKSEDRKPLTLHIFGEKSVLDSERITKSRLEHHHHMHEIGEHLTTNTGWDIIKNRYEAAQAITEGSNFMIGNGFMGYRGTFAEDGKDAYAACIVTDTWDKADGKWEELSTVPNALLTLLHVDGEPFIMSEEAASFERTLDLSQGVTSRKVSQRMKNGATITIHEEKFASYRKKHAVLMKYTVESDQDTDAVLDTGIDYDVWSINGDHLQGHHYFSHPTGDGVTAKTVSYEDTVTVVETCSLDADASEEDYQNPDGSGRTFPLSLEAGKPVTLEKAMIIYSSNDVDNPQDEALLEAKHMQSYEEEKAANRLEWDNLWSHYDVTIQNNIIDQVALRFNIYHAIIATPVHKSLPIGARGLSCQAYQGAAFWDQEIYNMPMYLYSNPEIARNILKYRHRTLDGARRKAKRLGYEGAYYAWISGKTGDELCPDFFFKDVLSGRDIRNHFNDWQIHISPDIAYAVKKYHQVTGDDAFIRDYGAEMIFEIARFLASHAVYKPMRGRYEFMRVQGPDEYHENVDNNAFTNHQAMFTLQAADELLQTLDEKTLSAVKEKIGLSDDEISLWRDMLANTYVPKPDKHGIIEQFDGYYDLETIIPAKKVTERLIKEDEYYGYPNGVTVRTQCIKQADVIQLFVLHPHLYDRKTVELNYEFYEPRTLHFSSLSPSSYAIVAAQIDKVEEAYRNFRKSVMIDLLNTNEAVSGGTFIGGIHTAANGASWQMVVNGFGGLSVHGDDIHLSPRLPDAWDGYTFKAIVKGQTLEVDVTKEQITITNKSEDRKPLTLHIFGEKSVLDSERITKSR

Radius of gyration: 41.03 Å; Cα contacts (8 Å, |Δi|>4): 3661; chains: 2; bounding box: 117×99×83 Å

B-factor: mean 29.13, std 13.68, range [6.85, 122.18]

Foldseek 3Di:
DFDQDDQWTDDFLQKIKRWFDDLVCLLLQQQLQWAFAQQWIWTLDDQQDAASSQTFIFGAPQFADVLVAFTFTATFWAQSRKWKAWQNHTDDDDRDFPTKMWMQRLLQRKTWMWTWHQDPVGKIKIKIKIKHQFNVQRQKIKMKIKIATQDWTKMKMWGWIFGQHHAPNDHFWADWDKDADVFFIKIWTAGDHPRKIKIKDKGKDKPDPFDWAWDQDPGTITIMGTDGHDRPDMIMMMMMIGMDICVRPVDGVVVSVVCVVPDDGPVVSSVNSSVVSVVVCVQQQKAFFQDSSLSSLLSSLLSQLNRLHNPPDLWFRAQLRNSHGFSRSFDALLRLQQFLVSCLWRPNVSSLSNLVSVQQQQVLQQVLQVVLPFGFGQFARTHTRRRNHSQGQFNFAQVVVRHTDGAVSGPQARVSLLSSLLSLVQSCFQAVPVVSCLPGNLLSLVSSLRRVLRQWDADVVLQAIWHFQHAFPLRQETRFIQQQLRQVSSLVSLVVNLCCVVDPDPVSNVVSCVVRVPDPVNNVSSVSNNVGHDHFAQDPQLAGQRTPCLVVAAEDFQQVVLCVPDPDNQEAQHPDDHSCHRHNQTAADGVLLSCSSVVVPDDLVSLVSHLVVCPSSYPPLDLLHLLSSLQSCLSSQQNQSSVVSLSVNSCCSVHVPHDQHHNRHGNDHHRNSSSSSNSCSQCCRQQVWGGGRQETEGAHADHPSTQWMKTWTQGNNWIKIWIGGAWKIKIFTDGPADQQHWYAHPNDIDRHRDGMDMDTHHHRRPD/DDDLDDQWTDDPLQKIKRKFDDLVCQLLQQQLQWAFAQFWIWGLDDQQDFAVSQTFIFGAPQWADQLVAFTFTATFKAQSRKWKFWQRRTDDDDRPFPTKMWMRGLLQRKTWMWTWHQDPVRKIKIKIKIKHQFNVQNQKIKMKIKIATQAWTKMKMWGWIFGQHDADRDHFWDDWDWDADDFGIKIWTAGNHPRKIKIKTKGKDKDDDFDKAKDDDPGTITIMGIDGHHRPDMIMMMMMIGMDICVRDPPGVVVSVVCRVPPDTPVVSSVNSSVVSNVVCVQQQWFFFPDSSLSSLLSSLLSLLSSLHNPSDLWFRAQQRNSHGPSRSFDALLRLQQALPSCLWRPLVSNLSPLVSCQQQQVLQQVLQVVVPFGFGQFARTHTRRRNHSQGQFNFAQVVVRHTDGQVSGPQARLSLLSSLLSLVQSCQFAVPPVSCLPGNLLSLVSSLRRVLRQWDQDVVVRAIWRFQHAFPLRQEGGFIQQQQSLVSSLVSLVVNVVCVVDPDPVSNVVSCVVRVPDPVSNVSSVSNNVGHDHFAQDPLLAGQRTPCLVVAAEDFQQCVLCVVDPDNQEAQHPDDHSCHRHNQTAADGVLSSCLSVVVPDDLVSSVSNLVVCVSSYPPQDLLHLLSSLQNCLVSPVNQSSVVSLCCLSCCSVNPPHDQHHSHDGNDHHRNSSSSSNSVSQCCRQQVFDGDHLETEGEHHDHPSTQWMKDWTAGNNWIWIWIGGQFKIFIATDDDVDDWGWYQYVHDTDIDDHGDDIDGD

Secondary structure (DSSP, 8-state):
--EEETTEE-SSSSEEEE-S--GGGHHHHHHHT-EE-SSEEE----TT--GGGT--EEETT--B-TTSS--BPPB--EEEEEEEEETTEE----TT-SEEEEEEETTTTEEEEEEEEE-TTS-EEEEEEEEEE-SSSTTEEEEEEEEEESS-EEEEEEEEEE-----TTS--EEEEEEEEETTEEEEEEEETTT--EEEEEEEEEESS----EEEEETTEEEEEEEEEEPTT--EEEEEEEEEEETTT-S-HHHHHHHHHHT---HHHHHHHHHHHHHHHHHHH--EEET-HHHHHHHHHHHHHHHHH---SSS-PPPTTTTSSSGGGG-B-THIIIIIHHHHHHH-HHHHHHHHHHHHHTHHHHHHHHHHTT--S----SSB-SSSSB-S-S--EE-TTT--EE---TTTT-TTHHHHHHHHHHHHHHHH--HHHIIIIIHHHHHHHHHHHHHH-EEEGGGTEEE--SB--SSTT--SBSS-HHHHHHHHHHHHHHHHHHHHS-HHHHHHHHHHHT--HHHHHHHHHHHHHB------TTSPPPSSTTGGGSBP-SSGGGGGGG-SSTT---STTT-TTTTBS-BSS-SHHHHHHH-TTSS-HHHHHHHHHHHGGGB---STTHHHHHHHHHHHTT-HHHHHHHHHHHHTTTTTT-S-SEETTEE--S--HHHHHHHHHIIIIIIS--EEETTEEEE-----TT-SEEEEEEEETTEEEEEEEESSEEEEEE-SS--TTEEEEETTEEEEE-SSEEEEE-------/--EEETTEE-SSSSEEEE-S--TTTTTHHHHHT-EE-SSEEE-S--TT--GGGT--EEEEEEEE-TTSS--EEEE--BTT-EEEEETTEE----TT-SEEEEEEETTTTEEEEEEEEE-TTSPEEEEEEEEEE-SSSTTEEEEEEEEEESS-EEEEEEEEEE-----TTS--EEEEEEEEETTEEEEEEEESSS--EEEEEEEEEESS----EEEEETTEEEEEEEEEE-TT--EEEEEEEEEEETTTSSSHHHHHHHHHHT---HHHHHHHHHHHHHHHHHHH--EEET-HHHHHHHHHHHHHHHHT---SSS-PPPTTTTSSSGGGG-B-HHIIIIIHHHHHHH-HHHHHHHHHHHHHTHHHHHHHHHHTT--S----SSB-SSS-B-S-S--EEETTTTEEE---TTTT-TTHHHHHHHHHHHHHHHH--HHHIIIIIHHHHHHHHHHHHHH-EEETTTTEEE--SEE-SSTT-EEES--HHHHHHHHHHHHHHHHHHHHS-HHHHHHHHHHHT--HHHHHHHHHHHHHB------TTSPPPSSTTGGGSBP-SSGGGGGGG-SSTT---STTTSTTTTBS-BSS-SHHHHHHHSTTSS-HHHHHHHHHHHGGGB---STTHHHHHHHHHHHTT-HHHHHHHHHHHHTTTTTT-S-SEETTEE--S--HHHHHHHHHIIIIIIS--EE-SSPEEB-----TT-SEEEEEEEETTEEEEEEEESSEEEEEEE-TT-------BTTB-----TT--EEE-